Protein 8B0U (pdb70)

Foldseek 3Di:
DVLVVCVVVPVLVVLLVCLVVVPDDLVCLLVLLLLLQDACPDLSSQQSNVSNLVSCQPVVVSLDQCCVCPVVVDDNQQSVQSNPFDKAKAWAADDDPVDVQQGATKIKIKGWGDPAADESHPQDDPVQQVLLCLQLVTHMYMGINGDYDDSQCSVRRNLRSLAPDRPLRVQEHETFGAGNNFFTHFDPDPPSRQVNSVVVVHFYDGCVLATGVVLVNCLRPNQEAEAAAEEDQDVVCQVVVVVLVQVQQCVDPSCVSDDPVVCCRSLVDDSVLHYDYDNDDDLQDQVSLLVRVVSLVVSVVCQQCSVPPDDDSLSYEYAYEYDAQLNLLLSLLQAAQQGFYWYFFDPPRRHTAEGRNPPRNPLLDADPDDDWKDKDWDQDAAEQEEEFAADDGCVVVSVVCCVVVVNDIYMYMATDPPPGYDDGHHCSSVLSHVLNSCVVRAHDAYEYEYDHTNRSSNSNSNNPHLCGFYWYWDDDDSDTDTRPDTSNDPSSHHPD/DDPDQWDDDPFWIWGHDDFKIKTQGDCVLAQFFKWKDQQNHTQDTGGHNGRIGIDGDDDPDDVVVRVVRIDMGTDD/DVLVVCVVVPVLVVLLVCLLVVPDDLVCLLVLLLLLQDAPPDLSSQQSNVSNLVSCQPVVVSLDQCSLCPVVVDDNQQSVQSSPFHKAKAWAWAADPVPRVPTAIKIKIKGWHDPAADESHPQDDRVQRVLLCLQLVTHMYMGINGDDDDSQCSVRRNLRVLAPDRPLRPQEHETFGAGNNFFTDFDPDPVVRQVRSVVVRHGYDGCVNPTGSVLSNCLRPNQEAEAAAEEDADVVCQVVVVVLVQVQQCVDPSCVSDDPVSCCRRLVDDSVLHYDYDHDDDLQDQVSLLVRLVVLVVSVVCQQCSVVSDDDSLSYEYEYEYHDQVSLLLSLLQAAQPHFYWYFFDPPRRHTAEGCNPPSLCLLDADPDDDWKDKDWDADAEEQEEEFQAQDDCPVVSVVVCVVVVGDIYMYMYTDPCNGHHDGHHCSSVLSHVLNSCVVRAHPHYEYEYDHTNRSSNSNSNNNHLCGFYWYWDDDDPDTDTRPDTSNDPSSHHPD/DDPDQWDDDPFWIWGHDDFKIKTQGDCVQAQFFKFKDQQNHTPDTGHHNGRIDIGTDDDPDDVVVSVVRIDMDTDD

Secondary structure (DSSP, 8-state):
-HHHHHHHTT-HHHHHHHHHTT---GGGHHHHHHHTTS---SHHHHHHHHHHHHHHHHSTTS--HHIIIIIS---HHHHHHHHHS--EEEEEEE--SS-GGGSEEEEEEEEEESS--EES-TTS-HHHHHHHHHHHT-EEEEEESS---SSTTHHHHHHHHH-S-SSHHHHEEE--EE-TTSBEE--S-HHHHHHHHHHTT-EEE-TTT-SBHHHHHHHHS-SSEEEEEEEES-GGGHHHHHHHHHHHHHTSGGGTT--HHHHHHHTT--GGGGEEE-SS--TT-HHHHHHHHHHHHHHHHHHHHTTTT---GGGEEEEEE-S-HHHHHHHHHHH-SSS-EEEEE-SSS-EEEEEESS-TT-SS---SS-SSEEEEEE--SEEEEEEE-SSS--HHHHHHHHHHTT---EEEEEESSS-SSPPSS--HHHHHHHHHHHHHT--SEEEEEEE--HHHHHHHHHHHTT-S-EEEEEESSS-EEEEEEETT-GGG----/-HHHHHHHTT-HHHHHHHHHTT---GGGHHHHHHHTTS---SHHHHHHHHHHHHHHHHSTTS--HHHHHHTS---HHHHHHHHHS--EEEEEEE--SSSGGG-EEEEEEEEEESS--EES-TTS-HHHHHHHHHHHT-EEEEEESS---SSTTHHHHHHHHH-SSSSTTTSEEE--EE-TTSBEE--S-HHHHHHHHHHTT-EEE-TTT--BHHHHHHHHS-SSEEEEEEEES-GGGHHHHHHHHHHHHHTSGGGTT--HHHHHHHHT--GGGGEEE-SS--TT-HHHHHHHHHHHHHHHHHHHHTTTT-S-GGGEEEEEE-S-HHHHHHHHHHH-SSS-EEEEE-SSS-EEEEEESS-TTTTSS--SS-SSEEEEEE--SEEEEEEE-SSS--HHHHHHHHHHTT---EEEEEESSS-SSPPSS--HHHHHHHHHHHHHT--SEEEEEEE--HHHHHHHHHHHTT-S-EEEEEE-SSSEEE-SS-TT-GGG----/-----EEE-SSEEEEE-SSEEEEEE-GGGTTEEEEEEETTEEEEEEEE--SEEEEE-SS---HHHHHHHEEE----/-----EEE-SSEEEEE-SSEEEEEE-GGGTTEEEEEEETTEEEEEEEE-SSEEEEE-SS---HHHHHHHEEEEE--

Solvent-accessible surface area: 52670 Å² total; per-residue (Å²): 73,16,0,133,13,1,32,143,67,154,49,12,46,0,0,43,5,0,2,64,19,100,53,11,83,99,140,16,4,108,32,2,0,43,0,0,94,79,113,15,108,62,33,60,11,0,38,0,0,1,40,0,12,56,8,3,10,69,59,96,110,10,17,45,17,70,30,3,18,164,31,14,136,15,68,39,64,1,0,8,22,12,14,52,47,97,48,32,39,0,36,0,0,9,64,35,129,158,57,105,107,26,22,88,23,0,43,0,0,1,0,46,15,61,104,61,27,32,31,20,5,66,61,18,84,86,136,26,3,69,26,0,60,100,23,18,133,97,18,0,3,0,0,0,13,3,45,12,81,52,84,9,4,4,0,0,0,0,0,3,8,32,3,143,91,138,77,5,2,76,28,1,0,0,0,0,44,7,28,66,120,8,105,12,59,103,26,108,82,50,130,59,10,71,115,49,0,102,169,46,176,34,37,4,0,5,16,142,15,1,116,35,12,107,5,0,36,31,0,10,46,13,114,47,0,0,0,0,0,0,1,17,68,114,57,132,84,8,106,110,8,2,96,43,0,12,83,15,0,90,183,22,141,107,4,114,53,0,73,6,95,2,0,30,52,2,3,100,6,96,32,118,25,0,40,1,59,5,115,94,34,63,6,60,63,102,127,60,3,41,128,22,8,70,49,0,48,129,44,0,45,61,0,10,65,0,90,55,21,25,184,61,55,44,72,0,0,0,0,0,1,6,34,30,25,3,1,0,0,3,1,0,0,0,0,4,20,110,0,1,0,0,0,3,24,100,102,160,110,7,48,102,5,5,49,4,6,115,73,13,116,92,10,92,96,105,66,124,147,80,147,61,4,39,44,91,112,79,108,73,84,25,1,0,1,0,0,24,1,24,90,88,71,1,45,120,62,0,44,90,16,45,144,183,60,196,6,136,0,40,1,17,0,62,13,96,152,71,165,10,85,20,74,66,26,100,4,42,62,3,0,5,5,0,11,1,4,2,31,86,11,83,42,171,38,1,38,0,0,10,19,12,25,19,0,0,0,0,1,0,0,1,2,3,12,48,144,5,23,0,63,0,15,31,54,88,190,88,95,37,61,85,2,45,1,56,1,54,43,126,71,1,128,29,79,47,157,39,90,35,77,0,0,45,39,121,36,6,1,0,36,42,11,133,109,62,3,6,0,6,0,25,60,113,28,66,92,117,104,0,66,0,26,41,79,146,98,76,54,53,82,16,101,2,145,92,20,23,29,111,16,104,20,172,121,91,63,66,3,60,67,15,9,155,67,8,41,12,83,77,87,146,76,8,0,114,8,1,32,113,69,154,49,11,44,0,0,47,5,0,2,89,21,110,52,11,63,98,141,10,4,110,50,3,0,44,0,1,92,80,111,13,108,60,66,68,11,0,43,0,0,1,42,1,12,60,7,5,10,68,58,108,138,10,18,47,52,104,28,5,14,168,31,12,135,24,61,114,100,2,0,70,31,13,42,178,45,98,46,36,42,1,45,0,0,16,52,69,122,128,75,56,153,113,22,89,25,0,40,0,0,1,0,50,17,56,96,70,29,40,29,18,4,60,58,16,88,86,133,23,3,69,29,0,58,101,21,18,133,90,22,0,3,0,0,0,13,12,49,28,87,52,63,13,4,5,0,0,0,0,0,2,11,26,5,154,57,139,77,2,2,80,43,2,0,0,0,0,32,6,2,46,114,6,44,0,5,34,20,58,73,40,142,62,12,94,123,32,0,97,182,47,182,34,49,6,1,11,0,127,21,0,79,28,16,112,2,0,38,32,0,9,50,8,137,50,0,0,0,0,0,0,1,3,76,52,66,141,54,4,87,104,1,1,124,37,0,26,83,13,0,85,177,17,133,125,2,115,51,0,65,11,97,5,0,35,55,3,3,115,5,104,28,106,26,0,28,1,51,6,112,91,38,66,6,59,67,92,129,54,4,44,137,12,7,74,56,0,51,129,47,0,46,66,0,10,71,0,91,51,22,25,126,59,57,48,74,0,0,0,0,0,1,6,33,30,24,1,2,0,0,3,0,0,1,0,0,6,32,108,1,2,0,0,1,3,21,68,104,168,113,6,52,92,5,2,46,1,14,129,52,7,113,81,1,69,87,127,73,121,135,75,126,100,5,44,44,86,105,67,77,76,78,15,1,0,4,0,0,30,1,20,93,89,72,1,39,109,75,0,62,83,18,37,131,179,61,206,5,145,0,48,1,16,0,46,15,95,161,33,156,7,80,9,130,71,31,103,4,24,70,10,0,2,5,0,13,0,4,3,18,90,23,93,57,166,46,1,33,0,0,19,16,12,19,23,0,0,0,1,0,0,0,2,0,1,11,56,130,5,30,0,62,0,22,26,70,103,192,93,104,42,55,82,2,40,1,63,1,55,45,121,68,1,129,36,72,41,142,55,109,32,83,0,4,57,40,106,36,9,2,0,28,15,12,142,104,62,2,6,0,5,0,25,53,124,29,64,83,92,78,0,68,0,24,48,87,132,100,75,56,59,83,15,102,2,142,94,17,25,23,114,17,104,29,166,120,123,74,41,0,67,72,18,10,148,75,6,53,21,107,50,104,85

Sequence (1144 aa):
GHIKQLLKNKRFEVIKALVESKKIKQEWLEDLYSILLKQDTDVEITQAKYEIIKLLLTEKKYLNFELLTKTLNLDQQTAIEIMRNPFKEVYFPTYNIENPEESRLNKALIIPLSNQTFTLNTFVNSQDLETIKEATNKNFFVIFDNIFSGKSYQLAVAAGLIAKEKEILDNVAFTGEVSSNGFIIPVNHLEEKKEITEKAKKVLITPEDIENLEELSFWLNPEHLPVIFIHINKPELALQSLKQMEDAIKKDERFKYFKLENLKKFYRLEDQDMYLITPSVDFSNREELIKILNEFREKVSKLLTLEGVIKDHNKVVLNISAGISTLALYFGVILGNRQASIIYHYQKEYHKVIDLTDNPRKIKEKKSEFEKISVNKNIQDPLMIIIYLASHNPIEKGLELKEKLRAKGELIIQSKEHQGNLEIGDWSDIVSEIYTAIDDNKQKENYMVFSAPVAIMLALGMALGYFLPIKVFHYNRDEYIEVPIKLNEEILRSPFSTSQKATYTDDFVLYRGDDFIEIIIDEKYLNKKVKILLDNDTIFNGILKDTSIFIPVKEQIDLEELAKHISILPEGGHIKQLLKNKRFEVIKALVESKKIKQEWLEDLYSILLKQDTDVEITQAKYEIIKLLLTEKKYLNFELLTKTLNLDQQTAIEIMRNPFKEVYFPTYNIENPEESRLNKALIIPLSNQTFTLNTFVNSQDLETIKEATNKNFFVIFDNIFSGKSYQLAVAAGLIAKEKEILDNVAFTGEVSSNGFIIPVNHLEEKKEITEKAKKVLITPEDIENLEELSFWLNPEHLPVIFIHINKPELALQSLKQMEDAIKKDERFKYFKLENLKKFYRLEDQDMYLITPSVDFSNREELIKILNEFREKVSKLLTLEGVIKDHNKVVLNISAGISTLALYFGVILGNRQASIIYHYQKEYHKVIDLTDNPRKIKEKKSEFEKISVNKNIQDPLMIIIYLASHNPIEKGLELKEKLRAKGELIIQSKEHQGNLEIGDWSDIVSEIYTAIDDNKQKENYMVFSAPVAIMLALGMALGYFLPIKVFHYNRDEYIEVPIKLNEEILRSPFSTSQKATYTDDFVLYRGDDFIEIIIDEKYLNKKVKILLDNDTIFNGILKDTSIFIPVKEQIDLEELAKHISILPEG

Nearest PDB structures (foldseek):
  7qda-assembly1_A  TM=9.971E-01  e=3.414E-92  Sulfurihydrogenibium sp. YO3AOP1
  9eyi-assembly1_B  TM=7.535E-01  e=2.887E-31  Candidatus Cloacimonas acidaminovorans
  9eyj-assembly1_B  TM=8.565E-01  e=1.490E-17  Candidatus Cloacimonas acidaminovorans
  9eyk-assembly1_B  TM=8.430E-01  e=1.859E-17  Candidatus Cloacimonas acidaminovorans
  6vm6-assembly5_E  TM=5.922E-01  e=9.745E-06  Acinetobacter sp. ATCC 27244

B-factor: mean 116.68, std 34.36, range [35.02, 259.14]

Radius of gyration: 40.9 Å; Cα contacts (8 Å, |Δi|>4): 2255; chains: 4; bounding box: 95×86×122 Å

Structure (mmCIF, N/CA/C/O backbone):
data_8B0U
#
_entry.id   8B0U
#
_cell.length_a   89.754
_cell.length_b   96.598
_cell.length_c   131.710
_cell.angle_alpha   90.00
_cell.angle_beta   98.19
_cell.angle_gamma   90.00
#
_symmetry.space_group_name_H-M   'P 1 21 1'
#
loop_
_entity.id
_entity.type
_entity.pdbx_description
1 polymer 'SAVED domain-containing protein'
2 polymer CalpT10
3 non-polymer 'SULFATE ION'
4 non-polymer GLYCEROL
5 water water
#
loop_
_atom_site.group_PDB
_atom_site.id
_atom_site.type_symbol
_atom_site.label_atom_id
_atom_site.label_alt_id
_atom_site.label_comp_id
_atom_site.label_asym_id
_atom_site.label_entity_id
_atom_site.label_seq_id
_atom_site.pdbx_PDB_ins_code
_atom_site.Cartn_x
_atom_site.Cartn_y
_atom_site.Cartn_z
_atom_site.occupancy
_atom_site.B_iso_or_equiv
_atom_site.auth_seq_id
_atom_site.auth_comp_id
_atom_site.auth_asym_id
_atom_site.auth_atom_id
_atom_site.pdbx_PDB_model_num
ATOM 1 N N . GLY A 1 1 ? -35.943 -17.641 -59.043 1.00 166.58 1 GLY A N 1
ATOM 2 C CA . GLY A 1 1 ? -36.183 -18.301 -57.772 1.00 158.53 1 GLY A CA 1
ATOM 3 C C . GLY A 1 1 ? -37.379 -17.737 -57.031 1.00 141.89 1 GLY A C 1
ATOM 4 O O . GLY A 1 1 ? -37.879 -16.665 -57.375 1.00 128.12 1 GLY A O 1
ATOM 5 N N . HIS A 1 2 ? -37.841 -18.464 -56.012 1.00 138.77 2 HIS A N 1
ATOM 6 C CA . HIS A 1 2 ? -38.984 -17.999 -55.232 1.00 127.00 2 HIS A CA 1
ATOM 7 C C . HIS A 1 2 ? -38.659 -16.727 -54.461 1.00 110.07 2 HIS A C 1
ATOM 8 O O . HIS A 1 2 ? -39.506 -15.836 -54.347 1.00 109.71 2 HIS A O 1
ATOM 15 N N . ILE A 1 3 ? -37.455 -16.635 -53.896 1.00 108.66 3 ILE A N 1
ATOM 16 C CA . ILE A 1 3 ? -37.113 -15.468 -53.088 1.00 94.80 3 ILE A CA 1
ATOM 17 C C . ILE A 1 3 ? -37.019 -14.218 -53.951 1.00 102.28 3 ILE A C 1
ATOM 18 O O . ILE A 1 3 ? -37.503 -13.149 -53.564 1.00 96.94 3 ILE A O 1
ATOM 23 N N . LYS A 1 4 ? -36.395 -14.323 -55.127 1.00 111.90 4 LYS A N 1
ATOM 24 C CA . LYS A 1 4 ? -36.343 -13.172 -56.024 1.00 107.80 4 LYS A CA 1
ATOM 25 C C . LYS A 1 4 ? -37.745 -12.722 -56.410 1.00 92.58 4 LYS A C 1
ATOM 26 O O . LYS A 1 4 ? -38.035 -11.520 -56.441 1.00 115.64 4 LYS A O 1
ATOM 32 N N . GLN A 1 5 ? -38.638 -13.678 -56.663 1.00 91.14 5 GLN A N 1
ATOM 33 C CA . GLN A 1 5 ? -40.009 -13.346 -57.028 1.00 95.40 5 GLN A CA 1
ATOM 34 C C . GLN A 1 5 ? -40.734 -12.654 -55.879 1.00 84.33 5 GLN A C 1
ATOM 35 O O . GLN A 1 5 ? -41.351 -11.598 -56.065 1.00 91.36 5 GLN A O 1
ATOM 41 N N . LEU A 1 6 ? -40.669 -13.241 -54.680 1.00 88.82 6 LEU A N 1
ATOM 42 C CA . LEU A 1 6 ? -41.354 -12.676 -53.521 1.00 101.52 6 LEU A CA 1
ATOM 43 C C . LEU A 1 6 ? -40.818 -11.295 -53.174 1.00 88.84 6 LEU A C 1
ATOM 44 O O . LEU A 1 6 ? -41.586 -10.392 -52.824 1.00 79.24 6 LEU A O 1
ATOM 49 N N . LEU A 1 7 ? -39.499 -11.115 -53.248 1.00 99.81 7 LEU A N 1
ATOM 50 C CA . LEU A 1 7 ? -38.908 -9.818 -52.950 1.00 90.76 7 LEU A CA 1
ATOM 51 C C . LEU A 1 7 ? -39.305 -8.787 -53.997 1.00 79.33 7 LEU A C 1
ATOM 52 O O . LEU A 1 7 ? -39.600 -7.634 -53.659 1.00 70.42 7 LEU A O 1
ATOM 57 N N . LYS A 1 8 ? -39.331 -9.187 -55.272 1.00 92.45 8 LYS A N 1
ATOM 58 C CA . LYS A 1 8 ? -39.812 -8.290 -56.316 1.00 91.20 8 LYS A CA 1
ATOM 59 C C . LYS A 1 8 ? -41.222 -7.800 -56.010 1.00 80.70 8 LYS A C 1
ATOM 60 O O . LYS A 1 8 ? -41.542 -6.627 -56.235 1.00 98.80 8 LYS A O 1
ATOM 66 N N . ASN A 1 9 ? -42.071 -8.676 -55.476 1.00 90.06 9 ASN A N 1
ATOM 67 C CA . ASN A 1 9 ? -43.438 -8.328 -55.114 1.00 87.38 9 ASN A CA 1
ATOM 68 C C . ASN A 1 9 ? -43.560 -7.804 -53.688 1.00 81.70 9 ASN A C 1
ATOM 69 O O . ASN A 1 9 ? -44.683 -7.641 -53.197 1.00 82.54 9 ASN A O 1
ATOM 74 N N . LYS A 1 10 ? -42.435 -7.556 -53.015 1.00 80.10 10 LYS A N 1
ATOM 75 C CA . LYS A 1 10 ? -42.419 -6.980 -51.667 1.00 88.67 10 LYS A CA 1
ATOM 76 C C . LYS A 1 10 ? -43.286 -7.786 -50.700 1.00 87.21 10 LYS A C 1
ATOM 77 O O . LYS A 1 10 ? -44.046 -7.237 -49.900 1.00 80.57 10 LYS A O 1
ATOM 83 N N . ARG A 1 11 ? -43.160 -9.110 -50.777 1.00 88.16 11 ARG A N 1
ATOM 84 C CA . ARG A 1 11 ? -43.906 -10.038 -49.925 1.00 77.35 11 ARG A CA 1
ATOM 85 C C . ARG A 1 11 ? -43.093 -10.395 -48.679 1.00 82.23 11 ARG A C 1
ATOM 86 O O . ARG A 1 11 ? -42.708 -11.542 -48.455 1.00 100.65 11 ARG A O 1
ATOM 94 N N . PHE A 1 12 ? -42.843 -9.376 -47.855 1.00 88.88 12 PHE A N 1
ATOM 95 C CA . PHE A 1 12 ? -41.942 -9.550 -46.719 1.00 81.22 12 PHE A CA 1
ATOM 96 C C . PHE A 1 12 ? -42.541 -10.422 -45.622 1.00 83.07 12 PHE A C 1
ATOM 97 O O . PHE A 1 12 ? -41.793 -11.077 -44.889 1.00 97.43 12 PHE A O 1
ATOM 105 N N . GLU A 1 13 ? -43.868 -10.439 -45.474 1.00 88.48 13 GLU A N 1
ATOM 106 C CA . GLU A 1 13 ? -44.468 -11.332 -44.485 1.00 87.26 13 GLU A CA 1
ATOM 107 C C . GLU A 1 13 ? -44.246 -12.792 -44.866 1.00 86.84 13 GLU A C 1
ATOM 108 O O . GLU A 1 13 ? -43.982 -13.636 -44.002 1.00 68.70 13 GLU A O 1
ATOM 114 N N . VAL A 1 14 ? -44.332 -13.108 -46.160 1.00 81.77 14 VAL A N 1
ATOM 115 C CA . VAL A 1 14 ? -44.098 -14.478 -46.610 1.00 82.16 14 VAL A CA 1
ATOM 116 C C . VAL A 1 14 ? -42.627 -14.846 -46.454 1.00 82.57 14 VAL A C 1
ATOM 117 O O . VAL A 1 14 ? -42.290 -15.981 -46.096 1.00 80.83 14 VAL A O 1
ATOM 121 N N . ILE A 1 15 ? -41.728 -13.892 -46.708 1.00 78.67 15 ILE A N 1
ATOM 122 C CA . ILE A 1 15 ? -40.300 -14.144 -46.520 1.00 72.28 15 ILE A CA 1
ATOM 123 C C . ILE A 1 15 ? -39.998 -14.409 -45.049 1.00 75.18 15 ILE A C 1
ATOM 124 O O . ILE A 1 15 ? -39.260 -15.340 -44.704 1.00 78.06 15 ILE A O 1
ATOM 129 N N . LYS A 1 16 ? -40.566 -13.592 -44.159 1.00 77.15 16 LYS A N 1
ATOM 130 C CA . LYS A 1 16 ? -40.391 -13.821 -42.729 1.00 68.78 16 LYS A CA 1
ATOM 131 C C . LYS A 1 16 ? -40.968 -15.169 -42.313 1.00 75.60 16 LYS A C 1
ATOM 132 O O . LYS A 1 16 ? -40.381 -15.874 -41.483 1.00 81.44 16 LYS A O 1
ATOM 138 N N . ALA A 1 17 ? -42.117 -15.545 -42.881 1.00 86.79 17 ALA A N 1
ATOM 139 C CA . ALA A 1 17 ? -42.718 -16.835 -42.560 1.00 88.32 17 ALA A CA 1
ATOM 140 C C . ALA A 1 17 ? -41.834 -17.988 -43.017 1.00 81.92 17 ALA A C 1
ATOM 141 O O . ALA A 1 17 ? -41.725 -19.009 -42.327 1.00 100.77 17 ALA A O 1
ATOM 143 N N . LEU A 1 18 ? -41.204 -17.848 -44.185 1.00 77.82 18 LEU A N 1
ATOM 144 C CA . LEU A 1 18 ? -40.281 -18.875 -44.656 1.00 72.73 18 LEU A CA 1
ATOM 145 C C . LEU A 1 18 ? -39.048 -18.951 -43.766 1.00 81.15 18 LEU A C 1
ATOM 146 O O . LEU A 1 18 ? -38.549 -20.045 -43.478 1.00 89.95 18 LEU A O 1
ATOM 151 N N . VAL A 1 19 ? -38.548 -17.797 -43.322 1.00 78.79 19 VAL A N 1
ATOM 152 C CA . VAL A 1 19 ? -37.355 -17.775 -42.483 1.00 66.65 19 VAL A CA 1
ATOM 153 C C . VAL A 1 19 ? -37.636 -18.413 -41.127 1.00 74.69 19 VAL A C 1
ATOM 154 O O . VAL A 1 19 ? -36.832 -19.207 -40.624 1.00 82.00 19 VAL A O 1
ATOM 158 N N . GLU A 1 20 ? -38.791 -18.103 -40.529 1.00 80.82 20 GLU A N 1
ATOM 159 C CA . GLU A 1 20 ? -39.131 -18.680 -39.230 1.00 83.53 20 GLU A CA 1
ATOM 160 C C . GLU A 1 20 ? -39.324 -20.189 -39.312 1.00 84.57 20 GLU A C 1
ATOM 161 O O . GLU A 1 20 ? -39.050 -20.900 -38.338 1.00 83.58 20 GLU A O 1
ATOM 167 N N . SER A 1 21 ? -39.793 -20.693 -40.452 1.00 85.78 21 SER A N 1
ATOM 168 C CA . SER A 1 21 ? -39.946 -22.128 -40.647 1.00 94.99 21 SER A CA 1
ATOM 169 C C . SER A 1 21 ? -38.629 -22.817 -40.978 1.00 88.66 21 SER A C 1
ATOM 170 O O . SER A 1 21 ? -38.623 -24.034 -41.196 1.00 81.18 21 SER A O 1
ATOM 173 N N . LYS A 1 22 ? -37.527 -22.066 -41.031 1.00 93.70 22 LYS A N 1
ATOM 174 C CA . LYS A 1 22 ? -36.188 -22.583 -41.309 1.00 84.33 22 LYS A CA 1
ATOM 175 C C . LYS A 1 22 ? -36.114 -23.314 -42.645 1.00 82.39 22 LYS A C 1
ATOM 176 O O . LYS A 1 22 ? -35.175 -24.079 -42.884 1.00 100.23 22 LYS A O 1
ATOM 182 N N . LYS A 1 23 ? -37.087 -23.100 -43.528 1.00 82.14 23 LYS A N 1
ATOM 183 C CA . LYS A 1 23 ? -37.095 -23.731 -44.845 1.00 93.19 23 LYS A CA 1
ATOM 184 C C . LYS A 1 23 ? -36.561 -22.702 -45.837 1.00 88.45 23 LYS A C 1
ATOM 185 O O . LYS A 1 23 ? -37.312 -21.918 -46.418 1.00 81.69 23 LYS A O 1
ATOM 191 N N . ILE A 1 24 ? -35.246 -22.720 -46.040 1.00 89.67 24 ILE A N 1
ATOM 192 C CA . ILE A 1 24 ? -34.557 -21.731 -46.862 1.00 85.54 24 ILE A CA 1
ATOM 193 C C . ILE A 1 24 ? -33.491 -22.434 -47.687 1.00 81.40 24 ILE A C 1
ATOM 194 O O . ILE A 1 24 ? -32.623 -23.119 -47.135 1.00 79.63 24 ILE A O 1
ATOM 199 N N . LYS A 1 25 ? -33.548 -22.254 -49.004 1.00 76.03 25 LYS A N 1
ATOM 200 C CA . LYS A 1 25 ? -32.496 -22.752 -49.874 1.00 79.51 25 LYS A CA 1
ATOM 201 C C . LYS A 1 25 ? -31.220 -21.947 -49.663 1.00 84.71 25 LYS A C 1
ATOM 202 O O . LYS A 1 25 ? -31.257 -20.746 -49.384 1.00 89.75 25 LYS A O 1
ATOM 208 N N . GLN A 1 26 ? -30.076 -22.623 -49.792 1.00 95.84 26 GLN A N 1
ATOM 209 C CA . GLN A 1 26 ? -28.800 -21.926 -49.663 1.00 74.31 26 GLN A CA 1
ATOM 210 C C . GLN A 1 26 ? -28.637 -20.880 -50.758 1.00 78.50 26 GLN A C 1
ATOM 211 O O . GLN A 1 26 ? -28.126 -19.781 -50.509 1.00 83.86 26 GLN A O 1
ATOM 217 N N . GLU A 1 27 ? -29.095 -21.195 -51.974 1.00 93.95 27 GLU A N 1
ATOM 218 C CA . GLU A 1 27 ? -29.008 -20.257 -53.088 1.00 99.63 27 GLU A CA 1
ATOM 219 C C . GLU A 1 27 ? -29.808 -18.987 -52.837 1.00 90.63 27 GLU A C 1
ATOM 220 O O . GLU A 1 27 ? -29.570 -17.974 -53.505 1.00 95.34 27 GLU A O 1
ATOM 226 N N . TRP A 1 28 ? -30.748 -19.017 -51.891 1.00 76.22 28 TRP A N 1
ATOM 227 C CA . TRP A 1 28 ? -31.504 -17.825 -51.536 1.00 86.59 28 TRP A CA 1
ATOM 228 C C . TRP A 1 28 ? -30.730 -16.895 -50.612 1.00 81.67 28 TRP A C 1
ATOM 229 O O . TRP A 1 28 ? -31.022 -15.692 -50.586 1.00 90.63 28 TRP A O 1
ATOM 240 N N . LEU A 1 29 ? -29.743 -17.426 -49.879 1.00 76.12 29 LEU A N 1
ATOM 241 C CA . LEU A 1 29 ? -29.147 -16.699 -48.760 1.00 76.59 29 LEU A CA 1
ATOM 242 C C . LEU A 1 29 ? -28.719 -15.293 -49.155 1.00 89.68 29 LEU A C 1
ATOM 243 O O . LEU A 1 29 ? -29.029 -14.322 -48.456 1.00 92.83 29 LEU A O 1
ATOM 248 N N . GLU A 1 30 ? -28.012 -15.168 -50.282 1.00 75.37 30 GLU A N 1
ATOM 249 C CA . GLU A 1 30 ? -27.544 -13.858 -50.726 1.00 85.12 30 GLU A CA 1
ATOM 250 C C . GLU A 1 30 ? -28.680 -12.843 -50.726 1.00 86.79 30 GLU A C 1
ATOM 251 O O . GLU A 1 30 ? -28.587 -11.794 -50.077 1.00 89.51 30 GLU A O 1
ATOM 257 N N . ASP A 1 31 ? -29.778 -13.159 -51.421 1.00 78.04 31 ASP A N 1
ATOM 258 C CA . ASP A 1 31 ? -30.923 -12.252 -51.450 1.00 81.70 31 ASP A CA 1
ATOM 259 C C . ASP A 1 31 ? -31.381 -11.907 -50.039 1.00 82.81 31 ASP A C 1
ATOM 260 O O . ASP A 1 31 ? -31.616 -10.735 -49.719 1.00 88.80 31 ASP A O 1
ATOM 265 N N . LEU A 1 32 ? -31.491 -12.919 -49.173 1.00 76.22 32 LEU A N 1
ATOM 266 C CA . LEU A 1 32 ? -31.874 -12.673 -47.787 1.00 77.24 32 LEU A CA 1
ATOM 267 C C . LEU A 1 32 ? -30.938 -11.664 -47.135 1.00 87.37 32 LEU A C 1
ATOM 268 O O . LEU A 1 32 ? -31.387 -10.708 -46.489 1.00 86.03 32 LEU A O 1
ATOM 273 N N . TYR A 1 33 ? -29.627 -11.847 -47.319 1.00 75.71 33 TYR A N 1
ATOM 274 C CA . TYR A 1 33 ? -28.672 -10.907 -46.745 1.00 82.77 33 TYR A CA 1
ATOM 275 C C . TYR A 1 33 ? -28.905 -9.499 -47.278 1.00 93.96 33 TYR A C 1
ATOM 276 O O . TYR A 1 33 ? -28.790 -8.517 -46.533 1.00 82.89 33 TYR A O 1
ATOM 285 N N . SER A 1 34 ? -29.266 -9.383 -48.560 1.00 87.16 34 SER A N 1
ATOM 286 C CA . SER A 1 34 ? -29.532 -8.066 -49.127 1.00 61.85 34 SER A CA 1
ATOM 287 C C . SER A 1 34 ? -30.709 -7.394 -48.434 1.00 79.25 34 SER A C 1
ATOM 288 O O . SER A 1 34 ? -30.725 -6.165 -48.293 1.00 78.87 34 SER A O 1
ATOM 291 N N . ILE A 1 35 ? -31.687 -8.182 -47.975 1.00 80.49 35 ILE A N 1
ATOM 292 C CA . ILE A 1 35 ? -32.822 -7.616 -47.253 1.00 71.81 35 ILE A CA 1
ATOM 293 C C . ILE A 1 35 ? -32.344 -6.863 -46.021 1.00 80.41 35 ILE A C 1
ATOM 294 O O . ILE A 1 35 ? -32.969 -5.882 -45.600 1.00 73.60 35 ILE A O 1
ATOM 299 N N . LEU A 1 36 ? -31.213 -7.283 -45.445 1.00 85.15 36 LEU A N 1
ATOM 300 C CA . LEU A 1 36 ? -30.689 -6.622 -44.257 1.00 74.14 36 LEU A CA 1
ATOM 301 C C . LEU A 1 36 ? -30.267 -5.184 -44.528 1.00 75.61 36 LEU A C 1
ATOM 302 O O . LEU A 1 36 ? -30.148 -4.398 -43.582 1.00 75.90 36 LEU A O 1
ATOM 307 N N . LEU A 1 37 ? -30.040 -4.822 -45.790 1.00 77.40 37 LEU A N 1
ATOM 308 C CA . LEU A 1 37 ? -29.580 -3.484 -46.132 1.00 79.96 37 LEU A CA 1
ATOM 309 C C . LEU A 1 37 ? -30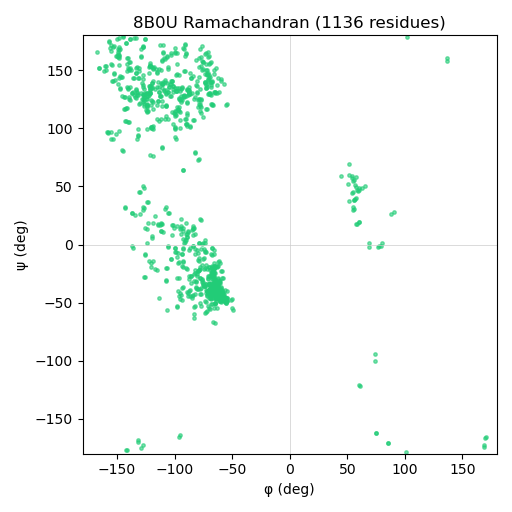.695 -2.569 -46.619 1.00 93.19 37 LEU A C 1
ATOM 310 O O . LEU A 1 37 ? -30.449 -1.374 -46.815 1.00 94.71 37 LEU A O 1
ATOM 315 N N . LYS A 1 38 ? -31.905 -3.090 -46.810 1.00 90.90 38 LYS A N 1
ATOM 316 C CA . LYS A 1 38 ? -33.010 -2.270 -47.277 1.00 78.24 38 LYS A CA 1
ATOM 317 C C . LYS A 1 38 ? -33.421 -1.261 -46.207 1.00 85.53 38 LYS A C 1
ATOM 318 O O . LYS A 1 38 ? -33.171 -1.441 -45.013 1.00 76.53 38 LYS A O 1
ATOM 324 N N . GLN A 1 39 ? -34.056 -0.182 -46.655 1.00 112.78 39 GLN A N 1
ATOM 325 C CA . GLN A 1 39 ? -34.512 0.851 -45.737 1.00 89.15 39 GLN A CA 1
ATOM 326 C C . GLN A 1 39 ? -35.729 0.371 -44.956 1.00 92.66 39 GLN A C 1
ATOM 327 O O . GLN A 1 39 ? -36.626 -0.274 -45.508 1.00 101.75 39 GLN A O 1
ATOM 333 N N . ASP A 1 40 ? -35.761 0.699 -43.663 1.00 62.19 40 ASP A N 1
ATOM 334 C CA . ASP A 1 40 ? -36.851 0.288 -42.775 1.00 80.22 40 ASP A CA 1
ATOM 335 C C . ASP A 1 40 ? -38.059 1.203 -42.991 1.00 96.81 40 ASP A C 1
ATOM 336 O O . ASP A 1 40 ? -38.401 2.057 -42.170 1.00 104.06 40 ASP A O 1
ATOM 341 N N . THR A 1 41 ? -38.725 0.998 -44.129 1.00 96.42 41 THR A N 1
ATOM 342 C CA . THR A 1 41 ? -39.865 1.841 -44.472 1.00 78.51 41 THR A CA 1
ATOM 343 C C . THR A 1 41 ? -41.142 1.412 -43.758 1.00 95.44 41 THR A C 1
ATOM 344 O O . THR A 1 41 ? -42.016 2.250 -43.512 1.00 116.21 41 THR A O 1
ATOM 348 N N . ASP A 1 42 ? -41.268 0.134 -43.410 1.00 93.62 42 ASP A N 1
ATOM 349 C CA . ASP A 1 42 ? -42.427 -0.343 -42.668 1.00 115.39 42 ASP A CA 1
ATOM 350 C C . ASP A 1 42 ? -42.002 -1.502 -41.777 1.00 94.24 42 ASP A C 1
ATOM 351 O O . ASP A 1 42 ? -40.885 -2.017 -41.879 1.00 97.53 42 ASP A O 1
ATOM 356 N N . VAL A 1 43 ? -42.914 -1.903 -40.888 1.00 94.62 43 VAL A N 1
ATOM 357 C CA . VAL A 1 43 ? -42.577 -2.872 -39.849 1.00 98.75 43 VAL A CA 1
ATOM 358 C C . VAL A 1 43 ? -42.285 -4.245 -40.444 1.00 91.57 43 VAL A C 1
ATOM 359 O O . VAL A 1 43 ? -41.525 -5.030 -39.861 1.00 105.79 43 VAL A O 1
ATOM 363 N N . GLU A 1 44 ? -42.867 -4.557 -41.605 1.00 91.36 44 GLU A N 1
ATOM 364 C CA . GLU A 1 44 ? -42.623 -5.854 -42.230 1.00 106.67 44 GLU A CA 1
ATOM 365 C C . GLU A 1 44 ? -41.143 -6.048 -42.533 1.00 100.16 44 GLU A C 1
ATOM 366 O O . GLU A 1 44 ? -40.579 -7.115 -42.260 1.00 99.65 44 GLU A O 1
ATOM 372 N N . ILE A 1 45 ? -40.496 -5.019 -43.085 1.00 75.60 45 ILE A N 1
ATOM 373 C CA . ILE A 1 45 ? -39.081 -5.121 -43.426 1.00 70.31 45 ILE A CA 1
ATOM 374 C C . ILE A 1 45 ? -38.242 -5.319 -42.170 1.00 82.27 45 ILE A C 1
ATOM 375 O O . ILE A 1 45 ? -37.323 -6.145 -42.144 1.00 92.99 45 ILE A O 1
ATOM 380 N N . THR A 1 46 ? -38.546 -4.569 -41.108 1.00 71.38 46 THR A N 1
ATOM 381 C CA . THR A 1 46 ? -37.755 -4.670 -39.886 1.00 80.16 46 THR A CA 1
ATOM 382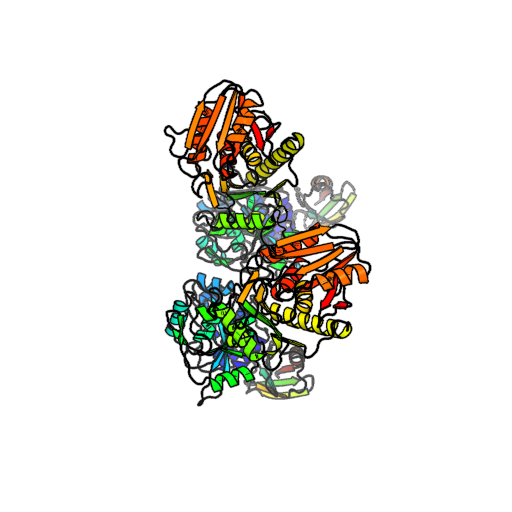 C C . THR A 1 46 ? -37.907 -6.040 -39.236 1.00 89.58 46 THR A C 1
ATOM 383 O O . THR A 1 46 ? -36.918 -6.636 -38.787 1.00 103.91 46 THR A O 1
ATOM 387 N N . GLN A 1 47 ? -39.133 -6.564 -39.184 1.00 77.78 47 GLN A N 1
ATOM 388 C CA . GLN A 1 47 ? -39.337 -7.888 -38.607 1.00 80.14 47 GLN A CA 1
ATOM 389 C C . GLN A 1 47 ? -38.682 -8.971 -39.458 1.00 87.14 47 GLN A C 1
ATOM 390 O O . GLN A 1 47 ? -38.122 -9.936 -38.920 1.00 89.52 47 GLN A O 1
ATOM 396 N N . ALA A 1 48 ? -38.726 -8.824 -40.786 1.00 84.35 48 ALA A N 1
ATOM 397 C CA . ALA A 1 48 ? -38.026 -9.769 -41.649 1.00 76.46 48 ALA A CA 1
ATOM 398 C C . ALA A 1 48 ? -36.526 -9.737 -41.392 1.00 73.74 48 ALA A C 1
ATOM 399 O O . ALA A 1 48 ? -35.884 -10.788 -41.306 1.00 82.66 48 ALA A O 1
ATOM 401 N N . LYS A 1 49 ? -35.952 -8.538 -41.265 1.00 86.22 49 LYS A N 1
ATOM 402 C CA . LYS A 1 49 ? -34.534 -8.420 -40.938 1.00 75.74 49 LYS A CA 1
ATOM 403 C C . LYS A 1 49 ? -34.220 -9.127 -39.629 1.00 77.91 49 LYS A C 1
ATOM 404 O O . LYS A 1 49 ? -33.246 -9.885 -39.532 1.00 83.43 49 LYS A O 1
ATOM 410 N N . TYR A 1 50 ? -35.039 -8.877 -38.606 1.00 81.83 50 TYR A N 1
ATOM 411 C CA . TYR A 1 50 ? -34.793 -9.461 -37.293 1.00 71.27 50 TYR A CA 1
ATOM 412 C C . TYR A 1 50 ? -34.816 -10.981 -37.364 1.00 74.26 50 TYR A C 1
ATOM 413 O O . TYR A 1 50 ? -33.920 -11.653 -36.839 1.00 83.25 50 TYR A O 1
ATOM 422 N N . GLU A 1 51 ? -35.825 -11.542 -38.037 1.00 81.75 51 GLU A N 1
ATOM 423 C CA . GLU A 1 51 ? -35.915 -12.996 -38.127 1.00 81.76 51 GLU A CA 1
ATOM 424 C C . GLU A 1 51 ? -34.803 -13.582 -38.988 1.00 85.19 51 GLU A C 1
ATOM 425 O O . GLU A 1 51 ? -34.325 -14.684 -38.703 1.00 89.71 51 GLU A O 1
ATOM 431 N N . ILE A 1 52 ? -34.368 -12.865 -40.026 1.00 70.24 52 ILE A N 1
ATOM 432 C CA . ILE A 1 52 ? -33.241 -13.331 -40.828 1.00 66.09 52 ILE A CA 1
ATOM 433 C C . ILE A 1 52 ? -31.985 -13.416 -39.972 1.00 69.86 52 ILE A C 1
ATOM 434 O O . ILE A 1 52 ? -31.250 -14.409 -40.011 1.00 71.83 52 ILE A O 1
ATOM 439 N N . ILE A 1 53 ? -31.727 -12.374 -39.177 1.00 74.72 53 ILE A N 1
ATOM 440 C CA . ILE A 1 53 ? -30.544 -12.370 -38.320 1.00 74.80 53 ILE A CA 1
ATOM 441 C C . ILE A 1 53 ? -30.632 -13.482 -37.284 1.00 70.19 53 ILE A C 1
ATOM 442 O O . ILE A 1 53 ? -29.648 -14.184 -37.016 1.00 71.47 53 ILE A O 1
ATOM 447 N N . LYS A 1 54 ? -31.812 -13.664 -36.687 1.00 64.62 54 LYS A N 1
ATOM 448 C CA . LYS A 1 54 ? -31.964 -14.712 -35.684 1.00 60.76 54 LYS A CA 1
ATOM 449 C C . LYS A 1 54 ? -31.785 -16.096 -36.300 1.00 66.76 54 LYS A C 1
ATOM 450 O O . LYS A 1 54 ? -31.228 -16.997 -35.664 1.00 75.58 54 LYS A O 1
ATOM 456 N N . LEU A 1 55 ? -32.235 -16.283 -37.545 1.00 72.40 55 LEU A N 1
ATOM 457 C CA . LEU A 1 55 ? -32.009 -17.557 -38.221 1.00 67.09 55 LEU A CA 1
ATOM 458 C C . LEU A 1 55 ? -30.529 -17.768 -38.507 1.00 74.34 55 LEU A C 1
ATOM 459 O O . LEU A 1 55 ? -30.004 -18.870 -38.313 1.00 85.73 55 LEU A O 1
ATOM 464 N N . LEU A 1 56 ? -29.841 -16.720 -38.964 1.00 68.20 56 LEU A N 1
ATOM 465 C CA . LEU A 1 56 ? -28.406 -16.831 -39.200 1.00 78.58 56 LEU A CA 1
ATOM 466 C C . LEU A 1 56 ? -27.655 -17.167 -37.920 1.00 79.42 56 LEU A C 1
ATOM 467 O O . LEU A 1 56 ? -26.647 -17.882 -37.960 1.00 81.15 56 LEU A O 1
ATOM 472 N N . LEU A 1 57 ? -28.132 -16.674 -36.780 1.00 78.69 57 LEU A N 1
ATOM 473 C CA . LEU A 1 57 ? -27.431 -16.893 -35.522 1.00 78.69 57 LEU A CA 1
ATOM 474 C C . LEU A 1 57 ? -27.789 -18.211 -34.848 1.00 66.80 57 LEU A C 1
ATOM 475 O O . LEU A 1 57 ? -26.968 -18.753 -34.101 1.00 74.72 57 LEU A O 1
ATOM 480 N N . THR A 1 58 ? -28.990 -18.740 -35.081 1.00 65.00 58 THR A N 1
ATOM 481 C CA . THR A 1 58 ? -29.398 -19.979 -34.426 1.00 81.37 58 THR A CA 1
ATOM 482 C C . THR A 1 58 ? -29.111 -21.216 -35.268 1.00 81.41 58 THR A C 1
ATOM 483 O O . THR A 1 58 ? -28.739 -22.262 -34.723 1.00 83.76 58 THR A O 1
ATOM 487 N N . GLU A 1 59 ? -29.279 -21.123 -36.583 1.00 70.75 59 GLU A N 1
ATOM 488 C CA . GLU A 1 59 ? -28.953 -22.208 -37.504 1.00 82.37 59 GLU A CA 1
ATOM 489 C C . GLU A 1 59 ? -27.750 -21.747 -38.317 1.00 85.08 59 GLU A C 1
ATOM 490 O O . GLU A 1 59 ? -27.877 -21.243 -39.434 1.00 81.19 59 GLU A O 1
ATOM 496 N N . LYS A 1 60 ? -26.564 -21.931 -37.738 1.00 85.66 60 LYS A N 1
ATOM 497 C CA . LYS A 1 60 ? -25.332 -21.384 -38.292 1.00 93.48 60 LYS A CA 1
ATOM 498 C C . LYS A 1 60 ? -24.927 -22.021 -39.615 1.00 82.01 60 LYS A C 1
ATOM 499 O O . LYS A 1 60 ? -23.927 -21.592 -40.199 1.00 84.53 60 LYS A O 1
ATOM 505 N N . LYS A 1 61 ? -25.665 -23.018 -40.110 1.00 77.10 61 LYS A N 1
ATOM 506 C CA . LYS A 1 61 ? -25.409 -23.500 -41.461 1.00 73.27 61 LYS A CA 1
ATOM 507 C C . LYS A 1 61 ? -25.735 -22.443 -42.506 1.00 73.35 61 LYS A C 1
ATOM 508 O O . LYS A 1 61 ? -25.241 -22.527 -43.634 1.00 79.94 61 LYS A O 1
ATOM 514 N N . TYR A 1 62 ? -26.549 -21.449 -42.153 1.00 81.21 62 TYR A N 1
ATOM 515 C CA . TYR A 1 62 ? -26.832 -20.314 -43.018 1.00 74.64 62 TYR A CA 1
ATOM 516 C C . TYR A 1 62 ? -25.898 -19.135 -42.774 1.00 75.40 62 TYR A C 1
ATOM 517 O O . TYR A 1 62 ? -25.838 -18.228 -43.612 1.00 82.17 62 TYR A O 1
ATOM 526 N N . LEU A 1 63 ? -25.172 -19.124 -41.659 1.00 69.66 63 LEU A N 1
ATOM 527 C CA . LEU A 1 63 ? -24.215 -18.058 -41.386 1.00 77.07 63 LEU A CA 1
ATOM 528 C C . LEU A 1 63 ? -23.009 -18.214 -42.303 1.00 81.20 63 LEU A C 1
ATOM 529 O O . LEU A 1 63 ? -22.273 -19.201 -42.209 1.00 98.90 63 LEU A O 1
ATOM 534 N N . ASN A 1 64 ? -22.790 -17.231 -43.172 1.00 73.64 64 ASN A N 1
ATOM 535 C CA . ASN A 1 64 ? -21.777 -17.326 -44.212 1.00 66.51 64 ASN A CA 1
ATOM 536 C C . ASN A 1 64 ? -20.845 -16.127 -44.135 1.00 73.49 64 ASN A C 1
ATOM 537 O O . ASN A 1 64 ? -21.296 -14.979 -44.194 1.00 75.60 64 ASN A O 1
ATOM 542 N N . PHE A 1 65 ? -19.543 -16.403 -44.033 1.00 79.06 65 PHE A N 1
ATOM 543 C CA . PHE A 1 65 ? -18.553 -15.339 -43.890 1.00 70.05 65 PHE A CA 1
ATOM 544 C C . PHE A 1 65 ? -18.436 -14.516 -45.165 1.00 71.79 65 PHE A C 1
ATOM 545 O O . PHE A 1 65 ? -18.275 -13.290 -45.107 1.00 82.53 65 PHE A O 1
ATOM 553 N N . GLU A 1 66 ? -18.511 -15.172 -46.324 1.00 83.68 66 GLU A N 1
ATOM 554 C CA . GLU A 1 66 ? -18.396 -14.452 -47.586 1.00 88.79 66 GLU A CA 1
ATOM 555 C C . GLU A 1 66 ? -19.526 -13.441 -47.740 1.00 94.52 66 GLU A C 1
ATOM 556 O O . GLU A 1 66 ? -19.300 -12.311 -48.183 1.00 99.21 66 GLU A O 1
ATOM 562 N N . LEU A 1 67 ? -20.747 -13.825 -47.361 1.00 88.67 67 LEU A N 1
ATOM 563 C CA . LEU A 1 67 ? -21.864 -12.889 -47.417 1.00 79.16 67 LEU A CA 1
ATOM 564 C C . LEU A 1 67 ? -21.771 -11.833 -46.324 1.00 78.57 67 LEU A C 1
ATOM 565 O O . LEU A 1 67 ? -22.166 -10.682 -46.542 1.00 72.89 67 LEU A O 1
ATOM 570 N N . LEU A 1 68 ? -21.252 -12.197 -45.151 1.00 74.90 68 LEU A N 1
ATOM 571 C CA . LEU A 1 68 ? -21.112 -11.219 -44.077 1.00 67.90 68 LEU A CA 1
ATOM 572 C C . LEU A 1 68 ? -20.137 -10.116 -44.461 1.00 83.43 68 LEU A C 1
ATOM 573 O O . LEU A 1 68 ? -20.354 -8.943 -44.133 1.00 89.57 68 LEU A O 1
ATOM 578 N N . THR A 1 69 ? -19.061 -10.467 -45.162 1.00 79.13 69 THR A N 1
ATOM 579 C CA . THR A 1 69 ? -18.049 -9.477 -45.509 1.00 80.48 69 THR A CA 1
ATOM 580 C C . THR A 1 69 ? -18.334 -8.772 -46.830 1.00 85.15 69 THR A C 1
ATOM 581 O O . THR A 1 69 ? -18.142 -7.556 -46.934 1.00 77.82 69 THR A O 1
ATOM 585 N N . LYS A 1 70 ? -18.794 -9.504 -47.846 1.00 90.71 70 LYS A N 1
ATOM 586 C CA . LYS A 1 70 ? -18.977 -8.907 -49.163 1.00 87.12 70 LYS A CA 1
ATOM 587 C C . LYS A 1 70 ? -20.328 -8.211 -49.277 1.00 88.11 70 LYS A C 1
ATOM 588 O O . LYS A 1 70 ? -20.412 -7.082 -49.773 1.00 108.87 70 LYS A O 1
ATOM 594 N N . THR A 1 71 ? -21.398 -8.867 -48.820 1.00 85.36 71 THR A N 1
ATOM 595 C CA . THR A 1 71 ? -22.738 -8.304 -48.964 1.00 88.65 71 THR A CA 1
ATOM 596 C C . THR A 1 71 ? -23.016 -7.221 -47.926 1.00 82.70 71 THR A C 1
ATOM 597 O O . THR A 1 71 ? -23.598 -6.181 -48.253 1.00 87.51 71 THR A O 1
ATOM 601 N N . LEU A 1 72 ? -22.618 -7.444 -46.677 1.00 77.31 72 LEU A N 1
ATOM 602 C CA . LEU A 1 72 ? -22.859 -6.478 -45.614 1.00 72.20 72 LEU A CA 1
ATOM 603 C C . LEU A 1 72 ? -21.723 -5.480 -45.441 1.00 79.99 72 LEU A C 1
ATOM 604 O O . LEU A 1 72 ? -21.797 -4.637 -44.540 1.00 103.28 72 LEU A O 1
ATOM 609 N N . ASN A 1 73 ? -20.680 -5.560 -46.269 1.00 75.18 73 ASN A N 1
ATOM 610 C CA . ASN A 1 73 ? -19.542 -4.639 -46.213 1.00 86.14 73 ASN A CA 1
ATOM 611 C C . ASN A 1 73 ? -18.902 -4.605 -44.825 1.00 82.56 73 ASN A C 1
ATOM 612 O O . ASN A 1 73 ? -18.360 -3.582 -44.401 1.00 90.05 73 ASN A O 1
ATOM 617 N N . LEU A 1 74 ? -18.967 -5.717 -44.100 1.00 78.57 74 LEU A N 1
ATOM 618 C CA . LEU A 1 74 ? -18.358 -5.811 -42.781 1.00 87.27 74 LEU A CA 1
ATOM 619 C C . LEU A 1 74 ? -16.893 -6.204 -42.901 1.00 88.11 74 LEU A C 1
ATOM 620 O O . LEU A 1 74 ? -16.519 -7.007 -43.762 1.00 89.93 74 LEU A O 1
ATOM 625 N N . ASP A 1 75 ? -16.064 -5.635 -42.030 1.00 86.34 75 ASP A N 1
ATOM 626 C CA . ASP A 1 75 ? -14.671 -6.044 -41.981 1.00 80.51 75 ASP A CA 1
ATOM 627 C C . ASP A 1 75 ? -14.568 -7.452 -41.397 1.00 94.32 75 ASP A C 1
ATOM 628 O O . ASP A 1 75 ? -15.515 -7.985 -40.809 1.00 98.19 75 ASP A O 1
ATOM 633 N N . GLN A 1 76 ? -13.394 -8.059 -41.575 1.00 105.95 76 GLN A N 1
ATOM 634 C CA . GLN A 1 76 ? -13.237 -9.471 -41.248 1.00 79.89 76 GLN A CA 1
ATOM 635 C C . GLN A 1 76 ? -13.407 -9.718 -39.756 1.00 78.70 76 GLN A C 1
ATOM 636 O O . GLN A 1 76 ? -14.105 -10.655 -39.349 1.00 76.60 76 GLN A O 1
ATOM 642 N N . GLN A 1 77 ? -12.803 -8.867 -38.925 1.00 77.96 77 GLN A N 1
ATOM 643 C CA . GLN A 1 77 ? -12.868 -9.076 -37.483 1.00 82.65 77 GLN A CA 1
ATOM 644 C C . GLN A 1 77 ? -14.300 -8.975 -36.978 1.00 90.59 77 GLN A C 1
ATOM 645 O O . GLN A 1 77 ? -14.755 -9.824 -36.205 1.00 96.98 77 GLN A O 1
ATOM 651 N N . THR A 1 78 ? -15.032 -7.946 -37.411 1.00 87.57 78 THR A N 1
ATOM 652 C CA . THR A 1 78 ? -16.412 -7.786 -36.963 1.00 86.91 78 THR A CA 1
ATOM 653 C C . THR A 1 78 ? -17.286 -8.944 -37.430 1.00 86.39 78 THR A C 1
ATOM 654 O O . THR A 1 78 ? -18.124 -9.444 -36.670 1.00 88.68 78 THR A O 1
ATOM 658 N N . ALA A 1 79 ? -17.095 -9.395 -38.672 1.00 76.57 79 ALA A N 1
ATOM 659 C CA . ALA A 1 79 ? -17.879 -10.518 -39.176 1.00 86.84 79 ALA A CA 1
ATOM 660 C C . ALA A 1 79 ? -17.606 -11.782 -38.372 1.00 77.76 79 ALA A C 1
ATOM 661 O O . ALA A 1 79 ? -18.535 -12.508 -37.994 1.00 87.91 79 ALA A O 1
ATOM 663 N N . ILE A 1 80 ? -16.335 -12.052 -38.085 1.00 70.69 80 ILE A N 1
ATOM 664 C CA . ILE A 1 80 ? -15.992 -13.245 -37.322 1.00 92.80 80 ILE A CA 1
ATOM 665 C C . ILE A 1 80 ? -16.500 -13.139 -35.887 1.00 81.10 80 ILE A C 1
ATOM 666 O O . ILE A 1 80 ? -16.927 -14.135 -35.294 1.00 77.07 80 ILE A O 1
ATOM 671 N N . GLU A 1 81 ? -16.489 -11.935 -35.312 1.00 77.51 81 GLU A N 1
ATOM 672 C CA . GLU A 1 81 ? -17.048 -11.761 -33.974 1.00 80.84 81 GLU A CA 1
ATOM 673 C C . GLU A 1 81 ? -18.555 -11.993 -33.974 1.00 72.99 81 GLU A C 1
ATOM 674 O O . GLU A 1 81 ? -19.100 -12.562 -33.021 1.00 74.01 81 GLU A O 1
ATOM 680 N N . ILE A 1 82 ? -19.245 -11.561 -35.032 1.00 70.90 82 ILE A N 1
ATOM 681 C CA . ILE A 1 82 ? -20.667 -11.869 -35.159 1.00 74.76 82 ILE A CA 1
ATOM 682 C C . ILE A 1 82 ? -20.868 -13.376 -35.260 1.00 66.21 82 ILE A C 1
ATOM 683 O O . ILE A 1 82 ? -21.837 -13.930 -34.724 1.00 79.91 82 ILE A O 1
ATOM 688 N N . MET A 1 83 ? -19.945 -14.063 -35.936 1.00 74.63 83 MET A N 1
ATOM 689 C CA . MET A 1 83 ? -20.051 -15.514 -36.073 1.00 72.18 83 MET A CA 1
ATOM 690 C C . MET A 1 83 ? -19.843 -16.224 -34.736 1.00 78.28 83 MET A C 1
ATOM 691 O O . MET A 1 83 ? -20.546 -17.192 -34.425 1.00 79.48 83 MET A O 1
ATOM 696 N N . ARG A 1 84 ? -18.882 -15.764 -33.935 1.00 75.03 84 ARG A N 1
ATOM 697 C CA . ARG A 1 84 ? -18.444 -16.475 -32.736 1.00 81.18 84 ARG A CA 1
ATOM 698 C C . ARG A 1 84 ? -19.120 -16.001 -31.456 1.00 76.25 84 ARG A C 1
ATOM 699 O O . ARG A 1 84 ? -19.487 -16.828 -30.617 1.00 79.09 84 ARG A O 1
ATOM 707 N N . ASN A 1 85 ? -19.289 -14.696 -31.278 1.00 75.45 85 ASN A N 1
ATOM 708 C CA . ASN A 1 85 ? -19.816 -14.184 -30.021 1.00 76.49 85 ASN A CA 1
ATOM 709 C C . ASN A 1 85 ? -21.311 -14.479 -29.906 1.00 75.16 85 ASN A C 1
ATOM 710 O O . ASN A 1 85 ? -22.047 -14.356 -30.891 1.00 86.50 85 ASN A O 1
ATOM 715 N N . PRO A 1 86 ? -21.783 -14.882 -28.731 1.00 65.69 86 PRO A N 1
ATOM 716 C CA . PRO A 1 86 ? -23.211 -15.154 -28.554 1.00 70.89 86 PRO A CA 1
ATOM 717 C C . PRO A 1 86 ? -24.014 -13.869 -28.437 1.00 85.97 86 PRO A C 1
ATOM 718 O O . PRO A 1 86 ? -23.503 -12.809 -28.073 1.00 93.85 86 PRO A O 1
ATOM 722 N N . PHE A 1 87 ? -25.301 -13.985 -28.740 1.00 92.17 87 PHE A N 1
ATOM 723 C CA . PHE A 1 87 ? -26.206 -12.848 -28.716 1.00 84.26 87 PHE A CA 1
ATOM 724 C C . PHE A 1 87 ? -27.129 -12.919 -27.506 1.00 75.57 87 PHE A C 1
ATOM 725 O O . PHE A 1 87 ? -27.302 -13.967 -26.879 1.00 89.12 87 PHE A O 1
ATOM 733 N N . LYS A 1 88 ? -27.716 -11.770 -27.182 1.00 80.21 88 LYS A N 1
ATOM 734 C CA . LYS A 1 88 ? -28.670 -11.639 -26.090 1.00 83.69 88 LYS A CA 1
ATOM 735 C C . LYS A 1 88 ? -29.892 -10.886 -26.593 1.00 91.82 88 LYS A C 1
ATOM 736 O O . LYS A 1 88 ? -29.774 -9.978 -27.418 1.00 88.60 88 LYS A O 1
ATOM 742 N N . GLU A 1 89 ? -31.067 -11.274 -26.110 1.00 75.61 89 GLU A N 1
ATOM 743 C CA . GLU A 1 89 ? -32.308 -10.583 -26.431 1.00 67.13 89 GLU A CA 1
ATOM 744 C C . GLU A 1 89 ? -32.842 -9.900 -25.179 1.00 78.97 89 GLU A C 1
ATOM 745 O O . GLU A 1 89 ? -32.965 -10.535 -24.126 1.00 98.54 89 GLU A O 1
ATOM 751 N N . VAL A 1 90 ? -33.137 -8.607 -25.294 1.00 73.63 90 VAL A N 1
ATOM 752 C CA . VAL A 1 90 ? -33.682 -7.827 -24.190 1.00 69.19 90 VAL A CA 1
ATOM 753 C C . VAL A 1 90 ? -35.019 -7.238 -24.613 1.00 84.74 90 VAL A C 1
ATOM 754 O O . VAL A 1 90 ? -35.271 -7.009 -25.799 1.00 90.12 90 VAL A O 1
ATOM 758 N N . TYR A 1 91 ? -35.878 -6.980 -23.631 1.00 84.03 91 TYR A N 1
ATOM 759 C CA . TYR A 1 91 ? -37.225 -6.488 -23.881 1.00 92.38 91 TYR A CA 1
ATOM 760 C C . TYR A 1 91 ? -37.350 -5.043 -23.418 1.00 98.70 91 TYR A C 1
ATOM 761 O O . TYR A 1 91 ? -36.848 -4.677 -22.351 1.00 105.85 91 TYR A O 1
ATOM 770 N N . PHE A 1 92 ? -38.027 -4.222 -24.225 1.00 85.47 92 PHE A N 1
ATOM 771 C CA . PHE A 1 92 ? -38.258 -2.834 -23.839 1.00 86.93 92 PHE A CA 1
ATOM 772 C C . PHE A 1 92 ? -39.601 -2.369 -24.387 1.00 99.15 92 PHE A C 1
ATOM 773 O O . PHE A 1 92 ? -39.914 -2.656 -25.550 1.00 91.88 92 PHE A O 1
ATOM 781 N N . PRO A 1 93 ? -40.417 -1.691 -23.585 1.00 103.92 93 PRO A N 1
ATOM 782 C CA . PRO A 1 93 ? -41.717 -1.218 -24.066 1.00 87.37 93 PRO A CA 1
ATOM 783 C C . PRO A 1 93 ? -41.658 0.195 -24.624 1.00 85.57 93 PRO A C 1
ATOM 784 O O . PRO A 1 93 ? -40.846 1.028 -24.216 1.00 86.61 93 PRO A O 1
ATOM 788 N N . THR A 1 94 ? -42.535 0.448 -25.596 1.00 74.63 94 THR A N 1
ATOM 789 C CA . THR A 1 94 ? -42.687 1.770 -26.198 1.00 94.22 94 THR A CA 1
ATOM 790 C C . THR A 1 94 ? -44.168 2.069 -26.373 1.00 112.01 94 THR A C 1
ATOM 791 O O . THR A 1 94 ? -44.905 1.241 -26.913 1.00 113.19 94 THR A O 1
ATOM 795 N N . TYR A 1 95 ? -44.603 3.247 -25.932 1.00 113.16 95 TYR A N 1
ATOM 796 C CA . TYR A 1 95 ? -45.999 3.653 -26.058 1.00 129.45 95 TYR A CA 1
ATOM 797 C C . TYR A 1 95 ? -46.092 4.907 -26.915 1.00 119.43 95 TYR A C 1
ATOM 798 O O . TYR A 1 95 ? -45.571 5.962 -26.538 1.00 120.39 95 TYR A O 1
ATOM 807 N N . ASN A 1 96 ? -46.750 4.788 -28.066 1.00 104.93 96 ASN A N 1
ATOM 808 C CA . ASN A 1 96 ? -47.075 5.926 -28.917 1.00 120.62 96 ASN A CA 1
ATOM 809 C C . ASN A 1 96 ? -48.591 6.068 -28.963 1.00 145.56 96 ASN A C 1
ATOM 810 O O . ASN A 1 96 ? -49.292 5.141 -29.384 1.00 139.63 96 ASN A O 1
ATOM 815 N N . ILE A 1 97 ? -49.090 7.223 -28.522 1.00 161.73 97 ILE A N 1
ATOM 816 C CA . ILE A 1 97 ? -50.527 7.483 -28.532 1.00 155.05 97 ILE A CA 1
ATOM 817 C C . ILE A 1 97 ? -51.061 7.544 -29.961 1.00 147.72 97 ILE A C 1
ATOM 818 O O . ILE A 1 97 ? -52.174 7.084 -30.242 1.00 130.07 97 ILE A O 1
ATOM 823 N N . GLU A 1 98 ? -50.279 8.109 -30.887 1.00 151.31 98 GLU A N 1
ATOM 824 C CA . GLU A 1 98 ? -50.751 8.292 -32.258 1.00 144.49 98 GLU A CA 1
ATOM 825 C C . GLU A 1 98 ? -50.833 6.975 -33.023 1.00 141.61 98 GLU A C 1
ATOM 826 O O . GLU A 1 98 ? -51.778 6.761 -33.792 1.00 140.73 98 GLU A O 1
ATOM 832 N N . ASN A 1 99 ? -49.861 6.084 -32.843 1.00 148.21 99 ASN A N 1
ATOM 833 C CA . ASN A 1 99 ? -49.777 4.862 -33.638 1.00 158.92 99 ASN A CA 1
ATOM 834 C C . ASN A 1 99 ? -49.749 3.639 -32.723 1.00 136.11 99 ASN A C 1
ATOM 835 O O . ASN A 1 99 ? -48.819 3.508 -31.903 1.00 120.77 99 ASN A O 1
ATOM 840 N N . PRO A 1 100 ? -50.733 2.740 -32.814 1.00 138.31 100 PRO A N 1
ATOM 841 C CA . PRO A 1 100 ? -50.721 1.563 -31.932 1.00 144.87 100 PRO A CA 1
ATOM 842 C C . PRO A 1 100 ? -49.651 0.550 -32.300 1.00 138.53 100 PRO A C 1
ATOM 843 O O . PRO A 1 100 ? -49.271 -0.259 -31.443 1.00 102.40 100 PRO A O 1
ATOM 847 N N . GLU A 1 101 ? -49.154 0.562 -33.542 1.00 147.43 101 GLU A N 1
ATOM 848 C CA . GLU A 1 101 ? -48.078 -0.353 -33.906 1.00 120.11 101 GLU A CA 1
ATOM 849 C C . GLU A 1 101 ? -46.819 -0.062 -33.108 1.00 98.08 101 GLU A C 1
ATOM 850 O O . GLU A 1 101 ? -46.067 -0.985 -32.773 1.00 108.18 101 GLU A O 1
ATOM 856 N N . GLU A 1 102 ? -46.570 1.209 -32.797 1.00 101.81 102 GLU A N 1
ATOM 857 C CA . GLU A 1 102 ? -45.391 1.577 -32.030 1.00 95.81 102 GLU A CA 1
ATOM 858 C C . GLU A 1 102 ? -45.565 1.332 -30.537 1.00 97.92 102 GLU A C 1
ATOM 859 O O . GLU A 1 102 ? -44.575 1.376 -29.800 1.00 88.26 102 GLU A O 1
ATOM 865 N N . SER A 1 103 ? -46.791 1.095 -30.070 1.00 103.76 103 SER A N 1
ATOM 866 C CA . SER A 1 103 ? -47.026 0.746 -28.670 1.00 95.08 103 SER A CA 1
ATOM 867 C C . SER A 1 103 ? -46.924 -0.770 -28.550 1.00 92.35 103 SER A C 1
ATOM 868 O O . SER A 1 103 ? -47.853 -1.494 -28.917 1.00 101.57 103 SER A O 1
ATOM 871 N N . ARG A 1 104 ? -45.810 -1.256 -28.012 1.00 103.27 104 ARG A N 1
ATOM 872 C CA . ARG A 1 104 ? -45.559 -2.690 -27.976 1.00 97.19 104 ARG A CA 1
ATOM 873 C C . ARG A 1 104 ? -44.389 -2.954 -27.041 1.00 95.86 104 ARG A C 1
ATOM 874 O O . ARG A 1 104 ? -43.647 -2.041 -26.664 1.00 103.66 104 ARG A O 1
ATOM 882 N N . LEU A 1 105 ? -44.227 -4.225 -26.679 1.00 69.56 105 LEU A N 1
ATOM 883 C CA . LEU A 1 105 ? -43.028 -4.690 -25.985 1.00 80.65 105 LEU A CA 1
ATOM 884 C C . LEU A 1 105 ? -42.087 -5.236 -27.052 1.00 87.67 105 LEU A C 1
ATOM 885 O O . LEU A 1 105 ? -42.252 -6.365 -27.521 1.00 90.36 105 LEU A O 1
ATOM 890 N N . ASN A 1 106 ? -41.094 -4.443 -27.434 1.00 84.33 106 ASN A N 1
ATOM 891 C CA . ASN A 1 106 ? -40.191 -4.824 -28.504 1.00 82.39 106 ASN A CA 1
ATOM 892 C C . ASN A 1 106 ? -38.991 -5.583 -27.949 1.00 89.17 106 ASN A C 1
ATOM 893 O O . ASN A 1 106 ? -38.705 -5.559 -26.747 1.00 86.70 106 ASN A O 1
ATOM 898 N N . LYS A 1 107 ? -38.283 -6.253 -28.853 1.00 92.90 107 LYS A N 1
ATOM 899 C CA . LYS A 1 107 ? -37.081 -7.000 -28.525 1.00 84.54 107 LYS A CA 1
ATOM 900 C C . LYS A 1 107 ? -35.882 -6.366 -29.215 1.00 84.67 107 LYS A C 1
ATOM 901 O O . LYS A 1 107 ? -35.996 -5.800 -30.307 1.00 71.31 107 LYS A O 1
ATOM 907 N N . ALA A 1 108 ? -34.731 -6.459 -28.556 1.00 87.83 108 ALA A N 1
ATOM 908 C CA . ALA A 1 108 ? -33.464 -5.991 -29.100 1.00 81.99 108 ALA A CA 1
ATOM 909 C C . ALA A 1 108 ? -32.458 -7.124 -29.004 1.00 79.60 108 ALA A C 1
ATOM 910 O O . ALA A 1 108 ? -32.247 -7.678 -27.918 1.00 87.68 108 ALA A O 1
ATOM 912 N N . LEU A 1 109 ? -31.859 -7.477 -30.138 1.00 86.94 109 LEU A N 1
ATOM 913 C CA . LEU A 1 109 ? -30.818 -8.493 -30.203 1.00 91.87 109 LEU A CA 1
ATOM 914 C C . LEU A 1 109 ? -29.462 -7.802 -30.225 1.00 81.64 109 LEU A C 1
ATOM 915 O O . LEU A 1 109 ? -29.255 -6.856 -30.994 1.00 69.11 109 LEU A O 1
ATOM 920 N N . ILE A 1 110 ? -28.549 -8.273 -29.376 1.00 74.01 110 ILE A N 1
ATOM 921 C CA . ILE A 1 110 ? -27.286 -7.598 -29.105 1.00 71.40 110 ILE A CA 1
ATOM 922 C C . ILE A 1 110 ? -26.158 -8.616 -29.167 1.00 88.36 110 ILE A C 1
ATOM 923 O O . ILE A 1 110 ? -26.231 -9.669 -28.524 1.00 89.59 110 ILE A O 1
ATOM 928 N N . ILE A 1 111 ? -25.109 -8.287 -29.913 1.00 90.58 111 ILE A N 1
ATOM 929 C CA . ILE A 1 111 ? -23.897 -9.088 -29.996 1.00 82.66 111 ILE A CA 1
ATOM 930 C C . ILE A 1 111 ? -22.724 -8.194 -29.613 1.00 89.42 111 ILE A C 1
ATOM 931 O O . ILE A 1 111 ? -22.493 -7.168 -30.259 1.00 84.37 111 ILE A O 1
ATOM 936 N N . PRO A 1 112 ? -21.966 -8.524 -28.571 1.00 76.93 112 PRO A N 1
ATOM 937 C CA . PRO A 1 112 ? -20.801 -7.702 -28.224 1.00 72.10 112 PRO A CA 1
ATOM 938 C C . PRO A 1 112 ? -19.699 -7.828 -29.264 1.00 73.52 112 PRO A C 1
ATOM 939 O O . PRO A 1 112 ? -19.422 -8.916 -29.776 1.00 76.33 112 PRO A O 1
ATOM 943 N N . LEU A 1 113 ? -19.071 -6.697 -29.573 1.00 89.18 113 LEU A N 1
ATOM 944 C CA . LEU A 1 113 ? -17.977 -6.600 -30.527 1.00 91.84 113 LEU A CA 1
ATOM 945 C C . LEU A 1 113 ? -16.796 -5.933 -29.835 1.00 110.98 113 LEU A C 1
ATOM 946 O O . LEU A 1 113 ? -16.887 -5.503 -28.681 1.00 122.18 113 LEU A O 1
ATOM 951 N N . SER A 1 114 ? -15.679 -5.829 -30.553 1.00 99.04 114 SER A N 1
ATOM 952 C CA . SER A 1 114 ? -14.448 -5.303 -29.975 1.00 102.95 114 SER A CA 1
ATOM 953 C C . SER A 1 114 ? -14.213 -3.833 -30.299 1.00 105.03 114 SER A C 1
ATOM 954 O O . SER A 1 114 ? -13.987 -3.032 -29.388 1.00 129.20 114 SER A O 1
ATOM 957 N N . ASN A 1 115 ? -14.255 -3.456 -31.580 1.00 85.24 115 ASN A N 1
ATOM 958 C CA . ASN A 1 115 ? -13.846 -2.112 -31.971 1.00 104.11 115 ASN A CA 1
ATOM 959 C C . ASN A 1 115 ? -14.790 -1.487 -32.995 1.00 100.54 115 ASN A C 1
ATOM 960 O O . ASN A 1 115 ? -14.367 -0.648 -33.798 1.00 104.69 115 ASN A O 1
ATOM 965 N N . GLN A 1 116 ? -16.058 -1.888 -33.003 1.00 105.38 116 GLN A N 1
ATOM 966 C CA . GLN A 1 116 ? -17.031 -1.283 -33.902 1.00 93.74 116 GLN A CA 1
ATOM 967 C C . GLN A 1 116 ? -18.425 -1.425 -33.309 1.00 88.64 116 GLN A C 1
ATOM 968 O O . GLN A 1 116 ? -18.761 -2.464 -32.735 1.00 101.60 116 GLN A O 1
ATOM 974 N N . THR A 1 117 ? -19.230 -0.375 -33.454 1.00 87.06 117 THR A N 1
ATOM 975 C CA . THR A 1 117 ? -20.623 -0.376 -33.021 1.00 79.49 117 THR A CA 1
ATOM 976 C C . THR A 1 117 ? -21.499 0.044 -34.189 1.00 75.54 117 THR A C 1
ATOM 977 O O . THR A 1 117 ? -21.299 1.121 -34.759 1.00 91.23 117 THR A O 1
ATOM 981 N N . PHE A 1 118 ? -22.465 -0.798 -34.541 1.00 65.91 118 PHE A N 1
ATOM 982 C CA . PHE A 1 118 ? -23.306 -0.524 -35.697 1.00 91.05 118 PHE A CA 1
ATOM 983 C C . PHE A 1 118 ? -24.636 -1.243 -35.536 1.00 85.90 118 PHE A C 1
ATOM 984 O O . PHE A 1 118 ? -24.799 -2.116 -34.681 1.00 73.61 118 PHE A O 1
ATOM 992 N N . THR A 1 119 ? -25.588 -0.857 -36.380 1.00 82.34 119 THR A N 1
ATOM 993 C CA . THR A 1 119 ? -26.886 -1.506 -36.451 1.00 70.04 119 THR A CA 1
ATOM 994 C C . THR A 1 119 ? -27.307 -1.614 -37.908 1.00 79.16 119 THR A C 1
ATOM 995 O O . THR A 1 119 ? -26.850 -0.855 -38.766 1.00 94.60 119 THR A O 1
ATOM 999 N N . LEU A 1 120 ? -28.196 -2.563 -38.179 1.00 75.48 120 LEU A N 1
ATOM 1000 C CA . LEU A 1 120 ? -28.746 -2.732 -39.515 1.00 80.48 120 LEU A CA 1
ATOM 1001 C C . LEU A 1 120 ? -30.052 -1.976 -39.718 1.00 91.14 120 LEU A C 1
ATOM 1002 O O . LEU A 1 120 ? -30.577 -1.970 -40.836 1.00 99.96 120 LEU A O 1
ATOM 1007 N N . ASN A 1 121 ? -30.582 -1.334 -38.679 1.00 78.44 121 ASN A N 1
ATOM 1008 C CA . ASN A 1 121 ? -31.820 -0.574 -38.787 1.00 75.68 121 ASN A CA 1
ATOM 1009 C C . ASN A 1 121 ? -31.500 0.876 -39.127 1.00 94.92 121 ASN A C 1
ATOM 1010 O O . ASN A 1 121 ? -30.673 1.508 -38.463 1.00 104.68 121 ASN A O 1
ATOM 1015 N N . THR A 1 122 ? -32.153 1.396 -40.170 1.00 93.21 122 THR A N 1
ATOM 1016 C CA . THR A 1 122 ? -31.853 2.736 -40.662 1.00 107.37 122 THR A CA 1
ATOM 1017 C C . THR A 1 122 ? -32.464 3.842 -39.809 1.00 108.36 122 THR A C 1
ATOM 1018 O O . THR A 1 122 ? -31.991 4.982 -39.871 1.00 125.21 122 THR A O 1
ATOM 1022 N N . PHE A 1 123 ? -33.494 3.542 -39.023 1.00 99.40 123 PHE A N 1
ATOM 1023 C CA . PHE A 1 123 ? -34.159 4.563 -38.222 1.00 94.74 123 PHE A CA 1
ATOM 1024 C C . PHE A 1 123 ? -33.467 4.832 -36.890 1.00 90.47 123 PHE A C 1
ATOM 1025 O O . PHE A 1 123 ? -33.935 5.688 -36.132 1.00 98.46 123 PHE A O 1
ATOM 1033 N N . VAL A 1 124 ? -32.386 4.136 -36.583 1.00 85.27 124 VAL A N 1
ATOM 1034 C CA . VAL A 1 124 ? -31.686 4.305 -35.315 1.00 88.38 124 VAL A CA 1
ATOM 1035 C C . VAL A 1 124 ? -30.565 5.320 -35.491 1.00 97.33 124 VAL A C 1
ATOM 1036 O O . VAL A 1 124 ? -29.834 5.293 -36.488 1.00 104.86 124 VAL A O 1
ATOM 1040 N N . ASN A 1 125 ? -30.440 6.232 -34.529 1.00 103.47 125 ASN A N 1
ATOM 1041 C CA . ASN A 1 125 ? -29.378 7.229 -34.553 1.00 107.92 125 ASN A CA 1
ATOM 1042 C C . ASN A 1 125 ? -28.077 6.623 -34.040 1.00 86.56 125 ASN A C 1
ATOM 1043 O O . ASN A 1 125 ? -28.055 5.980 -32.987 1.00 99.83 125 ASN A O 1
ATOM 1048 N N . SER A 1 126 ? -26.991 6.838 -34.788 1.00 86.96 126 SER A N 1
ATOM 1049 C CA . SER A 1 126 ? -25.717 6.213 -34.446 1.00 96.67 126 SER A CA 1
ATOM 1050 C C . SER A 1 126 ? -25.166 6.746 -33.128 1.00 113.32 126 SER A C 1
ATOM 1051 O O . SER A 1 126 ? -24.567 5.993 -32.351 1.00 105.95 126 SER A O 1
ATOM 1054 N N . GLN A 1 127 ? -25.346 8.043 -32.864 1.00 120.67 127 GLN A N 1
ATOM 1055 C CA . GLN A 1 127 ? -24.820 8.621 -31.631 1.00 125.43 127 GLN A CA 1
ATOM 1056 C C . GLN A 1 127 ? -25.536 8.075 -30.401 1.00 119.80 127 GLN A C 1
ATOM 1057 O O . GLN A 1 127 ? -24.932 7.975 -29.327 1.00 119.77 127 GLN A O 1
ATOM 1063 N N . ASP A 1 128 ? -26.812 7.707 -30.537 1.00 112.89 128 ASP A N 1
ATOM 1064 C CA . ASP A 1 128 ? -27.521 7.092 -29.420 1.00 105.54 128 ASP A CA 1
ATOM 1065 C C . ASP A 1 128 ? -26.881 5.765 -29.033 1.00 108.70 128 ASP A C 1
ATOM 1066 O O . ASP A 1 128 ? -26.798 5.428 -27.846 1.00 104.78 128 ASP A O 1
ATOM 1071 N N . LEU A 1 129 ? -26.411 5.004 -30.023 1.00 96.31 129 LEU A N 1
ATOM 1072 C CA . LEU A 1 129 ? -25.697 3.767 -29.734 1.00 100.18 129 LEU A CA 1
ATOM 1073 C C . LEU A 1 129 ? -24.285 4.040 -29.235 1.00 101.41 129 LEU A C 1
ATOM 1074 O O . LEU A 1 129 ? -23.770 3.295 -28.392 1.00 93.58 129 LEU A O 1
ATOM 1079 N N . GLU A 1 130 ? -23.646 5.096 -29.744 1.00 108.92 130 GLU A N 1
ATOM 1080 C CA . GLU A 1 130 ? -22.318 5.456 -29.263 1.00 107.96 130 GLU A CA 1
ATOM 1081 C C . GLU A 1 130 ? -22.352 5.846 -27.791 1.00 112.13 130 GLU A C 1
ATOM 1082 O O . GLU A 1 130 ? -21.390 5.592 -27.057 1.00 110.30 130 GLU A O 1
ATOM 1088 N N . THR A 1 131 ? -23.452 6.455 -27.343 1.00 121.23 131 THR A N 1
ATOM 1089 C CA . THR A 1 131 ? -23.604 6.758 -25.922 1.00 111.38 131 THR A CA 1
ATOM 1090 C C . THR A 1 131 ? -23.605 5.482 -25.086 1.00 98.07 131 THR A C 1
ATOM 1091 O O . THR A 1 131 ? -22.949 5.416 -24.039 1.00 91.99 131 THR A O 1
ATOM 1095 N N . ILE A 1 132 ? -24.340 4.459 -25.532 1.00 98.19 132 ILE A N 1
ATOM 1096 C CA . ILE A 1 132 ? -24.355 3.178 -24.829 1.00 84.22 132 ILE A CA 1
ATOM 1097 C C . ILE A 1 132 ? -22.966 2.556 -24.835 1.00 89.75 132 ILE A C 1
ATOM 1098 O O . ILE A 1 132 ? -22.524 1.970 -23.837 1.00 80.27 132 ILE A O 1
ATOM 1103 N N . LYS A 1 133 ? -22.266 2.660 -25.967 1.00 101.90 133 LYS A N 1
ATOM 1104 C CA . LYS A 1 133 ? -20.910 2.125 -26.060 1.00 105.44 133 LYS A CA 1
ATOM 1105 C C . LYS A 1 133 ? -19.982 2.800 -25.057 1.00 109.53 133 LYS A C 1
ATOM 1106 O O . LYS A 1 133 ? -19.168 2.136 -24.406 1.00 94.37 133 LYS A O 1
ATOM 1112 N N . GLU A 1 134 ? -20.092 4.124 -24.923 1.00 107.43 134 GLU A N 1
ATOM 1113 C CA . GLU A 1 134 ? -19.250 4.849 -23.976 1.00 105.53 134 GLU A CA 1
ATOM 1114 C C . GLU A 1 134 ? -19.618 4.512 -22.537 1.00 108.56 134 GLU A C 1
ATOM 1115 O O . GLU A 1 134 ? -18.737 4.383 -21.678 1.00 105.73 134 GLU A O 1
ATOM 1121 N N . ALA A 1 135 ? -20.914 4.365 -22.254 1.00 105.79 135 ALA A N 1
ATOM 1122 C CA . ALA A 1 135 ? -21.348 4.106 -20.886 1.00 100.54 135 ALA A CA 1
ATOM 1123 C C . ALA A 1 135 ? -20.957 2.706 -20.432 1.00 100.35 135 ALA A C 1
ATOM 1124 O O . ALA A 1 135 ? -20.552 2.513 -19.280 1.00 95.05 135 ALA A O 1
ATOM 1126 N N . THR A 1 136 ? -21.066 1.720 -21.321 1.00 106.14 136 THR A N 1
ATOM 1127 C CA . THR A 1 136 ? -20.774 0.336 -20.977 1.00 93.10 136 THR A CA 1
ATOM 1128 C C . THR A 1 136 ? -19.341 -0.076 -21.289 1.00 102.28 136 THR A C 1
ATOM 1129 O O . THR A 1 136 ? -18.935 -1.177 -20.899 1.00 97.84 136 THR A O 1
ATOM 1133 N N . ASN A 1 137 ? -18.573 0.777 -21.973 1.00 98.14 137 ASN A N 1
ATOM 1134 C CA . ASN A 1 137 ? -17.208 0.456 -22.398 1.00 110.94 137 ASN A CA 1
ATOM 1135 C C . ASN A 1 137 ? -17.176 -0.828 -23.226 1.00 111.50 137 ASN A C 1
ATOM 1136 O O . ASN A 1 137 ? -16.259 -1.645 -23.112 1.00 98.42 137 ASN A O 1
ATOM 1141 N N . LYS A 1 138 ? -18.193 -1.008 -24.067 1.00 110.21 138 LYS A N 1
ATOM 1142 C CA . LYS A 1 138 ? -18.314 -2.186 -24.915 1.00 101.56 138 LYS A CA 1
ATOM 1143 C C . LYS A 1 138 ? -18.921 -1.789 -26.251 1.00 95.91 138 LYS A C 1
ATOM 1144 O O . LYS A 1 138 ? -19.979 -1.153 -26.289 1.00 89.68 138 LYS A O 1
ATOM 1150 N N . ASN A 1 139 ? -18.248 -2.154 -27.338 1.00 106.14 139 ASN A N 1
ATOM 1151 C CA . ASN A 1 139 ? -18.826 -2.015 -28.666 1.00 105.38 139 ASN A CA 1
ATOM 1152 C C . ASN A 1 139 ? -19.831 -3.134 -28.900 1.00 104.72 139 ASN A C 1
ATOM 1153 O O . ASN A 1 139 ? -19.725 -4.217 -28.322 1.00 112.82 139 ASN A O 1
ATOM 1158 N N . PHE A 1 140 ? -20.804 -2.881 -29.772 1.00 75.01 140 PHE A N 1
ATOM 1159 C CA . PHE A 1 140 ? -21.868 -3.863 -29.925 1.00 81.25 140 PHE A CA 1
ATOM 1160 C C . PHE A 1 140 ? -22.585 -3.683 -31.253 1.00 81.16 140 PHE A C 1
ATOM 1161 O O . PHE A 1 140 ? -22.626 -2.585 -31.813 1.00 82.74 140 PHE A O 1
ATOM 1169 N N . PHE A 1 141 ? -23.153 -4.783 -31.736 1.00 83.10 141 PHE A N 1
ATOM 1170 C CA . PHE A 1 141 ? -24.115 -4.781 -32.825 1.00 86.72 141 PHE A CA 1
ATOM 1171 C C . PHE A 1 141 ? -25.501 -5.006 -32.239 1.00 79.15 141 PHE A C 1
ATOM 1172 O O . PHE A 1 141 ? -25.683 -5.873 -31.381 1.00 81.79 141 PHE A O 1
ATOM 1180 N N . VAL A 1 142 ? -26.474 -4.223 -32.696 1.00 74.46 142 VAL A N 1
ATOM 1181 C CA . VAL A 1 142 ? -27.829 -4.292 -32.160 1.00 71.55 142 VAL A CA 1
ATOM 1182 C C . VAL A 1 142 ? -28.823 -4.245 -33.312 1.00 80.69 142 VAL A C 1
ATOM 1183 O O . VAL A 1 142 ? -28.609 -3.547 -34.309 1.00 82.33 142 VAL A O 1
ATOM 1187 N N . ILE A 1 143 ? -29.908 -5.003 -33.174 1.00 84.18 143 ILE A N 1
ATOM 1188 C CA . ILE A 1 143 ? -31.000 -4.986 -34.140 1.00 81.47 143 ILE A CA 1
ATOM 1189 C C . ILE A 1 143 ? -32.318 -5.049 -33.378 1.00 83.94 143 ILE A C 1
ATOM 1190 O O . ILE A 1 143 ? -32.391 -5.589 -32.270 1.00 83.42 143 ILE A O 1
ATOM 1195 N N . PHE A 1 144 ? -33.362 -4.473 -33.972 1.00 84.21 144 PHE A N 1
ATOM 1196 C CA . PHE A 1 144 ? -34.662 -4.354 -33.328 1.00 75.97 144 PHE A CA 1
ATOM 1197 C C . PHE A 1 144 ? -35.734 -5.044 -34.161 1.00 76.54 144 PHE A C 1
ATOM 1198 O O . PHE A 1 144 ? -35.615 -5.162 -35.384 1.00 83.43 144 PHE A O 1
ATOM 1206 N N . ASP A 1 145 ? -36.792 -5.489 -33.482 1.00 67.86 145 ASP A N 1
ATOM 1207 C CA . ASP A 1 145 ? -37.880 -6.225 -34.111 1.00 75.82 145 ASP A CA 1
ATOM 1208 C C . ASP A 1 145 ? -39.111 -5.360 -34.355 1.00 91.82 145 ASP A C 1
ATOM 1209 O O . ASP A 1 145 ? -40.203 -5.896 -34.576 1.00 96.26 145 ASP A O 1
ATOM 1214 N N . ASN A 1 146 ? -38.960 -4.039 -34.315 1.00 89.54 146 ASN A N 1
ATOM 1215 C CA . ASN A 1 146 ? -40.076 -3.132 -34.542 1.00 99.94 146 ASN A CA 1
ATOM 1216 C C . ASN A 1 146 ? -39.527 -1.733 -34.775 1.00 100.33 146 ASN A C 1
ATOM 1217 O O . ASN A 1 146 ? -38.452 -1.385 -34.276 1.00 86.20 146 ASN A O 1
ATOM 1222 N N . ILE A 1 147 ? -40.274 -0.937 -35.533 1.00 109.10 147 ILE A N 1
ATOM 1223 C CA . ILE A 1 147 ? -39.919 0.455 -35.782 1.00 101.23 147 ILE A CA 1
ATOM 1224 C C . ILE A 1 147 ? -40.494 1.312 -34.664 1.00 91.31 147 ILE A C 1
ATOM 1225 O O . ILE A 1 147 ? -41.666 1.168 -34.297 1.00 89.79 147 ILE A O 1
ATOM 1230 N N . PHE A 1 148 ? -39.666 2.197 -34.114 1.00 74.50 148 PHE A N 1
ATOM 1231 C CA . PHE A 1 148 ? -40.079 3.051 -33.012 1.00 78.82 148 PHE A CA 1
ATOM 1232 C C . PHE A 1 148 ? -39.248 4.326 -33.037 1.00 105.20 148 PHE A C 1
ATOM 1233 O O . PHE A 1 148 ? -38.274 4.447 -33.783 1.00 102.68 148 PHE A O 1
ATOM 1241 N N . SER A 1 149 ? -39.652 5.285 -32.209 1.00 112.52 149 SER A N 1
ATOM 1242 C CA . SER A 1 149 ? -38.946 6.546 -32.046 1.00 97.77 149 SER A CA 1
ATOM 1243 C C . SER A 1 149 ? -38.467 6.689 -30.609 1.00 101.42 149 SER A C 1
ATOM 1244 O O . SER A 1 149 ? -39.059 6.129 -29.681 1.00 101.27 149 SER A O 1
ATOM 1247 N N . GLY A 1 150 ? -37.379 7.432 -30.435 1.00 100.21 150 GLY A N 1
ATOM 1248 C CA . GLY A 1 150 ? -36.832 7.672 -29.115 1.00 111.40 150 GLY A CA 1
ATOM 1249 C C . GLY A 1 150 ? -35.632 6.795 -28.824 1.00 87.20 150 GLY A C 1
ATOM 1250 O O . GLY A 1 150 ? -35.177 5.994 -29.646 1.00 94.05 150 GLY A O 1
ATOM 1251 N N . LYS A 1 151 ? -35.119 6.965 -27.609 1.00 86.88 151 LYS A N 1
ATOM 1252 C CA . LYS A 1 151 ? -33.962 6.225 -27.120 1.00 95.17 151 LYS A CA 1
ATOM 1253 C C . LYS A 1 151 ? -34.240 5.547 -25.780 1.00 102.42 151 LYS A C 1
ATOM 1254 O O . LYS A 1 151 ? -33.330 5.349 -24.972 1.00 92.63 151 LYS A O 1
ATOM 1260 N N . SER A 1 152 ? -35.504 5.179 -25.540 1.00 97.88 152 SER A N 1
ATOM 1261 C CA . SER A 1 152 ? -35.880 4.443 -24.339 1.00 93.19 152 SER A CA 1
ATOM 1262 C C . SER A 1 152 ? -35.274 3.044 -24.293 1.00 101.56 152 SER A C 1
ATOM 1263 O O . SER A 1 152 ? -35.383 2.373 -23.261 1.00 110.24 152 SER A O 1
ATOM 1266 N N . TYR A 1 153 ? -34.636 2.597 -25.374 1.00 92.25 153 TYR A N 1
ATOM 1267 C CA . TYR A 1 153 ? -34.021 1.278 -25.430 1.00 96.83 153 TYR A CA 1
ATOM 1268 C C . TYR A 1 153 ? -32.640 1.237 -24.795 1.00 87.91 153 TYR A C 1
ATOM 1269 O O . TYR A 1 153 ? -32.088 0.143 -24.635 1.00 88.63 153 TYR A O 1
ATOM 1278 N N . GLN A 1 154 ? -32.076 2.393 -24.429 1.00 83.99 154 GLN A N 1
ATOM 1279 C CA . GLN A 1 154 ? -30.688 2.428 -23.979 1.00 94.55 154 GLN A CA 1
ATOM 1280 C C . GLN A 1 154 ? -30.487 1.584 -22.728 1.00 88.88 154 GLN A C 1
ATOM 1281 O O . GLN A 1 154 ? -29.471 0.894 -22.595 1.00 84.22 154 GLN A O 1
ATOM 1287 N N . LEU A 1 155 ? -31.451 1.612 -21.808 1.00 95.62 155 LEU A N 1
ATOM 1288 C CA . LEU A 1 155 ? -31.319 0.822 -20.589 1.00 82.52 155 LEU A CA 1
ATOM 1289 C C . LEU A 1 155 ? -31.355 -0.671 -20.892 1.00 95.10 155 LEU A C 1
ATOM 1290 O O . LEU A 1 155 ? -30.561 -1.439 -20.338 1.00 83.96 155 LEU A O 1
ATOM 1295 N N . ALA A 1 156 ? -32.256 -1.099 -21.779 1.00 106.04 156 ALA A N 1
ATOM 1296 C CA . ALA A 1 156 ? -32.338 -2.516 -22.121 1.00 85.83 156 ALA A CA 1
ATOM 1297 C C . ALA A 1 156 ? -31.073 -2.991 -22.825 1.00 85.33 156 ALA A C 1
ATOM 1298 O O . ALA A 1 156 ? -30.583 -4.094 -22.555 1.00 75.68 156 ALA A O 1
ATOM 1300 N N . VAL A 1 157 ? -30.524 -2.167 -23.720 1.00 87.59 157 VAL A N 1
ATOM 1301 C CA . VAL A 1 157 ? -29.302 -2.538 -24.427 1.00 76.96 157 VAL A CA 1
ATOM 1302 C C . VAL A 1 157 ? -28.116 -2.577 -23.470 1.00 76.01 157 VAL A C 1
ATOM 1303 O O . VAL A 1 157 ? -27.258 -3.464 -23.558 1.00 80.79 157 VAL A O 1
ATOM 1307 N N . ALA A 1 158 ? -28.044 -1.617 -22.544 1.00 74.56 158 ALA A N 1
ATOM 1308 C CA . ALA A 1 158 ? -26.987 -1.648 -21.539 1.00 91.80 158 ALA A CA 1
ATOM 1309 C C . ALA A 1 158 ? -27.106 -2.884 -20.658 1.00 98.32 158 ALA A C 1
ATOM 1310 O O . ALA A 1 158 ? -26.096 -3.496 -20.294 1.00 84.92 158 ALA A O 1
ATOM 1312 N N . ALA A 1 159 ? -28.337 -3.273 -20.315 1.00 93.04 159 ALA A N 1
ATOM 1313 C CA . ALA A 1 159 ? -28.535 -4.481 -19.524 1.00 85.81 159 ALA A CA 1
ATOM 1314 C C . ALA A 1 159 ? -28.090 -5.716 -20.293 1.00 94.78 159 ALA A C 1
ATOM 1315 O O . ALA A 1 159 ? -27.425 -6.598 -19.739 1.00 88.40 159 ALA A O 1
ATOM 1317 N N . GLY A 1 160 ? -28.437 -5.788 -21.579 1.00 84.60 160 GLY A N 1
ATOM 1318 C CA . GLY A 1 160 ? -27.988 -6.903 -22.392 1.00 72.11 160 GLY A CA 1
ATOM 1319 C C . GLY A 1 160 ? -26.482 -6.957 -22.535 1.00 86.34 160 GLY A C 1
ATOM 1320 O O . GLY A 1 160 ? -25.897 -8.041 -22.593 1.00 100.41 160 GLY A O 1
ATOM 1321 N N . LEU A 1 161 ? -25.831 -5.794 -22.572 1.00 90.67 161 LEU A N 1
ATOM 1322 C CA . LEU A 1 161 ? -24.377 -5.765 -22.673 1.00 87.30 161 LEU A CA 1
ATOM 1323 C C . LEU A 1 161 ? -23.697 -6.103 -21.353 1.00 83.68 161 LEU A C 1
ATOM 1324 O O . LEU A 1 161 ? -22.600 -6.671 -21.358 1.00 86.10 161 LEU A O 1
ATOM 1329 N N . ILE A 1 162 ? -24.325 -5.776 -20.227 1.00 88.17 162 ILE A N 1
ATOM 1330 C CA . ILE A 1 162 ? -23.696 -5.961 -18.922 1.00 93.68 162 ILE A CA 1
ATOM 1331 C C . ILE A 1 162 ? -23.941 -7.362 -18.375 1.00 93.09 162 ILE A C 1
ATOM 1332 O O . ILE A 1 162 ? -23.038 -7.969 -17.792 1.00 94.34 162 ILE A O 1
ATOM 1337 N N . ALA A 1 163 ? -25.150 -7.892 -18.561 1.00 81.33 163 ALA A N 1
ATOM 1338 C CA . ALA A 1 163 ? -25.517 -9.170 -17.963 1.00 86.23 163 ALA A CA 1
ATOM 1339 C C . ALA A 1 163 ? -24.650 -10.301 -18.501 1.00 87.30 163 ALA A C 1
ATOM 1340 O O . ALA A 1 163 ? -24.482 -10.452 -19.714 1.00 109.43 163 ALA A O 1
ATOM 1342 N N . LYS A 1 164 ? -24.099 -11.097 -17.585 1.00 85.41 164 LYS A N 1
ATOM 1343 C CA . LYS A 1 164 ? -23.309 -12.257 -17.980 1.00 99.11 164 LYS A CA 1
ATOM 1344 C C . LYS A 1 164 ? -24.201 -13.442 -18.333 1.00 112.06 164 LYS A C 1
ATOM 1345 O O . LYS A 1 164 ? -23.894 -14.197 -19.263 1.00 105.12 164 LYS A O 1
ATOM 1351 N N . GLU A 1 165 ? -25.308 -13.611 -17.614 1.00 102.38 165 GLU A N 1
ATOM 1352 C CA . GLU A 1 165 ? -26.256 -14.688 -17.855 1.00 98.70 165 GLU A CA 1
ATOM 1353 C C . GLU A 1 165 ? -27.518 -14.133 -18.502 1.00 110.33 165 GLU A C 1
ATOM 1354 O O . GLU A 1 165 ? -28.011 -13.069 -18.116 1.00 109.44 165 GLU A O 1
ATOM 1360 N N . LYS A 1 166 ? -28.038 -14.866 -19.481 1.00 112.96 166 LYS A N 1
ATOM 1361 C CA . LYS A 1 166 ? -29.190 -14.438 -20.262 1.00 101.36 166 LYS A CA 1
ATOM 1362 C C . LYS A 1 166 ? -30.523 -14.827 -19.640 1.00 101.42 166 LYS A C 1
ATOM 1363 O O . LYS A 1 166 ? -31.570 -14.434 -20.164 1.00 110.07 166 LYS A O 1
ATOM 1369 N N . GLU A 1 167 ? -30.513 -15.572 -18.533 1.00 107.92 167 GLU A N 1
ATOM 1370 C CA . GLU A 1 167 ? -31.766 -16.032 -17.943 1.00 105.65 167 GLU A CA 1
ATOM 1371 C C . GLU A 1 167 ? -32.562 -14.875 -17.352 1.00 98.10 167 GLU A C 1
ATOM 1372 O O . GLU A 1 167 ? -33.781 -14.791 -17.544 1.00 106.17 167 GLU A O 1
ATOM 1378 N N . ILE A 1 168 ? -31.891 -13.970 -16.635 1.00 110.60 168 ILE A N 1
ATOM 1379 C CA . ILE A 1 168 ? -32.592 -12.874 -15.978 1.00 110.43 168 ILE A CA 1
ATOM 1380 C C . ILE A 1 168 ? -33.212 -11.905 -16.978 1.00 84.57 168 ILE A C 1
ATOM 1381 O O . ILE A 1 168 ? -34.157 -11.188 -16.633 1.00 76.23 168 ILE A O 1
ATOM 1386 N N . LEU A 1 169 ? -32.731 -11.884 -18.221 1.00 89.17 169 LEU A N 1
ATOM 1387 C CA . LEU A 1 169 ? -33.283 -10.992 -19.234 1.00 88.90 169 LEU A CA 1
ATOM 1388 C C . LEU A 1 169 ? -34.561 -11.527 -19.862 1.00 94.58 169 LEU A C 1
ATOM 1389 O O . LEU A 1 169 ? -35.176 -10.822 -20.669 1.00 101.71 169 LEU A O 1
ATOM 1394 N N . ASP A 1 170 ? -34.977 -12.745 -19.518 1.00 100.00 170 ASP A N 1
ATOM 1395 C CA . ASP A 1 170 ? -36.184 -13.308 -20.107 1.00 99.16 170 ASP A CA 1
ATOM 1396 C C . ASP A 1 170 ? -37.445 -12.811 -19.415 1.00 102.27 170 ASP A C 1
ATOM 1397 O O . ASP A 1 170 ? -38.490 -12.683 -20.062 1.00 117.75 170 ASP A O 1
ATOM 1402 N N . ASN A 1 171 ? -37.371 -12.530 -18.113 1.00 103.19 171 ASN A N 1
ATOM 1403 C CA . ASN A 1 171 ? -38.534 -12.127 -17.336 1.00 121.95 171 ASN A CA 1
ATOM 1404 C C . ASN A 1 171 ? -38.547 -10.645 -16.991 1.00 105.33 171 ASN A C 1
ATOM 1405 O O . ASN A 1 171 ? -39.515 -10.177 -16.385 1.00 103.91 171 ASN A O 1
ATOM 1410 N N . VAL A 1 172 ? -37.516 -9.893 -17.366 1.00 95.54 172 VAL A N 1
ATOM 1411 C CA . VAL A 1 172 ? -37.363 -8.502 -16.957 1.00 79.48 172 VAL A CA 1
ATOM 1412 C C . VAL A 1 172 ? -37.213 -7.636 -18.200 1.00 89.79 172 VAL A C 1
ATOM 1413 O O . VAL A 1 172 ? -36.374 -7.919 -19.064 1.00 98.46 172 VAL A O 1
ATOM 1417 N N . ALA A 1 173 ? -38.007 -6.574 -18.275 1.00 96.30 173 ALA A N 1
ATOM 1418 C CA . ALA A 1 173 ? -37.903 -5.576 -19.327 1.00 101.06 173 ALA A CA 1
ATOM 1419 C C . ALA A 1 173 ? -37.388 -4.264 -18.746 1.00 98.27 173 ALA A C 1
ATOM 1420 O O . ALA A 1 173 ? -37.466 -4.019 -17.539 1.00 95.69 173 ALA A O 1
ATOM 1422 N N . PHE A 1 174 ? -36.843 -3.423 -19.623 1.00 87.90 174 PHE A N 1
ATOM 1423 C CA . PHE A 1 174 ? -36.219 -2.172 -19.220 1.00 86.55 174 PHE A CA 1
ATOM 1424 C C . PHE A 1 174 ? -36.688 -1.034 -20.115 1.00 102.90 174 PHE A C 1
ATOM 1425 O O . PHE A 1 174 ? -36.964 -1.230 -21.301 1.00 111.01 174 PHE A O 1
ATOM 1433 N N . THR A 1 175 ? -36.775 0.162 -19.535 1.00 109.32 175 THR A N 1
ATOM 1434 C CA . THR A 1 175 ? -37.041 1.374 -20.298 1.00 122.44 175 THR A CA 1
ATOM 1435 C C . THR A 1 175 ? -36.297 2.535 -19.649 1.00 109.05 175 THR A C 1
ATOM 1436 O O . THR A 1 175 ? -36.152 2.580 -18.424 1.00 100.91 175 THR A O 1
ATOM 1440 N N . GLY A 1 176 ? -35.807 3.449 -20.469 1.00 110.35 176 GLY A N 1
ATOM 1441 C CA . GLY A 1 176 ? -35.054 4.593 -19.988 1.00 118.03 176 GLY A CA 1
ATOM 1442 C C . GLY A 1 176 ? -33.822 4.851 -20.836 1.00 108.62 176 GLY A C 1
ATOM 1443 O O . GLY A 1 176 ? -33.335 3.988 -21.565 1.00 115.22 176 GLY A O 1
ATOM 1444 N N . GLU A 1 177 ? -33.310 6.074 -20.737 1.00 96.47 177 GLU A N 1
ATOM 1445 C CA . GLU A 1 177 ? -32.113 6.490 -21.451 1.00 94.13 177 GLU A CA 1
ATOM 1446 C C . GLU A 1 177 ? -30.894 6.410 -20.538 1.00 97.64 177 GLU A C 1
ATOM 1447 O O . GLU A 1 177 ? -31.007 6.312 -19.313 1.00 91.83 177 GLU A O 1
ATOM 1453 N N . VAL A 1 178 ? -29.715 6.454 -21.155 1.00 92.60 178 VAL A N 1
ATOM 1454 C CA . VAL A 1 178 ? -28.449 6.289 -20.451 1.00 94.87 178 VAL A CA 1
ATOM 1455 C C . VAL A 1 178 ? -27.533 7.452 -20.810 1.00 102.67 178 VAL A C 1
ATOM 1456 O O . VAL A 1 178 ? -27.500 7.894 -21.965 1.00 92.95 178 VAL A O 1
ATOM 1460 N N . SER A 1 179 ? -26.818 7.967 -19.812 1.00 106.59 179 SER A N 1
ATOM 1461 C CA . SER A 1 179 ? -25.849 9.031 -20.020 1.00 114.58 179 SER A CA 1
ATOM 1462 C C . SER A 1 179 ? -24.466 8.447 -20.300 1.00 105.68 179 SER A C 1
ATOM 1463 O O . SER A 1 179 ? -24.228 7.247 -20.162 1.00 111.51 179 SER A O 1
ATOM 1466 N N . SER A 1 180 ? -23.536 9.329 -20.673 1.00 113.22 180 SER A N 1
ATOM 1467 C CA . SER A 1 180 ? -22.199 8.881 -21.051 1.00 111.02 180 SER A CA 1
ATOM 1468 C C . SER A 1 180 ? -21.432 8.301 -19.868 1.00 121.73 180 SER A C 1
ATOM 1469 O O . SER A 1 180 ? -20.651 7.359 -20.042 1.00 123.38 180 SER A O 1
ATOM 1472 N N . ASN A 1 181 ? -21.636 8.840 -18.665 1.00 133.90 181 ASN A N 1
ATOM 1473 C CA . ASN A 1 181 ? -20.930 8.382 -17.477 1.00 122.15 181 ASN A CA 1
ATOM 1474 C C . ASN A 1 181 ? -21.708 7.331 -16.693 1.00 118.33 181 ASN A C 1
ATOM 1475 O O . ASN A 1 181 ? -21.379 7.070 -15.530 1.00 115.97 181 ASN A O 1
ATOM 1480 N N . GLY A 1 182 ? -22.729 6.730 -17.299 1.00 116.20 182 GLY A N 1
ATOM 1481 C CA . GLY A 1 182 ? -23.444 5.643 -16.664 1.00 113.02 182 GLY A CA 1
ATOM 1482 C C . GLY A 1 182 ? -24.639 6.029 -15.824 1.00 104.79 182 GLY A C 1
ATOM 1483 O O . GLY A 1 182 ? -24.979 5.302 -14.885 1.00 108.60 182 GLY A O 1
ATOM 1484 N N . PHE A 1 183 ? -25.297 7.142 -16.132 1.00 111.99 183 PHE A N 1
ATOM 1485 C CA . PHE A 1 183 ? -26.488 7.569 -15.411 1.00 119.51 183 PHE A CA 1
ATOM 1486 C C . PHE A 1 183 ? -27.737 7.154 -16.173 1.00 112.81 183 PHE A C 1
ATOM 1487 O O . PHE A 1 183 ? -27.820 7.322 -17.393 1.00 113.08 183 PHE A O 1
ATOM 1495 N N . ILE A 1 184 ? -28.703 6.607 -15.446 1.00 114.15 184 ILE A N 1
ATOM 1496 C CA . ILE A 1 184 ? -29.991 6.253 -16.030 1.00 112.28 184 ILE A CA 1
ATOM 1497 C C . ILE A 1 184 ? -30.886 7.484 -16.021 1.00 109.68 184 ILE A C 1
ATOM 1498 O O . ILE A 1 184 ? -31.033 8.152 -14.990 1.00 113.69 184 ILE A O 1
ATOM 1503 N N . ILE A 1 185 ? -31.489 7.784 -17.167 1.00 91.37 185 ILE A N 1
ATOM 1504 C CA . ILE A 1 185 ? -32.245 9.021 -17.345 1.00 94.57 185 ILE A CA 1
ATOM 1505 C C . ILE A 1 185 ? -33.732 8.704 -17.458 1.00 109.21 185 ILE A C 1
ATOM 1506 O O . ILE A 1 185 ? -34.110 7.720 -18.111 1.00 129.44 185 ILE A O 1
ATOM 1511 N N . PRO A 1 186 ? -34.602 9.490 -16.824 1.00 109.07 186 PRO A N 1
ATOM 1512 C CA . PRO A 1 186 ? -36.038 9.193 -16.861 1.00 126.76 186 PRO A CA 1
ATOM 1513 C C . PRO A 1 186 ? -36.624 9.331 -18.257 1.00 108.26 186 PRO A C 1
ATOM 1514 O O . PRO A 1 186 ? -36.164 10.124 -19.081 1.00 87.99 186 PRO A O 1
ATOM 1518 N N . VAL A 1 187 ? -37.667 8.541 -18.511 1.00 104.63 187 VAL A N 1
ATOM 1519 C CA . VAL A 1 187 ? -38.355 8.512 -19.793 1.00 123.10 187 VAL A CA 1
ATOM 1520 C C . VAL A 1 187 ? -39.849 8.711 -19.544 1.00 130.68 187 VAL A C 1
ATOM 1521 O O . VAL A 1 187 ? -40.320 8.677 -18.407 1.00 131.05 187 VAL A O 1
ATOM 1525 N N . ASN A 1 188 ? -40.598 8.917 -20.627 1.00 115.73 188 ASN A N 1
ATOM 1526 C CA . ASN A 1 188 ? -42.014 9.239 -20.525 1.00 133.16 188 ASN A CA 1
ATOM 1527 C C . ASN A 1 188 ? -42.878 7.978 -20.580 1.00 117.85 188 ASN A C 1
ATOM 1528 O O . ASN A 1 188 ? -42.412 6.884 -20.904 1.00 128.25 188 ASN A O 1
ATOM 1533 N N . HIS A 1 189 ? -44.161 8.155 -20.248 1.00 125.53 189 HIS A N 1
ATOM 1534 C CA . HIS A 1 189 ? -45.189 7.116 -20.380 1.00 114.34 189 HIS A CA 1
ATOM 1535 C C . HIS A 1 189 ? -44.829 5.846 -19.609 1.00 110.41 189 HIS A C 1
ATOM 1536 O O . HIS A 1 189 ? -44.885 4.735 -20.138 1.00 123.02 189 HIS A O 1
ATOM 1543 N N . LEU A 1 190 ? -44.484 6.014 -18.332 1.00 104.76 190 LEU A N 1
ATOM 1544 C CA . LEU A 1 190 ? -44.119 4.857 -17.521 1.00 88.77 190 LEU A CA 1
ATOM 1545 C C . LEU A 1 190 ? -45.321 3.953 -17.269 1.00 94.63 190 LEU A C 1
ATOM 1546 O O . LEU A 1 190 ? -45.185 2.724 -17.232 1.00 122.57 190 LEU A O 1
ATOM 1551 N N . GLU A 1 191 ? -46.510 4.537 -17.113 1.00 93.00 191 GLU A N 1
ATOM 1552 C CA . GLU A 1 191 ? -47.681 3.739 -16.754 1.00 128.73 191 GLU A CA 1
ATOM 1553 C C . GLU A 1 191 ? -48.117 2.838 -17.905 1.00 124.30 191 GLU A C 1
ATOM 1554 O O . GLU A 1 191 ? -48.377 1.643 -17.708 1.00 120.50 191 GLU A O 1
ATOM 1560 N N . GLU A 1 192 ? -48.192 3.389 -19.118 1.00 120.98 192 GLU A N 1
ATOM 1561 C CA . GLU A 1 192 ? -48.598 2.587 -20.269 1.00 129.41 192 GLU A CA 1
ATOM 1562 C C . GLU A 1 192 ? -47.560 1.518 -20.589 1.00 133.02 192 GLU A C 1
ATOM 1563 O O . GLU A 1 192 ? -47.912 0.395 -20.970 1.00 112.43 192 GLU A O 1
ATOM 1569 N N . LYS A 1 193 ? -46.275 1.850 -20.444 1.00 122.44 193 LYS A N 1
ATOM 1570 C CA . LYS A 1 193 ? -45.222 0.861 -20.651 1.00 110.60 193 LYS A CA 1
ATOM 1571 C C . LYS A 1 193 ? -45.306 -0.265 -19.627 1.00 110.20 193 LYS A C 1
ATOM 1572 O O . LYS A 1 193 ? -45.118 -1.440 -19.967 1.00 117.72 193 LYS A O 1
ATOM 1578 N N . LYS A 1 194 ? -45.585 0.074 -18.366 1.00 105.37 194 LYS A N 1
ATOM 1579 C CA . LYS A 1 194 ? -45.748 -0.958 -17.350 1.00 103.82 194 LYS A CA 1
ATOM 1580 C C . LYS A 1 194 ? -46.956 -1.835 -17.659 1.00 114.99 194 LYS A C 1
ATOM 1581 O O . LYS A 1 194 ? -46.910 -3.057 -17.473 1.00 118.42 194 LYS A O 1
ATOM 1587 N N . GLU A 1 195 ? -48.043 -1.223 -18.139 1.00 107.36 195 GLU A N 1
ATOM 1588 C CA . GLU A 1 195 ? -49.220 -1.991 -18.541 1.00 117.51 195 GLU A CA 1
ATOM 1589 C C . GLU A 1 195 ? -48.885 -2.956 -19.670 1.00 110.88 195 GLU A C 1
ATOM 1590 O O . GLU A 1 195 ? -49.297 -4.121 -19.652 1.00 103.47 195 GLU A O 1
ATOM 1596 N N . ILE A 1 196 ? -48.156 -2.473 -20.678 1.00 104.57 196 ILE A N 1
ATOM 1597 C CA . ILE A 1 196 ? -47.768 -3.316 -21.807 1.00 112.27 196 ILE A CA 1
ATOM 1598 C C . ILE A 1 196 ? -46.915 -4.485 -21.330 1.00 98.24 196 ILE A C 1
ATOM 1599 O O . ILE A 1 196 ? -47.133 -5.638 -21.721 1.00 93.98 196 ILE A O 1
ATOM 1604 N N . THR A 1 197 ? -45.928 -4.201 -20.477 1.00 87.12 197 THR A N 1
ATOM 1605 C CA . THR A 1 197 ? -45.013 -5.246 -20.032 1.00 98.33 197 THR A CA 1
ATOM 1606 C C . THR A 1 197 ? -45.722 -6.285 -19.170 1.00 102.48 197 THR A C 1
ATOM 1607 O O . THR A 1 197 ? -45.485 -7.489 -19.325 1.00 100.65 197 THR A O 1
ATOM 1611 N N . GLU A 1 198 ? -46.610 -5.848 -18.273 1.00 115.27 198 GLU A N 1
ATOM 1612 C CA . GLU A 1 198 ? -47.340 -6.807 -17.451 1.00 108.15 198 GLU A CA 1
ATOM 1613 C C . GLU A 1 198 ? -48.369 -7.572 -18.272 1.00 104.15 198 GLU A C 1
ATOM 1614 O O . GLU A 1 198 ? -48.712 -8.709 -17.929 1.00 106.09 198 GLU A O 1
ATOM 1620 N N . LYS A 1 199 ? -48.866 -6.973 -19.357 1.00 108.42 199 LYS A N 1
ATOM 1621 C CA . LYS A 1 199 ? -49.741 -7.706 -20.262 1.00 108.71 199 LYS A CA 1
ATOM 1622 C C . LYS A 1 199 ? -48.989 -8.843 -20.938 1.00 109.29 199 LYS A C 1
ATOM 1623 O O . LYS A 1 199 ? -49.567 -9.907 -21.191 1.00 117.20 199 LYS A O 1
ATOM 1629 N N . ALA A 1 200 ? -47.705 -8.639 -21.228 1.00 108.43 200 ALA A N 1
ATOM 1630 C CA . ALA A 1 200 ? -46.843 -9.669 -21.789 1.00 97.29 200 ALA A CA 1
ATOM 1631 C C . ALA A 1 200 ? -46.237 -10.574 -20.723 1.00 97.68 200 ALA A C 1
ATOM 1632 O O . ALA A 1 200 ? -45.306 -11.329 -21.029 1.00 83.53 200 ALA A O 1
ATOM 1634 N N . LYS A 1 201 ? -46.739 -10.502 -19.487 1.00 107.63 201 LYS A N 1
ATOM 1635 C CA . LYS A 1 201 ? -46.309 -11.370 -18.388 1.00 117.24 201 LYS A CA 1
ATOM 1636 C C . LYS A 1 201 ? -44.816 -11.212 -18.089 1.00 97.21 201 LYS A C 1
ATOM 1637 O O . LYS A 1 201 ? -44.075 -12.189 -17.960 1.00 97.16 201 LYS A O 1
ATOM 1643 N N . LYS A 1 202 ? -44.379 -9.959 -17.972 1.00 98.32 202 LYS A N 1
ATOM 1644 C CA . LYS A 1 202 ? -43.010 -9.642 -17.586 1.00 96.63 202 LYS A CA 1
ATOM 1645 C C . LYS A 1 202 ? -43.020 -8.447 -16.642 1.00 103.99 202 LYS A C 1
ATOM 1646 O O . LYS A 1 202 ? -43.979 -7.672 -16.596 1.00 92.15 202 LYS A O 1
ATOM 1652 N N . VAL A 1 203 ? -41.926 -8.293 -15.895 1.00 100.37 203 VAL A N 1
ATOM 1653 C CA . VAL A 1 203 ? -41.773 -7.185 -14.960 1.00 85.82 203 VAL A CA 1
ATOM 1654 C C . VAL A 1 203 ? -40.987 -6.086 -15.655 1.00 98.14 203 VAL A C 1
ATOM 1655 O O . VAL A 1 203 ? -40.102 -6.349 -16.478 1.00 112.07 203 VAL A O 1
ATOM 1659 N N . LEU A 1 204 ? -41.316 -4.841 -15.329 1.00 110.12 204 LEU A N 1
ATOM 1660 C CA . LEU A 1 204 ? -40.725 -3.677 -15.974 1.00 90.77 204 LEU A CA 1
ATOM 1661 C C . LEU A 1 204 ? -39.829 -2.950 -14.980 1.00 86.18 204 LEU A C 1
ATOM 1662 O O . LEU A 1 204 ? -40.217 -2.740 -13.826 1.00 107.87 204 LEU A O 1
ATOM 1667 N N . ILE A 1 205 ? -38.637 -2.565 -15.428 1.00 93.96 205 ILE A N 1
ATOM 1668 C CA . ILE A 1 205 ? -37.696 -1.791 -14.623 1.00 100.27 205 ILE A CA 1
ATOM 1669 C C . ILE A 1 205 ? -37.657 -0.373 -15.173 1.00 113.06 205 ILE A C 1
ATOM 1670 O O . ILE A 1 205 ? -37.309 -0.158 -16.342 1.00 104.53 205 ILE A O 1
ATOM 1675 N N . THR A 1 206 ? -38.011 0.591 -14.330 1.00 127.13 206 THR A N 1
ATOM 1676 C CA . THR A 1 206 ? -38.122 1.996 -14.683 1.00 111.78 206 THR A CA 1
ATOM 1677 C C . THR A 1 206 ? -36.923 2.777 -14.162 1.00 115.39 206 THR A C 1
ATOM 1678 O O . THR A 1 206 ? -36.180 2.299 -13.299 1.00 111.26 206 THR A O 1
ATOM 1682 N N . PRO A 1 207 ? -36.691 3.989 -14.677 1.00 112.25 207 PRO A N 1
ATOM 1683 C CA . PRO A 1 207 ? -35.583 4.804 -14.150 1.00 110.63 207 PRO A CA 1
ATOM 1684 C C . PRO A 1 207 ? -35.730 5.193 -12.689 1.00 126.06 207 PRO A C 1
ATOM 1685 O O . PRO A 1 207 ? -34.724 5.551 -12.062 1.00 126.82 207 PRO A O 1
ATOM 1689 N N . GLU A 1 208 ? -36.935 5.126 -12.116 1.00 122.81 208 GLU A N 1
ATOM 1690 C CA . GLU A 1 208 ? -37.092 5.402 -10.692 1.00 113.51 208 GLU A CA 1
ATOM 1691 C C . GLU A 1 208 ? -36.689 4.226 -9.812 1.00 102.65 208 GLU A C 1
ATOM 1692 O O . GLU A 1 208 ? -36.573 4.400 -8.595 1.00 111.09 208 GLU A O 1
ATOM 1698 N N . ASP A 1 209 ? -36.485 3.038 -10.386 1.00 99.41 209 ASP A N 1
ATOM 1699 C CA . ASP A 1 209 ? -36.066 1.894 -9.581 1.00 114.23 209 ASP A CA 1
ATOM 1700 C C . ASP A 1 209 ? -34.561 1.890 -9.331 1.00 119.34 209 ASP A C 1
ATOM 1701 O O . ASP A 1 209 ? -34.119 1.603 -8.212 1.00 117.73 209 ASP A O 1
ATOM 1706 N N . ILE A 1 210 ? -33.759 2.199 -10.350 1.00 127.17 210 ILE A N 1
ATOM 1707 C CA . ILE A 1 210 ? -32.306 2.175 -10.233 1.00 123.37 210 ILE A CA 1
ATOM 1708 C C . ILE A 1 210 ? -31.727 3.504 -10.702 1.00 127.41 210 ILE A C 1
ATOM 1709 O O . ILE A 1 210 ? -32.247 4.147 -11.619 1.00 115.32 210 ILE A O 1
ATOM 1714 N N . GLU A 1 211 ? -30.639 3.919 -10.054 1.00 132.83 211 GLU A N 1
ATOM 1715 C CA . GLU A 1 211 ? -30.042 5.230 -10.286 1.00 138.65 211 GLU A CA 1
ATOM 1716 C C . GLU A 1 211 ? -29.045 5.229 -11.440 1.00 131.57 211 GLU A C 1
ATOM 1717 O O . GLU A 1 211 ? -29.070 6.139 -12.276 1.00 133.31 211 GLU A O 1
ATOM 1723 N N . ASN A 1 212 ? -28.173 4.225 -11.514 1.00 133.37 212 ASN A N 1
ATOM 1724 C CA . ASN A 1 212 ? -27.095 4.225 -12.492 1.00 119.96 212 ASN A CA 1
ATOM 1725 C C . ASN A 1 212 ? -26.846 2.799 -12.970 1.00 119.43 212 ASN A C 1
ATOM 1726 O O . ASN A 1 212 ? -27.489 1.847 -12.518 1.00 113.41 212 ASN A O 1
ATOM 1731 N N . LEU A 1 213 ? -25.899 2.659 -13.902 1.00 120.79 213 LEU A N 1
ATOM 1732 C CA . LEU A 1 213 ? -25.568 1.343 -14.441 1.00 101.51 213 LEU A CA 1
ATOM 1733 C C . LEU A 1 213 ? -24.893 0.450 -13.407 1.00 99.69 213 LEU A C 1
ATOM 1734 O O . LEU A 1 213 ? -24.967 -0.777 -13.516 1.00 109.69 213 LEU A O 1
ATOM 1739 N N . GLU A 1 214 ? -24.217 1.035 -12.416 1.00 97.27 214 GLU A N 1
ATOM 1740 C CA . GLU A 1 214 ? -23.586 0.223 -11.377 1.00 112.70 214 GLU A CA 1
ATOM 1741 C C . GLU A 1 214 ? -24.628 -0.499 -10.528 1.00 110.29 214 GLU A C 1
ATOM 1742 O O . GLU A 1 214 ? -24.471 -1.687 -10.207 1.00 97.77 214 GLU A O 1
ATOM 1748 N N . GLU A 1 215 ? -25.696 0.204 -10.145 1.00 115.88 215 GLU A N 1
ATOM 1749 C CA . GLU A 1 215 ? -26.776 -0.443 -9.409 1.00 116.56 215 GLU A CA 1
ATOM 1750 C C . GLU A 1 215 ? -27.424 -1.536 -10.247 1.00 109.51 215 GLU A C 1
ATOM 1751 O O . GLU A 1 215 ? -27.756 -2.612 -9.734 1.00 93.37 215 GLU A O 1
ATOM 1757 N N . LEU A 1 216 ? -27.605 -1.279 -11.544 1.00 99.80 216 LEU A N 1
ATOM 1758 C CA . LEU A 1 216 ? -28.152 -2.297 -12.434 1.00 87.48 216 LEU A CA 1
ATOM 1759 C C . LEU A 1 216 ? -27.247 -3.518 -12.495 1.00 82.93 216 LEU A C 1
ATOM 1760 O O . LEU A 1 216 ? -27.727 -4.656 -12.487 1.00 94.78 216 LEU A O 1
ATOM 1765 N N . SER A 1 217 ? -25.932 -3.298 -12.554 1.00 90.83 217 SER A N 1
ATOM 1766 C CA . SER A 1 217 ? -24.987 -4.407 -12.594 1.00 91.91 217 SER A CA 1
ATOM 1767 C C . SER A 1 217 ? -25.008 -5.208 -11.300 1.00 99.29 217 SER A C 1
ATOM 1768 O O . SER A 1 217 ? -24.772 -6.421 -11.323 1.00 101.51 217 SER A O 1
ATOM 1771 N N . PHE A 1 218 ? -25.271 -4.550 -10.168 1.00 104.96 218 PHE A N 1
ATOM 1772 C CA . PHE A 1 218 ? -25.412 -5.293 -8.918 1.00 101.29 218 PHE A CA 1
ATOM 1773 C C . PHE A 1 218 ? -26.537 -6.321 -9.015 1.00 111.86 218 PHE A C 1
ATOM 1774 O O . PHE A 1 218 ? -26.407 -7.444 -8.513 1.00 104.70 218 PHE A O 1
ATOM 1782 N N . TRP A 1 219 ? -27.647 -5.963 -9.667 1.00 116.90 219 TRP A N 1
ATOM 1783 C CA . TRP A 1 219 ? -28.766 -6.895 -9.782 1.00 100.88 219 TRP A CA 1
ATOM 1784 C C . TRP A 1 219 ? -28.539 -7.913 -10.895 1.00 107.57 219 TRP A C 1
ATOM 1785 O O . TRP A 1 219 ? -28.890 -9.087 -10.745 1.00 111.14 219 TRP A O 1
ATOM 1796 N N . LEU A 1 220 ? -27.950 -7.483 -12.011 1.00 113.83 220 LEU A N 1
ATOM 1797 C CA . LEU A 1 220 ? -27.776 -8.367 -13.160 1.00 91.50 220 LEU A CA 1
ATOM 1798 C C . LEU A 1 220 ? -26.716 -9.423 -12.882 1.00 99.64 220 LEU A C 1
ATOM 1799 O O . LEU A 1 220 ? -26.965 -10.624 -13.041 1.00 112.62 220 LEU A O 1
ATOM 1804 N N . ASN A 1 221 ? -25.521 -8.993 -12.467 1.00 96.46 221 ASN A N 1
ATOM 1805 C CA . ASN A 1 221 ? -24.396 -9.883 -12.194 1.00 101.29 221 ASN A CA 1
ATOM 1806 C C . ASN A 1 221 ? -24.005 -9.729 -10.729 1.00 100.49 221 ASN A C 1
ATOM 1807 O O . ASN A 1 221 ? -22.999 -9.077 -10.411 1.00 109.87 221 ASN A O 1
ATOM 1812 N N . PRO A 1 222 ? -24.773 -10.307 -9.808 1.00 111.53 222 PRO A N 1
ATOM 1813 C CA . PRO A 1 222 ? -24.425 -10.180 -8.391 1.00 120.85 222 PRO A CA 1
ATOM 1814 C C . PRO A 1 222 ? -23.339 -11.169 -8.007 1.00 121.07 222 PRO A C 1
ATOM 1815 O O . PRO A 1 222 ? -23.325 -12.317 -8.459 1.00 118.49 222 PRO A O 1
ATOM 1819 N N . GLU A 1 223 ? -22.411 -10.708 -7.173 1.00 118.18 223 GLU A N 1
ATOM 1820 C CA . GLU A 1 223 ? -21.446 -11.618 -6.574 1.00 134.65 223 GLU A CA 1
ATOM 1821 C C . GLU A 1 223 ? -21.990 -12.264 -5.310 1.00 131.00 223 GLU A C 1
ATOM 1822 O O . GLU A 1 223 ? -21.665 -13.422 -5.019 1.00 116.04 223 GLU A O 1
ATOM 1828 N N . HIS A 1 224 ? -22.827 -11.535 -4.564 1.00 133.82 224 HIS A N 1
ATOM 1829 C CA . HIS A 1 224 ? -23.512 -12.046 -3.380 1.00 116.84 224 HIS A CA 1
ATOM 1830 C C . HIS A 1 224 ? -24.884 -11.368 -3.336 1.00 116.87 224 HIS A C 1
ATOM 1831 O O . HIS A 1 224 ? -25.102 -10.378 -2.632 1.00 115.07 224 HIS A O 1
ATOM 1838 N N . LEU A 1 225 ? -25.814 -11.904 -4.113 1.00 120.65 225 LEU A N 1
ATOM 1839 C CA . LEU A 1 225 ? -27.174 -11.375 -4.128 1.00 114.79 225 LEU A CA 1
ATOM 1840 C C . LEU A 1 225 ? -27.837 -11.647 -2.786 1.00 113.58 225 LEU A C 1
ATOM 1841 O O . LEU A 1 225 ? -27.949 -12.813 -2.389 1.00 115.85 225 LEU A O 1
ATOM 1846 N N . PRO A 1 226 ? -28.279 -10.626 -2.056 1.00 113.94 226 PRO A N 1
ATOM 1847 C CA . PRO A 1 226 ? -28.867 -10.874 -0.735 1.00 115.93 226 PRO A CA 1
ATOM 1848 C C . PRO A 1 226 ? -30.366 -11.117 -0.783 1.00 130.30 226 PRO A C 1
ATOM 1849 O O . PRO A 1 226 ? -31.134 -10.273 -1.259 1.00 115.74 226 PRO A O 1
ATOM 1853 N N . VAL A 1 227 ? -30.787 -12.277 -0.289 1.00 124.11 227 VAL A N 1
ATOM 1854 C CA . VAL A 1 227 ? -32.195 -12.589 -0.105 1.00 107.76 227 VAL A CA 1
ATOM 1855 C C . VAL A 1 227 ? -32.470 -12.625 1.392 1.00 117.98 227 VAL A C 1
ATOM 1856 O O . VAL A 1 227 ? -31.552 -12.692 2.211 1.00 100.86 227 VAL A O 1
ATOM 1860 N N . ILE A 1 228 ? -33.751 -12.583 1.753 1.00 131.65 228 ILE A N 1
ATOM 1861 C CA . ILE A 1 228 ? -34.174 -12.366 3.132 1.00 123.43 228 ILE A CA 1
ATOM 1862 C C . ILE A 1 228 ? -35.043 -13.528 3.593 1.00 132.95 228 ILE A C 1
ATOM 1863 O O . ILE A 1 228 ? -35.923 -13.984 2.856 1.00 131.62 228 ILE A O 1
ATOM 1868 N N . PHE A 1 229 ? -34.800 -14.002 4.816 1.00 131.57 229 PHE A N 1
ATOM 1869 C CA . PHE A 1 229 ? -35.716 -14.924 5.479 1.00 130.87 229 PHE A CA 1
ATOM 1870 C C . PHE A 1 229 ? -35.748 -14.606 6.967 1.00 133.48 229 PHE A C 1
ATOM 1871 O O . PHE A 1 229 ? -34.733 -14.736 7.661 1.00 137.71 229 PHE A O 1
ATOM 1879 N N . ILE A 1 230 ? -36.917 -14.205 7.456 1.00 122.10 230 ILE A N 1
ATOM 1880 C CA . ILE A 1 230 ? -37.102 -13.867 8.861 1.00 130.19 230 ILE A CA 1
ATOM 1881 C C . ILE A 1 230 ? -38.327 -14.608 9.377 1.00 135.56 230 ILE A C 1
ATOM 1882 O O . ILE A 1 230 ? -39.429 -14.451 8.838 1.00 128.83 230 ILE A O 1
ATOM 1887 N N . HIS A 1 231 ? -38.128 -15.427 10.403 1.00 135.29 231 HIS A N 1
ATOM 1888 C CA . HIS A 1 231 ? -39.228 -16.057 11.115 1.00 137.24 231 HIS A CA 1
ATOM 1889 C C . HIS A 1 231 ? -39.681 -15.135 12.239 1.00 142.36 231 HIS A C 1
ATOM 1890 O O . HIS A 1 231 ? -38.855 -14.618 12.997 1.00 149.50 231 HIS A O 1
ATOM 1897 N N . ILE A 1 232 ? -40.992 -14.931 12.343 1.00 142.82 232 ILE A N 1
ATOM 1898 C CA . ILE A 1 232 ? -41.561 -14.005 13.310 1.00 157.72 232 ILE A CA 1
ATOM 1899 C C . ILE A 1 232 ? -42.714 -14.675 14.041 1.00 167.48 232 ILE A C 1
ATOM 1900 O O . ILE A 1 232 ? -43.378 -15.571 13.510 1.00 163.41 232 ILE A O 1
ATOM 1905 N N . ASN A 1 233 ? -42.950 -14.227 15.274 1.00 163.25 233 ASN A N 1
ATOM 1906 C CA . ASN A 1 233 ? -44.084 -14.682 16.064 1.00 168.16 233 ASN A CA 1
ATOM 1907 C C . ASN A 1 233 ? -45.266 -13.724 16.005 1.00 163.62 233 ASN A C 1
ATOM 1908 O O . ASN A 1 233 ? -46.358 -14.082 16.459 1.00 161.63 233 ASN A O 1
ATOM 1913 N N . LYS A 1 234 ? -45.077 -12.531 15.453 1.00 155.27 234 LYS A N 1
ATOM 1914 C CA . LYS A 1 234 ? -46.129 -11.519 15.367 1.00 163.07 234 LYS A CA 1
ATOM 1915 C C . LYS A 1 234 ? -46.460 -11.270 13.904 1.00 166.98 234 LYS A C 1
ATOM 1916 O O . LYS A 1 234 ? -45.650 -10.650 13.188 1.00 168.07 234 LYS A O 1
ATOM 1922 N N . PRO A 1 235 ? -47.615 -11.721 13.407 1.00 171.67 235 PRO A N 1
ATOM 1923 C CA . PRO A 1 235 ? -47.883 -11.571 11.966 1.00 167.57 235 PRO A CA 1
ATOM 1924 C C . PRO A 1 235 ? -48.095 -10.131 11.536 1.00 164.20 235 PRO A C 1
ATOM 1925 O O . PRO A 1 235 ? -47.596 -9.731 10.475 1.00 170.56 235 PRO A O 1
ATOM 1929 N N . GLU A 1 236 ? -48.795 -9.325 12.340 1.00 163.70 236 GLU A N 1
ATOM 1930 C CA . GLU A 1 236 ? -49.082 -7.955 11.933 1.00 170.44 236 GLU A CA 1
ATOM 1931 C C . GLU A 1 236 ? -47.835 -7.084 11.886 1.00 161.97 236 GLU A C 1
ATOM 1932 O O . GLU A 1 236 ? -47.912 -5.946 11.410 1.00 154.60 236 GLU A O 1
ATOM 1938 N N . LEU A 1 237 ? -46.697 -7.583 12.363 1.00 151.35 237 LEU A N 1
ATOM 1939 C CA . LEU A 1 237 ? -45.423 -6.887 12.252 1.00 150.63 237 LEU A CA 1
ATOM 1940 C C . LEU A 1 237 ? -44.538 -7.515 11.181 1.00 158.30 237 LEU A C 1
ATOM 1941 O O . LEU A 1 237 ? -43.311 -7.440 11.257 1.00 155.53 237 LEU A O 1
ATOM 1946 N N . ALA A 1 238 ? -45.153 -8.150 10.182 1.00 158.36 238 ALA A N 1
ATOM 1947 C CA . ALA A 1 238 ? -44.376 -8.775 9.118 1.00 150.73 238 ALA A CA 1
ATOM 1948 C C . ALA A 1 238 ? -43.646 -7.730 8.286 1.00 147.62 238 ALA A C 1
ATOM 1949 O O . ALA A 1 238 ? -42.413 -7.638 8.328 1.00 146.89 238 ALA A O 1
ATOM 1951 N N . LEU A 1 239 ? -44.401 -6.903 7.554 1.00 138.95 239 LEU A N 1
ATOM 1952 C CA . LEU A 1 239 ? -43.783 -5.977 6.610 1.00 136.39 239 LEU A CA 1
ATOM 1953 C C . LEU A 1 239 ? -42.780 -5.069 7.306 1.00 135.62 239 LEU A C 1
ATOM 1954 O O . LEU A 1 239 ? -41.651 -4.900 6.826 1.00 148.02 239 LEU A O 1
ATOM 1959 N N . GLN A 1 240 ? -43.158 -4.519 8.464 1.00 126.19 240 GLN A N 1
ATOM 1960 C CA . GLN A 1 240 ? -42.246 -3.662 9.210 1.00 142.19 240 GLN A CA 1
ATOM 1961 C C . GLN A 1 240 ? -40.930 -4.380 9.464 1.00 147.64 240 GLN A C 1
ATOM 1962 O O . GLN A 1 240 ? -39.854 -3.848 9.164 1.00 150.95 240 GLN A O 1
ATOM 1968 N N . SER A 1 241 ? -41.001 -5.624 9.952 1.00 139.29 241 SER A N 1
ATOM 1969 C CA . SER A 1 241 ? -39.778 -6.371 10.213 1.00 136.54 241 SER A CA 1
ATOM 1970 C C . SER A 1 241 ? -38.959 -6.511 8.940 1.00 137.44 241 SER A C 1
ATOM 1971 O O . SER A 1 241 ? -37.741 -6.286 8.950 1.00 133.41 241 SER A O 1
ATOM 1974 N N . LEU A 1 242 ? -39.625 -6.816 7.819 1.00 140.23 242 LEU A N 1
ATOM 1975 C CA . LEU A 1 242 ? -38.922 -6.895 6.545 1.00 125.35 242 LEU A CA 1
ATOM 1976 C C . LEU A 1 242 ? -38.175 -5.599 6.272 1.00 131.44 242 LEU A C 1
ATOM 1977 O O . LEU A 1 242 ? -36.971 -5.613 5.982 1.00 128.37 242 LEU A O 1
ATOM 1982 N N . LYS A 1 243 ? -38.860 -4.460 6.432 1.00 134.75 243 LYS A N 1
ATOM 1983 C CA . LYS A 1 243 ? -38.206 -3.182 6.192 1.00 121.96 243 LYS A CA 1
ATOM 1984 C C . LYS A 1 243 ? -36.993 -3.033 7.094 1.00 127.44 243 LYS A C 1
ATOM 1985 O O . LYS A 1 243 ? -35.918 -2.624 6.636 1.00 131.93 243 LYS A O 1
ATOM 1991 N N . GLN A 1 244 ? -37.125 -3.434 8.363 1.00 131.14 244 GLN A N 1
ATOM 1992 C CA . GLN A 1 244 ? -35.986 -3.372 9.269 1.00 136.73 244 GLN A CA 1
ATOM 1993 C C . GLN A 1 244 ? -34.830 -4.188 8.715 1.00 132.73 244 GLN A C 1
ATOM 1994 O O . GLN A 1 244 ? -33.702 -3.690 8.603 1.00 136.05 244 GLN A O 1
ATOM 2000 N N . MET A 1 245 ? -35.114 -5.423 8.288 1.00 135.66 245 MET A N 1
ATOM 2001 C CA . MET A 1 245 ? -34.067 -6.244 7.696 1.00 128.25 245 MET A CA 1
ATOM 2002 C C . MET A 1 245 ? -33.450 -5.539 6.499 1.00 125.15 245 MET A C 1
ATOM 2003 O O . MET A 1 245 ? -32.220 -5.502 6.361 1.00 129.64 245 MET A O 1
ATOM 2008 N N . GLU A 1 246 ? -34.284 -4.919 5.657 1.00 127.56 246 GLU A N 1
ATOM 2009 C CA . GLU A 1 246 ? -33.751 -4.176 4.522 1.00 121.72 246 GLU A CA 1
ATOM 2010 C C . GLU A 1 246 ? -32.766 -3.120 4.999 1.00 127.86 246 GLU A C 1
ATOM 2011 O O . GLU A 1 246 ? -31.633 -3.044 4.508 1.00 115.08 246 GLU A O 1
ATOM 2017 N N . ASP A 1 247 ? -33.164 -2.336 6.004 1.00 131.63 247 ASP A N 1
ATOM 2018 C CA . ASP A 1 247 ? -32.256 -1.337 6.552 1.00 117.88 247 ASP A CA 1
ATOM 2019 C C . ASP A 1 247 ? -30.997 -2.001 7.090 1.00 119.43 247 ASP A C 1
ATOM 2020 O O . ASP A 1 247 ? -29.881 -1.528 6.841 1.00 132.01 247 ASP A O 1
ATOM 2025 N N . ALA A 1 248 ? -31.158 -3.131 7.788 1.00 106.21 248 ALA A N 1
ATOM 2026 C CA . ALA A 1 248 ? -30.003 -3.845 8.318 1.00 111.86 248 ALA A CA 1
ATOM 2027 C C . ALA A 1 248 ? -29.074 -4.298 7.203 1.00 108.78 248 ALA A C 1
ATOM 2028 O O . ALA A 1 248 ? -27.857 -4.389 7.405 1.00 89.20 248 ALA A O 1
ATOM 2030 N N . ILE A 1 249 ? -29.630 -4.603 6.027 1.00 127.20 249 ILE A N 1
ATOM 2031 C CA . ILE A 1 249 ? -28.794 -4.975 4.892 1.00 126.03 249 ILE A CA 1
ATOM 2032 C C . ILE A 1 249 ? -28.096 -3.747 4.316 1.00 132.95 249 ILE A C 1
ATOM 2033 O O . ILE A 1 249 ? -26.946 -3.826 3.864 1.00 124.13 249 ILE A O 1
ATOM 2038 N N . LYS A 1 250 ? -28.771 -2.592 4.327 1.00 136.21 250 LYS A N 1
ATOM 2039 C CA . LYS A 1 250 ? -28.177 -1.381 3.766 1.00 119.48 250 LYS A CA 1
ATOM 2040 C C . LYS A 1 250 ? -26.992 -0.876 4.581 1.00 112.86 250 LYS A C 1
ATOM 2041 O O . LYS A 1 250 ? -26.136 -0.174 4.033 1.00 105.04 250 LYS A O 1
ATOM 2047 N N . LYS A 1 251 ? -26.925 -1.213 5.873 1.00 124.98 251 LYS A N 1
ATOM 2048 C CA . LYS A 1 251 ? -25.788 -0.815 6.697 1.00 113.64 251 LYS A CA 1
ATOM 2049 C C . LYS A 1 251 ? -24.502 -1.517 6.282 1.00 111.32 251 LYS A C 1
ATOM 2050 O O . LYS A 1 251 ? -23.415 -1.048 6.635 1.00 114.86 251 LYS A O 1
ATOM 2056 N N . ASP A 1 252 ? -24.598 -2.621 5.545 1.00 114.72 252 ASP A N 1
ATOM 2057 C CA . ASP A 1 252 ? -23.411 -3.312 5.063 1.00 116.82 252 ASP A CA 1
ATOM 2058 C C . ASP A 1 252 ? -22.868 -2.613 3.824 1.00 125.23 252 ASP A C 1
ATOM 2059 O O . ASP A 1 252 ? -23.624 -2.223 2.929 1.00 140.17 252 ASP A O 1
ATOM 2064 N N . GLU A 1 253 ? -21.544 -2.448 3.782 1.00 126.60 253 GLU A N 1
ATOM 2065 C CA . GLU A 1 253 ? -20.920 -1.766 2.654 1.00 143.08 253 GLU A CA 1
ATOM 2066 C C . GLU A 1 253 ? -21.085 -2.557 1.362 1.00 134.44 253 GLU A C 1
ATOM 2067 O O . GLU A 1 253 ? -21.231 -1.965 0.286 1.00 149.41 253 GLU A O 1
ATOM 2073 N N . ARG A 1 254 ? -21.079 -3.887 1.453 1.00 122.95 254 ARG A N 1
ATOM 2074 C CA . ARG A 1 254 ? -21.200 -4.736 0.275 1.00 120.98 254 ARG A CA 1
ATOM 2075 C C . ARG A 1 254 ? -22.588 -4.687 -0.348 1.00 121.66 254 ARG A C 1
ATOM 2076 O O . ARG A 1 254 ? -22.740 -5.059 -1.517 1.00 121.39 254 ARG A O 1
ATOM 2084 N N . PHE A 1 255 ? -23.599 -4.252 0.398 1.00 117.43 255 PHE A N 1
ATOM 2085 C CA . PHE A 1 255 ? -24.982 -4.252 -0.062 1.00 106.40 255 PHE A CA 1
ATOM 2086 C C . PHE A 1 255 ? -25.596 -2.859 0.011 1.00 130.31 255 PHE A C 1
ATOM 2087 O O . PHE A 1 255 ? -26.778 -2.703 0.329 1.00 136.26 255 PHE A O 1
ATOM 2095 N N . LYS A 1 256 ? -24.808 -1.822 -0.283 1.00 122.75 256 LYS A N 1
ATOM 2096 C CA . LYS A 1 256 ? -25.337 -0.466 -0.198 1.00 131.94 256 LYS A CA 1
ATOM 2097 C C . LYS A 1 256 ? -26.385 -0.183 -1.268 1.00 129.49 256 LYS A C 1
ATOM 2098 O O . LYS A 1 256 ? -27.200 0.729 -1.091 1.00 137.78 256 LYS A O 1
ATOM 2104 N N . TYR A 1 257 ? -26.393 -0.945 -2.358 1.00 114.51 257 TYR A N 1
ATOM 2105 C CA . TYR A 1 257 ? -27.359 -0.764 -3.434 1.00 125.46 257 TYR A CA 1
ATOM 2106 C C . TYR A 1 257 ? -28.623 -1.596 -3.249 1.00 126.73 257 TYR A C 1
ATOM 2107 O O . TYR A 1 257 ? -29.489 -1.582 -4.131 1.00 119.95 257 TYR A O 1
ATOM 2116 N N . PHE A 1 258 ? -28.752 -2.306 -2.132 1.00 127.35 258 PHE A N 1
ATOM 2117 C CA . PHE A 1 258 ? -29.873 -3.217 -1.941 1.00 115.09 258 PHE A CA 1
ATOM 2118 C C . PHE A 1 258 ? -31.169 -2.455 -1.689 1.00 124.00 258 PHE A C 1
ATOM 2119 O O . PHE A 1 258 ? -31.204 -1.504 -0.901 1.00 143.29 258 PHE A O 1
ATOM 2127 N N . LYS A 1 259 ? -32.234 -2.882 -2.368 1.00 119.22 259 LYS A N 1
ATOM 2128 C CA . LYS A 1 259 ? -33.582 -2.369 -2.158 1.00 108.82 259 LYS A CA 1
ATOM 2129 C C . LYS A 1 259 ? -34.555 -3.534 -2.252 1.00 115.87 259 LYS A C 1
ATOM 2130 O O . LYS A 1 259 ? -34.430 -4.375 -3.147 1.00 128.61 259 LYS A O 1
ATOM 2136 N N . LEU A 1 260 ? -35.508 -3.593 -1.319 1.00 118.52 260 LEU A N 1
ATOM 2137 C CA . LEU A 1 260 ? -36.455 -4.706 -1.294 1.00 118.28 260 LEU A CA 1
ATOM 2138 C C . LEU A 1 260 ? -37.287 -4.753 -2.570 1.00 114.85 260 LEU A C 1
ATOM 2139 O O . LEU A 1 260 ? -37.477 -5.824 -3.165 1.00 116.23 260 LEU A O 1
ATOM 2144 N N . GLU A 1 261 ? -37.795 -3.597 -3.005 1.00 106.15 261 GLU A N 1
ATOM 2145 C CA . GLU A 1 261 ? -38.619 -3.559 -4.207 1.00 114.12 261 GLU A CA 1
ATOM 2146 C C . GLU A 1 261 ? -37.824 -3.987 -5.433 1.00 120.46 261 GLU A C 1
ATOM 2147 O O . GLU A 1 261 ? -38.358 -4.656 -6.326 1.00 128.14 261 GLU A O 1
ATOM 2153 N N . ASN A 1 262 ? -36.538 -3.630 -5.484 1.00 105.31 262 ASN A N 1
ATOM 2154 C CA . ASN A 1 262 ? -35.714 -4.030 -6.618 1.00 102.07 262 ASN A CA 1
ATOM 2155 C C . ASN A 1 262 ? -35.479 -5.536 -6.632 1.00 108.13 262 ASN A C 1
ATOM 2156 O O . ASN A 1 262 ? -35.496 -6.156 -7.698 1.00 121.68 262 ASN A O 1
ATOM 2161 N N . LEU A 1 263 ? -35.265 -6.146 -5.464 1.00 98.83 263 LEU A N 1
ATOM 2162 C CA . LEU A 1 263 ? -35.145 -7.600 -5.411 1.00 98.29 263 LEU A CA 1
ATOM 2163 C C . LEU A 1 263 ? -36.437 -8.269 -5.869 1.00 109.29 263 LEU A C 1
ATOM 2164 O O . LEU A 1 263 ? -36.416 -9.199 -6.688 1.00 109.34 263 LEU A O 1
ATOM 2169 N N . LYS A 1 264 ? -37.579 -7.787 -5.362 1.00 114.74 264 LYS A N 1
ATOM 2170 C CA . LYS A 1 264 ? -38.865 -8.374 -5.730 1.00 114.90 264 LYS A CA 1
ATOM 2171 C C . LYS A 1 264 ? -39.127 -8.251 -7.227 1.00 112.78 264 LYS A C 1
ATOM 2172 O O . LYS A 1 264 ? -39.675 -9.171 -7.845 1.00 124.62 264 LYS A O 1
ATOM 2178 N N . LYS A 1 265 ? -38.746 -7.120 -7.827 1.00 106.34 265 LYS A N 1
ATOM 2179 C CA . LYS A 1 265 ? -38.969 -6.938 -9.258 1.00 104.58 265 LYS A CA 1
ATOM 2180 C C . LYS A 1 265 ? -38.009 -7.788 -10.082 1.00 100.39 265 LYS A C 1
ATOM 2181 O O . LYS A 1 265 ? -38.431 -8.500 -11.000 1.00 111.48 265 LYS A O 1
ATOM 2187 N N . PHE A 1 266 ? -36.713 -7.732 -9.766 1.00 97.81 266 PHE A N 1
ATOM 2188 C CA . PHE A 1 266 ? -35.716 -8.419 -10.580 1.00 104.34 266 PHE A CA 1
ATOM 2189 C C . PHE A 1 266 ? -35.894 -9.931 -10.536 1.00 106.39 266 PHE A C 1
ATOM 2190 O O . PHE A 1 266 ? -35.782 -10.602 -11.568 1.00 117.93 266 PHE A O 1
ATOM 2198 N N . TYR A 1 267 ? -36.171 -10.494 -9.358 1.00 97.54 267 TYR A N 1
ATOM 2199 C CA . TYR A 1 267 ? -36.178 -11.945 -9.223 1.00 110.71 267 TYR A CA 1
ATOM 2200 C C . TYR A 1 267 ? -37.570 -12.511 -8.964 1.00 111.47 267 TYR A C 1
ATOM 2201 O O . TYR A 1 267 ? -37.695 -13.661 -8.530 1.00 106.69 267 TYR A O 1
ATOM 2210 N N . ARG A 1 268 ? -38.613 -11.732 -9.246 1.00 114.34 268 ARG A N 1
ATOM 2211 C CA . ARG A 1 268 ? -39.998 -12.203 -9.242 1.00 120.77 268 ARG A CA 1
ATOM 2212 C C . ARG A 1 268 ? -40.354 -12.863 -7.910 1.00 113.20 268 ARG A C 1
ATOM 2213 O O . ARG A 1 268 ? -40.748 -14.028 -7.840 1.00 115.08 268 ARG A O 1
ATOM 2221 N N . LEU A 1 269 ? -40.188 -12.093 -6.840 1.00 103.79 269 LEU A N 1
ATOM 2222 C CA . LEU A 1 269 ? -40.516 -12.537 -5.496 1.00 97.88 269 LEU A CA 1
ATOM 2223 C C . LEU A 1 269 ? -41.581 -11.631 -4.895 1.00 116.96 269 LEU A C 1
ATOM 2224 O O . LEU A 1 269 ? -41.707 -10.461 -5.267 1.00 112.70 269 LEU A O 1
ATOM 2229 N N . GLU A 1 270 ? -42.359 -12.192 -3.976 1.00 134.88 270 GLU A N 1
ATOM 2230 C CA . GLU A 1 270 ? -43.330 -11.442 -3.196 1.00 141.31 270 GLU A CA 1
ATOM 2231 C C . GLU A 1 270 ? -42.887 -11.410 -1.737 1.00 135.86 270 GLU A C 1
ATOM 2232 O O . GLU A 1 270 ? -41.932 -12.080 -1.338 1.00 137.48 270 GLU A O 1
ATOM 2238 N N . ASP A 1 271 ? -43.599 -10.613 -0.937 1.00 142.82 271 ASP A N 1
ATOM 2239 C CA . ASP A 1 271 ? -43.277 -10.507 0.483 1.00 141.18 271 ASP A CA 1
ATOM 2240 C C . ASP A 1 271 ? -43.419 -11.856 1.179 1.00 139.64 271 ASP A C 1
ATOM 2241 O O . ASP A 1 271 ? -42.542 -12.267 1.949 1.00 118.29 271 ASP A O 1
ATOM 2246 N N . GLN A 1 272 ? -44.512 -12.571 0.898 1.00 149.46 272 GLN A N 1
ATOM 2247 C CA . GLN A 1 272 ? -44.775 -13.840 1.567 1.00 145.07 272 GLN A CA 1
ATOM 2248 C C . GLN A 1 272 ? -43.668 -14.862 1.343 1.00 142.46 272 GLN A C 1
ATOM 2249 O O . GLN A 1 272 ? -43.516 -15.778 2.157 1.00 153.26 272 GLN A O 1
ATOM 2255 N N . ASP A 1 273 ? -42.889 -14.724 0.270 1.00 125.57 273 ASP A N 1
ATOM 2256 C CA . ASP A 1 273 ? -41.807 -15.662 0.001 1.00 129.66 273 ASP A CA 1
ATOM 2257 C C . ASP A 1 273 ? -40.614 -15.485 0.933 1.00 128.91 273 ASP A C 1
ATOM 2258 O O . ASP A 1 273 ? -39.692 -16.306 0.882 1.00 126.75 273 ASP A O 1
ATOM 2263 N N . MET A 1 274 ? -40.603 -14.450 1.777 1.00 135.95 274 MET A N 1
ATOM 2264 C CA . MET A 1 274 ? -39.423 -14.124 2.571 1.00 135.68 274 MET A CA 1
ATOM 2265 C C . MET A 1 274 ? -39.659 -14.169 4.077 1.00 150.25 274 MET A C 1
ATOM 2266 O O . MET A 1 274 ? -38.767 -13.779 4.839 1.00 152.80 274 MET A O 1
ATOM 2271 N N . TYR A 1 275 ? -40.826 -14.622 4.534 1.00 157.67 275 TYR A N 1
ATOM 2272 C CA . TYR A 1 275 ? -41.052 -14.758 5.967 1.00 146.48 275 TYR A CA 1
ATOM 2273 C C . TYR A 1 275 ? -42.001 -15.918 6.232 1.00 140.46 275 TYR A C 1
ATOM 2274 O O . TYR A 1 275 ? -42.710 -16.388 5.339 1.00 144.03 275 TYR A O 1
ATOM 2283 N N . LEU A 1 276 ? -42.010 -16.365 7.487 1.00 138.78 276 LEU A N 1
ATOM 2284 C CA . LEU A 1 276 ? -42.812 -17.498 7.927 1.00 137.82 276 LEU A CA 1
ATOM 2285 C C . LEU A 1 276 ? -43.520 -17.112 9.216 1.00 147.89 276 LEU A C 1
ATOM 2286 O O . LEU A 1 276 ? -42.899 -16.543 10.120 1.00 139.50 276 LEU A O 1
ATOM 2291 N N . ILE A 1 277 ? -44.813 -17.418 9.301 1.00 158.18 277 ILE A N 1
ATOM 2292 C CA . ILE A 1 277 ? -45.637 -17.061 10.450 1.00 150.25 277 ILE A CA 1
ATOM 2293 C C . ILE A 1 277 ? -46.037 -18.334 11.183 1.00 159.12 277 ILE A C 1
ATOM 2294 O O . ILE A 1 277 ? -46.561 -19.273 10.572 1.00 147.00 277 ILE A O 1
ATOM 2299 N N . THR A 1 278 ? -45.785 -18.363 12.489 1.00 169.09 278 THR A N 1
ATOM 2300 C CA . THR A 1 278 ? -46.286 -19.411 13.379 1.00 152.48 278 THR A CA 1
ATOM 2301 C C . THR A 1 278 ? -47.070 -18.746 14.501 1.00 169.33 278 THR A C 1
ATOM 2302 O O . THR A 1 278 ? -46.468 -18.245 15.467 1.00 162.69 278 THR A O 1
ATOM 2306 N N . PRO A 1 279 ? -48.402 -18.705 14.422 1.00 181.99 279 PRO A N 1
ATOM 2307 C CA . PRO A 1 279 ? -49.179 -17.966 15.428 1.00 175.21 279 PRO A CA 1
ATOM 2308 C C . PRO A 1 279 ? -49.065 -18.577 16.816 1.00 177.86 279 PRO A C 1
ATOM 2309 O O . PRO A 1 279 ? -48.777 -17.878 17.793 1.00 161.99 279 PRO A O 1
ATOM 2313 N N . SER A 1 280 ? -49.289 -19.886 16.908 1.00 177.90 280 SER A N 1
ATOM 2314 C CA . SER A 1 280 ? -49.200 -20.613 18.172 1.00 166.56 280 SER A CA 1
ATOM 2315 C C . SER A 1 280 ? -48.608 -21.982 17.875 1.00 170.04 280 SER A C 1
ATOM 2316 O O . SER A 1 280 ? -49.287 -22.844 17.307 1.00 177.70 280 SER A O 1
ATOM 2319 N N . VAL A 1 281 ? -47.350 -22.180 18.254 1.00 169.97 281 VAL A N 1
ATOM 2320 C CA . VAL A 1 281 ? -46.609 -23.395 17.942 1.00 176.14 281 VAL A CA 1
ATOM 2321 C C . VAL A 1 281 ? -46.591 -24.296 19.170 1.00 165.87 281 VAL A C 1
ATOM 2322 O O . VAL A 1 281 ? -46.348 -23.831 20.291 1.00 161.18 281 VAL A O 1
ATOM 2326 N N . ASP A 1 282 ? -46.869 -25.581 18.962 1.00 159.55 282 ASP A N 1
ATOM 2327 C CA . ASP A 1 282 ? -46.795 -26.597 20.006 1.00 168.45 282 ASP A CA 1
ATOM 2328 C C . ASP A 1 282 ? -45.588 -27.479 19.714 1.00 168.38 282 ASP A C 1
ATOM 2329 O O . ASP A 1 282 ? -45.606 -28.273 18.767 1.00 163.39 282 ASP A O 1
ATOM 2334 N N . PHE A 1 283 ? -44.541 -27.336 20.526 1.00 156.51 283 PHE A N 1
ATOM 2335 C CA . PHE A 1 283 ? -43.291 -28.053 20.308 1.00 159.24 283 PHE A CA 1
ATOM 2336 C C . PHE A 1 283 ? -43.364 -29.522 20.706 1.00 162.56 283 PHE A C 1
ATOM 2337 O O . PHE A 1 283 ? -42.360 -30.230 20.579 1.00 149.95 283 PHE A O 1
ATOM 2345 N N . SER A 1 284 ? -44.513 -29.992 21.186 1.00 167.60 284 SER A N 1
ATOM 2346 C CA . SER A 1 284 ? -44.746 -31.411 21.416 1.00 161.02 284 SER A CA 1
ATOM 2347 C C . SER A 1 284 ? -45.547 -32.058 20.296 1.00 156.50 284 SER A C 1
ATOM 2348 O O . SER A 1 284 ? -45.758 -33.276 20.324 1.00 158.91 284 SER A O 1
ATOM 2351 N N . ASN A 1 285 ? -45.986 -31.277 19.311 1.00 152.59 285 ASN A N 1
ATOM 2352 C CA . ASN A 1 285 ? -46.774 -31.771 18.188 1.00 141.46 285 ASN A CA 1
ATOM 2353 C C . ASN A 1 285 ? -45.823 -32.051 17.031 1.00 131.72 285 ASN A C 1
ATOM 2354 O O . ASN A 1 285 ? -45.212 -31.128 16.484 1.00 157.77 285 ASN A O 1
ATOM 2359 N N . ARG A 1 286 ? -45.700 -33.327 16.660 1.00 124.56 286 ARG A N 1
ATOM 2360 C CA . ARG A 1 286 ? -44.763 -33.698 15.605 1.00 126.38 286 ARG A CA 1
ATOM 2361 C C . ARG A 1 286 ? -45.248 -33.234 14.236 1.00 146.40 286 ARG A C 1
ATOM 2362 O O . ARG A 1 286 ? -44.449 -32.766 13.419 1.00 146.02 286 ARG A O 1
ATOM 2370 N N . GLU A 1 287 ? -46.549 -33.360 13.965 1.00 157.20 287 GLU A N 1
ATOM 2371 C CA . GLU A 1 287 ? -47.059 -33.038 12.634 1.00 158.33 287 GLU A CA 1
ATOM 2372 C C . GLU A 1 287 ? -46.973 -31.542 12.351 1.00 162.35 287 GLU A C 1
ATOM 2373 O O . GLU A 1 287 ? -46.633 -31.133 11.232 1.00 160.99 287 GLU A O 1
ATOM 2379 N N . GLU A 1 288 ? -47.276 -30.709 13.350 1.00 155.24 288 GLU A N 1
ATOM 2380 C CA . GLU A 1 288 ? -47.178 -29.265 13.163 1.00 159.16 288 GLU A CA 1
ATOM 2381 C C . GLU A 1 288 ? -45.739 -28.846 12.895 1.00 163.46 288 GLU A C 1
ATOM 2382 O O . GLU A 1 288 ? -45.478 -27.999 12.030 1.00 160.48 288 GLU A O 1
ATOM 2388 N N . LEU A 1 289 ? -44.789 -29.429 13.630 1.00 159.82 289 LEU A N 1
ATOM 2389 C CA . LEU A 1 289 ? -43.382 -29.129 13.392 1.00 155.90 289 LEU A CA 1
ATOM 2390 C C . LEU A 1 289 ? -42.945 -29.610 12.015 1.00 152.59 289 LEU A C 1
ATOM 2391 O O . LEU A 1 289 ? -42.164 -28.936 11.337 1.00 164.61 289 LEU A O 1
ATOM 2396 N N . ILE A 1 290 ? -43.441 -30.771 11.584 1.00 147.79 290 ILE A N 1
ATOM 2397 C CA . ILE A 1 290 ? -43.124 -31.266 10.246 1.00 144.78 290 ILE A CA 1
ATOM 2398 C C . ILE A 1 290 ? -43.610 -30.282 9.190 1.00 146.56 290 ILE A C 1
ATOM 2399 O O . ILE A 1 290 ? -42.888 -29.957 8.240 1.00 135.75 290 ILE A O 1
ATOM 2404 N N . LYS A 1 291 ? -44.840 -29.784 9.350 1.00 150.86 291 LYS A N 1
ATOM 2405 C CA . LYS A 1 291 ? -45.380 -28.823 8.390 1.00 160.28 291 LYS A CA 1
ATOM 2406 C C . LYS A 1 291 ? -44.572 -27.527 8.387 1.00 154.17 291 LYS A C 1
ATOM 2407 O O . LYS A 1 291 ? -44.261 -26.982 7.319 1.00 154.02 291 LYS A O 1
ATOM 2413 N N . ILE A 1 292 ? -44.215 -27.023 9.574 1.00 144.30 292 ILE A N 1
ATOM 2414 C CA . ILE A 1 292 ? -43.456 -25.776 9.655 1.00 144.06 292 ILE A CA 1
ATOM 2415 C C . ILE A 1 292 ? -42.084 -25.938 9.008 1.00 127.21 292 ILE A C 1
ATOM 2416 O O . ILE A 1 292 ? -41.636 -25.074 8.242 1.00 126.07 292 ILE A O 1
ATOM 2421 N N . LEU A 1 293 ? -41.407 -27.056 9.281 1.00 121.03 293 LEU A N 1
ATOM 2422 C CA . LEU A 1 293 ? -40.081 -27.286 8.714 1.00 118.63 293 LEU A CA 1
ATOM 2423 C C . LEU A 1 293 ? -40.143 -27.503 7.206 1.00 130.24 293 LEU A C 1
ATOM 2424 O O . LEU A 1 293 ? -39.231 -27.092 6.480 1.00 140.94 293 LEU A O 1
ATOM 2429 N N . ASN A 1 294 ? -41.202 -28.145 6.708 1.00 139.78 294 ASN A N 1
ATOM 2430 C CA . ASN A 1 294 ? -41.337 -28.288 5.262 1.00 148.24 294 ASN A CA 1
ATOM 2431 C C . ASN A 1 294 ? -41.593 -26.941 4.596 1.00 140.19 294 ASN A C 1
ATOM 2432 O O . ASN A 1 294 ? -41.075 -26.674 3.505 1.00 134.86 294 ASN A O 1
ATOM 2437 N N . GLU A 1 295 ? -42.378 -26.072 5.241 1.00 127.28 295 GLU A N 1
ATOM 2438 C CA . GLU A 1 295 ? -42.567 -24.722 4.714 1.00 124.98 295 GLU A CA 1
ATOM 2439 C C . GLU A 1 295 ? -41.249 -23.955 4.684 1.00 134.58 295 GLU A C 1
ATOM 2440 O O . GLU A 1 295 ? -40.945 -23.256 3.706 1.00 127.67 295 GLU A O 1
ATOM 2446 N N . PHE A 1 296 ? -40.460 -24.074 5.754 1.00 139.66 296 PHE A N 1
ATOM 2447 C CA . PHE A 1 296 ? -39.133 -23.464 5.793 1.00 124.03 296 PHE A CA 1
ATOM 2448 C C . PHE A 1 296 ? -38.259 -23.975 4.653 1.00 120.54 296 PHE A C 1
ATOM 2449 O O . PHE A 1 296 ? -37.604 -23.190 3.956 1.00 133.91 296 PHE A O 1
ATOM 2457 N N . ARG A 1 297 ? -38.225 -25.298 4.464 1.00 114.63 297 ARG A N 1
ATOM 2458 C CA . ARG A 1 297 ? -37.448 -25.893 3.381 1.00 109.61 297 ARG A CA 1
ATOM 2459 C C . ARG A 1 297 ? -37.871 -25.337 2.030 1.00 120.32 297 ARG A C 1
ATOM 2460 O O . ARG A 1 297 ? -37.028 -24.947 1.214 1.00 125.91 297 ARG A O 1
ATOM 2468 N N . GLU A 1 298 ? -39.180 -25.314 1.768 1.00 124.83 298 GLU A N 1
ATOM 2469 C CA . GLU A 1 298 ? -39.675 -24.840 0.480 1.00 128.01 298 GLU A CA 1
ATOM 2470 C C . GLU A 1 298 ? -39.273 -23.390 0.243 1.00 124.02 298 GLU A C 1
ATOM 2471 O O . GLU A 1 298 ? -38.781 -23.039 -0.837 1.00 135.51 298 GLU A O 1
ATOM 2477 N N . LYS A 1 299 ? -39.468 -22.533 1.248 1.00 123.40 299 LYS A N 1
ATOM 2478 C CA . LYS A 1 299 ? -39.164 -21.118 1.064 1.00 122.15 299 LYS A CA 1
ATOM 2479 C C . LYS A 1 299 ? -37.670 -20.885 0.869 1.00 118.07 299 LYS A C 1
ATOM 2480 O O . LYS A 1 299 ? -37.270 -20.083 0.016 1.00 121.05 299 LYS A O 1
ATOM 2486 N N . VAL A 1 300 ? -36.826 -21.584 1.633 1.00 119.31 300 VAL A N 1
ATOM 2487 C CA . VAL A 1 300 ? -35.384 -21.402 1.486 1.00 110.27 300 VAL A CA 1
ATOM 2488 C C . VAL A 1 300 ? -34.911 -21.916 0.129 1.00 127.44 300 VAL A C 1
ATOM 2489 O O . VAL A 1 300 ? -34.072 -21.286 -0.530 1.00 138.70 300 VAL A O 1
ATOM 2493 N N . SER A 1 301 ? -35.449 -23.053 -0.322 1.00 131.07 301 SER A N 1
ATOM 2494 C CA . SER A 1 301 ? -35.058 -23.577 -1.627 1.00 131.38 301 SER A CA 1
ATOM 2495 C C . SER A 1 301 ? -35.495 -22.642 -2.747 1.00 128.58 301 SER A C 1
ATOM 2496 O O . SER A 1 301 ? -34.764 -22.456 -3.728 1.00 134.02 301 SER A O 1
ATOM 2499 N N . LYS A 1 302 ? -36.684 -22.043 -2.623 1.00 123.13 302 LYS A N 1
ATOM 2500 C CA . LYS A 1 302 ? -37.112 -21.062 -3.614 1.00 114.94 302 LYS A CA 1
ATOM 2501 C C . LYS A 1 302 ? -36.204 -19.840 -3.605 1.00 119.76 302 LYS A C 1
ATOM 2502 O O . LYS A 1 302 ? -35.841 -19.319 -4.666 1.00 134.02 302 LYS A O 1
ATOM 2508 N N . LEU A 1 303 ? -35.824 -19.368 -2.414 1.00 120.25 303 LEU A N 1
ATOM 2509 C CA . LEU A 1 303 ? -34.947 -18.205 -2.329 1.00 115.04 303 LEU A CA 1
ATOM 2510 C C . LEU A 1 303 ? -33.565 -18.496 -2.900 1.00 113.16 303 LEU A C 1
ATOM 2511 O O . LEU A 1 303 ? -32.899 -17.583 -3.402 1.00 111.98 303 LEU A O 1
ATOM 2516 N N . LEU A 1 304 ? -33.119 -19.751 -2.845 1.00 118.03 304 LEU A N 1
ATOM 2517 C CA . LEU A 1 304 ? -31.800 -20.091 -3.364 1.00 116.34 304 LEU A CA 1
ATOM 2518 C C . LEU A 1 304 ? -31.812 -20.473 -4.839 1.00 117.44 304 LEU A C 1
ATOM 2519 O O . LEU A 1 304 ? -30.760 -20.413 -5.487 1.00 106.75 304 LEU A O 1
ATOM 2524 N N . THR A 1 305 ? -32.962 -20.868 -5.384 1.00 122.60 305 THR A N 1
ATOM 2525 C CA . THR A 1 305 ? -33.073 -21.169 -6.807 1.00 118.54 305 THR A CA 1
ATOM 2526 C C . THR A 1 305 ? -33.602 -19.997 -7.622 1.00 120.21 305 THR A C 1
ATOM 2527 O O . THR A 1 305 ? -33.070 -19.713 -8.700 1.00 119.21 305 THR A O 1
ATOM 2531 N N . LEU A 1 306 ? -34.644 -19.319 -7.132 1.00 122.81 306 LEU A N 1
ATOM 2532 C CA . LEU A 1 306 ? -35.215 -18.141 -7.791 1.00 136.45 306 LEU A CA 1
ATOM 2533 C C . LEU A 1 306 ? -35.692 -18.474 -9.205 1.00 132.79 306 LEU A C 1
ATOM 2534 O O . LEU A 1 306 ? -35.419 -17.750 -10.165 1.00 121.79 306 LEU A O 1
ATOM 2539 N N . GLU A 1 307 ? -36.420 -19.588 -9.319 1.00 129.61 307 GLU A N 1
ATOM 2540 C CA . GLU A 1 307 ? -37.009 -20.033 -10.584 1.00 127.85 307 GLU A CA 1
ATOM 2541 C C . GLU A 1 307 ? -35.942 -20.222 -11.661 1.00 126.73 307 GLU A C 1
ATOM 2542 O O . GLU A 1 307 ? -36.134 -19.865 -12.825 1.00 116.38 307 GLU A O 1
ATOM 2548 N N . GLY A 1 308 ? -34.800 -20.781 -11.262 1.00 116.15 308 GLY A N 1
ATOM 2549 C CA . GLY A 1 308 ? -33.740 -21.123 -12.185 1.00 106.29 308 GLY A CA 1
ATOM 2550 C C . GLY A 1 308 ? -32.887 -19.969 -12.663 1.00 126.58 308 GLY A C 1
ATOM 2551 O O . GLY A 1 308 ? -31.949 -20.197 -13.437 1.00 126.76 308 GLY A O 1
ATOM 2552 N N . VAL A 1 309 ? -33.181 -18.739 -12.239 1.00 128.63 309 VAL A N 1
ATOM 2553 C CA . VAL A 1 309 ? -32.365 -17.602 -12.652 1.00 107.93 309 VAL A CA 1
ATOM 2554 C C . VAL A 1 309 ? -30.969 -17.698 -12.048 1.00 100.64 309 VAL A C 1
ATOM 2555 O O . VAL A 1 309 ? -29.971 -17.371 -12.701 1.00 122.81 309 VAL A O 1
ATOM 2559 N N . ILE A 1 310 ? -30.872 -18.159 -10.805 1.00 100.76 310 ILE A N 1
ATOM 2560 C CA . ILE A 1 310 ? -29.591 -18.301 -10.123 1.00 107.32 310 ILE A CA 1
ATOM 2561 C C . ILE A 1 310 ? -29.008 -19.673 -10.435 1.00 114.42 310 ILE A C 1
ATOM 2562 O O . ILE A 1 310 ? -29.683 -20.697 -10.277 1.00 120.04 310 ILE A O 1
ATOM 2567 N N . LYS A 1 311 ? -27.751 -19.692 -10.882 1.00 102.77 311 LYS A N 1
ATOM 2568 C CA . LYS A 1 311 ? -27.057 -20.937 -11.186 1.00 124.75 311 LYS A CA 1
ATOM 2569 C C . LYS A 1 311 ? -26.212 -21.427 -10.013 1.00 133.87 311 LYS A C 1
ATOM 2570 O O . LYS A 1 311 ? -26.258 -22.610 -9.661 1.00 119.93 311 LYS A O 1
ATOM 2576 N N . ASP A 1 312 ? -25.438 -20.533 -9.400 1.00 135.10 312 ASP A N 1
ATOM 2577 C CA . ASP A 1 312 ? -24.557 -20.874 -8.289 1.00 130.86 312 ASP A CA 1
ATOM 2578 C C . ASP A 1 312 ? -25.264 -20.559 -6.976 1.00 132.37 312 ASP A C 1
ATOM 2579 O O . ASP A 1 312 ? -25.593 -19.398 -6.707 1.00 118.33 312 ASP A O 1
ATOM 2584 N N . HIS A 1 313 ? -25.490 -21.591 -6.159 1.00 140.53 313 HIS A N 1
ATOM 2585 C CA . HIS A 1 313 ? -26.170 -21.381 -4.885 1.00 128.92 313 HIS A CA 1
ATOM 2586 C C . HIS A 1 313 ? -25.317 -20.572 -3.917 1.00 133.81 313 HIS A C 1
ATOM 2587 O O . HIS A 1 313 ? -25.859 -19.880 -3.047 1.00 137.93 313 HIS A O 1
ATOM 2594 N N . ASN A 1 314 ? -23.991 -20.639 -4.050 1.00 145.45 314 ASN A N 1
ATOM 2595 C CA . ASN A 1 314 ? -23.100 -19.860 -3.198 1.00 143.61 314 ASN A CA 1
ATOM 2596 C C . ASN A 1 314 ? -23.047 -18.387 -3.580 1.00 135.86 314 ASN A C 1
ATOM 2597 O O . ASN A 1 314 ? -22.515 -17.585 -2.805 1.00 136.12 314 ASN A O 1
ATOM 2602 N N . LYS A 1 315 ? -23.568 -18.014 -4.748 1.00 131.33 315 LYS A N 1
ATOM 2603 C CA . LYS A 1 315 ? -23.643 -16.616 -5.149 1.00 137.96 315 LYS A CA 1
ATOM 2604 C C . LYS A 1 315 ? -24.866 -15.906 -4.582 1.00 127.91 315 LYS A C 1
ATOM 2605 O O . LYS A 1 315 ? -25.144 -14.767 -4.974 1.00 109.55 315 LYS A O 1
ATOM 2611 N N . VAL A 1 316 ? -25.604 -16.553 -3.683 1.00 114.17 316 VAL A N 1
ATOM 2612 C CA . VAL A 1 316 ? -26.755 -15.958 -3.016 1.00 106.95 316 VAL A CA 1
ATOM 2613 C C . VAL A 1 316 ? -26.510 -16.014 -1.515 1.00 111.31 316 VAL A C 1
ATOM 2614 O O . VAL A 1 316 ? -26.148 -17.068 -0.979 1.00 119.00 316 VAL A O 1
ATOM 2618 N N . VAL A 1 317 ? -26.700 -14.883 -0.844 1.00 110.51 317 VAL A N 1
ATOM 2619 C CA . VAL A 1 317 ? -26.488 -14.761 0.592 1.00 116.74 317 VAL A CA 1
ATOM 2620 C C . VAL A 1 317 ? -27.848 -14.656 1.265 1.00 123.98 317 VAL A C 1
ATOM 2621 O O . VAL A 1 317 ? -28.618 -13.726 0.992 1.00 102.29 317 VAL A O 1
ATOM 2625 N N . LEU A 1 318 ? -28.139 -15.611 2.141 1.00 115.76 318 LEU A N 1
ATOM 2626 C CA . LEU A 1 318 ? -29.405 -15.661 2.861 1.00 118.39 318 LEU A CA 1
ATOM 2627 C C . LEU A 1 318 ? -29.252 -14.895 4.170 1.00 113.61 318 LEU A C 1
ATOM 2628 O O . LEU A 1 318 ? -28.558 -15.348 5.084 1.00 114.68 318 LEU A O 1
ATOM 2633 N N . ASN A 1 319 ? -29.875 -13.724 4.255 1.00 101.39 319 ASN A N 1
ATOM 2634 C CA . ASN A 1 319 ? -29.924 -12.965 5.498 1.00 112.04 319 ASN A CA 1
ATOM 2635 C C . ASN A 1 319 ? -31.070 -13.523 6.330 1.00 121.88 319 ASN A C 1
ATOM 2636 O O . ASN A 1 319 ? -32.243 -13.300 6.012 1.00 128.54 319 ASN A O 1
ATOM 2641 N N . ILE A 1 320 ? -30.734 -14.254 7.390 1.00 119.94 320 ILE A N 1
ATOM 2642 C CA . ILE A 1 320 ? -31.692 -15.084 8.107 1.00 119.19 320 ILE A CA 1
ATOM 2643 C C . ILE A 1 320 ? -31.784 -14.626 9.557 1.00 126.20 320 ILE A C 1
ATOM 2644 O O . ILE A 1 320 ? -30.773 -14.291 10.191 1.00 130.80 320 ILE A O 1
ATOM 2649 N N . SER A 1 321 ? -33.013 -14.610 10.070 1.00 132.18 321 SER A N 1
ATOM 2650 C CA . SER A 1 321 ? -33.259 -14.355 11.482 1.00 128.47 321 SER A CA 1
ATOM 2651 C C . SER A 1 321 ? -34.495 -15.128 11.918 1.00 142.26 321 SER A C 1
ATOM 2652 O O . SER A 1 321 ? -35.327 -15.523 11.098 1.00 133.02 321 SER A O 1
ATOM 2655 N N . ALA A 1 322 ? -34.617 -15.328 13.230 1.00 150.76 322 ALA A N 1
ATOM 2656 C CA . ALA A 1 322 ? -35.718 -16.093 13.797 1.00 133.30 322 ALA A CA 1
ATOM 2657 C C . ALA A 1 322 ? -36.213 -15.400 15.061 1.00 142.52 322 ALA A C 1
ATOM 2658 O O . ALA A 1 322 ? -35.665 -14.383 15.497 1.00 139.16 322 ALA A O 1
ATOM 2660 N N . GLY A 1 323 ? -37.265 -15.964 15.652 1.00 150.38 323 GLY A N 1
ATOM 2661 C CA . GLY A 1 323 ? -37.870 -15.399 16.842 1.00 147.99 323 GLY A CA 1
ATOM 2662 C C . GLY A 1 323 ? -37.979 -16.379 17.993 1.00 146.22 323 GLY A C 1
ATOM 2663 O O . GLY A 1 323 ? -38.348 -15.999 19.108 1.00 141.98 323 GLY A O 1
ATOM 2664 N N . ILE A 1 324 ? -37.669 -17.648 17.733 1.00 136.62 324 ILE A N 1
ATOM 2665 C CA . ILE A 1 324 ? -37.690 -18.698 18.745 1.00 126.59 324 ILE A CA 1
ATOM 2666 C C . ILE A 1 324 ? -36.388 -19.478 18.652 1.00 127.45 324 ILE A C 1
ATOM 2667 O O . ILE A 1 324 ? -36.011 -19.936 17.568 1.00 133.72 324 ILE A O 1
ATOM 2672 N N . SER A 1 325 ? -35.704 -19.632 19.788 1.00 119.22 325 SER A N 1
ATOM 2673 C CA . SER A 1 325 ? -34.406 -20.300 19.787 1.00 124.61 325 SER A CA 1
ATOM 2674 C C . SER A 1 325 ? -34.544 -21.788 19.483 1.00 137.88 325 SER A C 1
ATOM 2675 O O . SER A 1 325 ? -33.754 -22.347 18.710 1.00 136.25 325 SER A O 1
ATOM 2678 N N . THR A 1 326 ? -35.539 -22.445 20.086 1.00 151.75 326 THR A N 1
ATOM 2679 C CA . THR A 1 326 ? -35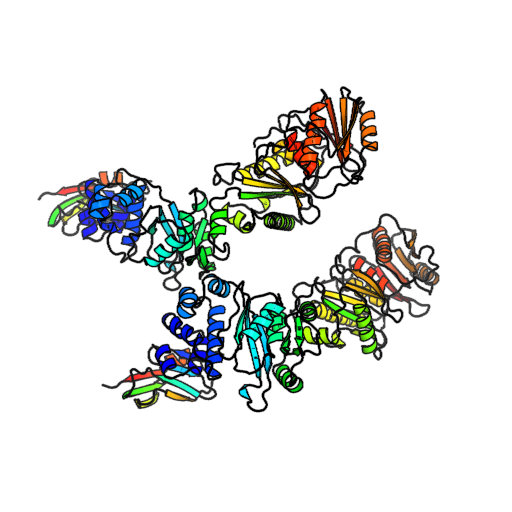.744 -23.871 19.847 1.00 142.49 326 THR A CA 1
ATOM 2680 C C . THR A 1 326 ? -36.032 -24.145 18.378 1.00 127.02 326 THR A C 1
ATOM 2681 O O . THR A 1 326 ? -35.509 -25.107 17.801 1.00 132.25 326 THR A O 1
ATOM 2685 N N . LEU A 1 327 ? -36.867 -23.312 17.755 1.00 120.69 327 LEU A N 1
ATOM 2686 C CA . LEU A 1 327 ? -37.126 -23.457 16.328 1.00 130.50 327 LEU A CA 1
ATOM 2687 C C . LEU A 1 327 ? -35.906 -23.071 15.500 1.00 132.30 327 LEU A C 1
ATOM 2688 O O . LEU A 1 327 ? -35.666 -23.662 14.439 1.00 120.82 327 LEU A O 1
ATOM 2693 N N . ALA A 1 328 ? -35.126 -22.092 15.968 1.00 134.89 328 ALA A N 1
ATOM 2694 C CA . ALA A 1 328 ? -33.926 -21.692 15.242 1.00 123.47 328 ALA A CA 1
ATOM 2695 C C . ALA A 1 328 ? -32.898 -22.812 15.204 1.00 119.29 328 ALA A C 1
ATOM 2696 O O . ALA A 1 328 ? -32.143 -22.924 14.233 1.00 121.50 328 ALA A O 1
ATOM 2698 N N . LEU A 1 329 ? -32.854 -23.650 16.241 1.00 113.82 329 LEU A N 1
ATOM 2699 C CA . LEU A 1 329 ? -31.944 -24.792 16.218 1.00 121.48 329 LEU A CA 1
ATOM 2700 C C . LEU A 1 329 ? -32.247 -25.707 15.037 1.00 128.46 329 LEU A C 1
ATOM 2701 O O . LEU A 1 329 ? -31.345 -26.088 14.280 1.00 118.60 329 LEU A O 1
ATOM 2706 N N . TYR A 1 330 ? -33.521 -26.061 14.854 1.00 142.94 330 TYR A N 1
ATOM 2707 C CA . TYR A 1 330 ? -33.889 -26.913 13.729 1.00 140.85 330 TYR A CA 1
ATOM 2708 C C . TYR A 1 330 ? -33.735 -26.187 12.398 1.00 132.32 330 TYR A C 1
ATOM 2709 O O . TYR A 1 330 ? -33.358 -26.812 11.399 1.00 126.12 330 TYR A O 1
ATOM 2718 N N . PHE A 1 331 ? -34.009 -24.879 12.365 1.00 125.30 331 PHE A N 1
ATOM 2719 C CA . PHE A 1 331 ? -33.746 -24.097 11.160 1.00 117.18 331 PHE A CA 1
ATOM 2720 C C . PHE A 1 331 ? -32.286 -24.214 10.744 1.00 123.43 331 PHE A C 1
ATOM 2721 O O . PHE A 1 331 ? -31.976 -24.432 9.567 1.00 121.84 331 PHE A O 1
ATOM 2729 N N . GLY A 1 332 ? -31.372 -24.080 11.706 1.00 115.17 332 GLY A N 1
ATOM 2730 C CA . GLY A 1 332 ? -29.958 -24.197 11.394 1.00 119.92 332 GLY A CA 1
ATOM 2731 C C . GLY A 1 332 ? -29.559 -25.606 10.999 1.00 126.24 332 GLY A C 1
ATOM 2732 O O . GLY A 1 332 ? -28.740 -25.797 10.096 1.00 118.90 332 GLY A O 1
ATOM 2733 N N . VAL A 1 333 ? -30.122 -26.610 11.675 1.00 133.88 333 VAL A N 1
ATOM 2734 C CA . VAL A 1 333 ? -29.829 -27.997 11.319 1.00 133.44 333 VAL A CA 1
ATOM 2735 C C . VAL A 1 333 ? -30.240 -28.274 9.879 1.00 140.69 333 VAL A C 1
ATOM 2736 O O . VAL A 1 333 ? -29.522 -28.950 9.131 1.00 142.30 333 VAL A O 1
ATOM 2740 N N . ILE A 1 334 ? -31.394 -27.748 9.462 1.00 139.98 334 ILE A N 1
ATOM 2741 C CA . ILE A 1 334 ? -31.864 -27.982 8.100 1.00 141.58 334 ILE A CA 1
ATOM 2742 C C . ILE A 1 334 ? -31.054 -27.165 7.098 1.00 139.09 334 ILE A C 1
ATOM 2743 O O . ILE A 1 334 ? -30.769 -27.628 5.987 1.00 149.26 334 ILE A O 1
ATOM 2748 N N . LEU A 1 335 ? -30.653 -25.950 7.479 1.00 135.98 335 LEU A N 1
ATOM 2749 C CA . LEU A 1 335 ? -29.967 -25.065 6.542 1.00 131.67 335 LEU A CA 1
ATOM 2750 C C . LEU A 1 335 ? -28.596 -25.609 6.155 1.00 134.44 335 LEU A C 1
ATOM 2751 O O . LEU A 1 335 ? -28.157 -25.444 5.011 1.00 130.22 335 LEU A O 1
ATOM 2756 N N . GLY A 1 336 ? -27.904 -26.250 7.089 1.00 136.13 336 GLY A N 1
ATOM 2757 C CA . GLY A 1 336 ? -26.589 -26.789 6.812 1.00 126.64 336 GLY A CA 1
ATOM 2758 C C . GLY A 1 336 ? -25.489 -25.764 6.986 1.00 138.33 336 GLY A C 1
ATOM 2759 O O . GLY A 1 336 ? -25.690 -24.647 7.473 1.00 130.38 336 GLY A O 1
ATOM 2760 N N . ASN A 1 337 ? -24.289 -26.162 6.561 1.00 148.33 337 ASN A N 1
ATOM 2761 C CA . ASN A 1 337 ? -23.105 -25.323 6.696 1.00 133.07 337 ASN A CA 1
ATOM 2762 C C . ASN A 1 337 ? -22.393 -25.156 5.359 1.00 142.64 337 ASN A C 1
ATOM 2763 O O . ASN A 1 337 ? -21.169 -25.016 5.315 1.00 155.23 337 ASN A O 1
ATOM 2768 N N . ARG A 1 338 ? -23.145 -25.174 4.257 1.00 141.63 338 ARG A N 1
ATOM 2769 C CA . ARG A 1 338 ? -22.584 -24.963 2.932 1.00 144.54 338 ARG A CA 1
ATOM 2770 C C . ARG A 1 338 ? -23.119 -23.716 2.239 1.00 136.16 338 ARG A C 1
ATOM 2771 O O . ARG A 1 338 ? -22.445 -23.191 1.345 1.00 148.21 338 ARG A O 1
ATOM 2779 N N . GLN A 1 339 ? -24.280 -23.209 2.644 1.00 125.99 339 GLN A N 1
ATOM 2780 C CA . GLN A 1 339 ? -24.888 -22.056 1.994 1.00 133.68 339 GLN A CA 1
ATOM 2781 C C . GLN A 1 339 ? -24.369 -20.766 2.617 1.00 136.12 339 GLN A C 1
ATOM 2782 O O . GLN A 1 339 ? -24.373 -20.615 3.844 1.00 143.89 339 GLN A O 1
ATOM 2788 N N . ALA A 1 340 ? -23.922 -19.843 1.768 1.00 123.65 340 ALA A N 1
ATOM 2789 C CA . ALA A 1 340 ? -23.499 -18.530 2.236 1.00 128.26 340 ALA A CA 1
ATOM 2790 C C . ALA A 1 340 ? -24.687 -17.773 2.815 1.00 122.21 340 ALA A C 1
ATOM 2791 O O . ALA A 1 340 ? -25.748 -17.694 2.189 1.00 124.68 340 ALA A O 1
ATOM 2793 N N . SER A 1 341 ? -24.513 -17.216 4.012 1.00 125.30 341 SER A N 1
ATOM 2794 C CA . SER A 1 341 ? -25.630 -16.605 4.721 1.00 113.99 341 SER A CA 1
ATOM 2795 C C . SER A 1 341 ? -25.100 -15.589 5.727 1.00 121.94 341 SER A C 1
ATOM 2796 O O . SER A 1 341 ? -23.891 -15.428 5.910 1.00 135.76 341 SER A O 1
ATOM 2799 N N . ILE A 1 342 ? -26.029 -14.886 6.371 1.00 122.99 342 ILE A N 1
ATOM 2800 C CA . ILE A 1 342 ? -25.720 -13.964 7.459 1.00 118.53 342 ILE A CA 1
ATOM 2801 C C . ILE A 1 342 ? -26.824 -14.097 8.498 1.00 123.09 342 ILE A C 1
ATOM 2802 O O . ILE A 1 342 ? -27.991 -13.809 8.208 1.00 122.73 342 ILE A O 1
ATOM 2807 N N . ILE A 1 343 ? -26.461 -14.524 9.701 1.00 120.54 343 ILE A N 1
ATOM 2808 C CA . ILE A 1 343 ? -27.413 -14.694 10.792 1.00 122.12 343 ILE A CA 1
ATOM 2809 C C . ILE A 1 343 ? -27.467 -13.406 11.602 1.00 117.94 343 ILE A C 1
ATOM 2810 O O . ILE A 1 343 ? -26.430 -12.897 12.058 1.00 132.01 343 ILE A O 1
ATOM 2815 N N . TYR A 1 344 ? -28.679 -12.886 11.788 1.00 112.41 344 TYR A N 1
ATOM 2816 C CA . TYR A 1 344 ? -28.909 -11.649 12.518 1.00 111.31 344 TYR A CA 1
ATOM 2817 C C . TYR A 1 344 ? -29.582 -11.925 13.856 1.00 137.28 344 TYR A C 1
ATOM 2818 O O . TYR A 1 344 ? -30.183 -12.979 14.075 1.00 139.43 344 TYR A O 1
ATOM 2827 N N . HIS A 1 345 ? -29.464 -10.953 14.757 1.00 140.23 345 HIS A N 1
ATOM 2828 C CA . HIS A 1 345 ? -30.105 -10.982 16.065 1.00 148.32 345 HIS A CA 1
ATOM 2829 C C . HIS A 1 345 ? -30.957 -9.729 16.206 1.00 137.47 345 HIS A C 1
ATOM 2830 O O . HIS A 1 345 ? -30.469 -8.616 15.988 1.00 151.56 345 HIS A O 1
ATOM 2837 N N . TYR A 1 346 ? -32.227 -9.907 16.560 1.00 140.21 346 TYR A N 1
ATOM 2838 C CA . TYR A 1 346 ? -33.159 -8.790 16.666 1.00 138.92 346 TYR A CA 1
ATOM 2839 C C . TYR A 1 346 ? -33.113 -8.223 18.080 1.00 150.12 346 TYR A C 1
ATOM 2840 O O . TYR A 1 346 ? -33.520 -8.885 19.040 1.00 165.83 346 TYR A O 1
ATOM 2849 N N . GLN A 1 347 ? -32.617 -6.996 18.200 1.00 167.32 347 GLN A N 1
ATOM 2850 C CA . GLN A 1 347 ? -32.674 -6.197 19.418 1.00 163.94 347 GLN A CA 1
ATOM 2851 C C . GLN A 1 347 ? -33.209 -4.810 19.090 1.00 159.11 347 GLN A C 1
ATOM 2852 O O . GLN A 1 347 ? -32.649 -3.796 19.509 1.00 152.81 347 GLN A O 1
ATOM 2858 N N . LYS A 1 348 ? -34.279 -4.769 18.291 1.00 168.19 348 LYS A N 1
ATOM 2859 C CA . LYS A 1 348 ? -34.994 -3.609 17.758 1.00 172.52 348 LYS A CA 1
ATOM 2860 C C . LYS A 1 348 ? -34.266 -3.019 16.550 1.00 172.56 348 LYS A C 1
ATOM 2861 O O . LYS A 1 348 ? -34.759 -2.037 15.959 1.00 160.47 348 LYS A O 1
ATOM 2867 N N . GLU A 1 349 ? -33.146 -3.611 16.122 1.00 165.01 349 GLU A N 1
ATOM 2868 C CA . GLU A 1 349 ? -32.384 -3.101 14.989 1.00 166.53 349 GLU A CA 1
ATOM 2869 C C . GLU A 1 349 ? -31.912 -4.180 14.020 1.00 159.05 349 GLU A C 1
ATOM 2870 O O . GLU A 1 349 ? -31.291 -3.838 13.007 1.00 167.49 349 GLU A O 1
ATOM 2876 N N . TYR A 1 350 ? -32.169 -5.461 14.301 1.00 140.42 350 TYR A N 1
ATOM 2877 C CA . TYR A 1 350 ? -31.740 -6.566 13.435 1.00 141.83 350 TYR A CA 1
ATOM 2878 C C . TYR A 1 350 ? -30.233 -6.527 13.169 1.00 128.39 350 TYR A C 1
ATOM 2879 O O . TYR A 1 350 ? -29.776 -6.523 12.023 1.00 133.16 350 TYR A O 1
ATOM 2888 N N . HIS A 1 351 ? -29.460 -6.509 14.252 1.00 129.47 351 HIS A N 1
ATOM 2889 C CA . HIS A 1 351 ? -28.009 -6.394 14.161 1.00 142.81 351 HIS A CA 1
ATOM 2890 C C . HIS A 1 351 ? -27.383 -7.649 13.559 1.00 123.19 351 HIS A C 1
ATOM 2891 O O . HIS A 1 351 ? -27.750 -8.776 13.904 1.00 121.19 351 HIS A O 1
ATOM 2898 N N . LYS A 1 352 ? -26.423 -7.450 12.657 1.00 114.47 352 LYS A N 1
ATOM 2899 C CA . LYS A 1 352 ? -25.668 -8.577 12.124 1.00 113.93 352 LYS A CA 1
ATOM 2900 C C . LYS A 1 352 ? -24.759 -9.127 13.215 1.00 110.84 352 LYS A C 1
ATOM 2901 O O . LYS A 1 352 ? -24.053 -8.367 13.887 1.00 141.44 352 LYS A O 1
ATOM 2907 N N . VAL A 1 353 ? -24.790 -10.444 13.413 1.00 107.25 353 VAL A N 1
ATOM 2908 C CA . VAL A 1 353 ? -23.990 -11.051 14.471 1.00 111.06 353 VAL A CA 1
ATOM 2909 C C . VAL A 1 353 ? -23.115 -12.176 13.930 1.00 123.92 353 VAL A C 1
ATOM 2910 O O . VAL A 1 353 ? -22.054 -12.457 14.497 1.00 123.50 353 VAL A O 1
ATOM 2914 N N . ILE A 1 354 ? -23.538 -12.843 12.851 1.00 129.78 354 ILE A N 1
ATOM 2915 C CA . ILE A 1 354 ? -22.756 -13.950 12.301 1.00 131.58 354 ILE A CA 1
ATOM 2916 C C . ILE A 1 354 ? -22.732 -13.839 10.783 1.00 128.37 354 ILE A C 1
ATOM 2917 O O . ILE A 1 354 ? -23.781 -13.681 10.153 1.00 117.67 354 ILE A O 1
ATOM 2922 N N . ASP A 1 355 ? -21.541 -13.934 10.194 1.00 123.83 355 ASP A N 1
ATOM 2923 C CA . ASP A 1 355 ? -21.339 -13.724 8.764 1.00 131.18 355 ASP A CA 1
ATOM 2924 C C . ASP A 1 355 ? -20.655 -14.943 8.155 1.00 125.50 355 ASP A C 1
ATOM 2925 O O . ASP A 1 355 ? -19.508 -15.246 8.499 1.00 126.49 355 ASP A O 1
ATOM 2930 N N . LEU A 1 356 ? -21.352 -15.634 7.251 1.00 135.64 356 LEU A N 1
ATOM 2931 C CA . LEU A 1 356 ? -20.848 -16.783 6.506 1.00 142.20 356 LEU A CA 1
ATOM 2932 C C . LEU A 1 356 ? -21.046 -16.578 5.009 1.00 143.47 356 LEU A C 1
ATOM 2933 O O . LEU A 1 356 ? -21.608 -17.424 4.309 1.00 150.27 356 LEU A O 1
ATOM 2938 N N . THR A 1 357 ? -20.614 -15.425 4.501 1.00 137.72 357 THR A N 1
ATOM 2939 C CA . THR A 1 357 ? -20.737 -15.161 3.071 1.00 134.22 357 THR A CA 1
ATOM 2940 C C . THR A 1 357 ? -19.596 -15.794 2.283 1.00 144.40 357 THR A C 1
ATOM 2941 O O . THR A 1 357 ? -19.830 -16.535 1.322 1.00 143.70 357 THR A O 1
ATOM 2945 N N . ASP A 1 358 ? -18.354 -15.509 2.675 1.00 140.29 358 ASP A N 1
ATOM 2946 C CA . ASP A 1 358 ? -17.204 -15.967 1.902 1.00 149.65 358 ASP A CA 1
ATOM 2947 C C . ASP A 1 358 ? -16.972 -17.464 2.074 1.00 155.86 358 ASP A C 1
ATOM 2948 O O . ASP A 1 358 ? -16.996 -18.224 1.099 1.00 165.41 358 ASP A O 1
ATOM 2953 N N . ASN A 1 359 ? -16.760 -17.912 3.309 1.00 148.19 359 ASN A N 1
ATOM 2954 C CA . ASN A 1 359 ? -16.463 -19.317 3.591 1.00 149.98 359 ASN A CA 1
ATOM 2955 C C . ASN A 1 359 ? -17.541 -19.905 4.491 1.00 162.58 359 ASN A C 1
ATOM 2956 O O . ASN A 1 359 ? -17.544 -19.654 5.709 1.00 181.87 359 ASN A O 1
ATOM 2961 N N . PRO A 1 360 ? -18.476 -20.679 3.945 1.00 160.85 360 PRO A N 1
ATOM 2962 C CA . PRO A 1 360 ? -19.583 -21.202 4.759 1.00 149.45 360 PRO A CA 1
ATOM 2963 C C . PRO A 1 360 ? -19.222 -22.393 5.639 1.00 146.99 360 PRO A C 1
ATOM 2964 O O . PRO A 1 360 ? -19.827 -22.583 6.698 1.00 131.52 360 PRO A O 1
ATOM 2968 N N . ARG A 1 361 ? -18.254 -23.207 5.222 1.00 156.71 361 ARG A N 1
ATOM 2969 C CA . ARG A 1 361 ? -17.958 -24.447 5.932 1.00 162.16 361 ARG A CA 1
ATOM 2970 C C . ARG A 1 361 ? -17.027 -24.260 7.129 1.00 160.17 361 ARG A C 1
ATOM 2971 O O . ARG A 1 361 ? -16.520 -25.256 7.653 1.00 149.20 361 ARG A O 1
ATOM 2979 N N . LYS A 1 362 ? -16.791 -23.027 7.578 1.00 160.27 362 LYS A N 1
ATOM 2980 C CA . LYS A 1 362 ? -15.849 -22.760 8.658 1.00 164.46 362 LYS A CA 1
ATOM 2981 C C . LYS A 1 362 ? -16.497 -22.691 10.046 1.00 160.66 362 LYS A C 1
ATOM 2982 O O . LYS A 1 362 ? -15.910 -22.095 10.956 1.00 159.73 362 LYS A O 1
ATOM 2988 N N . ILE A 1 363 ? -17.678 -23.278 10.240 1.00 156.95 363 ILE A N 1
ATOM 2989 C CA . ILE A 1 363 ? -18.216 -23.388 11.596 1.00 156.19 363 ILE A CA 1
ATOM 2990 C C . ILE A 1 363 ? -17.886 -24.759 12.164 1.00 165.38 363 ILE A C 1
ATOM 2991 O O . ILE A 1 363 ? -17.740 -24.921 13.382 1.00 150.19 363 ILE A O 1
ATOM 2996 N N . LYS A 1 364 ? -17.768 -25.755 11.284 1.00 170.44 364 LYS A N 1
ATOM 2997 C CA . LYS A 1 364 ? -17.466 -27.109 11.728 1.00 175.85 364 LYS A CA 1
ATOM 2998 C C . LYS A 1 364 ? -16.081 -27.223 12.351 1.00 188.65 364 LYS A C 1
ATOM 2999 O O . LYS A 1 364 ? -15.833 -28.174 13.099 1.00 190.19 364 LYS A O 1
ATOM 3005 N N . GLU A 1 365 ? -15.177 -26.290 12.066 1.00 186.81 365 GLU A N 1
ATOM 3006 C CA . GLU A 1 365 ? -13.857 -26.347 12.676 1.00 180.40 365 GLU A CA 1
ATOM 3007 C C . GLU A 1 365 ? -13.943 -26.033 14.166 1.00 174.68 365 GLU A C 1
ATOM 3008 O O . GLU A 1 365 ? -14.734 -25.191 14.604 1.00 148.88 365 GLU A O 1
ATOM 3014 N N . LYS A 1 366 ? -13.119 -26.729 14.937 1.00 185.00 366 LYS A N 1
ATOM 3015 C CA . LYS A 1 366 ? -13.057 -26.644 16.387 1.00 187.47 366 LYS A CA 1
ATOM 3016 C C . LYS A 1 366 ? -11.906 -25.758 16.854 1.00 177.84 366 LYS A C 1
ATOM 3017 O O . LYS A 1 366 ? -11.033 -25.362 16.081 1.00 172.62 366 LYS A O 1
ATOM 3023 N N . LYS A 1 367 ? -11.919 -25.449 18.150 1.00 172.04 367 LYS A N 1
ATOM 3024 C CA . LYS A 1 367 ? -10.891 -24.633 18.776 1.00 170.62 367 LYS A CA 1
ATOM 3025 C C . LYS A 1 367 ? -10.118 -25.467 19.786 1.00 174.71 367 LYS A C 1
ATOM 3026 O O . LYS A 1 367 ? -10.698 -26.282 20.511 1.00 180.82 367 LYS A O 1
ATOM 3032 N N . SER A 1 368 ? -8.802 -25.259 19.824 1.00 177.73 368 SER A N 1
ATOM 3033 C CA . SER A 1 368 ? -7.961 -25.961 20.781 1.00 169.34 368 SER A CA 1
ATOM 3034 C C . SER A 1 368 ? -7.965 -25.290 22.145 1.00 167.75 368 SER A C 1
ATOM 3035 O O . SER A 1 368 ? -7.698 -25.956 23.151 1.00 168.37 368 SER A O 1
ATOM 3038 N N . GLU A 1 369 ? -8.252 -23.991 22.198 1.00 166.27 369 GLU A N 1
ATOM 3039 C CA . GLU A 1 369 ? -8.286 -23.232 23.440 1.00 170.78 369 GLU A CA 1
ATOM 3040 C C . GLU A 1 369 ? -9.621 -22.508 23.533 1.00 166.73 369 GLU A C 1
ATOM 3041 O O . GLU A 1 369 ? -10.025 -21.824 22.588 1.00 167.02 369 GLU A O 1
ATOM 3047 N N . PHE A 1 370 ? -10.305 -22.665 24.665 1.00 166.52 370 PHE A N 1
ATOM 3048 C CA . PHE A 1 370 ? -11.559 -21.960 24.897 1.00 185.48 370 PHE A CA 1
ATOM 3049 C C . PHE A 1 370 ? -11.273 -20.551 25.398 1.00 170.86 370 PHE A C 1
ATOM 3050 O O . PHE A 1 370 ? -10.543 -20.369 26.378 1.00 162.43 370 PHE A O 1
ATOM 3058 N N . GLU A 1 371 ? -11.853 -19.554 24.727 1.00 158.36 371 GLU A N 1
ATOM 3059 C CA . GLU A 1 371 ? -11.578 -18.161 25.041 1.00 162.88 371 GLU A CA 1
ATOM 3060 C C . GLU A 1 371 ? -12.799 -17.348 25.453 1.00 164.44 371 GLU A C 1
ATOM 3061 O O . GLU A 1 371 ? -12.628 -16.301 26.086 1.00 167.92 371 GLU A O 1
ATOM 3067 N N . LYS A 1 372 ? -14.017 -17.794 25.135 1.00 175.98 372 LYS A N 1
ATOM 3068 C CA . LYS A 1 372 ? -15.214 -17.034 25.467 1.00 183.45 372 LYS A CA 1
ATOM 3069 C C . LYS A 1 372 ? -16.224 -17.779 26.331 1.00 185.96 372 LYS A C 1
ATOM 3070 O O . LYS A 1 372 ? -17.131 -17.138 26.874 1.00 175.28 372 LYS A O 1
ATOM 3076 N N . ILE A 1 373 ? -16.105 -19.097 26.478 1.00 180.17 373 ILE A N 1
ATOM 3077 C CA . ILE A 1 373 ? -17.089 -19.883 27.210 1.00 175.10 373 ILE A CA 1
ATOM 3078 C C . ILE A 1 373 ? -16.410 -20.613 28.362 1.00 192.86 373 ILE A C 1
ATOM 3079 O O . ILE A 1 373 ? -15.204 -20.871 28.350 1.00 201.35 373 ILE A O 1
ATOM 3084 N N . SER A 1 374 ? -17.213 -20.943 29.370 1.00 192.33 374 SER A N 1
ATOM 3085 C CA . SER A 1 374 ? -16.792 -21.772 30.489 1.00 184.27 374 SER A CA 1
ATOM 3086 C C . SER A 1 374 ? -17.628 -23.044 30.492 1.00 171.28 374 SER A C 1
ATOM 3087 O O . SER A 1 374 ? -18.858 -22.990 30.347 1.00 171.93 374 SER A O 1
ATOM 3090 N N . VAL A 1 375 ? -16.951 -24.182 30.654 1.00 171.49 375 VAL A N 1
ATOM 3091 C CA . VAL A 1 375 ? -17.561 -25.503 30.568 1.00 170.74 375 VAL A CA 1
ATOM 3092 C C . VAL A 1 375 ? -17.337 -26.248 31.879 1.00 174.23 375 VAL A C 1
ATOM 3093 O O . VAL A 1 375 ? -16.240 -26.218 32.449 1.00 170.76 375 VAL A O 1
ATOM 3097 N N . ASN A 1 376 ? -18.392 -26.900 32.359 1.00 182.15 376 ASN A N 1
ATOM 3098 C CA . ASN A 1 376 ? -18.361 -27.784 33.521 1.00 174.30 376 ASN A CA 1
ATOM 3099 C C . ASN A 1 376 ? -18.802 -29.156 33.021 1.00 160.21 376 ASN A C 1
ATOM 3100 O O . ASN A 1 376 ? -19.995 -29.382 32.790 1.00 168.71 376 ASN A O 1
ATOM 3105 N N . LYS A 1 377 ? -17.835 -30.044 32.802 1.00 148.69 377 LYS A N 1
ATOM 3106 C CA . LYS A 1 377 ? -18.071 -31.335 32.173 1.00 161.73 377 LYS A CA 1
ATOM 3107 C C . LYS A 1 377 ? -18.017 -32.477 33.182 1.00 159.35 377 LYS A C 1
ATOM 3108 O O . LYS A 1 377 ? -17.351 -32.393 34.217 1.00 154.11 377 LYS A O 1
ATOM 3114 N N . ASN A 1 378 ? -18.737 -33.551 32.855 1.00 174.45 378 ASN A N 1
ATOM 3115 C CA . ASN A 1 378 ? -18.679 -34.822 33.579 1.00 174.27 378 ASN A CA 1
ATOM 3116 C C . ASN A 1 378 ? -19.083 -35.889 32.559 1.00 163.63 378 ASN A C 1
ATOM 3117 O O . ASN A 1 378 ? -20.264 -36.210 32.411 1.00 161.74 378 ASN A O 1
ATOM 3122 N N . ILE A 1 379 ? -18.087 -36.427 31.860 1.00 165.86 379 ILE A N 1
ATOM 3123 C CA . ILE A 1 379 ? -18.331 -37.250 30.679 1.00 180.97 379 ILE A CA 1
ATOM 3124 C C . ILE A 1 379 ? -18.826 -38.624 31.124 1.00 185.42 379 ILE A C 1
ATOM 3125 O O . ILE A 1 379 ? -18.078 -39.414 31.704 1.00 172.20 379 ILE A O 1
ATOM 3130 N N . GLN A 1 380 ? -20.105 -38.901 30.865 1.00 195.78 380 GLN A N 1
ATOM 3131 C CA . GLN A 1 380 ? -20.707 -40.212 31.071 1.00 186.83 380 GLN A CA 1
ATOM 3132 C C . GLN A 1 380 ? -21.562 -40.539 29.852 1.00 190.27 380 GLN A C 1
ATOM 3133 O O . GLN A 1 380 ? -21.695 -39.729 28.931 1.00 197.64 380 GLN A O 1
ATOM 3139 N N . ASP A 1 381 ? -22.161 -41.738 29.848 1.00 194.16 381 ASP A N 1
ATOM 3140 C CA . ASP A 1 381 ? -22.873 -42.183 28.650 1.00 199.58 381 ASP A CA 1
ATOM 3141 C C . ASP A 1 381 ? -24.125 -41.354 28.375 1.00 203.04 381 ASP A C 1
ATOM 3142 O O . ASP A 1 381 ? -24.286 -40.886 27.235 1.00 210.42 381 ASP A O 1
ATOM 3147 N N . PRO A 1 382 ? -25.046 -41.133 29.335 1.00 194.88 382 PRO A N 1
ATOM 3148 C CA . PRO A 1 382 ? -26.148 -40.202 29.051 1.00 181.81 382 PRO A CA 1
ATOM 3149 C C . PRO A 1 382 ? -25.789 -38.772 29.422 1.00 193.55 382 PRO A C 1
ATOM 3150 O O . PRO A 1 382 ? -25.817 -38.396 30.598 1.00 205.72 382 PRO A O 1
ATOM 3154 N N . LEU A 1 383 ? -25.452 -37.963 28.420 1.00 184.54 383 LEU A N 1
ATOM 3155 C CA . LEU A 1 383 ? -24.990 -36.601 28.651 1.00 174.06 383 LEU A CA 1
ATOM 3156 C C . LEU A 1 383 ? -26.172 -35.640 28.680 1.00 151.52 383 LEU A C 1
ATOM 3157 O O . LEU A 1 383 ? -27.050 -35.694 27.813 1.00 154.29 383 LEU A O 1
ATOM 3162 N N . MET A 1 384 ? -26.185 -34.760 29.676 1.00 137.34 384 MET A N 1
ATOM 3163 C CA . MET A 1 384 ? -27.165 -33.683 29.786 1.00 139.17 384 MET A CA 1
ATOM 3164 C C . MET A 1 384 ? -26.485 -32.359 29.463 1.00 161.21 384 MET A C 1
ATOM 3165 O O . MET A 1 384 ? -25.665 -31.869 30.246 1.00 167.46 384 MET A O 1
ATOM 3170 N N . ILE A 1 385 ? -26.839 -31.774 28.321 1.00 166.29 385 ILE A N 1
ATOM 3171 C CA . ILE A 1 385 ? -26.228 -30.541 27.833 1.00 136.81 385 ILE A CA 1
ATOM 3172 C C . ILE A 1 385 ? -27.095 -29.359 28.244 1.00 133.07 385 ILE A C 1
ATOM 3173 O O . ILE A 1 385 ? -28.296 -29.327 27.944 1.00 136.41 385 ILE A O 1
ATOM 3178 N N . ILE A 1 386 ? -26.492 -28.387 28.929 1.00 144.15 386 ILE A N 1
ATOM 3179 C CA . ILE A 1 386 ? -27.183 -27.180 29.369 1.00 148.15 386 ILE A CA 1
ATOM 3180 C C . ILE A 1 386 ? -26.407 -25.978 28.852 1.00 142.73 386 ILE A C 1
ATOM 3181 O O . ILE A 1 386 ? -25.183 -25.921 28.999 1.00 157.04 386 ILE A O 1
ATOM 3186 N N . ILE A 1 387 ? -27.108 -25.042 28.215 1.00 127.37 387 ILE A N 1
ATOM 3187 C CA . ILE A 1 387 ? -26.507 -23.823 27.678 1.00 136.54 387 ILE A CA 1
ATOM 3188 C C . ILE A 1 387 ? -27.153 -22.615 28.347 1.00 144.86 387 ILE A C 1
ATOM 3189 O O . ILE A 1 387 ? -28.377 -22.445 28.284 1.00 135.61 387 ILE A O 1
ATOM 3194 N N . TYR A 1 388 ? -26.329 -21.771 28.969 1.00 147.58 388 TYR A N 1
ATOM 3195 C CA . TYR A 1 388 ? -26.777 -20.582 29.694 1.00 162.14 388 TYR A CA 1
ATOM 3196 C C . TYR A 1 388 ? -26.125 -19.358 29.056 1.00 173.09 388 TYR A C 1
ATOM 3197 O O . TYR A 1 388 ? -24.953 -19.067 29.313 1.00 177.50 388 TYR A O 1
ATOM 3206 N N . LEU A 1 389 ? -26.887 -18.635 28.228 1.00 162.44 389 LEU A N 1
ATOM 3207 C CA . LEU A 1 389 ? -26.375 -17.447 27.554 1.00 135.93 389 LEU A CA 1
ATOM 3208 C C . LEU A 1 389 ? -27.435 -16.355 27.449 1.00 141.49 389 LEU A C 1
ATOM 3209 O O . LEU A 1 389 ? -27.435 -15.579 26.487 1.00 155.93 389 LEU A O 1
ATOM 3214 N N . ALA A 1 390 ? -28.335 -16.268 28.427 1.00 144.64 390 ALA A N 1
ATOM 3215 C CA . ALA A 1 390 ? -29.415 -15.293 28.393 1.00 159.71 390 ALA A CA 1
ATOM 3216 C C . ALA A 1 390 ? -29.634 -14.738 29.794 1.00 166.45 390 ALA A C 1
ATOM 3217 O O . ALA A 1 390 ? -28.914 -15.073 30.740 1.00 167.57 390 ALA A O 1
ATOM 3219 N N . SER A 1 391 ? -30.642 -13.873 29.921 1.00 168.51 391 SER A N 1
ATOM 3220 C CA . SER A 1 391 ? -30.954 -13.282 31.218 1.00 186.05 391 SER A CA 1
ATOM 3221 C C . SER A 1 391 ? -31.502 -14.331 32.179 1.00 187.05 391 SER A C 1
ATOM 3222 O O . SER A 1 391 ? -31.068 -14.416 33.334 1.00 177.07 391 SER A O 1
ATOM 3225 N N . HIS A 1 392 ? -32.452 -15.140 31.719 1.00 182.91 392 HIS A N 1
ATOM 3226 C CA . HIS A 1 392 ? -33.009 -16.194 32.555 1.00 176.61 392 HIS A CA 1
ATOM 3227 C C . HIS A 1 392 ? -32.001 -17.323 32.732 1.00 172.74 392 HIS A C 1
ATOM 3228 O O . HIS A 1 392 ? -31.334 -17.739 31.780 1.00 165.86 392 HIS A O 1
ATOM 3235 N N . ASN A 1 393 ? -31.890 -17.818 33.964 1.00 168.11 393 ASN A N 1
ATOM 3236 C CA . ASN A 1 393 ? -30.929 -18.862 34.280 1.00 173.66 393 ASN A CA 1
ATOM 3237 C C . ASN A 1 393 ? -31.634 -20.211 34.279 1.00 178.60 393 ASN A C 1
ATOM 3238 O O . ASN A 1 393 ? -32.469 -20.463 35.161 1.00 185.05 393 ASN A O 1
ATOM 3243 N N . PRO A 1 394 ? -31.343 -21.097 33.328 1.00 179.29 394 PRO A N 1
ATOM 3244 C CA . PRO A 1 394 ? -32.004 -22.408 33.272 1.00 180.76 394 PRO A CA 1
ATOM 3245 C C . PRO A 1 394 ? -31.246 -23.542 33.948 1.00 172.69 394 PRO A C 1
ATOM 3246 O O . PRO A 1 394 ? -31.579 -24.705 33.702 1.00 178.37 394 PRO A O 1
ATOM 3250 N N . ILE A 1 395 ? -30.238 -23.244 34.770 1.00 173.20 395 ILE A N 1
ATOM 3251 C CA . ILE A 1 395 ? -29.399 -24.300 35.329 1.00 189.96 395 ILE A CA 1
ATOM 3252 C C . ILE A 1 395 ? -30.174 -25.125 36.351 1.00 198.15 395 ILE A C 1
ATOM 3253 O O . ILE A 1 395 ? -30.055 -26.357 36.392 1.00 190.27 395 ILE A O 1
ATOM 3258 N N . GLU A 1 396 ? -30.992 -24.470 37.178 1.00 195.08 396 GLU A N 1
ATOM 3259 C CA . GLU A 1 396 ? -31.725 -25.186 38.220 1.00 195.43 396 GLU A CA 1
ATOM 3260 C C . GLU A 1 396 ? -32.692 -26.197 37.616 1.00 196.86 396 GLU A C 1
ATOM 3261 O O . GLU A 1 396 ? -32.655 -27.389 37.949 1.00 197.83 396 GLU A O 1
ATOM 3267 N N . LYS A 1 397 ? -33.568 -25.733 36.721 1.00 193.55 397 LYS A N 1
ATOM 3268 C CA . LYS A 1 397 ? -34.472 -26.646 36.033 1.00 184.81 397 LYS A CA 1
ATOM 3269 C C . LYS A 1 397 ? -33.703 -27.655 35.190 1.00 173.06 397 LYS A C 1
ATOM 3270 O O . LYS A 1 397 ? -34.166 -28.785 35.002 1.00 168.51 397 LYS A O 1
ATOM 3276 N N . GLY A 1 398 ? -32.520 -27.278 34.699 1.00 182.97 398 GLY A N 1
ATOM 3277 C CA . GLY A 1 398 ? -31.720 -28.217 33.927 1.00 181.18 398 GLY A CA 1
ATOM 3278 C C . GLY A 1 398 ? -31.265 -29.410 34.745 1.00 178.49 398 GLY A C 1
ATOM 3279 O O . GLY A 1 398 ? -31.391 -30.558 34.315 1.00 175.22 398 GLY A O 1
ATOM 3280 N N . LEU A 1 399 ? -30.743 -29.159 35.948 1.00 188.63 399 LEU A N 1
ATOM 3281 C CA . LEU A 1 399 ? -30.344 -30.267 36.816 1.00 199.47 399 LEU A CA 1
ATOM 3282 C C . LEU A 1 399 ? -31.552 -31.026 37.359 1.00 197.95 399 LEU A C 1
ATOM 3283 O O . LEU A 1 399 ? -31.486 -32.253 37.547 1.00 180.72 399 LEU A O 1
ATOM 3288 N N . GLU A 1 400 ? -32.658 -30.320 37.619 1.00 198.60 400 GLU A N 1
ATOM 3289 C CA . GLU A 1 400 ? -33.881 -31.000 38.032 1.00 188.52 400 GLU A CA 1
ATOM 3290 C C . GLU A 1 400 ? -34.348 -31.979 36.963 1.00 182.24 400 GLU A C 1
ATOM 3291 O O . GLU A 1 400 ? -34.777 -33.093 37.277 1.00 191.17 400 GLU A O 1
ATOM 3297 N N . LEU A 1 401 ? -34.270 -31.581 35.690 1.00 176.23 401 LEU A N 1
ATOM 3298 C CA . LEU A 1 401 ? -34.575 -32.501 34.599 1.00 170.81 401 LEU A CA 1
ATOM 3299 C C . LEU A 1 401 ? -33.523 -33.601 34.499 1.00 174.27 401 LEU A C 1
ATOM 3300 O O . LEU A 1 401 ? -33.850 -34.751 34.185 1.00 174.54 401 LEU A O 1
ATOM 3305 N N . LYS A 1 402 ? -32.255 -33.260 34.746 1.00 175.39 402 LYS A N 1
ATOM 3306 C CA . LYS A 1 402 ? -31.181 -34.247 34.674 1.00 172.83 402 LYS A CA 1
ATOM 3307 C C . LYS A 1 402 ? -31.461 -35.433 35.586 1.00 185.19 402 LYS A C 1
ATOM 3308 O O . LYS A 1 402 ? -31.384 -36.592 35.160 1.00 175.38 402 LYS A O 1
ATOM 3314 N N . GLU A 1 403 ? -31.794 -35.164 36.849 1.00 194.88 403 GLU A N 1
ATOM 3315 C CA . GLU A 1 403 ? -32.102 -36.278 37.743 1.00 196.10 403 GLU A CA 1
ATOM 3316 C C . GLU A 1 403 ? -33.538 -36.768 37.592 1.00 191.75 403 GLU A C 1
ATOM 3317 O O . GLU A 1 403 ? -33.828 -37.916 37.947 1.00 183.88 403 GLU A O 1
ATOM 3323 N N . LYS A 1 404 ? -34.433 -35.929 37.067 1.00 193.53 404 LYS A N 1
ATOM 3324 C CA . LYS A 1 404 ? -35.830 -36.315 36.888 1.00 172.53 404 LYS A CA 1
ATOM 3325 C C . LYS A 1 404 ? -35.981 -37.315 35.749 1.00 158.63 404 LYS A C 1
ATOM 3326 O O . LYS A 1 404 ? -36.784 -38.250 35.836 1.00 158.25 404 LYS A O 1
ATOM 3332 N N . LEU A 1 405 ? -35.224 -37.124 34.672 1.00 158.72 405 LEU A N 1
ATOM 3333 C CA . LEU A 1 405 ? -35.253 -37.991 33.503 1.00 168.51 405 LEU A CA 1
ATOM 3334 C C . LEU A 1 405 ? -34.211 -39.103 33.586 1.00 154.98 405 LEU A C 1
ATOM 3335 O O . LEU A 1 405 ? -34.080 -39.893 32.644 1.00 131.44 405 LEU A O 1
ATOM 3340 N N . ARG A 1 406 ? -33.507 -39.206 34.715 1.00 150.58 406 ARG A N 1
ATOM 3341 C CA . ARG A 1 406 ? -32.477 -40.222 34.934 1.00 164.18 406 ARG A CA 1
ATOM 3342 C C . ARG A 1 406 ? -31.326 -40.040 33.944 1.00 177.60 406 ARG A C 1
ATOM 3343 O O . ARG A 1 406 ? -30.886 -40.978 33.275 1.00 161.31 406 ARG A O 1
ATOM 3351 N N . ALA A 1 407 ? -30.851 -38.803 33.839 1.00 186.65 407 ALA A N 1
ATOM 3352 C CA . ALA A 1 407 ? -29.647 -38.497 33.079 1.00 178.25 407 ALA A CA 1
ATOM 3353 C C . ALA A 1 407 ? -28.461 -38.487 34.034 1.00 179.20 407 ALA A C 1
ATOM 3354 O O . ALA A 1 407 ? -28.451 -37.733 35.013 1.00 177.33 407 ALA A O 1
ATOM 3356 N N . LYS A 1 408 ? -27.465 -39.325 33.752 1.00 177.88 408 LYS A N 1
ATOM 3357 C CA . LYS A 1 408 ? -26.309 -39.426 34.635 1.00 194.89 408 LYS A CA 1
ATOM 3358 C C . LYS A 1 408 ? -25.349 -38.260 34.429 1.00 207.74 408 LYS A C 1
ATOM 3359 O O . LYS A 1 408 ? -24.950 -37.596 35.393 1.00 187.24 408 LYS A O 1
ATOM 3365 N N . GLY A 1 409 ? -24.977 -37.991 33.175 1.00 214.24 409 GLY A N 1
ATOM 3366 C CA . GLY A 1 409 ? -23.935 -37.033 32.879 1.00 197.32 409 GLY A CA 1
ATOM 3367 C C . GLY A 1 409 ? -24.389 -35.596 33.024 1.00 183.70 409 GLY A C 1
ATOM 3368 O O . GLY A 1 409 ? -25.567 -35.292 33.208 1.00 181.74 409 GLY A O 1
ATOM 3369 N N . GLU A 1 410 ? -23.413 -34.695 32.951 1.00 165.67 410 GLU A N 1
ATOM 3370 C CA . GLU A 1 410 ? -23.674 -33.268 33.058 1.00 169.41 410 GLU A CA 1
ATOM 3371 C C . GLU A 1 410 ? -22.645 -32.512 32.231 1.00 177.03 410 GLU A C 1
ATOM 3372 O O . GLU A 1 410 ? -21.466 -3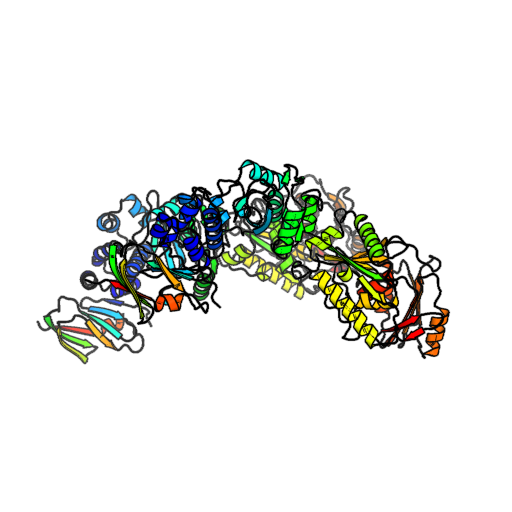2.874 32.212 1.00 177.94 410 GLU A O 1
ATOM 3378 N N . LEU A 1 411 ? -23.109 -31.491 31.506 1.00 169.76 411 LEU A N 1
ATOM 3379 C CA . LEU A 1 411 ? -22.226 -30.649 30.697 1.00 145.86 411 LEU A CA 1
ATOM 3380 C C . LEU A 1 411 ? -22.882 -29.269 30.625 1.00 147.15 411 LEU A C 1
ATOM 3381 O O . LEU A 1 411 ? -23.762 -29.027 29.794 1.00 136.51 411 LEU A O 1
ATOM 3386 N N . ILE A 1 412 ? -22.459 -28.381 31.521 1.00 162.97 412 ILE A N 1
ATOM 3387 C CA . ILE A 1 412 ? -22.970 -27.015 31.581 1.00 165.38 412 ILE A CA 1
ATOM 3388 C C . ILE A 1 412 ? -22.018 -26.104 30.818 1.00 172.68 412 ILE A C 1
ATOM 3389 O O . ILE A 1 412 ? -20.796 -26.192 30.982 1.00 174.63 412 ILE A O 1
ATOM 3394 N N . ILE A 1 413 ? -22.576 -25.231 29.982 1.00 175.72 413 ILE A N 1
ATOM 3395 C CA . ILE A 1 413 ? -21.812 -24.279 29.186 1.00 156.20 413 ILE A CA 1
ATOM 3396 C C . ILE A 1 413 ? -22.411 -22.900 29.410 1.00 154.10 413 ILE A C 1
ATOM 3397 O O . ILE A 1 413 ? -23.632 -22.736 29.321 1.00 141.94 413 ILE A O 1
ATOM 3402 N N . GLN A 1 414 ? -21.565 -21.917 29.715 1.00 170.71 414 GLN A N 1
ATOM 3403 C CA . GLN A 1 414 ? -22.059 -20.562 29.923 1.00 174.12 414 GLN A CA 1
ATOM 3404 C C . GLN A 1 414 ? -20.988 -19.575 29.481 1.00 175.77 414 GLN A C 1
ATOM 3405 O O . GLN A 1 414 ? -19.897 -19.962 29.059 1.00 168.98 414 GLN A O 1
ATOM 3411 N N . SER A 1 415 ? -21.313 -18.287 29.563 1.00 179.75 415 SER A N 1
ATOM 3412 C CA . SER A 1 415 ? -20.361 -17.269 29.150 1.00 176.54 415 SER A CA 1
ATOM 3413 C C . SER A 1 415 ? -19.257 -17.110 30.192 1.00 175.43 415 SER A C 1
ATOM 3414 O O . SER A 1 415 ? -19.417 -17.441 31.370 1.00 177.60 415 SER A O 1
ATOM 3417 N N . LYS A 1 416 ? -18.118 -16.595 29.738 1.00 176.67 416 LYS A N 1
ATOM 3418 C CA . LYS A 1 416 ? -16.955 -16.375 30.590 1.00 178.52 416 LYS A CA 1
ATOM 3419 C C . LYS A 1 416 ? -16.894 -14.908 31.005 1.00 176.02 416 LYS A C 1
ATOM 3420 O O . LYS A 1 416 ? -16.631 -14.032 30.175 1.00 179.52 416 LYS A O 1
ATOM 3426 N N . GLU A 1 417 ? -17.142 -14.651 32.290 1.00 170.94 417 GLU A N 1
ATOM 3427 C CA . GLU A 1 417 ? -17.011 -13.326 32.902 1.00 192.64 417 GLU A CA 1
ATOM 3428 C C . GLU A 1 417 ? -17.833 -12.255 32.186 1.00 188.68 417 GLU A C 1
ATOM 3429 O O . GLU A 1 417 ? -17.437 -11.087 32.139 1.00 177.58 417 GLU A O 1
ATOM 3435 N N . HIS A 1 418 ? -18.980 -12.634 31.626 1.00 186.85 418 HIS A N 1
ATOM 3436 C CA . HIS A 1 418 ? -19.920 -11.677 31.058 1.00 191.11 418 HIS A CA 1
ATOM 3437 C C . HIS A 1 418 ? -21.197 -11.565 31.882 1.00 194.38 418 HIS A C 1
ATOM 3438 O O . HIS A 1 418 ? -22.163 -10.937 31.432 1.00 183.58 418 HIS A O 1
ATOM 3445 N N . GLN A 1 419 ? -21.211 -12.149 33.080 1.00 202.17 419 GLN A N 1
ATOM 3446 C CA . GLN A 1 419 ? -22.354 -12.130 33.993 1.00 192.06 419 GLN A CA 1
ATOM 3447 C C . GLN A 1 419 ? -23.642 -12.573 33.296 1.00 179.37 419 GLN A C 1
ATOM 3448 O O . GLN A 1 419 ? -24.628 -11.838 33.218 1.00 174.51 419 GLN A O 1
ATOM 3454 N N . GLY A 1 420 ? -23.618 -13.801 32.783 1.00 164.04 420 GLY A N 1
ATOM 3455 C CA . GLY A 1 420 ? -24.817 -14.368 32.198 1.00 168.04 420 GLY A CA 1
ATOM 3456 C C . GLY A 1 420 ? -25.198 -13.815 30.841 1.00 182.37 420 GLY A C 1
ATOM 3457 O O . GLY A 1 420 ? -24.730 -14.300 29.806 1.00 175.51 420 GLY A O 1
ATOM 3458 N N . ASN A 1 421 ? -26.072 -12.807 30.849 1.00 183.40 421 ASN A N 1
ATOM 3459 C CA . ASN A 1 421 ? -26.613 -12.239 29.621 1.00 184.90 421 ASN A CA 1
ATOM 3460 C C . ASN A 1 421 ? -25.500 -11.738 28.708 1.00 192.50 421 ASN A C 1
ATOM 3461 O O . ASN A 1 421 ? -24.529 -11.124 29.159 1.00 191.57 421 ASN A O 1
ATOM 3466 N N . LEU A 1 422 ? -25.647 -12.013 27.413 1.00 182.23 422 LEU A N 1
ATOM 3467 C CA . LEU A 1 422 ? -24.632 -11.692 26.421 1.00 166.39 422 LEU A CA 1
ATOM 3468 C C . LEU A 1 422 ? -24.967 -10.393 25.697 1.00 167.06 422 LEU A C 1
ATOM 3469 O O . LEU A 1 422 ? -26.139 -10.078 25.467 1.00 154.43 422 LEU A O 1
ATOM 3474 N N . GLU A 1 423 ? -23.924 -9.645 25.346 1.00 177.90 423 GLU A N 1
ATOM 3475 C CA . GLU A 1 423 ? -24.011 -8.397 24.601 1.00 171.60 423 GLU A CA 1
ATOM 3476 C C . GLU A 1 423 ? -23.912 -8.647 23.097 1.00 174.00 423 GLU A C 1
ATOM 3477 O O . GLU A 1 423 ? -23.474 -9.707 22.645 1.00 182.90 423 GLU A O 1
ATOM 3483 N N . ILE A 1 424 ? -24.336 -7.646 22.323 1.00 162.69 424 ILE A N 1
ATOM 3484 C CA . ILE A 1 424 ? -24.262 -7.729 20.869 1.00 146.97 424 ILE A CA 1
ATOM 3485 C C . ILE A 1 424 ? -22.804 -7.721 20.428 1.00 148.32 424 ILE A C 1
ATOM 3486 O O . ILE A 1 424 ? -21.971 -6.994 20.986 1.00 161.39 424 ILE A O 1
ATOM 3491 N N . GLY A 1 425 ? -22.487 -8.532 19.424 1.00 136.51 425 GLY A N 1
ATOM 3492 C CA . GLY A 1 425 ? -21.128 -8.605 18.928 1.00 133.71 425 GLY A CA 1
ATOM 3493 C C . GLY A 1 425 ? -20.962 -9.783 17.989 1.00 137.08 425 GLY A C 1
ATOM 3494 O O . GLY A 1 425 ? -21.931 -10.453 17.629 1.00 146.89 425 GLY A O 1
ATOM 3495 N N . ASP A 1 426 ? -19.713 -10.007 17.583 1.00 121.73 426 ASP A N 1
ATOM 3496 C CA . ASP A 1 426 ? -19.386 -11.158 16.752 1.00 117.74 426 ASP A CA 1
ATOM 3497 C C . ASP A 1 426 ? -19.577 -12.434 17.564 1.00 150.38 426 ASP A C 1
ATOM 3498 O O . ASP A 1 426 ? -18.913 -12.633 18.587 1.00 162.43 426 ASP A O 1
ATOM 3503 N N . TRP A 1 427 ? -20.468 -13.308 17.100 1.00 135.71 427 TRP A N 1
ATOM 3504 C CA . TRP A 1 427 ? -20.830 -14.514 17.834 1.00 122.37 427 TRP A CA 1
ATOM 3505 C C . TRP A 1 427 ? -20.366 -15.797 17.154 1.00 138.07 427 TRP A C 1
ATOM 3506 O O . TRP A 1 427 ? -20.790 -16.884 17.559 1.00 153.07 427 TRP A O 1
ATOM 3517 N N . SER A 1 428 ? -19.512 -15.704 16.133 1.00 132.33 428 SER A N 1
ATOM 3518 C CA . SER A 1 428 ? -19.049 -16.913 15.457 1.00 123.47 428 SER A CA 1
ATOM 3519 C C . SER A 1 428 ? -18.170 -17.758 16.372 1.00 144.42 428 SER A C 1
ATOM 3520 O O . SER A 1 428 ? -18.257 -18.993 16.363 1.00 154.21 428 SER A O 1
ATOM 3523 N N . ASP A 1 429 ? -17.324 -17.109 17.176 1.00 164.39 429 ASP A N 1
ATOM 3524 C CA . ASP A 1 429 ? -16.422 -17.846 18.054 1.00 165.61 429 ASP A CA 1
ATOM 3525 C C . ASP A 1 429 ? -17.184 -18.564 19.160 1.00 161.85 429 ASP A C 1
ATOM 3526 O O . ASP A 1 429 ? -16.825 -19.685 19.537 1.00 153.69 429 ASP A O 1
ATOM 3531 N N . ILE A 1 430 ? -18.240 -17.941 19.686 1.00 155.76 430 ILE A N 1
ATOM 3532 C CA . ILE A 1 430 ? -19.036 -18.576 20.735 1.00 144.64 430 ILE A CA 1
ATOM 3533 C C . ILE A 1 430 ? -19.690 -19.847 20.207 1.00 149.37 430 ILE A C 1
ATOM 3534 O O . ILE A 1 430 ? -19.659 -20.903 20.853 1.00 145.67 430 ILE A O 1
ATOM 3539 N N . VAL A 1 431 ? -20.282 -19.764 19.013 1.00 151.29 431 VAL A N 1
ATOM 3540 C CA . VAL A 1 431 ? -20.928 -20.929 18.413 1.00 138.03 431 VAL A CA 1
ATOM 3541 C C . VAL A 1 431 ? -19.901 -22.009 18.104 1.00 135.31 431 VAL A C 1
ATOM 3542 O O . VAL A 1 431 ? -20.144 -23.202 18.327 1.00 140.93 431 VAL A O 1
ATOM 3546 N N . SER A 1 432 ? -18.737 -21.609 17.585 1.00 139.18 432 SER A N 1
ATOM 3547 C CA . SER A 1 432 ? -17.693 -22.583 17.287 1.00 156.99 432 SER A CA 1
ATOM 3548 C C . SER A 1 432 ? -17.213 -23.288 18.550 1.00 159.68 432 SER A C 1
ATOM 3549 O O . SER A 1 432 ? -16.983 -24.501 18.540 1.00 155.18 432 SER A O 1
ATOM 3552 N N . GLU A 1 433 ? -17.075 -22.549 19.655 1.00 164.21 433 GLU A N 1
ATOM 3553 C CA . GLU A 1 433 ? -16.623 -23.160 20.903 1.00 168.61 433 GLU A CA 1
ATOM 3554 C C . GLU A 1 433 ? -17.686 -24.084 21.488 1.00 155.11 433 GLU A C 1
ATOM 3555 O O . GLU A 1 433 ? -17.361 -25.155 22.019 1.00 157.52 433 GLU A O 1
ATOM 3561 N N . ILE A 1 434 ? -18.960 -23.690 21.408 1.00 147.91 434 ILE A N 1
ATOM 3562 C CA . ILE A 1 434 ? -20.031 -24.568 21.875 1.00 139.57 434 ILE A CA 1
ATOM 3563 C C . ILE A 1 434 ? -20.055 -25.854 21.057 1.00 138.03 434 ILE A C 1
ATOM 3564 O O . ILE A 1 434 ? -20.182 -26.956 21.607 1.00 138.43 434 ILE A O 1
ATOM 3569 N N . TYR A 1 435 ? -19.913 -25.737 19.734 1.00 138.88 435 TYR A N 1
ATOM 3570 C CA . TYR A 1 435 ? -19.871 -26.924 18.885 1.00 138.11 435 TYR A CA 1
ATOM 3571 C C . TYR A 1 435 ? -18.651 -27.782 19.197 1.00 154.32 435 TYR A C 1
ATOM 3572 O O . TYR A 1 435 ? -18.723 -29.014 19.150 1.00 165.92 435 TYR A O 1
ATOM 3581 N N . THR A 1 436 ? -17.516 -27.146 19.497 1.00 166.67 436 THR A N 1
ATOM 3582 C CA . THR A 1 436 ? -16.317 -27.881 19.886 1.00 164.73 436 THR A CA 1
ATOM 3583 C C . THR A 1 436 ? -16.569 -28.702 21.143 1.00 162.08 436 THR A C 1
ATOM 3584 O O . THR A 1 436 ? -16.236 -29.892 21.205 1.00 166.42 436 THR A O 1
ATOM 3588 N N . ALA A 1 437 ? -17.154 -28.069 22.162 1.00 149.10 437 ALA A N 1
ATOM 3589 C CA . ALA A 1 437 ? -17.447 -28.768 23.408 1.00 155.47 437 ALA A CA 1
ATOM 3590 C C . ALA A 1 437 ? -18.431 -29.910 23.183 1.00 166.72 437 ALA A C 1
ATOM 3591 O O . ALA A 1 437 ? -18.298 -30.983 23.784 1.00 153.59 437 ALA A O 1
ATOM 3593 N N . ILE A 1 438 ? -19.426 -29.698 22.319 1.00 171.61 438 ILE A N 1
ATOM 3594 C CA . ILE A 1 438 ? -20.431 -30.731 22.086 1.00 150.27 438 ILE A CA 1
ATOM 3595 C C . ILE A 1 438 ? -19.836 -31.904 21.313 1.00 147.55 438 ILE A C 1
ATOM 3596 O O . ILE A 1 438 ? -20.111 -33.070 21.621 1.00 172.61 438 ILE A O 1
ATOM 3601 N N . ASP A 1 439 ? -19.003 -31.621 20.309 1.00 147.67 439 ASP A N 1
ATOM 3602 C CA . ASP A 1 439 ? -18.454 -32.681 19.472 1.00 161.01 439 ASP A CA 1
ATOM 3603 C C . ASP A 1 439 ? -17.341 -33.451 20.173 1.00 180.75 439 ASP A C 1
ATOM 3604 O O . ASP A 1 439 ? -17.189 -34.655 19.938 1.00 181.53 439 ASP A O 1
ATOM 3609 N N . ASP A 1 440 ? -16.565 -32.793 21.039 1.00 180.50 440 ASP A N 1
ATOM 3610 C CA . ASP A 1 440 ? -15.483 -33.480 21.735 1.00 177.84 440 ASP A CA 1
ATOM 3611 C C . ASP A 1 440 ? -15.984 -34.360 22.873 1.00 172.45 440 ASP A C 1
ATOM 3612 O O . ASP A 1 440 ? -15.243 -35.234 23.335 1.00 161.89 440 ASP A O 1
ATOM 3617 N N . ASN A 1 441 ? -17.216 -34.142 23.336 1.00 179.78 441 ASN A N 1
ATOM 3618 C CA . ASN A 1 441 ? -17.821 -34.934 24.401 1.00 191.58 441 ASN A CA 1
ATOM 3619 C C . ASN A 1 441 ? -19.052 -35.688 23.911 1.00 199.16 441 ASN A C 1
ATOM 3620 O O . ASN A 1 441 ? -19.933 -36.021 24.712 1.00 181.42 441 ASN A O 1
ATOM 3625 N N . LYS A 1 442 ? -19.134 -35.950 22.608 1.00 203.78 442 LYS A N 1
ATOM 3626 C CA . LYS A 1 442 ? -20.286 -36.639 22.045 1.00 191.21 442 LYS A CA 1
ATOM 3627 C C . LYS A 1 442 ? -20.405 -38.039 22.632 1.00 199.30 442 LYS A C 1
ATOM 3628 O O . LYS A 1 442 ? -19.402 -38.716 22.876 1.00 200.74 442 LYS A O 1
ATOM 3634 N N . GLN A 1 443 ? -21.643 -38.476 22.854 1.00 197.82 443 GLN A N 1
ATOM 3635 C CA . GLN A 1 443 ? -21.917 -39.774 23.452 1.00 196.93 443 GLN A CA 1
ATOM 3636 C C . GLN A 1 443 ? -22.926 -40.527 22.594 1.00 196.27 443 GLN A C 1
ATOM 3637 O O . GLN A 1 443 ? -23.325 -40.070 21.518 1.00 202.31 443 GLN A O 1
ATOM 3643 N N . LYS A 1 444 ? -23.340 -41.701 23.081 1.00 191.96 444 LYS A N 1
ATOM 3644 C CA . LYS A 1 444 ? -24.270 -42.525 22.316 1.00 191.75 444 LYS A CA 1
ATOM 3645 C C . LYS A 1 444 ? -25.656 -41.893 22.250 1.00 187.74 444 LYS A C 1
ATOM 3646 O O . LYS A 1 444 ? -26.290 -41.888 21.189 1.00 184.84 444 LYS A O 1
ATOM 3652 N N . GLU A 1 445 ? -26.149 -41.371 23.371 1.00 172.29 445 GLU A N 1
ATOM 3653 C CA . GLU A 1 445 ? -27.459 -40.735 23.402 1.00 178.27 445 GLU A CA 1
ATOM 3654 C C . GLU A 1 445 ? -27.393 -39.584 24.398 1.00 172.75 445 GLU A C 1
ATOM 3655 O O . GLU A 1 445 ? -26.975 -39.787 25.542 1.00 163.90 445 GLU A O 1
ATOM 3661 N N . ASN A 1 446 ? -27.796 -38.386 23.970 1.00 171.57 446 ASN A N 1
ATOM 3662 C CA . ASN A 1 446 ? -27.694 -37.205 24.819 1.00 155.99 446 ASN A CA 1
ATOM 3663 C C . ASN A 1 446 ? -28.911 -36.302 24.657 1.00 141.82 446 ASN A C 1
ATOM 3664 O O . ASN A 1 446 ? -29.593 -36.309 23.626 1.00 152.44 446 ASN A O 1
ATOM 3669 N N . TYR A 1 447 ? -29.172 -35.522 25.703 1.00 129.84 447 TYR A N 1
ATOM 3670 C CA . TYR A 1 447 ? -30.265 -34.564 25.749 1.00 152.79 447 TYR A CA 1
ATOM 3671 C C . TYR A 1 447 ? -29.708 -33.161 25.943 1.00 143.15 447 TYR A C 1
ATOM 3672 O O . TYR A 1 447 ? -28.651 -32.975 26.553 1.00 165.84 447 TYR A O 1
ATOM 3681 N N . MET A 1 448 ? -30.430 -32.170 25.422 1.00 131.43 448 MET A N 1
ATOM 3682 C CA . MET A 1 448 ? -29.963 -30.792 25.410 1.00 136.62 448 MET A CA 1
ATOM 3683 C C . MET A 1 448 ? -31.097 -29.838 25.749 1.00 127.30 448 MET A C 1
ATOM 3684 O O . MET A 1 448 ? -32.213 -29.976 25.240 1.00 133.65 448 MET A O 1
ATOM 3689 N N . VAL A 1 449 ? -30.799 -28.872 26.617 1.00 132.54 449 VAL A N 1
ATOM 3690 C CA . VAL A 1 449 ? -31.679 -27.748 26.898 1.00 146.64 449 VAL A CA 1
ATOM 3691 C C . VAL A 1 449 ? -30.853 -26.476 26.766 1.00 158.48 449 VAL A C 1
ATOM 3692 O O . VAL A 1 449 ? -29.621 -26.503 26.810 1.00 155.81 449 VAL A O 1
ATOM 3696 N N . PHE A 1 450 ? -31.542 -25.349 26.597 1.00 153.74 450 PHE A N 1
ATOM 3697 C CA . PHE A 1 450 ? -30.828 -24.105 26.347 1.00 138.96 450 PHE A CA 1
ATOM 3698 C C . PHE A 1 450 ? -31.717 -22.906 26.641 1.00 141.58 450 PHE A C 1
ATOM 3699 O O . PHE A 1 450 ? -32.940 -22.964 26.488 1.00 135.92 450 PHE A O 1
ATOM 3707 N N . SER A 1 451 ? -31.073 -21.820 27.070 1.00 152.09 451 SER A N 1
ATOM 3708 C CA . SER A 1 451 ? -31.670 -20.486 27.168 1.00 154.04 451 SER A CA 1
ATOM 3709 C C . SER A 1 451 ? -30.667 -19.544 26.509 1.00 160.53 451 SER A C 1
ATOM 3710 O O . SER A 1 451 ? -29.730 -19.069 27.156 1.00 161.45 451 SER A O 1
ATOM 3713 N N . ALA A 1 452 ? -30.865 -19.278 25.223 1.00 171.57 452 ALA A N 1
ATOM 3714 C CA . ALA A 1 452 ? -29.875 -18.597 24.403 1.00 172.28 452 ALA A CA 1
ATOM 3715 C C . ALA A 1 452 ? -30.601 -17.817 23.319 1.00 169.53 452 ALA A C 1
ATOM 3716 O O . ALA A 1 452 ? -31.778 -18.081 23.044 1.00 167.14 452 ALA A O 1
ATOM 3718 N N . PRO A 1 453 ? -29.939 -16.842 22.691 1.00 156.97 453 PRO A N 1
ATOM 3719 C CA . PRO A 1 453 ? -30.600 -16.084 21.622 1.00 158.60 453 PRO A CA 1
ATOM 3720 C C . PRO A 1 453 ? -30.749 -16.909 20.352 1.00 146.36 453 PRO A C 1
ATOM 3721 O O . PRO A 1 453 ? -30.114 -17.949 20.164 1.00 123.36 453 PRO A O 1
ATOM 3725 N N . VAL A 1 454 ? -31.615 -16.411 19.466 1.00 137.11 454 VAL A N 1
ATOM 3726 C CA . VAL A 1 454 ? -31.991 -17.163 18.271 1.00 121.93 454 VAL A CA 1
ATOM 3727 C C . VAL A 1 454 ? -30.790 -17.374 17.359 1.00 131.16 454 VAL A C 1
ATOM 3728 O O . VAL A 1 454 ? -30.630 -18.443 16.757 1.00 125.96 454 VAL A O 1
ATOM 3732 N N . ALA A 1 455 ? -29.920 -16.368 17.252 1.00 123.12 455 ALA A N 1
ATOM 3733 C CA . ALA A 1 455 ? -28.791 -16.459 16.332 1.00 108.16 455 ALA A CA 1
ATOM 3734 C C . ALA A 1 455 ? -27.797 -17.527 16.770 1.00 115.63 455 ALA A C 1
ATOM 3735 O O . ALA A 1 455 ? -27.278 -18.283 15.936 1.00 118.09 455 ALA A O 1
ATOM 3737 N N . ILE A 1 456 ? -27.515 -17.599 18.073 1.00 116.59 456 ILE A N 1
ATOM 3738 C CA . ILE A 1 456 ? -26.590 -18.607 18.588 1.00 136.56 456 ILE A CA 1
ATOM 3739 C C . ILE A 1 456 ? -27.112 -20.005 18.282 1.00 131.86 456 ILE A C 1
ATOM 3740 O O . ILE A 1 456 ? -26.374 -20.876 17.807 1.00 100.52 456 ILE A O 1
ATOM 3745 N N . MET A 1 457 ? -28.401 -20.234 18.545 1.00 136.27 457 MET A N 1
ATOM 3746 C CA . MET A 1 457 ? -28.992 -21.545 18.298 1.00 127.30 457 MET A CA 1
ATOM 3747 C C . MET A 1 457 ? -29.009 -21.882 16.812 1.00 121.59 457 MET A C 1
ATOM 3748 O O . MET A 1 457 ? -28.759 -23.030 16.427 1.00 122.66 457 MET A O 1
ATOM 3753 N N . LEU A 1 458 ? -29.298 -20.896 15.960 1.00 114.22 458 LEU A N 1
ATOM 3754 C CA . LEU A 1 458 ? -29.335 -21.148 14.522 1.00 109.37 458 LEU A CA 1
ATOM 3755 C C . LEU A 1 458 ? -27.952 -21.524 13.997 1.00 113.34 458 LEU A C 1
ATOM 3756 O O . LEU A 1 458 ? -27.803 -22.485 13.229 1.00 108.06 458 LEU A O 1
ATOM 3761 N N . ALA A 1 459 ? -26.922 -20.779 14.406 1.00 115.66 459 ALA A N 1
ATOM 3762 C CA . ALA A 1 459 ? -25.567 -21.117 13.983 1.00 118.85 459 ALA A CA 1
ATOM 3763 C C . ALA A 1 459 ? -25.121 -22.454 14.563 1.00 129.18 459 ALA A C 1
ATOM 3764 O O . ALA A 1 459 ? -24.399 -23.214 13.906 1.00 135.20 459 ALA A O 1
ATOM 3766 N N . LEU A 1 460 ? -25.545 -22.765 15.791 1.00 123.15 460 LEU A N 1
ATOM 3767 C CA . LEU A 1 460 ? -25.207 -24.057 16.376 1.00 131.57 460 LEU A CA 1
ATOM 3768 C C . LEU A 1 460 ? -25.860 -25.193 15.603 1.00 138.73 460 LEU A C 1
ATOM 3769 O O . LEU A 1 460 ? -25.255 -26.255 15.418 1.00 127.98 460 LEU A O 1
ATOM 3774 N N . GLY A 1 461 ? -27.090 -24.982 15.135 1.00 122.99 461 GLY A N 1
ATOM 3775 C CA . GLY A 1 461 ? -27.725 -25.973 14.284 1.00 130.98 461 GLY A CA 1
ATOM 3776 C C . GLY A 1 461 ? -27.015 -26.131 12.954 1.00 137.46 461 GLY A C 1
ATOM 3777 O O . GLY A 1 461 ? -26.857 -27.248 12.455 1.00 144.27 461 GLY A O 1
ATOM 3778 N N . MET A 1 462 ? -26.576 -25.017 12.361 1.00 121.36 462 MET A N 1
ATOM 3779 C CA . MET A 1 462 ? -25.797 -25.111 11.129 1.00 124.72 462 MET A CA 1
ATOM 3780 C C . MET A 1 462 ? -24.489 -25.860 11.347 1.00 142.61 462 MET A C 1
ATOM 3781 O O . MET A 1 462 ? -24.023 -26.574 10.450 1.00 138.55 462 MET A O 1
ATOM 3786 N N . ALA A 1 463 ? -23.888 -25.717 12.527 1.00 139.89 463 ALA A N 1
ATOM 3787 C CA . ALA A 1 463 ? -22.618 -26.380 12.800 1.00 131.38 463 ALA A CA 1
ATOM 3788 C C . ALA A 1 463 ? -22.805 -27.863 13.101 1.00 139.10 463 ALA A C 1
ATOM 3789 O O . ALA A 1 463 ? -21.985 -28.690 12.685 1.00 136.51 463 ALA A O 1
ATOM 3791 N N . LEU A 1 464 ? -23.879 -28.216 13.812 1.00 138.59 464 LEU A N 1
ATOM 3792 C CA . LEU A 1 464 ? -24.070 -29.599 14.241 1.00 141.29 464 LEU A CA 1
ATOM 3793 C C . LEU A 1 464 ? -24.432 -30.509 13.073 1.00 146.05 464 LEU A C 1
ATOM 3794 O O . LEU A 1 464 ? -23.898 -31.618 12.956 1.00 131.05 464 LEU A O 1
ATOM 3799 N N . GLY A 1 465 ? -25.333 -30.062 12.201 1.00 150.19 465 GLY A N 1
ATOM 3800 C CA . GLY A 1 465 ? -25.848 -30.969 11.197 1.00 146.14 465 GLY A CA 1
ATOM 3801 C C . GLY A 1 465 ? -26.840 -31.940 11.822 1.00 161.51 465 GLY A C 1
ATOM 3802 O O . GLY A 1 465 ? -27.377 -31.718 12.911 1.00 164.34 465 GLY A O 1
ATOM 3803 N N . TYR A 1 466 ? -27.092 -33.035 11.104 1.00 172.17 466 TYR A N 1
ATOM 3804 C CA . TYR A 1 466 ? -27.992 -34.081 11.576 1.00 173.02 466 TYR A CA 1
ATOM 3805 C C . TYR A 1 466 ? -27.233 -35.347 11.972 1.00 171.22 466 TYR A C 1
ATOM 3806 O O . TYR A 1 466 ? -27.765 -36.455 11.876 1.00 171.99 466 TYR A O 1
ATOM 3815 N N . PHE A 1 467 ? -25.998 -35.195 12.451 1.00 170.89 467 PHE A N 1
ATOM 3816 C CA . PHE A 1 467 ? -25.154 -36.338 12.771 1.00 156.78 467 PHE A CA 1
ATOM 3817 C C . PHE A 1 467 ? -25.187 -36.731 14.241 1.00 156.59 467 PHE A C 1
ATOM 3818 O O . PHE A 1 467 ? -24.740 -37.832 14.578 1.00 165.40 467 PHE A O 1
ATOM 3826 N N . LEU A 1 468 ? -25.695 -35.869 15.120 1.00 161.42 468 LEU A N 1
ATOM 3827 C CA . LEU A 1 468 ? -25.635 -36.126 16.550 1.00 163.78 468 LEU A CA 1
ATOM 3828 C C . LEU A 1 468 ? -26.999 -36.531 17.082 1.00 162.44 468 LEU A C 1
ATOM 3829 O O . LEU A 1 468 ? -27.995 -35.851 16.803 1.00 159.70 468 LEU A O 1
ATOM 3834 N N . PRO A 1 469 ? -27.083 -37.618 17.857 1.00 166.68 469 PRO A N 1
ATOM 3835 C CA . PRO A 1 469 ? -28.372 -38.086 18.414 1.00 173.55 469 PRO A CA 1
ATOM 3836 C C . PRO A 1 469 ? -28.766 -37.341 19.688 1.00 147.47 469 PRO A C 1
ATOM 3837 O O . PRO A 1 469 ? -28.637 -37.821 20.813 1.00 145.68 469 PRO A O 1
ATOM 3841 N N . ILE A 1 470 ? -29.292 -36.133 19.507 1.00 143.98 470 ILE A N 1
ATOM 3842 C CA . ILE A 1 470 ? -29.607 -35.231 20.608 1.00 155.29 470 ILE A CA 1
ATOM 3843 C C . ILE A 1 470 ? -31.116 -35.044 20.682 1.00 146.59 470 ILE A C 1
ATOM 3844 O O . ILE A 1 470 ? -31.781 -34.856 19.657 1.00 166.68 470 ILE A O 1
ATOM 3849 N N . LYS A 1 471 ? -31.654 -35.098 21.897 1.00 125.33 471 LYS A N 1
ATOM 3850 C CA . LYS A 1 471 ? -33.066 -34.815 22.134 1.00 141.14 471 LYS A CA 1
ATOM 3851 C C . LYS A 1 471 ? -33.228 -33.431 22.753 1.00 134.57 471 LYS A C 1
ATOM 3852 O O . LYS A 1 471 ? -32.598 -33.123 23.770 1.00 145.45 471 LYS A O 1
ATOM 3858 N N . VAL A 1 472 ? -34.092 -32.611 22.149 1.00 125.12 472 VAL A N 1
ATOM 3859 C CA . VAL A 1 472 ? -34.242 -31.199 22.495 1.00 127.03 472 VAL A CA 1
ATOM 3860 C C . VAL A 1 472 ? -35.488 -31.010 23.351 1.00 120.64 472 VAL A C 1
ATOM 3861 O O . VAL A 1 472 ? -36.522 -31.649 23.118 1.00 153.51 472 VAL A O 1
ATOM 3865 N N . PHE A 1 473 ? -35.386 -30.135 24.351 1.00 109.40 473 PHE A N 1
ATOM 3866 C CA . PHE A 1 473 ? -36.483 -29.805 25.253 1.00 124.83 473 PHE A CA 1
ATOM 3867 C C . PHE A 1 473 ? -36.752 -28.306 25.204 1.00 127.28 473 PHE A C 1
ATOM 3868 O O . PHE A 1 473 ? -35.828 -27.501 25.366 1.00 144.04 473 PHE A O 1
ATOM 3876 N N . HIS A 1 474 ? -38.013 -27.933 24.985 1.00 134.06 474 HIS A N 1
ATOM 3877 C CA . HIS A 1 474 ? -38.408 -26.531 24.907 1.00 139.23 474 HIS A CA 1
ATOM 3878 C C . HIS A 1 474 ? -38.917 -26.030 26.255 1.00 147.91 474 HIS A C 1
ATOM 3879 O O . HIS A 1 474 ? -39.736 -26.688 26.905 1.00 164.30 474 HIS A O 1
ATOM 3886 N N . TYR A 1 475 ? -38.420 -24.863 26.666 1.00 146.59 475 TYR A N 1
ATOM 3887 C CA . TYR A 1 475 ? -38.758 -24.229 27.941 1.00 163.59 475 TYR A CA 1
ATOM 3888 C C . TYR A 1 475 ? -39.768 -23.110 27.692 1.00 178.44 475 TYR A C 1
ATOM 3889 O O . TYR A 1 475 ? -39.410 -22.038 27.199 1.00 180.17 475 TYR A O 1
ATOM 3898 N N . ASN A 1 476 ? -41.040 -23.366 28.007 1.00 184.94 476 ASN A N 1
ATOM 3899 C CA . ASN A 1 476 ? -42.064 -22.339 27.820 1.00 198.02 476 ASN A CA 1
ATOM 3900 C C . ASN A 1 476 ? -42.098 -21.377 29.004 1.00 201.67 476 ASN A C 1
ATOM 3901 O O . ASN A 1 476 ? -41.826 -20.180 28.855 1.00 187.60 476 ASN A O 1
ATOM 3906 N N . ARG A 1 477 ? -42.422 -21.891 30.193 1.00 203.01 477 ARG A N 1
ATOM 3907 C CA . ARG A 1 477 ? -42.529 -21.061 31.393 1.00 198.53 477 ARG A CA 1
ATOM 3908 C C . ARG A 1 477 ? -42.350 -21.986 32.597 1.00 191.33 477 ARG A C 1
ATOM 3909 O O . ARG A 1 477 ? -43.308 -22.636 33.024 1.00 179.29 477 ARG A O 1
ATOM 3917 N N . ASP A 1 478 ? -41.124 -22.045 33.119 1.00 195.82 478 ASP A N 1
ATOM 3918 C CA . ASP A 1 478 ? -40.731 -22.792 34.313 1.00 198.44 478 ASP A CA 1
ATOM 3919 C C . ASP A 1 478 ? -40.789 -24.304 34.093 1.00 199.86 478 ASP A C 1
ATOM 3920 O O . ASP A 1 478 ? -40.418 -25.066 34.999 1.00 196.39 478 ASP A O 1
ATOM 3925 N N . GLU A 1 479 ? -41.143 -24.764 32.894 1.00 194.98 479 GLU A N 1
ATOM 3926 C CA . GLU A 1 479 ? -41.306 -26.184 32.627 1.00 180.36 479 GLU A CA 1
ATOM 3927 C C . GLU A 1 479 ? -40.784 -26.515 31.237 1.00 175.08 479 GLU A C 1
ATOM 3928 O O . GLU A 1 479 ? -40.832 -25.689 30.321 1.00 177.16 479 GLU A O 1
ATOM 3934 N N . TYR A 1 480 ? -40.287 -27.741 31.093 1.00 181.08 480 TYR A N 1
ATOM 3935 C CA . TYR A 1 480 ? -39.719 -28.237 29.847 1.00 189.55 480 TYR A CA 1
ATOM 3936 C C . TYR A 1 480 ? -40.643 -29.272 29.216 1.00 190.26 480 TYR A C 1
ATOM 3937 O O . TYR A 1 480 ? -41.246 -30.090 29.920 1.00 200.19 480 TYR A O 1
ATOM 3946 N N . ILE A 1 481 ? -40.749 -29.235 27.887 1.00 181.54 481 ILE A N 1
ATOM 3947 C CA . ILE A 1 481 ? -41.536 -30.205 27.131 1.00 161.28 481 ILE A CA 1
ATOM 3948 C C . ILE A 1 481 ? -40.642 -30.811 26.055 1.00 141.39 481 ILE A C 1
ATOM 3949 O O . ILE A 1 481 ? -39.914 -30.088 25.365 1.00 167.41 481 ILE A O 1
ATOM 3954 N N . GLU A 1 482 ? -40.680 -32.136 25.930 1.00 134.28 482 GLU A N 1
ATOM 3955 C CA . GLU A 1 482 ? -39.844 -32.820 24.952 1.00 144.60 482 GLU A CA 1
ATOM 3956 C C . GLU A 1 482 ? -40.317 -32.545 23.532 1.00 159.38 482 GLU A C 1
ATOM 3957 O O . GLU A 1 482 ? -41.504 -32.687 23.222 1.00 173.19 482 GLU A O 1
ATOM 3963 N N . VAL A 1 483 ? -39.390 -32.138 22.672 1.00 161.91 483 VAL A N 1
ATOM 3964 C CA . VAL A 1 483 ? -39.662 -32.046 21.241 1.00 167.69 483 VAL A CA 1
ATOM 3965 C C . VAL A 1 483 ? -39.554 -33.453 20.665 1.00 162.70 483 VAL A C 1
ATOM 3966 O O . VAL A 1 483 ? -38.512 -34.107 20.823 1.00 133.00 483 VAL A O 1
ATOM 3970 N N . PRO A 1 484 ? -40.590 -33.959 19.993 1.00 170.71 484 PRO A N 1
ATOM 3971 C CA . PRO A 1 484 ? -40.578 -35.365 19.561 1.00 162.24 484 PRO A CA 1
ATOM 3972 C C . PRO A 1 484 ? -39.726 -35.616 18.326 1.00 159.09 484 PRO A C 1
ATOM 3973 O O . PRO A 1 484 ? -39.933 -36.609 17.621 1.00 153.92 484 PRO A O 1
ATOM 3977 N N . ILE A 1 485 ? -38.772 -34.733 18.048 1.00 155.25 485 ILE A N 1
ATOM 3978 C CA . ILE A 1 485 ? -37.910 -34.845 16.876 1.00 155.26 485 ILE A CA 1
ATOM 3979 C C . ILE A 1 485 ? -36.463 -34.880 17.348 1.00 145.98 485 ILE A C 1
ATOM 3980 O O . ILE A 1 485 ? -35.962 -33.900 17.916 1.00 134.95 485 ILE A O 1
ATOM 3985 N N . LYS A 1 486 ? -35.795 -36.009 17.126 1.00 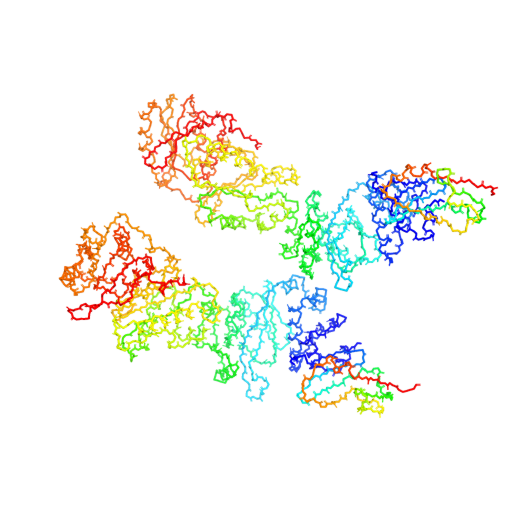152.99 486 LYS A N 1
ATOM 3986 C CA . LYS A 1 486 ? -34.366 -36.097 17.388 1.00 145.59 486 LYS A CA 1
ATOM 3987 C C . LYS A 1 486 ? -33.589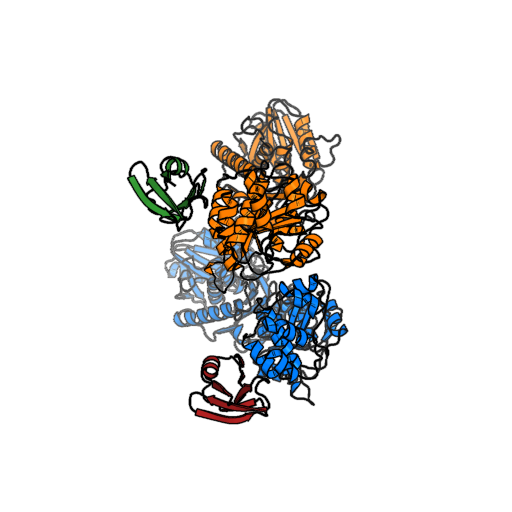 -35.316 16.335 1.00 144.22 486 LYS A C 1
ATOM 3988 O O . LYS A 1 486 ? -34.012 -35.190 15.183 1.00 149.11 486 LYS A O 1
ATOM 3994 N N . LEU A 1 487 ? -32.432 -34.791 16.742 1.00 159.29 487 LEU A N 1
ATOM 3995 C CA . LEU A 1 487 ? -31.600 -33.979 15.860 1.00 154.80 487 LEU A CA 1
ATOM 3996 C C . LEU A 1 487 ? -30.862 -34.795 14.806 1.00 159.73 487 LEU A C 1
ATOM 3997 O O . LEU A 1 487 ? -30.190 -34.199 13.956 1.00 152.31 487 LEU A O 1
ATOM 4002 N N . ASN A 1 488 ? -30.961 -36.126 14.830 1.00 161.85 488 ASN A N 1
ATOM 4003 C CA . ASN A 1 488 ? -30.266 -36.975 13.871 1.00 164.89 488 ASN A CA 1
ATOM 4004 C C . ASN A 1 488 ? -31.222 -37.727 12.950 1.00 158.64 488 ASN A C 1
ATOM 4005 O O . ASN A 1 488 ? -30.819 -38.705 12.312 1.00 145.60 488 ASN A O 1
ATOM 4010 N N . GLU A 1 489 ? -32.475 -37.291 12.863 1.00 159.20 489 GLU A N 1
ATOM 4011 C CA . GLU A 1 489 ? -33.445 -37.969 12.017 1.00 152.56 489 GLU A CA 1
ATOM 4012 C C . GLU A 1 489 ? -33.195 -37.649 10.548 1.00 163.33 489 GLU A C 1
ATOM 4013 O O . GLU A 1 489 ? -32.685 -36.581 10.198 1.00 163.96 489 GLU A O 1
ATOM 4019 N N . GLU A 1 490 ? -33.554 -38.602 9.683 1.00 170.90 490 GLU A N 1
ATOM 4020 C CA . GLU A 1 490 ? -33.306 -38.452 8.254 1.00 167.05 490 GLU A CA 1
ATOM 4021 C C . GLU A 1 490 ? -34.100 -37.303 7.645 1.00 162.82 490 GLU A C 1
ATOM 4022 O O . GLU A 1 490 ? -33.690 -36.757 6.614 1.00 155.32 490 GLU A O 1
ATOM 4028 N N . ILE A 1 491 ? -35.220 -36.919 8.263 1.00 160.10 491 ILE A N 1
ATOM 4029 C CA . ILE A 1 491 ? -36.021 -35.812 7.754 1.00 150.61 491 ILE A CA 1
ATOM 4030 C C . ILE A 1 491 ? -35.288 -34.479 7.843 1.00 160.84 491 ILE A C 1
ATOM 4031 O O . ILE A 1 491 ? -35.673 -33.519 7.167 1.00 154.66 491 ILE A O 1
ATOM 4036 N N . LEU A 1 492 ? -34.242 -34.390 8.662 1.00 159.55 492 LEU A N 1
ATOM 4037 C CA . LEU A 1 492 ? -33.508 -33.149 8.859 1.00 132.37 492 LEU A CA 1
ATOM 4038 C C . LEU A 1 492 ? -32.212 -33.089 8.061 1.00 150.81 492 LEU A C 1
ATOM 4039 O O . LEU A 1 492 ? -31.368 -32.231 8.339 1.00 166.70 492 LEU A O 1
ATOM 4044 N N . ARG A 1 493 ? -32.028 -33.977 7.087 1.00 152.54 493 ARG A N 1
ATOM 4045 C CA . ARG A 1 493 ? -30.808 -33.961 6.289 1.00 171.34 493 ARG A CA 1
ATOM 4046 C C . ARG A 1 493 ? -30.750 -32.684 5.459 1.00 171.84 493 ARG A C 1
ATOM 4047 O O . ARG A 1 493 ? -31.724 -32.319 4.793 1.00 161.04 493 ARG A O 1
ATOM 4055 N N . SER A 1 494 ? -29.610 -32.006 5.502 1.00 170.96 494 SER A N 1
ATOM 4056 C CA . SER A 1 494 ? -29.463 -30.728 4.816 1.00 169.43 494 SER A CA 1
ATOM 4057 C C . SER A 1 494 ? -29.250 -30.948 3.323 1.00 170.78 494 SER A C 1
ATOM 4058 O O . SER A 1 494 ? -28.265 -31.588 2.937 1.00 159.31 494 SER A O 1
ATOM 4061 N N . PRO A 1 495 ? -30.134 -30.449 2.461 1.00 172.46 495 PRO A N 1
ATOM 4062 C CA . PRO A 1 495 ? -29.915 -30.537 1.011 1.00 175.81 495 PRO A CA 1
ATOM 4063 C C . PRO A 1 495 ? -29.137 -29.373 0.410 1.00 170.67 495 PRO A C 1
ATOM 4064 O O . PRO A 1 495 ? -29.014 -29.313 -0.818 1.00 162.07 495 PRO A O 1
ATOM 4068 N N . PHE A 1 496 ? -28.614 -28.464 1.227 1.00 163.89 496 PHE A N 1
ATOM 4069 C CA . PHE A 1 496 ? -27.895 -27.300 0.722 1.00 164.74 496 PHE A CA 1
ATOM 4070 C C . PHE A 1 496 ? -26.405 -27.408 1.028 1.00 155.40 496 PHE A C 1
ATOM 4071 O O . PHE A 1 496 ? -25.863 -28.507 1.141 1.00 158.75 496 PHE A O 1
ATOM 4079 N N . SER B 2 1 ? -49.928 -29.695 -34.841 1.00 182.03 195 SER D N 1
ATOM 4080 C CA . SER B 2 1 ? -49.048 -29.136 -33.821 1.00 193.49 195 SER D CA 1
ATOM 4081 C C . SER B 2 1 ? -47.841 -28.445 -34.442 1.00 196.15 195 SER D C 1
ATOM 4082 O O . SER B 2 1 ? -46.875 -28.131 -33.747 1.00 181.35 195 SER D O 1
ATOM 4085 N N . THR B 2 2 ? -47.891 -28.215 -35.751 1.00 198.32 196 THR D N 1
ATOM 4086 C CA . THR B 2 2 ? -46.787 -27.568 -36.444 1.00 189.62 196 THR D CA 1
ATOM 4087 C C . THR B 2 2 ? -46.991 -26.055 -36.455 1.00 184.00 196 THR D C 1
ATOM 4088 O O . THR B 2 2 ? -48.073 -25.564 -36.795 1.00 173.72 196 THR D O 1
ATOM 4092 N N . SER B 2 3 ? -45.967 -25.324 -36.019 1.00 185.08 197 SER D N 1
ATOM 4093 C CA . SER B 2 3 ? -45.978 -23.869 -36.051 1.00 158.66 197 SER D CA 1
ATOM 4094 C C . SER B 2 3 ? -45.368 -23.292 -37.322 1.00 156.79 197 SER D C 1
ATOM 4095 O O . SER B 2 3 ? -45.113 -22.085 -37.372 1.00 171.71 197 SER D O 1
ATOM 4098 N N . GLN B 2 4 ? -45.124 -24.113 -38.342 1.00 147.94 198 GLN D N 1
ATOM 4099 C CA . GLN B 2 4 ? -44.520 -23.598 -39.563 1.00 139.95 198 GLN D CA 1
ATOM 4100 C C . GLN B 2 4 ? -45.517 -22.724 -40.312 1.00 123.88 198 GLN D C 1
ATOM 4101 O O . GLN B 2 4 ? -46.664 -23.119 -40.545 1.00 90.88 198 GLN D O 1
ATOM 4107 N N . LYS B 2 5 ? -45.073 -21.523 -40.676 1.00 115.93 199 LYS D N 1
ATOM 4108 C CA . LYS B 2 5 ? -45.935 -20.543 -41.313 1.00 87.75 199 LYS D CA 1
ATOM 4109 C C . LYS B 2 5 ? -45.890 -20.619 -42.829 1.00 94.26 199 LYS D C 1
ATOM 4110 O O . LYS B 2 5 ? -46.803 -20.109 -43.487 1.00 103.48 199 LYS D O 1
ATOM 4116 N N . ALA B 2 6 ? -44.855 -21.233 -43.396 1.00 93.90 200 ALA D N 1
ATOM 4117 C CA . ALA B 2 6 ? -44.707 -21.255 -44.842 1.00 91.61 200 ALA D CA 1
ATOM 4118 C C . ALA B 2 6 ? -43.873 -22.458 -45.256 1.00 87.27 200 ALA D C 1
ATOM 4119 O O . ALA B 2 6 ? -43.070 -22.984 -44.481 1.00 93.37 200 ALA D O 1
ATOM 4121 N N . THR B 2 7 ? -44.083 -22.875 -46.501 1.00 90.14 201 THR D N 1
ATOM 4122 C CA . THR B 2 7 ? -43.319 -23.950 -47.121 1.00 83.48 201 THR D CA 1
ATOM 4123 C C . THR B 2 7 ? -43.237 -23.661 -48.613 1.00 79.73 201 THR D C 1
ATOM 4124 O O . THR B 2 7 ? -43.953 -22.805 -49.137 1.00 89.22 201 THR D O 1
ATOM 4128 N N . TYR B 2 8 ? -42.338 -24.364 -49.299 1.00 77.40 202 TYR D N 1
ATOM 4129 C CA . TYR B 2 8 ? -42.121 -24.114 -50.716 1.00 81.23 202 TYR D CA 1
ATOM 4130 C C . TYR B 2 8 ? -41.980 -25.422 -51.485 1.00 81.44 202 TYR D C 1
ATOM 4131 O O . TYR B 2 8 ? -41.517 -26.432 -50.947 1.00 84.29 202 TYR D O 1
ATOM 4140 N N . THR B 2 9 ? -42.389 -25.388 -52.759 1.00 79.76 203 THR D N 1
ATOM 4141 C CA . THR B 2 9 ? -42.121 -26.478 -53.693 1.00 75.75 203 THR D CA 1
ATOM 4142 C C . THR B 2 9 ? -41.561 -25.864 -54.969 1.00 81.72 203 THR D C 1
ATOM 4143 O O . THR B 2 9 ? -41.236 -24.673 -54.994 1.00 89.74 203 THR D O 1
ATOM 4147 N N . ASP B 2 10 ? -41.468 -26.654 -56.039 1.00 84.43 204 ASP D N 1
ATOM 4148 C CA . ASP B 2 10 ? -40.974 -26.131 -57.308 1.00 93.46 204 ASP D CA 1
ATOM 4149 C C . ASP B 2 10 ? -41.991 -25.246 -58.019 1.00 91.11 204 ASP D C 1
ATOM 4150 O O . ASP B 2 10 ? -41.604 -24.443 -58.875 1.00 85.76 204 ASP D O 1
ATOM 4155 N N . ASP B 2 11 ? -43.276 -25.375 -57.694 1.00 91.01 205 ASP D N 1
ATOM 4156 C CA . ASP B 2 11 ? -44.322 -24.638 -58.390 1.00 93.36 205 ASP D CA 1
ATOM 4157 C C . ASP B 2 11 ? -44.935 -23.513 -57.575 1.00 90.07 205 ASP D C 1
ATOM 4158 O O . ASP B 2 11 ? -45.347 -22.507 -58.155 1.00 92.75 205 ASP D O 1
ATOM 4163 N N . PHE B 2 12 ? -45.004 -23.647 -56.255 1.00 78.21 206 PHE D N 1
ATOM 4164 C CA . PHE B 2 12 ? -45.750 -22.690 -55.456 1.00 61.51 206 PHE D CA 1
ATOM 4165 C C . PHE B 2 12 ? -45.122 -22.562 -54.076 1.00 77.00 206 PHE D C 1
ATOM 4166 O O . PHE B 2 12 ? -44.268 -23.356 -53.674 1.00 78.15 206 PHE D O 1
ATOM 4174 N N . VAL B 2 13 ? -45.566 -21.537 -53.355 1.00 81.61 207 VAL D N 1
ATOM 4175 C CA . VAL B 2 13 ? -45.191 -21.309 -51.965 1.00 74.41 207 VAL D CA 1
ATOM 4176 C C . VAL B 2 13 ? -46.466 -21.221 -51.139 1.00 76.97 207 VAL D C 1
ATOM 4177 O O . VAL B 2 13 ? -47.351 -20.413 -51.439 1.00 86.24 207 VAL D O 1
ATOM 4181 N N . LEU B 2 14 ? -46.558 -22.046 -50.102 1.00 65.75 208 LEU D N 1
ATOM 4182 C CA . LEU B 2 14 ? -47.701 -22.016 -49.202 1.00 72.63 208 LEU D CA 1
ATOM 4183 C C . LEU B 2 14 ? -47.397 -21.093 -48.033 1.00 67.73 208 LEU D C 1
ATOM 4184 O O . LEU B 2 14 ? -46.355 -21.231 -47.382 1.00 77.29 208 LEU D O 1
ATOM 4189 N N . TYR B 2 15 ? -48.307 -20.155 -47.779 1.00 68.02 209 TYR D N 1
ATOM 4190 C CA . TYR B 2 15 ? -48.205 -19.210 -46.675 1.00 80.65 209 TYR D CA 1
ATOM 4191 C C . TYR B 2 15 ? -49.420 -19.363 -45.772 1.00 80.16 209 TYR D C 1
ATOM 4192 O O . TYR B 2 15 ? -50.553 -19.442 -46.258 1.00 81.07 209 TYR D O 1
ATOM 4201 N N . ARG B 2 16 ? -49.185 -19.411 -44.463 1.00 78.55 210 ARG D N 1
ATOM 4202 C CA . ARG B 2 16 ? -50.246 -19.596 -43.481 1.00 81.62 210 ARG D CA 1
ATOM 4203 C C . ARG B 2 16 ? -50.657 -18.236 -42.932 1.00 107.94 210 ARG D C 1
ATOM 4204 O O . ARG B 2 16 ? -49.851 -17.550 -42.293 1.00 118.05 210 ARG D O 1
ATOM 4212 N N . GLY B 2 17 ? -51.903 -17.850 -43.187 1.00 115.04 211 GLY D N 1
ATOM 4213 C CA . GLY B 2 17 ? -52.457 -16.605 -42.706 1.00 106.22 211 GLY D CA 1
ATOM 4214 C C . GLY B 2 17 ? -53.231 -16.778 -41.416 1.00 114.72 211 GLY D C 1
ATOM 4215 O O . GLY B 2 17 ? -53.107 -17.785 -40.711 1.00 117.86 211 GLY D O 1
ATOM 4216 N N . ASP B 2 18 ? -54.039 -15.766 -41.096 1.00 118.99 212 ASP D N 1
ATOM 4217 C CA . ASP B 2 18 ? -54.849 -15.821 -39.882 1.00 127.10 212 ASP D CA 1
ATOM 4218 C C . ASP B 2 18 ? -55.954 -16.863 -40.012 1.00 132.63 212 ASP D C 1
ATOM 4219 O O . ASP B 2 18 ? -56.069 -17.775 -39.185 1.00 117.06 212 ASP D O 1
ATOM 4224 N N . ASP B 2 19 ? -56.778 -16.744 -41.056 1.00 137.41 213 ASP D N 1
ATOM 4225 C CA . ASP B 2 19 ? -57.898 -17.650 -41.275 1.00 134.39 213 ASP D CA 1
ATOM 4226 C C . ASP B 2 19 ? -57.867 -18.298 -42.654 1.00 121.64 213 ASP D C 1
ATOM 4227 O O . ASP B 2 19 ? -58.876 -18.876 -43.075 1.00 123.92 213 ASP D O 1
ATOM 4232 N N . PHE B 2 20 ? -56.744 -18.223 -43.364 1.00 115.02 214 PHE D N 1
ATOM 4233 C CA . PHE B 2 20 ? -56.640 -18.750 -44.716 1.00 98.81 214 PHE D CA 1
ATOM 4234 C C . PHE B 2 20 ? -55.270 -19.381 -44.920 1.00 92.75 214 PHE D C 1
ATOM 4235 O O . PHE B 2 20 ? -54.382 -19.289 -44.068 1.00 104.38 214 PHE D O 1
ATOM 4243 N N . ILE B 2 21 ? -55.106 -20.019 -46.076 1.00 90.08 215 ILE D N 1
ATOM 4244 C CA . ILE B 2 21 ? -53.818 -20.509 -46.545 1.00 77.96 215 ILE D CA 1
ATOM 4245 C C . ILE B 2 21 ? -53.677 -20.088 -47.998 1.00 89.12 215 ILE D C 1
ATOM 4246 O O . ILE B 2 21 ? -54.561 -20.361 -48.819 1.00 94.16 215 ILE D O 1
ATOM 4251 N N . GLU B 2 22 ? -52.576 -19.417 -48.312 1.00 85.21 216 GLU D N 1
ATOM 4252 C CA . GLU B 2 22 ? -52.376 -18.797 -49.611 1.00 74.82 216 GLU D CA 1
ATOM 4253 C C . GLU B 2 22 ? -51.355 -19.585 -50.418 1.00 69.69 216 GLU D C 1
ATOM 4254 O O . GLU B 2 22 ? -50.261 -19.884 -49.925 1.00 90.64 216 GLU D O 1
ATOM 4260 N N . ILE B 2 23 ? -51.716 -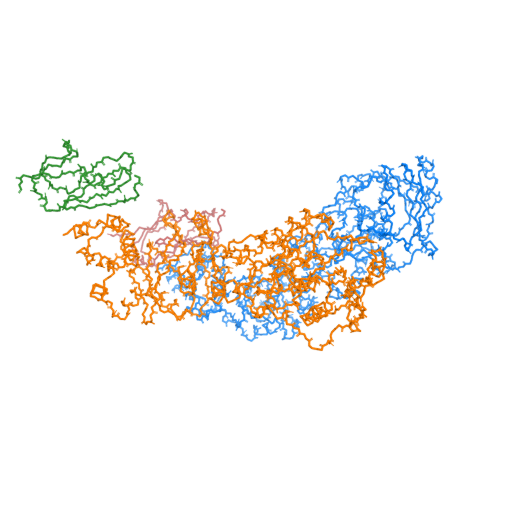19.904 -51.655 1.00 57.17 217 ILE D N 1
ATOM 4261 C CA . ILE B 2 23 ? -50.840 -20.560 -52.612 1.00 74.14 217 ILE D CA 1
ATOM 4262 C C . ILE B 2 23 ? -50.314 -19.474 -53.537 1.00 81.32 217 ILE D C 1
ATOM 4263 O O . ILE B 2 23 ? -51.083 -18.869 -54.294 1.00 89.05 217 ILE D O 1
ATOM 4268 N N . ILE B 2 24 ? -49.013 -19.216 -53.469 1.00 86.95 218 ILE D N 1
ATOM 4269 C CA . ILE B 2 24 ? -48.352 -18.232 -54.312 1.00 71.68 218 ILE D CA 1
ATOM 4270 C C . ILE B 2 24 ? -47.684 -19.011 -55.437 1.00 80.51 218 ILE D C 1
ATOM 4271 O O . ILE B 2 24 ? -46.620 -19.606 -55.249 1.00 76.23 218 ILE D O 1
ATOM 4276 N N . ILE B 2 25 ? -48.333 -19.033 -56.601 1.00 79.72 219 ILE D N 1
ATOM 4277 C CA . ILE B 2 25 ? -47.813 -19.768 -57.745 1.00 71.40 219 ILE D CA 1
ATOM 4278 C C . ILE B 2 25 ? -46.616 -19.030 -58.337 1.00 86.09 219 ILE D C 1
ATOM 4279 O O . ILE B 2 25 ? -46.544 -17.793 -58.322 1.00 82.28 219 ILE D O 1
ATOM 4284 N N . ASP B 2 26 ? -45.660 -19.799 -58.853 1.00 76.07 220 ASP D N 1
ATOM 4285 C CA . ASP B 2 26 ? -44.497 -19.224 -59.514 1.00 95.23 220 ASP D CA 1
ATOM 4286 C C . ASP B 2 26 ? -44.929 -18.381 -60.710 1.00 90.97 220 ASP D C 1
ATOM 4287 O O . ASP B 2 26 ? -45.869 -18.727 -61.430 1.00 82.44 220 ASP D O 1
ATOM 4292 N N . GLU B 2 27 ? -44.228 -17.263 -60.916 1.00 93.09 221 GLU D N 1
ATOM 4293 C CA . GLU B 2 27 ? -44.563 -16.324 -61.981 1.00 78.00 221 GLU D CA 1
ATOM 4294 C C . GLU B 2 27 ? -44.469 -16.939 -63.371 1.00 82.02 221 GLU D C 1
ATOM 4295 O O . GLU B 2 27 ? -44.969 -16.338 -64.327 1.00 87.47 221 GLU D O 1
ATOM 4301 N N . LYS B 2 28 ? -43.836 -18.104 -63.515 1.00 91.39 222 LYS D N 1
ATOM 4302 C CA . LYS B 2 28 ? -43.713 -18.715 -64.832 1.00 91.67 222 LYS D CA 1
ATOM 4303 C C . LYS B 2 28 ? -45.056 -19.165 -65.392 1.00 83.97 222 LYS D C 1
ATOM 4304 O O . LYS B 2 28 ? -45.195 -19.274 -66.614 1.00 93.21 222 LYS D O 1
ATOM 4310 N N . TYR B 2 29 ? -46.044 -19.420 -64.536 1.00 85.34 223 TYR D N 1
ATOM 4311 C CA . TYR B 2 29 ? -47.383 -19.799 -64.969 1.00 98.68 223 TYR D CA 1
ATOM 4312 C C . TYR B 2 29 ? -48.292 -18.597 -65.208 1.00 99.91 223 TYR D C 1
ATOM 4313 O O . TYR B 2 29 ? -49.504 -18.773 -65.372 1.00 96.60 223 TYR D O 1
ATOM 4322 N N . LEU B 2 30 ? -47.735 -17.389 -65.239 1.00 90.11 224 LEU D N 1
ATOM 4323 C CA . LEU B 2 30 ? -48.541 -16.186 -65.400 1.00 74.29 224 LEU D CA 1
ATOM 4324 C C . LEU B 2 30 ? -49.103 -16.082 -66.813 1.00 85.26 224 LEU D C 1
ATOM 4325 O O . LEU B 2 30 ? -48.439 -16.437 -67.791 1.00 102.06 224 LEU D O 1
ATOM 4330 N N . ASN B 2 31 ? -50.345 -15.600 -66.908 1.00 84.86 225 ASN D N 1
ATOM 4331 C CA . ASN B 2 31 ? -51.059 -15.393 -68.170 1.00 83.11 225 ASN D CA 1
ATOM 4332 C C . ASN B 2 31 ? -51.235 -16.679 -68.972 1.00 83.12 225 ASN D C 1
ATOM 4333 O O . ASN B 2 31 ? -51.488 -16.630 -70.180 1.00 85.09 225 ASN D O 1
ATOM 4338 N N . LYS B 2 32 ? -51.104 -17.832 -68.327 1.00 75.13 226 LYS D N 1
ATOM 4339 C CA . LYS B 2 32 ? -51.293 -19.121 -68.970 1.00 88.99 226 LYS D CA 1
ATOM 4340 C C . LYS B 2 32 ? -52.515 -19.814 -68.381 1.00 90.70 226 LYS D C 1
ATOM 4341 O O . LYS B 2 32 ? -52.892 -19.573 -67.230 1.00 96.82 226 LYS D O 1
ATOM 4347 N N . LYS B 2 33 ? -53.166 -20.641 -69.193 1.00 79.29 227 LYS D N 1
ATOM 4348 C CA . LYS B 2 33 ? -54.307 -21.413 -68.715 1.00 90.35 227 LYS D CA 1
ATOM 4349 C C . LYS B 2 33 ? -53.809 -22.584 -67.882 1.00 85.61 227 LYS D C 1
ATOM 4350 O O . LYS B 2 33 ? -53.080 -23.447 -68.383 1.00 96.36 227 LYS D O 1
ATOM 4356 N N . VAL B 2 34 ? -54.187 -22.604 -66.606 1.00 79.27 228 VAL D N 1
ATOM 4357 C CA . VAL B 2 34 ? -53.760 -23.631 -65.672 1.00 80.72 228 VAL D CA 1
ATOM 4358 C C . VAL B 2 34 ? -54.987 -24.231 -64.994 1.00 93.80 228 VAL D C 1
ATOM 4359 O O . VAL B 2 34 ? -56.114 -23.745 -65.131 1.00 93.28 228 VAL D O 1
ATOM 4363 N N . LYS B 2 35 ? -54.743 -25.323 -64.273 1.00 94.99 229 LYS D N 1
ATOM 4364 C CA . LYS B 2 35 ? -55.759 -26.011 -63.486 1.00 82.11 229 LYS D CA 1
ATOM 4365 C C . LYS B 2 35 ? -55.096 -26.419 -62.177 1.00 82.78 229 LYS D C 1
ATOM 4366 O O . LYS B 2 35 ? -54.247 -27.316 -62.157 1.00 88.63 229 LYS D O 1
ATOM 4372 N N . ILE B 2 36 ? -55.431 -25.713 -61.107 1.00 77.96 230 ILE D N 1
ATOM 4373 C CA . ILE B 2 36 ? -54.877 -25.985 -59.787 1.00 70.54 230 ILE D CA 1
ATOM 4374 C C . ILE B 2 36 ? -55.846 -26.891 -59.044 1.00 76.11 230 ILE D C 1
ATOM 4375 O O . ILE B 2 36 ? -57.028 -26.554 -58.891 1.00 83.19 230 ILE D O 1
ATOM 4380 N N . LEU B 2 37 ? -55.341 -28.039 -58.586 1.00 87.97 231 LEU D N 1
ATOM 4381 C CA . LEU B 2 37 ? -56.141 -29.067 -57.932 1.00 94.34 231 LEU D CA 1
ATOM 4382 C C . LEU B 2 37 ? -55.611 -29.325 -56.531 1.00 87.54 231 LEU D C 1
ATOM 4383 O O . LEU B 2 37 ? -54.407 -29.535 -56.343 1.00 94.55 231 LEU D O 1
ATOM 4388 N N . LEU B 2 38 ? -56.512 -29.319 -55.557 1.00 87.56 232 LEU D N 1
ATOM 4389 C CA . LEU B 2 38 ? -56.223 -29.791 -54.210 1.00 83.37 232 LEU D CA 1
ATOM 4390 C C . LEU B 2 38 ? -56.769 -31.206 -54.076 1.00 97.03 232 LEU D C 1
ATOM 4391 O O . LEU B 2 38 ? -57.987 -31.409 -54.143 1.00 118.96 232 LEU D O 1
ATOM 4396 N N . ASP B 2 39 ? -55.870 -32.177 -53.895 1.00 108.21 233 ASP D N 1
ATOM 4397 C CA . ASP B 2 39 ? -56.197 -33.605 -53.969 1.00 117.60 233 ASP D CA 1
ATOM 4398 C C . ASP B 2 39 ? -56.742 -33.870 -55.368 1.00 108.72 233 ASP D C 1
ATOM 4399 O O . ASP B 2 39 ? -56.021 -33.611 -56.348 1.00 103.41 233 ASP D O 1
ATOM 4404 N N . ASN B 2 40 ? -57.968 -34.370 -55.524 1.00 107.56 234 ASN D N 1
ATOM 4405 C CA . ASN B 2 40 ? -58.582 -34.534 -56.835 1.00 114.92 234 ASN D CA 1
ATOM 4406 C C . ASN B 2 40 ? -59.746 -33.573 -57.049 1.00 119.68 234 ASN D C 1
ATOM 4407 O O . ASN B 2 40 ? -60.569 -33.785 -57.946 1.00 138.55 234 ASN D O 1
ATOM 4412 N N . ASP B 2 41 ? -59.825 -32.519 -56.247 1.00 112.99 235 ASP D N 1
ATOM 4413 C CA . ASP B 2 41 ? -60.864 -31.510 -56.375 1.00 106.54 235 ASP D CA 1
ATOM 4414 C C . ASP B 2 41 ? -60.286 -30.263 -57.026 1.00 109.74 235 ASP D C 1
ATOM 4415 O O . ASP B 2 41 ? -59.166 -29.849 -56.713 1.00 99.65 235 ASP D O 1
ATOM 4420 N N . THR B 2 42 ? -61.051 -29.672 -57.937 1.00 113.73 236 THR D N 1
ATOM 4421 C CA . THR B 2 42 ? -60.604 -28.479 -58.641 1.00 82.42 236 THR D CA 1
ATOM 4422 C C . THR B 2 42 ? -60.787 -27.265 -57.742 1.00 86.70 236 THR D C 1
ATOM 4423 O O . THR B 2 42 ? -61.887 -27.025 -57.233 1.00 86.75 236 THR D O 1
ATOM 4427 N N . ILE B 2 43 ? -59.709 -26.515 -57.527 1.00 76.24 237 ILE D N 1
ATOM 4428 C CA . ILE B 2 43 ? -59.804 -25.220 -56.868 1.00 70.62 237 ILE D CA 1
ATOM 4429 C C . ILE B 2 43 ? -59.603 -24.063 -57.837 1.00 74.11 237 ILE D C 1
ATOM 4430 O O . ILE B 2 43 ? -60.037 -22.941 -57.530 1.00 75.97 237 ILE D O 1
ATOM 4435 N N . PHE B 2 44 ? -58.978 -24.289 -58.993 1.00 75.87 238 PHE D N 1
ATOM 4436 C CA . PHE B 2 44 ? -58.925 -23.254 -60.016 1.00 72.32 238 PHE D CA 1
ATOM 4437 C C . PHE B 2 44 ? -58.797 -23.902 -61.384 1.00 81.50 238 PHE D C 1
ATOM 4438 O O . PHE B 2 44 ? -58.154 -24.942 -61.531 1.00 100.28 238 PHE D O 1
ATOM 4446 N N . ASN B 2 45 ? -59.388 -23.258 -62.394 1.00 74.69 239 ASN D N 1
ATOM 4447 C CA . ASN B 2 45 ? -59.303 -23.763 -63.763 1.00 84.46 239 ASN D CA 1
ATOM 4448 C C . ASN B 2 45 ? -59.563 -22.587 -64.704 1.00 85.18 239 ASN D C 1
ATOM 4449 O O . ASN B 2 45 ? -60.720 -22.262 -64.983 1.00 82.40 239 ASN D O 1
ATOM 4454 N N . GLY B 2 46 ? -58.490 -21.972 -65.187 1.00 89.23 240 GLY D N 1
ATOM 4455 C CA . GLY B 2 46 ? -58.636 -20.842 -66.081 1.00 76.94 240 GLY D CA 1
ATOM 4456 C C . GLY B 2 46 ? -57.304 -20.156 -66.305 1.00 77.88 240 GLY D C 1
ATOM 4457 O O . GLY B 2 46 ? -56.246 -20.691 -65.975 1.00 102.78 240 GLY D O 1
ATOM 4458 N N . ILE B 2 47 ? -57.382 -18.955 -66.869 1.00 58.56 241 ILE D N 1
ATOM 4459 C CA . ILE B 2 47 ? -56.187 -18.170 -67.156 1.00 65.07 241 ILE D CA 1
ATOM 4460 C C . ILE B 2 47 ? -55.705 -17.540 -65.857 1.00 81.46 241 ILE D C 1
ATOM 4461 O O . ILE B 2 47 ? -56.436 -16.777 -65.217 1.00 78.46 241 ILE D O 1
ATOM 4466 N N . LEU B 2 48 ? -54.473 -17.856 -65.465 1.00 81.97 242 LEU D N 1
ATOM 4467 C CA . LEU B 2 48 ? -53.932 -17.400 -64.187 1.00 78.27 242 LEU D CA 1
ATOM 4468 C C . LEU B 2 48 ? -53.312 -16.025 -64.393 1.00 79.15 242 LEU D C 1
ATOM 4469 O O . LEU B 2 48 ? -52.200 -15.901 -64.912 1.00 100.48 242 LEU D O 1
ATOM 4474 N N . LYS B 2 49 ? -54.036 -14.983 -63.988 1.00 84.93 243 LYS D N 1
ATOM 4475 C CA . LYS B 2 49 ? -53.513 -13.625 -64.016 1.00 86.23 243 LYS D CA 1
ATOM 4476 C C . LYS B 2 49 ? -53.095 -13.123 -62.641 1.00 77.36 243 LYS D C 1
ATOM 4477 O O . LYS B 2 49 ? -52.415 -12.096 -62.555 1.00 68.03 243 LYS D O 1
ATOM 4483 N N . ASP B 2 50 ? -53.476 -13.822 -61.574 1.00 89.81 244 ASP D N 1
ATOM 4484 C CA . ASP B 2 50 ? -53.089 -13.481 -60.210 1.00 65.59 244 ASP D CA 1
ATOM 4485 C C . ASP B 2 50 ? -52.463 -14.715 -59.578 1.00 93.74 244 ASP D C 1
ATOM 4486 O O . ASP B 2 50 ? -53.109 -15.764 -59.491 1.00 94.54 244 ASP D O 1
ATOM 4491 N N . THR B 2 51 ? -51.208 -14.590 -59.146 1.00 90.63 245 THR D N 1
ATOM 4492 C CA . THR B 2 51 ? -50.438 -15.722 -58.640 1.00 87.53 245 THR D CA 1
ATOM 4493 C C . THR B 2 51 ? -50.877 -16.194 -57.260 1.00 85.65 245 THR D C 1
ATOM 4494 O O . THR B 2 51 ? -50.224 -17.082 -56.704 1.00 98.83 245 THR D O 1
ATOM 4498 N N . SER B 2 52 ? -51.926 -15.622 -56.678 1.00 74.19 246 SER D N 1
ATOM 4499 C CA . SER B 2 52 ? -52.338 -15.948 -55.319 1.00 75.06 246 SER D CA 1
ATOM 4500 C C . SER B 2 52 ? -53.707 -16.618 -55.341 1.00 81.65 246 SER D C 1
ATOM 4501 O O . SER B 2 52 ? -54.671 -16.051 -55.866 1.00 96.30 246 SER D O 1
ATOM 4504 N N . ILE B 2 53 ? -53.784 -17.820 -54.773 1.00 77.38 247 ILE D N 1
ATOM 4505 C CA . ILE B 2 53 ? -55.035 -18.563 -54.633 1.00 69.81 247 ILE D CA 1
ATOM 4506 C C . ILE B 2 53 ? -55.225 -18.883 -53.157 1.00 81.69 247 ILE D C 1
ATOM 4507 O O . ILE B 2 53 ? -54.401 -19.581 -52.558 1.00 89.92 247 ILE D O 1
ATOM 4512 N N . PHE B 2 54 ? -56.310 -18.392 -52.575 1.00 67.61 248 PHE D N 1
ATOM 4513 C CA . PHE B 2 54 ? -56.552 -18.549 -51.149 1.00 81.52 248 PHE D CA 1
ATOM 4514 C C . PHE B 2 54 ? -57.561 -19.662 -50.899 1.00 89.96 248 PHE D C 1
ATOM 4515 O O . PHE B 2 54 ? -58.581 -19.755 -51.589 1.00 87.77 248 PHE D O 1
ATOM 4523 N N . ILE B 2 55 ? -57.271 -20.504 -49.910 1.00 93.39 249 ILE D N 1
ATOM 4524 C CA . ILE B 2 55 ? -58.162 -21.602 -49.540 1.00 87.18 249 ILE D CA 1
ATOM 4525 C C . ILE B 2 55 ? -58.375 -21.577 -48.030 1.00 95.96 249 ILE D C 1
ATOM 4526 O O . ILE B 2 55 ? -57.482 -21.152 -47.281 1.00 100.36 249 ILE D O 1
ATOM 4531 N N . PRO B 2 56 ? -59.531 -22.014 -47.536 1.00 87.35 250 PRO D N 1
ATOM 4532 C CA . PRO B 2 56 ? -59.776 -21.956 -46.092 1.00 94.33 250 PRO D CA 1
ATOM 4533 C C . PRO B 2 56 ? -58.957 -22.989 -45.338 1.00 106.57 250 PRO D C 1
ATOM 4534 O O . PRO B 2 56 ? -58.703 -24.092 -45.827 1.00 112.77 250 PRO D O 1
ATOM 4538 N N . VAL B 2 57 ? -58.540 -22.616 -44.131 1.00 122.50 251 VAL D N 1
ATOM 4539 C CA . VAL B 2 57 ? -57.837 -23.518 -43.228 1.00 117.77 251 VAL D CA 1
ATOM 4540 C C . VAL B 2 57 ? -58.722 -23.767 -42.015 1.00 138.18 251 VAL D C 1
ATOM 4541 O O . VAL B 2 57 ? -59.261 -22.825 -41.421 1.00 147.03 251 VAL D O 1
ATOM 4545 N N . LYS B 2 58 ? -58.886 -25.037 -41.664 1.00 153.27 252 LYS D N 1
ATOM 4546 C CA . LYS B 2 58 ? -59.745 -25.476 -40.569 1.00 177.69 252 LYS D CA 1
ATOM 4547 C C . LYS B 2 58 ? -59.001 -26.103 -39.401 1.00 179.64 252 LYS D C 1
ATOM 4548 O O . LYS B 2 58 ? -59.274 -25.754 -38.250 1.00 177.69 252 LYS D O 1
ATOM 4554 N N . GLU B 2 59 ? -58.051 -27.008 -39.657 1.00 185.19 253 GLU D N 1
ATOM 4555 C CA . GLU B 2 59 ? -57.516 -27.876 -38.613 1.00 191.53 253 GLU D CA 1
ATOM 4556 C C . GLU B 2 59 ? -56.004 -27.754 -38.457 1.00 189.01 253 GLU D C 1
ATOM 4557 O O . GLU B 2 59 ? -55.377 -28.645 -37.874 1.00 179.50 253 GLU D O 1
ATOM 4563 N N . GLN B 2 60 ? -55.412 -26.668 -38.955 1.00 183.79 254 GLN D N 1
ATOM 4564 C CA . GLN B 2 60 ? -53.979 -26.396 -38.819 1.00 178.32 254 GLN D CA 1
ATOM 4565 C C . GLN B 2 60 ? -53.144 -27.600 -39.256 1.00 166.56 254 GLN D C 1
ATOM 4566 O O . GLN B 2 60 ? -52.265 -28.075 -38.534 1.00 160.44 254 GLN D O 1
ATOM 4572 N N . ILE B 2 61 ? -53.418 -28.091 -40.466 1.00 152.64 255 ILE D N 1
ATOM 4573 C CA . ILE B 2 61 ? -52.758 -29.307 -40.929 1.00 147.17 255 ILE D CA 1
ATOM 4574 C C . ILE B 2 61 ? -51.296 -29.015 -41.261 1.00 143.71 255 ILE D C 1
ATOM 4575 O O . ILE B 2 61 ? -50.900 -27.876 -41.534 1.00 143.06 255 ILE D O 1
ATOM 4580 N N . ASP B 2 62 ? -50.478 -30.065 -41.200 1.00 149.99 256 ASP D N 1
ATOM 4581 C CA . ASP B 2 62 ? -49.074 -29.977 -41.583 1.00 147.11 256 ASP D CA 1
ATOM 4582 C C . ASP B 2 62 ? -48.949 -29.419 -42.995 1.00 126.20 256 ASP D C 1
ATOM 4583 O O . ASP B 2 62 ? -49.473 -29.999 -43.950 1.00 110.83 256 ASP D O 1
ATOM 4588 N N . LEU B 2 63 ? -48.248 -28.287 -43.122 1.00 99.82 257 LEU D N 1
ATOM 4589 C CA . LEU B 2 63 ? -48.164 -27.610 -44.412 1.00 96.74 257 LEU D CA 1
ATOM 4590 C C . LEU B 2 63 ? -47.419 -28.444 -45.444 1.00 112.23 257 LEU D C 1
ATOM 4591 O O . LEU B 2 63 ? -47.661 -28.297 -46.647 1.00 117.59 257 LEU D O 1
ATOM 4596 N N . GLU B 2 64 ? -46.514 -29.318 -45.000 1.00 117.65 258 GLU D N 1
ATOM 4597 C CA . GLU B 2 64 ? -45.802 -30.180 -45.937 1.00 105.63 258 GLU D CA 1
ATOM 4598 C C . GLU B 2 64 ? -46.762 -31.134 -46.636 1.00 107.36 258 GLU D C 1
ATOM 4599 O O . GLU B 2 64 ? -46.714 -31.297 -47.860 1.00 112.56 258 GLU D O 1
ATOM 4605 N N . GLU B 2 65 ? -47.654 -31.767 -45.870 1.00 105.16 259 GLU D N 1
ATOM 4606 C CA . GLU B 2 65 ? -48.639 -32.662 -46.468 1.00 117.93 259 GLU D CA 1
ATOM 4607 C C . GLU B 2 65 ? -49.558 -31.910 -47.426 1.00 120.04 259 GLU D C 1
ATOM 4608 O O . GLU B 2 65 ? -49.841 -32.385 -48.535 1.00 121.34 259 GLU D O 1
ATOM 4614 N N . LEU B 2 66 ? -50.027 -30.728 -47.018 1.00 107.18 260 LEU D N 1
ATOM 4615 C CA . LEU B 2 66 ? -50.891 -29.940 -47.890 1.00 90.92 260 LEU D CA 1
ATOM 4616 C C . LEU B 2 66 ? -50.180 -29.571 -49.186 1.00 92.84 260 LEU D C 1
ATOM 4617 O O . LEU B 2 66 ? -50.780 -29.623 -50.265 1.00 99.33 260 LEU D O 1
ATOM 4622 N N . ALA B 2 67 ? -48.894 -29.214 -49.105 1.00 90.21 261 ALA D N 1
ATOM 4623 C CA . ALA B 2 67 ? -48.126 -28.942 -50.316 1.00 95.68 261 ALA D CA 1
ATOM 4624 C C . ALA B 2 67 ? -47.957 -30.194 -51.166 1.00 105.10 261 ALA D C 1
ATOM 4625 O O . ALA B 2 67 ? -47.902 -30.105 -52.398 1.00 86.48 261 ALA D O 1
ATOM 4627 N N . LYS B 2 68 ? -47.865 -31.362 -50.526 1.00 101.91 262 LYS D N 1
ATOM 4628 C CA . LYS B 2 68 ? -47.835 -32.613 -51.275 1.00 95.33 262 LYS D CA 1
ATOM 4629 C C . LYS B 2 68 ? -49.158 -32.874 -51.982 1.00 93.49 262 LYS D C 1
ATOM 4630 O O . LYS B 2 68 ? -49.185 -33.557 -53.011 1.00 99.77 262 LYS D O 1
ATOM 4636 N N . HIS B 2 69 ? -50.254 -32.328 -51.460 1.00 98.83 263 HIS D N 1
ATOM 4637 C CA . HIS B 2 69 ? -51.580 -32.582 -52.015 1.00 89.56 263 HIS D CA 1
ATOM 4638 C C . HIS B 2 69 ? -51.965 -31.620 -53.135 1.00 102.98 263 HIS D C 1
ATOM 4639 O O . HIS B 2 69 ? -52.770 -31.985 -54.000 1.00 96.84 263 HIS D O 1
ATOM 4646 N N . ILE B 2 70 ? -51.420 -30.405 -53.141 1.00 110.81 264 ILE D N 1
ATOM 4647 C CA . ILE B 2 70 ? -51.761 -29.416 -54.158 1.00 90.38 264 ILE D CA 1
ATOM 4648 C C . ILE B 2 70 ? -50.914 -29.649 -55.402 1.00 86.89 264 ILE D C 1
ATOM 4649 O O . ILE B 2 70 ? -49.747 -30.050 -55.320 1.00 110.28 264 ILE D O 1
ATOM 4654 N N . SER B 2 71 ? -51.503 -29.395 -56.570 1.00 82.94 265 SER D N 1
ATOM 4655 C CA . SER B 2 71 ? -50.805 -29.615 -57.827 1.00 90.19 265 SER D CA 1
ATOM 4656 C C . SER B 2 71 ? -51.280 -28.609 -58.865 1.00 92.98 265 SER D C 1
ATOM 4657 O O . SER B 2 71 ? -52.459 -28.244 -58.901 1.00 92.68 265 SER D O 1
ATOM 4660 N N . ILE B 2 72 ? -50.347 -28.161 -59.702 1.00 92.56 266 ILE D N 1
ATOM 4661 C CA . ILE B 2 72 ? -50.620 -27.226 -60.787 1.00 82.73 266 ILE D CA 1
ATOM 4662 C C . ILE B 2 72 ? -50.500 -27.988 -62.098 1.00 103.88 266 ILE D C 1
ATOM 4663 O O . ILE B 2 72 ? -49.507 -28.690 -62.322 1.00 122.11 266 ILE D O 1
ATOM 4668 N N . LEU B 2 73 ? -51.489 -27.830 -62.976 1.00 101.39 267 LEU D N 1
ATOM 4669 C CA . LEU B 2 73 ? -51.538 -28.557 -64.243 1.00 96.31 267 LEU D CA 1
ATOM 4670 C C . LEU B 2 73 ? -51.826 -27.595 -65.387 1.00 105.31 267 LEU D C 1
ATOM 4671 O O . LEU B 2 73 ? -52.986 -27.199 -65.588 1.00 120.32 267 LEU D O 1
ATOM 4676 N N . PRO B 2 74 ? -50.811 -27.165 -66.129 1.00 101.00 268 PRO D N 1
ATOM 4677 C CA . PRO B 2 74 ? -51.073 -26.327 -67.302 1.00 104.93 268 PRO D CA 1
ATOM 4678 C C . PRO B 2 74 ? -51.720 -27.149 -68.405 1.00 109.71 268 PRO D C 1
ATOM 4679 O O . PRO B 2 74 ? -51.666 -28.380 -68.417 1.00 121.36 268 PRO D O 1
ATOM 4683 N N . GLU B 2 75 ? -52.348 -26.445 -69.343 1.00 115.40 269 GLU D N 1
ATOM 4684 C CA . GLU B 2 75 ? -53.037 -27.073 -70.462 1.00 142.04 269 GLU D CA 1
ATOM 4685 C C . GLU B 2 75 ? -52.446 -26.584 -71.776 1.00 150.70 269 GLU D C 1
ATOM 4686 O O . GLU B 2 75 ? -52.222 -25.383 -71.955 1.00 132.48 269 GLU D O 1
ATOM 4692 N N . GLY B 2 76 ? -52.199 -27.519 -72.688 1.00 163.10 270 GLY D N 1
ATOM 4693 C CA . GLY B 2 76 ? -51.597 -27.216 -73.972 1.00 166.04 270 GLY D CA 1
ATOM 4694 C C . GLY B 2 76 ? -50.530 -28.225 -74.354 1.00 184.85 270 GLY D C 1
ATOM 4695 O O . GLY B 2 76 ? -50.542 -28.787 -75.450 1.00 193.31 270 GLY D O 1
ATOM 4697 N N . GLY C 1 1 ? 2.748 -49.439 -74.479 1.00 120.86 1 GLY B N 1
ATOM 4698 C CA . GLY C 1 1 ? 3.046 -49.776 -73.098 1.00 120.89 1 GLY B CA 1
ATOM 4699 C C . GLY C 1 1 ? 1.819 -50.164 -72.295 1.00 107.99 1 GLY B C 1
ATOM 4700 O O . GLY C 1 1 ? 0.688 -49.933 -72.725 1.00 101.87 1 GLY B O 1
ATOM 4701 N N . HIS C 1 2 ? 2.048 -50.757 -71.121 1.00 106.77 2 HIS B N 1
ATOM 4702 C CA . HIS C 1 2 ? 0.938 -51.162 -70.264 1.00 88.18 2 HIS B CA 1
ATOM 4703 C C . HIS C 1 2 ? 0.155 -49.958 -69.761 1.00 82.39 2 HIS B C 1
ATOM 4704 O O . HIS C 1 2 ? -1.078 -50.002 -69.675 1.00 83.71 2 HIS B O 1
ATOM 4711 N N . ILE C 1 3 ? 0.855 -48.882 -69.404 1.00 89.15 3 ILE B N 1
ATOM 4712 C CA . ILE C 1 3 ? 0.184 -47.711 -68.852 1.00 77.82 3 ILE B CA 1
ATOM 4713 C C . ILE C 1 3 ? -0.695 -47.054 -69.906 1.00 79.78 3 ILE B C 1
ATOM 4714 O O . ILE C 1 3 ? -1.812 -46.615 -69.612 1.00 77.49 3 ILE B O 1
ATOM 4719 N N . LYS C 1 4 ? -0.206 -46.967 -71.146 1.00 75.28 4 LYS B N 1
ATOM 4720 C CA . LYS C 1 4 ? -1.029 -46.423 -72.221 1.00 69.54 4 LYS B CA 1
ATOM 4721 C C . LYS C 1 4 ? -2.304 -47.238 -72.394 1.00 79.54 4 LYS B C 1
ATOM 4722 O O . LYS C 1 4 ? -3.390 -46.675 -72.582 1.00 98.39 4 LYS B O 1
ATOM 4728 N N . GLN C 1 5 ? -2.194 -48.564 -72.290 1.00 87.43 5 GLN B N 1
ATOM 4729 C CA . GLN C 1 5 ? -3.365 -49.427 -72.406 1.00 84.53 5 GLN B CA 1
ATOM 4730 C C . GLN C 1 5 ? -4.345 -49.179 -71.265 1.00 77.86 5 GLN B C 1
ATOM 4731 O O . GLN C 1 5 ? -5.545 -48.979 -71.490 1.00 82.98 5 GLN B O 1
ATOM 4737 N N . LEU C 1 6 ? -3.843 -49.188 -70.029 1.00 67.60 6 LEU B N 1
ATOM 4738 C CA . LEU C 1 6 ? -4.710 -49.005 -68.869 1.00 64.84 6 LEU B CA 1
ATOM 4739 C C . LEU C 1 6 ? -5.397 -47.648 -68.898 1.00 68.03 6 LEU B C 1
ATOM 4740 O O . LEU C 1 6 ? -6.582 -47.537 -68.564 1.00 67.89 6 LEU B O 1
ATOM 4745 N N . LEU C 1 7 ? -4.667 -46.602 -69.285 1.00 79.86 7 LEU B N 1
ATOM 4746 C CA . LEU C 1 7 ? -5.258 -45.271 -69.362 1.00 90.44 7 LEU B CA 1
ATOM 4747 C C . LEU C 1 7 ? -6.293 -45.194 -70.477 1.00 84.56 7 LEU B C 1
ATOM 4748 O O . LEU C 1 7 ? -7.351 -44.577 -70.305 1.00 77.18 7 LEU B O 1
ATOM 4753 N N . LYS C 1 8 ? -6.011 -45.824 -71.623 1.00 82.80 8 LYS B N 1
ATOM 4754 C CA . LYS C 1 8 ? -6.992 -45.880 -72.702 1.00 71.01 8 LYS B CA 1
ATOM 4755 C C . LYS C 1 8 ? -8.314 -46.449 -72.210 1.00 81.94 8 LYS B C 1
ATOM 4756 O O . LYS C 1 8 ? -9.388 -45.952 -72.566 1.00 80.53 8 LYS B O 1
ATOM 4762 N N . ASN C 1 9 ? -8.252 -47.471 -71.362 1.00 76.47 9 ASN B N 1
ATOM 4763 C CA . ASN C 1 9 ? -9.435 -48.105 -70.803 1.00 68.08 9 ASN B CA 1
ATOM 4764 C C . ASN C 1 9 ? -9.886 -47.458 -69.500 1.00 82.29 9 ASN B C 1
ATOM 4765 O O . ASN C 1 9 ? -10.774 -48.001 -68.833 1.00 73.82 9 ASN B O 1
ATOM 4770 N N . LYS C 1 10 ? -9.294 -46.319 -69.129 1.00 74.38 10 LYS B N 1
ATOM 4771 C CA . LYS C 1 10 ? -9.663 -45.589 -67.913 1.00 74.87 10 LYS B CA 1
ATOM 4772 C C . LYS C 1 10 ? -9.586 -46.493 -66.686 1.00 84.51 10 LYS B C 1
ATOM 4773 O O . LYS C 1 10 ? -10.475 -46.502 -65.832 1.00 77.97 10 LYS B O 1
ATOM 4779 N N . ARG C 1 11 ? -8.504 -47.261 -66.601 1.00 75.22 11 ARG B N 1
ATOM 4780 C CA . ARG C 1 11 ? -8.293 -48.197 -65.499 1.00 61.49 11 ARG B CA 1
ATOM 4781 C C . ARG C 1 11 ? -7.490 -47.524 -64.383 1.00 76.88 11 ARG B C 1
ATOM 4782 O O . ARG C 1 11 ? -6.364 -47.899 -64.063 1.00 95.91 11 ARG B O 1
ATOM 4790 N N . PHE C 1 12 ? -8.105 -46.497 -63.791 1.00 77.41 12 PHE B N 1
ATOM 4791 C CA . PHE C 1 12 ? -7.400 -45.671 -62.816 1.00 69.40 12 PHE B CA 1
ATOM 4792 C C . PHE C 1 12 ? -7.149 -46.415 -61.511 1.00 70.36 12 PHE B C 1
ATOM 4793 O O . PHE C 1 12 ? -6.165 -46.130 -60.821 1.00 82.84 12 PHE B O 1
ATOM 4801 N N . GLU C 1 13 ? -8.018 -47.361 -61.152 1.00 76.20 13 GLU B N 1
ATOM 4802 C CA . GLU C 1 13 ? -7.770 -48.161 -59.957 1.00 74.14 13 GLU B CA 1
ATOM 4803 C C . GLU C 1 13 ? -6.535 -49.038 -60.130 1.00 74.86 13 GLU B C 1
ATOM 4804 O O . GLU C 1 13 ? -5.719 -49.161 -59.209 1.00 75.46 13 GLU B O 1
ATOM 4810 N N . VAL C 1 14 ? -6.359 -49.624 -61.315 1.00 65.82 14 VAL B N 1
ATOM 4811 C CA . VAL C 1 14 ? -5.192 -50.467 -61.550 1.00 79.35 14 VAL B CA 1
ATOM 4812 C C . VAL C 1 14 ? -3.928 -49.618 -61.597 1.00 70.58 14 VAL B C 1
ATOM 4813 O O . VAL C 1 14 ? -2.871 -50.024 -61.100 1.00 74.07 14 VAL B O 1
ATOM 4817 N N . ILE C 1 15 ? -4.022 -48.420 -62.175 1.00 68.60 15 ILE B N 1
ATOM 4818 C CA . ILE C 1 15 ? -2.882 -47.508 -62.212 1.00 68.97 15 ILE B CA 1
ATOM 4819 C C . ILE C 1 15 ? -2.488 -47.086 -60.802 1.00 65.43 15 ILE B C 1
ATOM 4820 O O . ILE C 1 15 ? -1.300 -47.038 -60.461 1.00 62.20 15 ILE B O 1
ATOM 4825 N N . LYS C 1 16 ? -3.476 -46.754 -59.967 1.00 65.01 16 LYS B N 1
ATOM 4826 C CA . LYS C 1 16 ? -3.182 -46.412 -58.580 1.00 65.23 16 LYS B CA 1
ATOM 4827 C C . LYS C 1 16 ? -2.549 -47.586 -57.847 1.00 74.01 16 LYS B C 1
ATOM 4828 O O . LYS C 1 16 ? -1.607 -47.404 -57.067 1.00 78.27 16 LYS B O 1
ATOM 4834 N N . ALA C 1 17 ? -3.046 -48.802 -58.092 1.00 79.00 17 ALA B N 1
ATOM 4835 C CA . ALA C 1 17 ? -2.477 -49.976 -57.438 1.00 75.79 17 ALA B CA 1
ATOM 4836 C C . ALA C 1 17 ? -1.036 -50.207 -57.872 1.00 72.98 17 ALA B C 1
ATOM 4837 O O . ALA C 1 17 ? -0.185 -50.579 -57.056 1.00 78.59 17 ALA B O 1
ATOM 4839 N N . LEU C 1 18 ? -0.742 -49.983 -59.154 1.00 67.84 18 LEU B N 1
ATOM 4840 C CA . LEU C 1 18 ? 0.629 -50.117 -59.634 1.00 68.98 18 LEU B CA 1
ATOM 4841 C C . LEU C 1 18 ? 1.533 -49.049 -59.032 1.00 80.25 18 LEU B C 1
ATOM 4842 O O . LEU C 1 18 ? 2.685 -49.329 -58.681 1.00 88.14 18 LEU B O 1
ATOM 4847 N N . VAL C 1 19 ? 1.028 -47.819 -58.911 1.00 82.68 19 VAL B N 1
ATOM 4848 C CA . VAL C 1 19 ? 1.835 -46.732 -58.366 1.00 71.25 19 VAL B CA 1
ATOM 4849 C C . VAL C 1 19 ? 2.135 -46.972 -56.893 1.00 78.79 19 VAL B C 1
ATOM 4850 O O . VAL C 1 19 ? 3.252 -46.722 -56.425 1.00 88.32 19 VAL B O 1
ATOM 4854 N N . GLU C 1 20 ? 1.144 -47.449 -56.135 1.00 70.11 20 GLU B N 1
ATOM 4855 C CA . GLU C 1 20 ? 1.377 -47.737 -54.724 1.00 63.91 20 GLU B CA 1
ATOM 4856 C C . GLU C 1 20 ? 2.374 -48.873 -54.543 1.00 78.93 20 GLU B C 1
ATOM 4857 O O . GLU C 1 20 ? 3.115 -48.893 -53.554 1.00 101.02 20 GLU B O 1
ATOM 4863 N N . SER C 1 21 ? 2.418 -49.813 -55.485 1.00 78.33 21 SER B N 1
ATOM 4864 C CA . SER C 1 21 ? 3.363 -50.921 -55.431 1.00 88.07 21 SER B CA 1
ATOM 4865 C C . SER C 1 21 ? 4.768 -50.536 -55.881 1.00 79.96 21 SER B C 1
ATOM 4866 O O . SER C 1 21 ? 5.648 -51.402 -55.905 1.00 103.47 21 SER B O 1
ATOM 4869 N N . LYS C 1 22 ? 4.993 -49.271 -56.240 1.00 89.29 22 LYS B N 1
ATOM 4870 C CA . LYS C 1 22 ? 6.296 -48.749 -56.656 1.00 91.94 22 LYS B CA 1
ATOM 4871 C C . LYS C 1 22 ? 6.870 -49.481 -57.867 1.00 87.79 22 LYS B C 1
ATOM 4872 O O . LYS C 1 22 ? 8.068 -49.377 -58.146 1.00 94.55 22 LYS B O 1
ATOM 4878 N N . LYS C 1 23 ? 6.036 -50.214 -58.603 1.00 92.66 23 LYS B N 1
ATOM 4879 C CA . LYS C 1 23 ? 6.461 -50.938 -59.801 1.00 104.33 23 LYS B CA 1
ATOM 4880 C C . LYS C 1 23 ? 6.074 -50.113 -61.025 1.00 99.76 23 LYS B C 1
ATOM 4881 O O . LYS C 1 23 ? 4.969 -50.236 -61.556 1.00 86.28 23 LYS B O 1
ATOM 4887 N N . ILE C 1 24 ? 7.003 -49.278 -61.488 1.00 73.37 24 ILE B N 1
ATOM 4888 C CA . ILE C 1 24 ? 6.738 -48.345 -62.579 1.00 80.27 24 ILE B CA 1
ATOM 4889 C C . ILE C 1 24 ? 7.947 -48.325 -63.506 1.00 76.89 24 ILE B C 1
ATOM 4890 O O . ILE C 1 24 ? 9.071 -48.075 -63.058 1.00 74.05 24 ILE B O 1
ATOM 4895 N N . LYS C 1 25 ? 7.722 -48.599 -64.789 1.00 81.77 25 LYS B N 1
ATOM 4896 C CA . LYS C 1 25 ? 8.771 -48.420 -65.781 1.00 80.57 25 LYS B CA 1
ATOM 4897 C C . LYS C 1 25 ? 9.023 -46.937 -66.014 1.00 75.36 25 LYS B C 1
ATOM 4898 O O . LYS C 1 25 ? 8.107 -46.112 -65.957 1.00 84.21 25 LYS B O 1
ATOM 4904 N N . GLN C 1 26 ? 10.282 -46.600 -66.292 1.00 83.48 26 GLN B N 1
ATOM 4905 C CA . GLN C 1 26 ? 10.610 -45.213 -66.596 1.00 77.93 26 GLN B CA 1
ATOM 4906 C C . GLN C 1 26 ? 9.901 -44.755 -67.867 1.00 91.11 26 GLN B C 1
ATOM 4907 O O . GLN C 1 26 ? 9.407 -43.622 -67.941 1.00 88.94 26 GLN B O 1
ATOM 4913 N N . GLU C 1 27 ? 9.802 -45.643 -68.863 1.00 93.42 27 GLU B N 1
ATOM 4914 C CA . GLU C 1 27 ? 9.136 -45.312 -70.118 1.00 90.59 27 GLU B CA 1
ATOM 4915 C C . GLU C 1 27 ? 7.658 -44.994 -69.928 1.00 88.86 27 GLU B C 1
ATOM 4916 O O . GLU C 1 27 ? 7.054 -44.363 -70.803 1.00 101.53 27 GLU B O 1
ATOM 4922 N N . TRP C 1 28 ? 7.065 -45.411 -68.810 1.00 76.78 28 TRP B N 1
ATOM 4923 C CA . TRP C 1 28 ? 5.676 -45.078 -68.523 1.00 94.57 28 TRP B CA 1
ATOM 4924 C C . TRP C 1 28 ? 5.510 -43.670 -67.973 1.00 91.45 28 TRP B C 1
ATOM 4925 O O . TRP C 1 28 ? 4.416 -43.101 -68.093 1.00 74.49 28 TRP B O 1
ATOM 4936 N N . LEU C 1 29 ? 6.576 -43.099 -67.396 1.00 101.53 29 LEU B N 1
ATOM 4937 C CA . LEU C 1 29 ? 6.451 -41.893 -66.580 1.00 75.19 29 LEU B CA 1
ATOM 4938 C C . LEU C 1 29 ? 5.665 -40.804 -67.294 1.00 76.06 29 LEU B C 1
ATOM 4939 O O . LEU C 1 29 ? 4.743 -40.215 -66.719 1.00 77.88 29 LEU B O 1
ATOM 4944 N N . GLU C 1 30 ? 5.999 -40.545 -68.561 1.00 64.26 30 GLU B N 1
ATOM 4945 C CA . GLU C 1 30 ? 5.314 -39.505 -69.322 1.00 74.73 30 GLU B CA 1
ATOM 4946 C C . GLU C 1 30 ? 3.801 -39.650 -69.212 1.00 80.30 30 GLU B C 1
ATOM 4947 O O . GLU C 1 30 ? 3.108 -38.736 -68.748 1.00 90.43 30 GLU B O 1
ATOM 4953 N N . ASP C 1 31 ? 3.281 -40.824 -69.582 1.00 83.14 31 ASP B N 1
ATOM 4954 C CA . ASP C 1 31 ? 1.843 -41.056 -69.492 1.00 79.57 31 ASP B CA 1
ATOM 4955 C C . ASP C 1 31 ? 1.332 -40.785 -68.082 1.00 83.78 31 ASP B C 1
ATOM 4956 O O . ASP C 1 31 ? 0.331 -40.083 -67.896 1.00 91.66 31 ASP B O 1
ATOM 4961 N N . LEU C 1 32 ? 2.039 -41.302 -67.072 1.00 76.25 32 LEU B N 1
ATOM 4962 C CA . LEU C 1 32 ? 1.648 -41.055 -65.687 1.00 72.73 32 LEU B CA 1
ATOM 4963 C C . LEU C 1 32 ? 1.555 -39.562 -65.400 1.00 81.99 32 LEU B C 1
ATOM 4964 O O . LEU C 1 32 ? 0.575 -39.093 -64.808 1.00 79.99 32 LEU B O 1
ATOM 4969 N N . TYR C 1 33 ? 2.561 -38.794 -65.831 1.00 78.44 33 TYR B N 1
ATOM 4970 C CA . TYR C 1 33 ? 2.531 -37.354 -65.597 1.00 71.90 33 TYR B CA 1
ATOM 4971 C C . TYR C 1 33 ? 1.305 -36.726 -66.243 1.00 82.98 33 TYR B C 1
ATOM 4972 O O . TYR C 1 33 ? 0.687 -35.818 -65.671 1.00 78.18 33 TYR B O 1
ATOM 4981 N N . SER C 1 34 ? 0.911 -37.227 -67.418 1.00 76.54 34 SER B N 1
ATOM 4982 C CA . SER C 1 34 ? -0.262 -36.681 -68.090 1.00 70.74 34 SER B CA 1
ATOM 4983 C C . SER C 1 34 ? -1.518 -36.861 -67.249 1.00 75.00 34 SER B C 1
ATOM 4984 O O . SER C 1 34 ? -2.419 -36.014 -67.294 1.00 80.66 34 SER B O 1
ATOM 4987 N N . ILE C 1 35 ? -1.582 -37.934 -66.454 1.00 76.81 35 ILE B N 1
ATOM 4988 C CA . ILE C 1 35 ? -2.739 -38.155 -65.590 1.00 66.63 35 ILE B CA 1
ATOM 4989 C C . ILE C 1 35 ? -2.938 -36.981 -64.644 1.00 77.02 35 ILE B C 1
ATOM 4990 O O . ILE C 1 35 ? -4.071 -36.673 -64.254 1.00 79.96 35 ILE B O 1
ATOM 4995 N N . LEU C 1 36 ? -1.854 -36.289 -64.284 1.00 75.72 36 LEU B N 1
ATOM 4996 C CA . LEU C 1 36 ? -1.959 -35.160 -63.368 1.00 72.17 36 LEU B CA 1
ATOM 4997 C C . LEU C 1 36 ? -2.764 -34.004 -63.951 1.00 79.94 36 LEU B C 1
ATOM 4998 O O . LEU C 1 36 ? -3.234 -33.149 -63.192 1.00 82.23 36 LEU B O 1
ATOM 5003 N N . LEU C 1 37 ? -2.945 -33.960 -65.271 1.00 73.51 37 LEU B N 1
ATOM 5004 C CA . LEU C 1 37 ? -3.651 -32.854 -65.903 1.00 68.65 37 LEU B CA 1
ATOM 5005 C C . LEU C 1 37 ? -5.108 -33.168 -66.220 1.00 85.03 37 LEU B C 1
ATOM 5006 O O . LEU C 1 37 ? -5.839 -32.266 -66.644 1.00 82.65 37 LEU B O 1
ATOM 5011 N N . LYS C 1 38 ? -5.548 -34.408 -66.028 1.00 79.50 38 LYS B N 1
ATOM 5012 C CA . LYS C 1 38 ? -6.929 -34.757 -66.319 1.00 78.79 38 LYS B CA 1
ATOM 5013 C C . LYS C 1 38 ? -7.881 -34.097 -65.324 1.00 68.16 38 LYS B C 1
ATOM 5014 O O . LYS C 1 38 ? -7.510 -33.741 -64.203 1.00 72.73 38 LYS B O 1
ATOM 5020 N N . GLN C 1 39 ? -9.130 -33.935 -65.755 1.00 81.71 39 GLN B N 1
ATOM 5021 C CA . GLN C 1 39 ? -10.147 -33.347 -64.895 1.00 69.90 39 GLN B CA 1
ATOM 5022 C C . GLN C 1 39 ? -10.569 -34.347 -63.828 1.00 66.97 39 GLN B C 1
ATOM 5023 O O . GLN C 1 39 ? -10.717 -35.542 -64.099 1.00 81.06 39 GLN B O 1
ATOM 5029 N N . ASP C 1 40 ? -10.760 -33.852 -62.604 1.00 58.82 40 ASP B N 1
ATOM 5030 C CA . ASP C 1 40 ? -11.156 -34.700 -61.478 1.00 78.07 40 ASP B CA 1
ATOM 5031 C C . ASP C 1 40 ? -12.661 -34.968 -61.540 1.00 76.49 40 ASP B C 1
ATOM 5032 O O . ASP C 1 40 ? -13.460 -34.465 -60.746 1.00 84.49 40 ASP B O 1
ATOM 5037 N N . THR C 1 41 ? -13.041 -35.807 -62.504 1.00 67.86 41 THR B N 1
ATOM 5038 C CA . THR C 1 41 ? -14.451 -36.121 -62.704 1.00 60.37 41 THR B CA 1
ATOM 5039 C C . THR C 1 41 ? -14.948 -37.172 -61.720 1.00 84.12 41 THR B C 1
ATOM 5040 O O . THR C 1 41 ? -16.147 -37.215 -61.423 1.00 101.24 41 THR B O 1
ATOM 5044 N N . ASP C 1 42 ? -14.058 -38.019 -61.208 1.00 74.31 42 ASP B N 1
ATOM 5045 C CA . ASP C 1 42 ? -14.431 -39.003 -60.202 1.00 87.91 42 ASP B CA 1
ATOM 5046 C C . ASP C 1 42 ? -13.247 -39.226 -59.271 1.00 84.64 42 ASP B C 1
ATOM 5047 O O . ASP C 1 42 ? -12.125 -38.790 -59.539 1.00 90.67 42 ASP B O 1
ATOM 5052 N N . VAL C 1 43 ? -13.516 -39.920 -58.163 1.00 79.49 43 VAL B N 1
ATOM 5053 C CA . VAL C 1 43 ? -12.535 -40.042 -57.089 1.00 80.22 43 VAL B CA 1
ATOM 5054 C C . VAL C 1 43 ? -11.331 -40.869 -57.524 1.00 88.10 43 VAL B C 1
ATOM 5055 O O . VAL C 1 43 ? -10.224 -40.693 -56.995 1.00 91.43 43 VAL B O 1
ATOM 5059 N N . GLU C 1 44 ? -11.519 -41.780 -58.483 1.00 94.40 44 GLU B N 1
ATOM 5060 C CA . GLU C 1 44 ? -10.412 -42.609 -58.949 1.00 100.48 44 GLU B CA 1
ATOM 5061 C C . GLU C 1 44 ? -9.283 -41.757 -59.516 1.00 96.63 44 GLU B C 1
ATOM 5062 O O . GLU C 1 44 ? -8.106 -41.987 -59.210 1.00 99.77 44 GLU B O 1
ATOM 5068 N N . ILE C 1 45 ? -9.624 -40.759 -60.335 1.00 70.42 45 ILE B N 1
ATOM 5069 C CA . ILE C 1 45 ? -8.602 -39.913 -60.943 1.00 84.47 45 ILE B CA 1
ATOM 5070 C C . ILE C 1 45 ? -7.850 -39.129 -59.876 1.00 88.52 45 ILE B C 1
ATOM 5071 O O . ILE C 1 45 ? -6.618 -39.027 -59.913 1.00 83.35 45 ILE B O 1
ATOM 5076 N N . THR C 1 46 ? -8.575 -38.570 -58.905 1.00 67.23 46 THR B N 1
ATOM 5077 C CA . THR C 1 46 ? -7.924 -37.763 -57.878 1.00 86.63 46 THR B CA 1
ATOM 5078 C C . THR C 1 46 ? -7.002 -38.607 -57.004 1.00 83.99 46 THR B C 1
ATOM 5079 O O . THR C 1 46 ? -5.880 -38.188 -56.691 1.00 89.21 46 THR B O 1
ATOM 5083 N N . GLN C 1 47 ? -7.447 -39.804 -56.611 1.00 78.26 47 GLN B N 1
ATOM 5084 C CA . GLN C 1 47 ? -6.587 -40.668 -55.808 1.00 69.81 47 GLN B CA 1
ATOM 5085 C C . GLN C 1 47 ? -5.371 -41.127 -56.604 1.00 75.83 47 GLN B C 1
ATOM 5086 O O . GLN C 1 47 ? -4.263 -41.224 -56.056 1.00 76.17 47 GLN B O 1
ATOM 5092 N N . ALA C 1 48 ? -5.551 -41.397 -57.901 1.00 65.87 48 ALA B N 1
ATOM 5093 C CA . ALA C 1 48 ? -4.409 -41.734 -58.742 1.00 66.42 48 ALA B CA 1
ATOM 5094 C C . ALA C 1 48 ? -3.413 -40.584 -58.794 1.00 79.63 48 ALA B C 1
ATOM 5095 O O . ALA C 1 48 ? -2.200 -40.799 -58.695 1.00 80.30 48 ALA B O 1
ATOM 5097 N N . LYS C 1 49 ? -3.911 -39.355 -58.944 1.00 71.24 49 LYS B N 1
ATOM 5098 C CA . LYS C 1 49 ? -3.039 -38.184 -58.925 1.00 69.50 49 LYS B CA 1
ATOM 5099 C C . LYS C 1 49 ? -2.261 -38.099 -57.619 1.00 72.46 49 LYS B C 1
ATOM 5100 O O . LYS C 1 49 ? -1.046 -37.861 -57.617 1.00 73.13 49 LYS B O 1
ATOM 5106 N N . TYR C 1 50 ? -2.956 -38.270 -56.493 1.00 65.89 50 TYR B N 1
ATOM 5107 C CA . TYR C 1 50 ? -2.305 -38.153 -55.192 1.00 59.06 50 TYR B CA 1
ATOM 5108 C C . TYR C 1 50 ? -1.202 -39.191 -55.031 1.00 62.48 50 TYR B C 1
ATOM 5109 O O . TYR C 1 50 ? -0.090 -38.871 -54.591 1.00 70.49 50 TYR B O 1
ATOM 5118 N N . GLU C 1 51 ? -1.491 -40.444 -55.390 1.00 73.54 51 GLU B N 1
ATOM 5119 C CA . GLU C 1 51 ? -0.480 -41.485 -55.240 1.00 78.74 51 GLU B CA 1
ATOM 5120 C C . GLU C 1 51 ? 0.676 -41.295 -56.215 1.00 80.06 51 GLU B C 1
ATOM 5121 O O . GLU C 1 51 ? 1.828 -41.578 -55.865 1.00 80.29 51 GLU B O 1
ATOM 5127 N N . ILE C 1 52 ? 0.401 -40.795 -57.422 1.00 57.52 52 ILE B N 1
ATOM 5128 C CA . ILE C 1 52 ? 1.475 -40.504 -58.370 1.00 66.15 52 ILE B CA 1
ATOM 5129 C C . ILE C 1 52 ? 2.396 -39.425 -57.814 1.00 76.86 52 ILE B C 1
ATOM 5130 O O . ILE C 1 52 ? 3.626 -39.537 -57.879 1.00 74.89 52 ILE B O 1
ATOM 5135 N N . ILE C 1 53 ? 1.812 -38.356 -57.265 1.00 75.03 53 ILE B N 1
ATOM 5136 C CA . ILE C 1 53 ? 2.627 -37.278 -56.711 1.00 73.30 53 ILE B CA 1
ATOM 5137 C C . ILE C 1 53 ? 3.439 -37.777 -55.524 1.00 75.14 53 ILE B C 1
ATOM 5138 O O . ILE C 1 53 ? 4.634 -37.472 -55.396 1.00 82.54 53 ILE B O 1
ATOM 5143 N N . LYS C 1 54 ? 2.816 -38.571 -54.648 1.00 70.56 54 LYS B N 1
ATOM 5144 C CA . LYS C 1 54 ? 3.547 -39.087 -53.497 1.00 78.05 54 LYS B CA 1
ATOM 5145 C C . LYS C 1 54 ? 4.687 -39.999 -53.935 1.00 79.20 54 LYS B C 1
ATOM 5146 O O . LYS C 1 54 ? 5.766 -39.983 -53.333 1.00 68.34 54 LYS B O 1
ATOM 5152 N N . LEU C 1 55 ? 4.479 -40.780 -54.999 1.00 73.17 55 LEU B N 1
ATOM 5153 C CA . LEU C 1 55 ? 5.557 -41.627 -55.502 1.00 82.82 55 LEU B CA 1
ATOM 5154 C C . LEU C 1 55 ? 6.687 -40.791 -56.090 1.00 78.64 55 LEU B C 1
ATOM 5155 O O . LEU C 1 55 ? 7.866 -41.079 -55.854 1.00 85.34 55 LEU B O 1
ATOM 5160 N N . LEU C 1 56 ? 6.347 -39.753 -56.858 1.00 75.69 56 LEU B N 1
ATOM 5161 C CA . LEU C 1 56 ? 7.379 -38.880 -57.410 1.00 75.04 56 LEU B CA 1
ATOM 5162 C C . LEU C 1 56 ? 8.182 -38.193 -56.314 1.00 85.78 56 LEU B C 1
ATOM 5163 O O . LEU C 1 56 ? 9.375 -37.923 -56.496 1.00 78.44 56 LEU B O 1
ATOM 5168 N N . LEU C 1 57 ? 7.546 -37.889 -55.184 1.00 87.00 57 LEU B N 1
ATOM 5169 C CA . LEU C 1 57 ? 8.233 -37.178 -54.112 1.00 88.44 57 LEU B CA 1
ATOM 5170 C C . LEU C 1 57 ? 9.001 -38.098 -53.172 1.00 97.28 57 LEU B C 1
ATOM 5171 O O . LEU C 1 57 ? 9.991 -37.664 -52.570 1.00 97.04 57 LEU B O 1
ATOM 5176 N N . THR C 1 58 ? 8.575 -39.352 -53.024 1.00 85.54 58 THR B N 1
ATOM 5177 C CA . THR C 1 58 ? 9.258 -40.264 -52.115 1.00 76.74 58 THR B CA 1
ATOM 5178 C C . THR C 1 58 ? 10.329 -41.085 -52.824 1.00 85.45 58 THR B C 1
ATOM 5179 O O . THR C 1 58 ? 11.391 -41.344 -52.249 1.00 101.32 58 THR B O 1
ATOM 5183 N N . GLU C 1 59 ? 10.077 -41.486 -54.067 1.00 90.26 59 GLU B N 1
ATOM 5184 C CA . GLU C 1 59 ? 11.050 -42.204 -54.887 1.00 88.29 59 GLU B CA 1
ATOM 5185 C C . GLU C 1 59 ? 11.477 -41.257 -56.003 1.00 80.95 59 GLU B C 1
ATOM 5186 O O . GLU C 1 59 ? 10.974 -41.315 -57.125 1.00 73.54 59 GLU B O 1
ATOM 5192 N N . LYS C 1 60 ? 12.428 -40.379 -55.683 1.00 87.51 60 LYS B N 1
ATOM 5193 C CA . LYS C 1 60 ? 12.809 -39.315 -56.604 1.00 93.59 60 LYS B CA 1
ATOM 5194 C C . LYS C 1 60 ? 13.504 -39.824 -57.860 1.00 85.54 60 LYS B C 1
ATOM 5195 O O . LYS C 1 60 ? 13.803 -39.012 -58.743 1.00 76.89 60 LYS B O 1
ATOM 5201 N N . LYS C 1 61 ? 13.754 -41.131 -57.978 1.00 93.21 61 LYS B N 1
ATOM 5202 C CA . LYS C 1 61 ? 14.249 -41.676 -59.236 1.00 78.37 61 LYS B CA 1
ATOM 5203 C C . LYS C 1 61 ? 13.219 -41.557 -60.350 1.00 79.84 61 LYS B C 1
ATOM 5204 O O . LYS C 1 61 ? 13.583 -41.634 -61.529 1.00 83.71 61 LYS B O 1
ATOM 5210 N N . TYR C 1 62 ? 11.945 -41.382 -60.001 1.00 80.38 62 TYR B N 1
ATOM 5211 C CA . TYR C 1 62 ? 10.890 -41.113 -60.967 1.00 74.35 62 TYR B CA 1
ATOM 5212 C C . TYR C 1 62 ? 10.643 -39.624 -61.169 1.00 84.57 62 TYR B C 1
ATOM 5213 O O . TYR C 1 62 ? 9.965 -39.248 -62.131 1.00 95.29 62 TYR B O 1
ATOM 5222 N N . LEU C 1 63 ? 11.158 -38.777 -60.281 1.00 79.72 63 LEU B N 1
ATOM 5223 C CA . LEU C 1 63 ? 11.017 -37.335 -60.431 1.00 73.22 63 LEU B CA 1
ATOM 5224 C C . LEU C 1 63 ? 11.911 -36.851 -61.566 1.00 70.29 63 LEU B C 1
ATOM 5225 O O . LEU C 1 63 ? 13.138 -36.970 -61.489 1.00 107.07 63 LEU B O 1
ATOM 5230 N N . ASN C 1 64 ? 11.302 -36.305 -62.617 1.00 74.68 64 ASN B N 1
ATOM 5231 C CA . ASN C 1 64 ? 12.020 -35.939 -63.831 1.00 86.43 64 ASN B CA 1
ATOM 5232 C C . ASN C 1 64 ? 11.739 -34.484 -64.180 1.00 90.19 64 ASN B C 1
ATOM 5233 O O . ASN C 1 64 ? 10.577 -34.082 -64.294 1.00 84.38 64 ASN B O 1
ATOM 5238 N N . PHE C 1 65 ? 12.811 -33.707 -64.369 1.00 97.33 65 PHE B N 1
ATOM 5239 C CA . PHE C 1 65 ? 12.674 -32.276 -64.633 1.00 82.55 65 PHE B CA 1
ATOM 5240 C C . PHE C 1 65 ? 12.060 -32.016 -66.003 1.00 82.24 65 PHE B C 1
ATOM 5241 O O . PHE C 1 65 ? 11.246 -31.096 -66.160 1.00 89.09 65 PHE B O 1
ATOM 5249 N N . GLU C 1 66 ? 12.441 -32.809 -67.006 1.00 85.71 66 GLU B N 1
ATOM 5250 C CA . GLU C 1 66 ? 11.897 -32.613 -68.345 1.00 80.52 66 GLU B CA 1
ATOM 5251 C C . GLU C 1 66 ? 10.389 -32.828 -68.363 1.00 87.11 66 GLU B C 1
ATOM 5252 O O . GLU C 1 66 ? 9.656 -32.066 -69.002 1.00 90.20 66 GLU B O 1
ATOM 5258 N N . LEU C 1 67 ? 9.903 -33.851 -67.653 1.00 78.68 67 LEU B N 1
ATOM 5259 C CA . LEU C 1 67 ? 8.462 -34.067 -67.574 1.00 85.58 67 LEU B CA 1
ATOM 5260 C C . LEU C 1 67 ? 7.780 -33.024 -66.698 1.00 95.60 67 LEU B C 1
ATOM 5261 O O . LEU C 1 67 ? 6.635 -32.646 -66.967 1.00 90.17 67 LEU B O 1
ATOM 5266 N N . LEU C 1 68 ? 8.457 -32.556 -65.648 1.00 83.94 68 LEU B N 1
ATOM 5267 C CA . LEU C 1 68 ? 7.872 -31.529 -64.793 1.00 65.68 68 LEU B CA 1
ATOM 5268 C C . LEU C 1 68 ? 7.662 -30.229 -65.558 1.00 80.24 68 LEU B C 1
ATOM 5269 O O . LEU C 1 68 ? 6.665 -29.530 -65.346 1.00 82.03 68 LEU B O 1
ATOM 5274 N N . THR C 1 69 ? 8.588 -29.890 -66.454 1.00 88.20 69 THR B N 1
ATOM 5275 C CA . THR C 1 69 ? 8.496 -28.629 -67.180 1.00 78.62 69 THR B CA 1
ATOM 5276 C C . THR C 1 69 ? 7.687 -28.744 -68.468 1.00 78.56 69 THR B C 1
ATOM 5277 O O . THR C 1 69 ? 6.881 -27.859 -68.773 1.00 91.61 69 THR B O 1
ATOM 5281 N N . LYS C 1 70 ? 7.872 -29.821 -69.229 1.00 89.79 70 LYS B N 1
ATOM 5282 C CA . LYS C 1 70 ? 7.224 -29.975 -70.527 1.00 102.06 70 LYS B CA 1
ATOM 5283 C C . LYS C 1 70 ? 5.817 -30.557 -70.424 1.00 102.07 70 LYS B C 1
ATOM 5284 O O . LYS C 1 70 ? 4.898 -30.062 -71.085 1.00 113.68 70 LYS B O 1
ATOM 5290 N N . THR C 1 71 ? 5.628 -31.600 -69.610 1.00 98.44 71 THR B N 1
ATOM 5291 C CA . THR C 1 71 ? 4.328 -32.259 -69.539 1.00 100.57 71 THR B CA 1
ATOM 5292 C C . THR C 1 71 ? 3.334 -31.450 -68.716 1.00 88.66 71 THR B C 1
ATOM 5293 O O . THR C 1 71 ? 2.167 -31.321 -69.103 1.00 88.61 71 THR B O 1
ATOM 5297 N N . LEU C 1 72 ? 3.769 -30.903 -67.584 1.00 88.05 72 LEU B N 1
ATOM 5298 C CA . LEU C 1 72 ? 2.895 -30.119 -66.721 1.00 84.88 72 LEU B CA 1
ATOM 5299 C C . LEU C 1 72 ? 2.914 -28.628 -67.038 1.00 99.20 72 LEU B C 1
ATOM 5300 O O . LEU C 1 72 ? 2.238 -27.859 -66.345 1.00 107.01 72 LEU B O 1
ATOM 5305 N N . ASN C 1 73 ? 3.670 -28.205 -68.055 1.00 94.25 73 ASN B N 1
ATOM 5306 C CA . ASN C 1 73 ? 3.755 -26.799 -68.457 1.00 96.50 73 ASN B CA 1
ATOM 5307 C C . ASN C 1 73 ? 4.167 -25.903 -67.290 1.00 99.26 73 ASN B C 1
ATOM 5308 O O . ASN C 1 73 ? 3.787 -24.732 -67.220 1.00 125.24 73 ASN B O 1
ATOM 5313 N N . LEU C 1 74 ? 4.946 -26.451 -66.363 1.00 101.58 74 LEU B N 1
ATOM 5314 C CA . LEU C 1 74 ? 5.436 -25.707 -65.213 1.00 94.31 74 LEU B CA 1
ATOM 5315 C C . LEU C 1 74 ? 6.714 -24.963 -65.576 1.00 105.10 74 LEU B C 1
ATOM 5316 O O . LEU C 1 74 ? 7.546 -25.467 -66.337 1.00 94.36 74 LEU B O 1
ATOM 5321 N N . ASP C 1 75 ? 6.869 -23.761 -65.027 1.00 102.32 75 ASP B N 1
ATOM 5322 C CA . ASP C 1 75 ? 8.112 -23.035 -65.232 1.00 111.31 75 ASP B CA 1
ATOM 5323 C C . ASP C 1 75 ? 9.243 -23.713 -64.463 1.00 108.13 75 ASP B C 1
ATOM 5324 O O . ASP C 1 75 ? 9.020 -24.508 -63.544 1.00 116.93 75 ASP B O 1
ATOM 5329 N N . GLN C 1 76 ? 10.477 -23.379 -64.846 1.00 97.27 76 GLN B N 1
ATOM 5330 C CA . GLN C 1 76 ? 11.627 -24.130 -64.350 1.00 102.62 76 GLN B CA 1
ATOM 5331 C C . GLN C 1 76 ? 11.838 -23.928 -62.854 1.00 96.48 76 GLN B C 1
ATOM 5332 O O . GLN C 1 76 ? 12.161 -24.884 -62.139 1.00 90.52 76 GLN B O 1
ATOM 5338 N N . GLN C 1 77 ? 11.684 -22.697 -62.363 1.00 90.64 77 GLN B N 1
ATOM 5339 C CA . GLN C 1 77 ? 11.919 -22.442 -60.945 1.00 81.88 77 GLN B CA 1
ATOM 5340 C C . GLN C 1 77 ? 10.939 -23.221 -60.075 1.00 88.92 77 GLN B C 1
ATOM 5341 O O . GLN C 1 77 ? 11.331 -23.834 -59.074 1.00 91.68 77 GLN B O 1
ATOM 5347 N N . THR C 1 78 ? 9.655 -23.204 -60.439 1.00 98.18 78 THR B N 1
ATOM 5348 C CA . THR C 1 78 ? 8.666 -23.950 -59.668 1.00 92.22 78 THR B CA 1
ATOM 5349 C C . THR C 1 78 ? 8.960 -25.444 -59.712 1.00 92.59 78 THR B C 1
ATOM 5350 O O . THR C 1 78 ? 8.817 -26.144 -58.702 1.00 92.48 78 THR B O 1
ATOM 5354 N N . ALA C 1 79 ? 9.385 -25.949 -60.873 1.00 76.82 79 ALA B N 1
ATOM 5355 C CA . ALA C 1 79 ? 9.730 -27.362 -60.986 1.00 71.20 79 ALA B CA 1
ATOM 5356 C C . ALA C 1 79 ? 10.896 -27.719 -60.075 1.00 84.77 79 ALA B C 1
ATOM 5357 O O . ALA C 1 79 ? 10.865 -28.742 -59.381 1.00 81.64 79 ALA B O 1
ATOM 5359 N N . ILE C 1 80 ? 11.926 -26.874 -60.047 1.00 80.62 80 ILE B N 1
ATOM 5360 C CA . ILE C 1 80 ? 13.081 -27.152 -59.204 1.00 85.48 80 ILE B CA 1
ATOM 5361 C C . ILE C 1 80 ? 12.692 -27.094 -57.734 1.00 80.51 80 ILE B C 1
ATOM 5362 O O . ILE C 1 80 ? 13.146 -27.913 -56.925 1.00 81.51 80 ILE B O 1
ATOM 5367 N N . GLU C 1 81 ? 11.815 -26.156 -57.370 1.00 66.93 81 GLU B N 1
ATOM 5368 C CA . GLU C 1 81 ? 11.392 -26.079 -55.977 1.00 87.85 81 GLU B CA 1
ATOM 5369 C C . GLU C 1 81 ? 10.562 -27.296 -55.585 1.00 85.61 81 GLU B C 1
ATOM 5370 O O . GLU C 1 81 ? 10.698 -27.811 -54.470 1.00 78.62 81 GLU B O 1
ATOM 5376 N N . ILE C 1 82 ? 9.709 -27.779 -56.491 1.00 76.87 82 ILE B N 1
ATOM 5377 C CA . ILE C 1 82 ? 8.969 -29.011 -56.226 1.00 87.62 82 ILE B CA 1
ATOM 5378 C C . ILE C 1 82 ? 9.931 -30.182 -56.079 1.00 88.65 82 ILE B C 1
ATOM 5379 O O . ILE C 1 82 ? 9.721 -31.085 -55.259 1.00 87.53 82 ILE B O 1
ATOM 5384 N N . MET C 1 83 ? 11.011 -30.176 -56.859 1.00 85.02 83 MET B N 1
ATOM 5385 C CA . MET C 1 83 ? 11.983 -31.260 -56.781 1.00 76.75 83 MET B CA 1
ATOM 5386 C C . MET C 1 83 ? 12.736 -31.253 -55.456 1.00 88.17 83 MET B C 1
ATOM 5387 O O . MET C 1 83 ? 12.931 -32.311 -54.846 1.00 100.34 83 MET B O 1
ATOM 5392 N N . ARG C 1 84 ? 13.149 -30.078 -54.982 1.00 72.32 84 ARG B N 1
ATOM 5393 C CA . ARG C 1 84 ? 14.047 -29.999 -53.834 1.00 70.85 84 ARG B CA 1
ATOM 5394 C C . ARG C 1 84 ? 13.340 -29.762 -52.503 1.00 72.76 84 ARG B C 1
ATOM 5395 O O . ARG C 1 84 ? 13.737 -30.350 -51.493 1.00 71.81 84 ARG B O 1
ATOM 5403 N N . ASN C 1 85 ? 12.312 -28.919 -52.462 1.00 69.78 85 ASN B N 1
ATOM 5404 C CA . ASN C 1 85 ? 11.687 -28.592 -51.185 1.00 66.64 85 ASN B CA 1
ATOM 5405 C C . ASN C 1 85 ? 10.883 -29.783 -50.663 1.00 61.07 85 ASN B C 1
ATOM 5406 O O . ASN C 1 85 ? 10.190 -30.453 -51.436 1.00 69.92 85 ASN B O 1
ATOM 5411 N N . PRO C 1 86 ? 10.953 -30.071 -49.366 1.00 54.83 86 PRO B N 1
ATOM 5412 C CA . PRO C 1 86 ? 10.204 -31.202 -48.810 1.00 73.30 86 PRO B CA 1
ATOM 5413 C C . PRO C 1 86 ? 8.719 -30.898 -48.675 1.00 75.68 86 PRO B C 1
ATOM 5414 O O . PRO C 1 86 ? 8.290 -29.747 -48.593 1.00 87.18 86 PRO B O 1
ATOM 5418 N N . PHE C 1 87 ? 7.932 -31.969 -48.638 1.00 77.24 87 PHE B N 1
ATOM 5419 C CA . PHE C 1 87 ? 6.483 -31.868 -48.561 1.00 70.38 87 PHE B CA 1
ATOM 5420 C C . PHE C 1 87 ? 5.984 -32.238 -47.168 1.00 72.44 87 PHE B C 1
ATOM 5421 O O . PHE C 1 87 ? 6.693 -32.846 -46.362 1.00 70.73 87 PHE B O 1
ATOM 5429 N N . LYS C 1 88 ? 4.747 -31.834 -46.895 1.00 81.08 88 LYS B N 1
ATOM 5430 C CA . LYS C 1 88 ? 4.060 -32.119 -45.644 1.00 78.25 88 LYS B CA 1
ATOM 5431 C C . LYS C 1 88 ? 2.673 -32.659 -45.957 1.00 80.37 88 LYS B C 1
ATOM 5432 O O . LYS C 1 88 ? 2.028 -32.214 -46.909 1.00 83.21 88 LYS B O 1
ATOM 5438 N N . GLU C 1 89 ? 2.215 -33.618 -45.162 1.00 77.32 89 GLU B N 1
ATOM 5439 C CA . GLU C 1 89 ? 0.871 -34.162 -45.290 1.00 55.47 89 GLU B CA 1
ATOM 5440 C C . GLU C 1 89 ? 0.057 -33.770 -44.067 1.00 72.87 89 GLU B C 1
ATOM 5441 O O . GLU C 1 89 ? 0.489 -33.994 -42.931 1.00 82.45 89 GLU B O 1
ATOM 5447 N N . VAL C 1 90 ? -1.112 -33.181 -44.302 1.00 77.83 90 VAL B N 1
ATOM 5448 C CA . VAL C 1 90 ? -2.004 -32.767 -43.227 1.00 72.22 90 VAL B CA 1
ATOM 5449 C C . VAL C 1 90 ? -3.346 -33.460 -43.404 1.00 81.27 90 VAL B C 1
ATOM 5450 O O . VAL C 1 90 ? -3.740 -33.823 -44.515 1.00 73.07 90 VAL B O 1
ATOM 5454 N N . TYR C 1 91 ? -4.053 -33.635 -42.294 1.00 84.08 91 TYR B N 1
ATOM 5455 C CA . TYR C 1 91 ? -5.329 -34.332 -42.276 1.00 81.63 91 TYR B CA 1
ATOM 5456 C C . TYR C 1 91 ? -6.454 -33.347 -41.992 1.00 83.99 91 TYR B C 1
ATOM 5457 O O . TYR C 1 91 ? -6.318 -32.464 -41.138 1.00 87.44 91 TYR B O 1
ATOM 5466 N N . PHE C 1 92 ? -7.567 -33.502 -42.712 1.00 98.30 92 PHE B N 1
ATOM 5467 C CA . PHE C 1 92 ? -8.739 -32.668 -42.472 1.00 76.60 92 PHE B CA 1
ATOM 5468 C C . PHE C 1 92 ? -9.996 -33.483 -42.749 1.00 80.54 92 PHE B C 1
ATOM 5469 O O . PHE C 1 92 ? -10.055 -34.178 -43.773 1.00 75.45 92 PHE B O 1
ATOM 5477 N N . PRO C 1 93 ? -10.997 -33.433 -41.875 1.00 90.58 93 PRO B N 1
ATOM 5478 C CA . PRO C 1 93 ? -12.216 -34.213 -42.098 1.00 80.81 93 PRO B CA 1
ATOM 5479 C C . PRO C 1 93 ? -13.267 -33.441 -42.878 1.00 76.14 93 PRO B C 1
ATOM 5480 O O . PRO C 1 93 ? -13.372 -32.216 -42.796 1.00 82.25 93 PRO B O 1
ATOM 5484 N N . THR C 1 94 ? -14.060 -34.187 -43.646 1.00 71.53 94 THR B N 1
ATOM 5485 C CA . THR C 1 94 ? -15.163 -33.606 -44.397 1.00 69.16 94 THR B CA 1
ATOM 5486 C C . THR C 1 94 ? -16.397 -34.478 -44.234 1.00 74.85 94 THR B C 1
ATOM 5487 O O . THR C 1 94 ? -16.344 -35.696 -44.448 1.00 80.38 94 THR B O 1
ATOM 5491 N N . TYR C 1 95 ? -17.497 -33.835 -43.848 1.00 96.70 95 TYR B N 1
ATOM 5492 C CA . TYR C 1 95 ? -18.796 -34.466 -43.657 1.00 84.09 95 TYR B CA 1
ATOM 5493 C C . TYR C 1 95 ? -19.790 -33.800 -44.596 1.00 97.56 95 TYR B C 1
ATOM 5494 O O . TYR C 1 95 ? -20.018 -32.589 -44.504 1.00 114.92 95 TYR B O 1
ATOM 5503 N N . ASN C 1 96 ? -20.381 -34.586 -45.487 1.00 105.09 96 ASN B N 1
ATOM 5504 C CA . ASN C 1 96 ? -21.449 -34.121 -46.361 1.00 136.04 96 ASN B CA 1
ATOM 5505 C C . ASN C 1 96 ? -22.732 -34.805 -45.914 1.00 152.60 96 ASN B C 1
ATOM 5506 O O . ASN C 1 96 ? -22.785 -36.037 -45.841 1.00 149.01 96 ASN B O 1
ATOM 5511 N N . ILE C 1 97 ? -23.754 -34.004 -45.597 1.00 165.47 97 ILE B N 1
ATOM 5512 C CA . ILE C 1 97 ? -25.013 -34.571 -45.122 1.00 164.06 97 ILE B CA 1
ATOM 5513 C C . ILE C 1 97 ? -25.625 -35.476 -46.186 1.00 157.58 97 ILE B C 1
ATOM 5514 O O . ILE C 1 97 ? -26.104 -36.575 -45.879 1.00 138.85 97 ILE B O 1
ATOM 5519 N N . GLU C 1 98 ? -25.617 -35.043 -47.446 1.00 145.23 98 GLU B N 1
ATOM 5520 C CA . GLU C 1 98 ? -26.083 -35.900 -48.525 1.00 140.04 98 GLU B CA 1
ATOM 5521 C C . GLU C 1 98 ? -24.996 -36.911 -48.863 1.00 153.03 98 GLU B C 1
ATOM 5522 O O . GLU C 1 98 ? -23.824 -36.551 -49.011 1.00 162.81 98 GLU B O 1
ATOM 5528 N N . ASN C 1 99 ? -25.395 -38.178 -49.000 1.00 151.35 99 ASN B N 1
ATOM 5529 C CA . ASN C 1 99 ? -24.463 -39.292 -49.148 1.00 155.66 99 ASN B CA 1
ATOM 5530 C C . ASN C 1 99 ? -23.430 -39.211 -48.029 1.00 160.43 99 ASN B C 1
ATOM 5531 O O . ASN C 1 99 ? -22.252 -38.925 -48.285 1.00 152.64 99 ASN B O 1
ATOM 5536 N N . PRO C 1 100 ? -23.833 -39.461 -46.778 1.00 160.72 100 PRO B N 1
ATOM 5537 C CA . PRO C 1 100 ? -22.894 -39.305 -45.654 1.00 159.45 100 PRO B CA 1
ATOM 5538 C C . PRO C 1 100 ? -21.839 -40.391 -45.567 1.00 161.92 100 PRO B C 1
ATOM 5539 O O . PRO C 1 100 ? -20.835 -40.191 -44.874 1.00 169.26 100 PRO B O 1
ATOM 5543 N N . GLU C 1 101 ? -22.036 -41.535 -46.226 1.00 160.81 101 GLU B N 1
ATOM 5544 C CA . GLU C 1 101 ? -21.053 -42.612 -46.163 1.00 155.64 101 GLU B CA 1
ATOM 5545 C C . GLU C 1 101 ? -19.699 -42.184 -46.722 1.00 147.12 101 GLU B C 1
ATOM 5546 O O . GLU C 1 101 ? -18.658 -42.667 -46.264 1.00 152.32 101 GLU B O 1
ATOM 5552 N N . GLU C 1 102 ? -19.693 -41.282 -47.701 1.00 150.17 102 GLU B N 1
ATOM 5553 C CA . GLU C 1 102 ? -18.480 -40.789 -48.349 1.00 152.95 102 GLU B CA 1
ATOM 5554 C C . GLU C 1 102 ? -17.714 -39.772 -47.509 1.00 128.10 102 GLU B C 1
ATOM 5555 O O . GLU C 1 102 ? -16.637 -39.333 -47.928 1.00 114.58 102 GLU B O 1
ATOM 5561 N N . SER C 1 103 ? -18.243 -39.389 -46.351 1.00 124.74 103 SER B N 1
ATOM 5562 C CA . SER C 1 103 ? -17.608 -38.414 -45.471 1.00 110.29 103 SER B CA 1
ATOM 5563 C C . SER C 1 103 ? -16.452 -39.053 -44.709 1.00 99.61 103 SER B C 1
ATOM 5564 O O . SER C 1 103 ? -16.632 -40.074 -44.038 1.00 98.85 103 SER B O 1
ATOM 5567 N N . ARG C 1 104 ? -15.265 -38.449 -44.808 1.00 85.81 104 ARG B N 1
ATOM 5568 C CA . ARG C 1 104 ? -14.049 -39.111 -44.344 1.00 92.95 104 ARG B CA 1
ATOM 5569 C C . ARG C 1 104 ? -12.984 -38.078 -44.001 1.00 89.04 104 ARG B C 1
ATOM 5570 O O . ARG C 1 104 ? -13.139 -36.880 -44.249 1.00 106.25 104 ARG B O 1
ATOM 5578 N N . LEU C 1 105 ? -11.901 -38.572 -43.398 1.00 78.27 105 LEU B N 1
ATOM 5579 C CA . LEU C 1 105 ? -10.720 -37.772 -43.066 1.00 85.77 105 LEU B CA 1
ATOM 5580 C C . LEU C 1 105 ? -9.743 -37.815 -44.236 1.00 83.20 105 LEU B C 1
ATOM 5581 O O . LEU C 1 105 ? -9.046 -38.810 -44.446 1.00 91.67 105 LEU B O 1
ATOM 5586 N N . ASN C 1 106 ? -9.693 -36.730 -45.002 1.00 74.06 106 ASN B N 1
ATOM 5587 C CA . ASN C 1 106 ? -8.869 -36.636 -46.194 1.00 85.63 106 ASN B CA 1
ATOM 5588 C C . ASN C 1 106 ? -7.480 -36.098 -45.857 1.00 85.18 106 ASN B C 1
ATOM 5589 O O . ASN C 1 106 ? -7.237 -35.536 -44.784 1.00 72.95 106 ASN B O 1
ATOM 5594 N N . LYS C 1 107 ? -6.564 -36.268 -46.807 1.00 86.71 107 LYS B N 1
ATOM 5595 C CA . LYS C 1 107 ? -5.196 -35.796 -46.685 1.00 72.48 107 LYS B CA 1
ATOM 5596 C C . LYS C 1 107 ? -4.925 -34.718 -47.724 1.00 74.94 107 LYS B C 1
ATOM 5597 O O . LYS C 1 107 ? -5.502 -34.721 -48.816 1.00 74.82 107 LYS B O 1
ATOM 5603 N N . ALA C 1 108 ? -4.053 -33.783 -47.359 1.00 76.49 108 ALA B N 1
ATOM 5604 C CA . ALA C 1 108 ? -3.583 -32.736 -48.256 1.00 68.33 108 ALA B CA 1
ATOM 5605 C C . ALA C 1 108 ? -2.064 -32.738 -48.225 1.00 77.53 108 ALA B C 1
ATOM 5606 O O . ALA C 1 108 ? -1.466 -32.665 -47.146 1.00 79.94 108 ALA B O 1
ATOM 5608 N N . LEU C 1 109 ? -1.448 -32.856 -49.398 1.00 71.14 109 LEU B N 1
ATOM 5609 C CA . LEU C 1 109 ? -0.001 -32.798 -49.549 1.00 70.24 109 LEU B CA 1
ATOM 5610 C C . LEU C 1 109 ? 0.394 -31.399 -50.003 1.00 65.14 109 LEU B C 1
ATOM 5611 O O . LEU C 1 109 ? -0.200 -30.857 -50.943 1.00 67.80 109 LEU B O 1
ATOM 5616 N N . ILE C 1 110 ? 1.397 -30.825 -49.338 1.00 67.81 110 ILE B N 1
ATOM 5617 C CA . ILE C 1 110 ? 1.754 -29.419 -49.480 1.00 63.45 110 ILE B CA 1
ATOM 5618 C C . ILE C 1 110 ? 3.259 -29.305 -49.668 1.00 73.12 110 ILE B C 1
ATOM 5619 O O . ILE C 1 110 ? 4.029 -29.878 -48.891 1.00 80.84 110 ILE B O 1
ATOM 5624 N N . ILE C 1 111 ? 3.672 -28.545 -50.676 1.00 79.19 111 ILE B N 1
ATOM 5625 C CA . ILE C 1 111 ? 5.072 -28.231 -50.924 1.00 67.22 111 ILE B CA 1
ATOM 5626 C C . ILE C 1 111 ? 5.212 -26.713 -50.946 1.00 66.51 111 ILE B C 1
ATOM 5627 O O . ILE C 1 111 ? 4.598 -26.050 -51.787 1.00 65.98 111 ILE B O 1
ATOM 5632 N N . PRO C 1 112 ? 6.013 -26.117 -50.068 1.00 62.03 112 PRO B N 1
ATOM 5633 C CA . PRO C 1 112 ? 6.190 -24.661 -50.116 1.00 61.85 112 PRO B CA 1
ATOM 5634 C C . PRO C 1 112 ? 6.934 -24.246 -51.375 1.00 58.79 112 PRO B C 1
ATOM 5635 O O . PRO C 1 112 ? 7.873 -24.915 -51.812 1.00 62.47 112 PRO B O 1
ATOM 5639 N N . LEU C 1 113 ? 6.487 -23.144 -51.974 1.00 62.76 113 LEU B N 1
ATOM 5640 C CA . LEU C 1 113 ? 7.074 -22.604 -53.192 1.00 75.59 113 LEU B CA 1
ATOM 5641 C C . LEU C 1 113 ? 7.445 -21.143 -52.962 1.00 91.57 113 LEU B C 1
ATOM 5642 O O . LEU C 1 113 ? 7.186 -20.571 -51.898 1.00 90.62 113 LEU B O 1
ATOM 5647 N N . SER C 1 114 ? 8.050 -20.530 -53.978 1.00 85.41 114 SER B N 1
ATOM 5648 C CA . SER C 1 114 ? 8.555 -19.168 -53.866 1.00 77.13 114 SER B CA 1
ATOM 5649 C C . SER C 1 114 ? 7.604 -18.126 -54.444 1.00 75.18 114 SER B C 1
ATOM 5650 O O . SER C 1 114 ? 7.248 -17.171 -53.750 1.00 104.17 114 SER B O 1
ATOM 5653 N N . ASN C 1 115 ? 7.175 -18.289 -55.700 1.00 70.48 115 ASN B N 1
ATOM 5654 C CA . ASN C 1 115 ? 6.427 -17.230 -56.370 1.00 75.87 115 ASN B CA 1
ATOM 5655 C C . ASN C 1 115 ? 5.231 -17.762 -57.156 1.00 84.00 115 ASN B C 1
ATOM 5656 O O . ASN C 1 115 ? 4.811 -17.142 -58.139 1.00 82.35 115 ASN B O 1
ATOM 5661 N N . GLN C 1 116 ? 4.668 -18.899 -56.748 1.00 89.24 116 GLN B N 1
ATOM 5662 C CA . GLN C 1 116 ? 3.489 -19.441 -57.411 1.00 73.76 116 GLN B CA 1
ATOM 5663 C C . GLN C 1 116 ? 2.688 -20.293 -56.439 1.00 74.14 116 GLN B C 1
ATOM 5664 O O . GLN C 1 116 ? 3.257 -21.038 -55.638 1.00 83.60 116 GLN B O 1
ATOM 5670 N N . THR C 1 117 ? 1.364 -20.180 -56.522 1.00 77.85 117 THR B N 1
ATOM 5671 C CA . THR C 1 117 ? 0.453 -21.026 -55.760 1.00 73.84 117 THR B CA 1
ATOM 5672 C C . THR C 1 117 ? -0.530 -21.647 -56.739 1.00 70.80 117 THR B C 1
ATOM 5673 O O . THR C 1 117 ? -1.223 -20.926 -57.465 1.00 87.60 117 THR B O 1
ATOM 5677 N N . PHE C 1 118 ? -0.582 -22.975 -56.767 1.00 63.08 118 PHE B N 1
ATOM 5678 C CA . PHE C 1 118 ? -1.426 -23.677 -57.723 1.00 79.11 118 PHE B CA 1
ATOM 5679 C C . PHE C 1 118 ? -1.742 -25.058 -57.174 1.00 81.60 118 PHE B C 1
ATOM 5680 O O . PHE C 1 118 ? -1.149 -25.514 -56.193 1.00 74.45 118 PHE B O 1
ATOM 5688 N N . THR C 1 119 ? -2.691 -25.721 -57.827 1.00 78.00 119 THR B N 1
ATOM 5689 C CA . THR C 1 119 ? -3.040 -27.093 -57.502 1.00 66.93 119 THR B CA 1
ATOM 5690 C C . THR C 1 119 ? -3.259 -27.867 -58.791 1.00 64.59 119 THR B C 1
ATOM 5691 O O . THR C 1 119 ? -3.540 -27.294 -59.846 1.00 89.66 119 THR B O 1
ATOM 5695 N N . LEU C 1 120 ? -3.115 -29.183 -58.693 1.00 73.26 120 LEU B N 1
ATOM 5696 C CA . LEU C 1 120 ? -3.387 -30.075 -59.810 1.00 84.16 120 LEU B CA 1
ATOM 5697 C C . LEU C 1 120 ? -4.814 -30.602 -59.794 1.00 89.07 120 LEU B C 1
ATOM 5698 O O . LEU C 1 120 ? -5.205 -31.323 -60.718 1.00 86.57 120 LEU B O 1
ATOM 5703 N N . ASN C 1 121 ? -5.598 -30.256 -58.773 1.00 73.96 121 ASN B N 1
ATOM 5704 C CA . ASN C 1 121 ? -6.984 -30.689 -58.669 1.00 65.93 121 ASN B CA 1
ATOM 5705 C C . ASN C 1 121 ? -7.898 -29.656 -59.316 1.00 77.69 121 ASN B C 1
ATOM 5706 O O . ASN C 1 121 ? -7.824 -28.465 -59.000 1.00 89.24 121 ASN B O 1
ATOM 5711 N N . THR C 1 122 ? -8.758 -30.119 -60.221 1.00 81.82 122 THR B N 1
ATOM 5712 C CA . THR C 1 122 ? -9.615 -29.218 -60.980 1.00 78.17 122 THR B CA 1
ATOM 5713 C C . THR C 1 122 ? -10.823 -28.734 -60.188 1.00 74.96 122 THR B C 1
ATOM 5714 O O . THR C 1 122 ? -11.386 -27.687 -60.523 1.00 102.14 122 THR B O 1
ATOM 5718 N N . PHE C 1 123 ? -11.227 -29.456 -59.147 1.00 73.97 123 PHE B N 1
ATOM 5719 C CA . PHE C 1 123 ? -12.402 -29.078 -58.373 1.00 66.98 123 PHE B CA 1
ATOM 5720 C C . PHE C 1 123 ? -12.098 -28.041 -57.299 1.00 80.23 123 PHE B C 1
ATOM 5721 O O . PHE C 1 123 ? -13.017 -27.633 -56.581 1.00 85.26 123 PHE B O 1
ATOM 5729 N N . VAL C 1 124 ? -10.847 -27.615 -57.162 1.00 74.06 124 VAL B N 1
ATOM 5730 C CA . VAL C 1 124 ? -10.459 -26.652 -56.137 1.00 76.65 124 VAL B CA 1
ATOM 5731 C C . VAL C 1 124 ? -10.514 -25.248 -56.719 1.00 87.76 124 VAL B C 1
ATOM 5732 O O . VAL C 1 124 ? -10.038 -25.002 -57.833 1.00 93.94 124 VAL B O 1
ATOM 5736 N N . ASN C 1 125 ? -11.091 -24.320 -55.960 1.00 86.19 125 ASN B N 1
ATOM 5737 C CA . ASN C 1 125 ? -11.160 -22.933 -56.391 1.00 82.73 125 ASN B CA 1
ATOM 5738 C C . ASN C 1 125 ? -9.828 -22.247 -56.118 1.00 93.05 125 ASN B C 1
ATOM 5739 O O . ASN C 1 125 ? -9.295 -22.324 -55.006 1.00 90.62 125 ASN B O 1
ATOM 5744 N N . SER C 1 126 ? -9.303 -21.558 -57.133 1.00 91.00 126 SER B N 1
ATOM 5745 C CA . SER C 1 126 ? -7.972 -20.971 -57.022 1.00 81.73 126 SER B CA 1
ATOM 5746 C C . SER C 1 126 ? -7.934 -19.868 -55.971 1.00 77.26 126 SER B C 1
ATOM 5747 O O . SER C 1 126 ? -6.943 -19.731 -55.242 1.00 76.61 126 SER B O 1
ATOM 5750 N N . GLN C 1 127 ? -9.009 -19.084 -55.866 1.00 87.37 127 GLN B N 1
ATOM 5751 C CA . GLN C 1 127 ? -9.033 -17.993 -54.900 1.00 82.35 127 GLN B CA 1
ATOM 5752 C C . GLN C 1 127 ? -9.004 -18.511 -53.468 1.00 84.64 127 GLN B C 1
ATOM 5753 O O . GLN C 1 127 ? -8.479 -17.834 -52.578 1.00 89.01 127 GLN B O 1
ATOM 5759 N N . ASP C 1 128 ? -9.546 -19.707 -53.229 1.00 84.22 128 ASP B N 1
ATOM 5760 C CA . ASP C 1 128 ? -9.473 -20.293 -51.895 1.00 73.88 128 ASP B CA 1
ATOM 5761 C C . ASP C 1 128 ? -8.028 -20.547 -51.485 1.00 78.72 128 ASP B C 1
ATOM 5762 O O . ASP C 1 128 ? -7.665 -20.365 -50.317 1.00 78.15 128 ASP B O 1
ATOM 5767 N N . LEU C 1 129 ? -7.187 -20.965 -52.434 1.00 86.49 129 LEU B N 1
ATOM 5768 C CA . LEU C 1 129 ? -5.769 -21.148 -52.144 1.00 74.61 129 LEU B CA 1
ATOM 5769 C C . LEU C 1 129 ? -5.044 -19.812 -52.056 1.00 82.17 129 LEU B C 1
ATOM 5770 O O . LEU C 1 129 ? -4.113 -19.657 -51.255 1.00 77.01 129 LEU B O 1
ATOM 5775 N N . GLU C 1 130 ? -5.453 -18.841 -52.877 1.00 81.30 130 GLU B N 1
ATOM 5776 C CA . GLU C 1 130 ? -4.843 -17.519 -52.802 1.00 77.05 130 GLU B CA 1
ATOM 5777 C C . GLU C 1 130 ? -5.105 -16.867 -51.452 1.00 72.65 130 GLU B C 1
ATOM 5778 O O . GLU C 1 130 ? -4.256 -16.126 -50.943 1.00 74.84 130 GLU B O 1
ATOM 5784 N N . THR C 1 131 ? -6.266 -17.136 -50.855 1.00 68.69 131 THR B N 1
ATOM 5785 C CA . THR C 1 131 ? -6.536 -16.631 -49.515 1.00 59.32 131 THR B CA 1
ATOM 5786 C C . THR C 1 131 ? -5.529 -17.177 -48.510 1.00 63.44 131 THR B C 1
ATOM 5787 O O . THR C 1 131 ? -4.998 -16.424 -47.687 1.00 63.62 131 THR B O 1
ATOM 5791 N N . ILE C 1 132 ? -5.245 -18.483 -48.568 1.00 76.50 132 ILE B N 1
ATOM 5792 C CA . ILE C 1 132 ? -4.251 -19.072 -47.673 1.00 64.65 132 ILE B CA 1
ATOM 5793 C C . ILE C 1 132 ? -2.881 -18.465 -47.930 1.00 73.31 132 ILE B C 1
ATOM 5794 O O . ILE C 1 132 ? -2.118 -18.193 -46.994 1.00 62.53 132 ILE B O 1
ATOM 5799 N N . LYS C 1 133 ? -2.546 -18.250 -49.205 1.00 87.79 133 LYS B N 1
ATOM 5800 C CA . LYS C 1 133 ? -1.261 -17.643 -49.540 1.00 69.84 133 LYS B CA 1
ATOM 5801 C C . LYS C 1 133 ? -1.133 -16.253 -48.930 1.00 76.26 133 LYS B C 1
ATOM 5802 O O . LYS C 1 133 ? -0.083 -15.904 -48.378 1.00 73.88 133 LYS B O 1
ATOM 5808 N N . GLU C 1 134 ? -2.198 -15.452 -49.010 1.00 82.90 134 GLU B N 1
ATOM 5809 C CA . GLU C 1 134 ? -2.163 -14.103 -48.450 1.00 75.00 134 GLU B CA 1
ATOM 5810 C C . GLU C 1 134 ? -2.117 -14.131 -46.928 1.00 70.24 134 GLU B C 1
ATOM 5811 O O . GLU C 1 134 ? -1.428 -13.312 -46.307 1.00 90.73 134 GLU B O 1
ATOM 5817 N N . ALA C 1 135 ? -2.849 -15.058 -46.307 1.00 67.40 135 ALA B N 1
ATOM 5818 C CA . ALA C 1 135 ? -2.901 -15.103 -44.850 1.00 77.18 135 ALA B CA 1
ATOM 5819 C C . ALA C 1 135 ? -1.577 -15.568 -44.259 1.00 80.51 135 ALA B C 1
ATOM 5820 O O . ALA C 1 135 ? -1.134 -15.047 -43.229 1.00 84.04 135 ALA B O 1
ATOM 5822 N N . THR C 1 136 ? -0.931 -16.547 -44.895 1.00 84.80 136 THR B N 1
ATOM 5823 C CA . THR C 1 136 ? 0.322 -17.099 -44.397 1.00 80.02 136 THR B CA 1
ATOM 5824 C C . THR C 1 136 ? 1.551 -16.435 -44.997 1.00 81.79 136 THR B C 1
ATOM 5825 O O . THR C 1 136 ? 2.666 -16.722 -44.547 1.00 82.61 136 THR B O 1
ATOM 5829 N N . ASN C 1 137 ? 1.373 -15.575 -46.003 1.00 82.65 137 ASN B N 1
ATOM 5830 C CA . ASN C 1 137 ? 2.486 -14.931 -46.703 1.00 91.69 137 ASN B CA 1
ATOM 5831 C C . ASN C 1 137 ? 3.461 -15.970 -47.255 1.00 84.20 137 ASN B C 1
ATOM 5832 O O . ASN C 1 137 ? 4.679 -15.780 -47.241 1.00 87.94 137 ASN B O 1
ATOM 5837 N N . LYS C 1 138 ? 2.917 -17.080 -47.754 1.00 82.30 138 LYS B N 1
ATOM 5838 C CA . LYS C 1 138 ? 3.720 -18.178 -48.277 1.00 87.47 138 LYS B CA 1
ATOM 5839 C C . LYS C 1 138 ? 3.019 -18.780 -49.484 1.00 82.84 138 LYS B C 1
ATOM 5840 O O . LYS C 1 138 ? 1.841 -19.140 -49.401 1.00 85.11 138 LYS B O 1
ATOM 5846 N N . ASN C 1 139 ? 3.734 -18.874 -50.602 1.00 78.88 139 ASN B N 1
ATOM 5847 C CA . ASN C 1 139 ? 3.235 -19.604 -51.758 1.00 77.96 139 ASN B CA 1
ATOM 5848 C C . ASN C 1 139 ? 3.412 -21.103 -51.556 1.00 84.19 139 ASN B C 1
ATOM 5849 O O . ASN C 1 139 ? 4.336 -21.557 -50.876 1.00 80.54 139 ASN B O 1
ATOM 5854 N N . PHE C 1 140 ? 2.547 -21.882 -52.202 1.00 77.94 140 PHE B N 1
ATOM 5855 C CA . PHE C 1 140 ? 2.553 -23.317 -51.966 1.00 75.51 140 PHE B CA 1
ATOM 5856 C C . PHE C 1 140 ? 1.866 -24.043 -53.110 1.00 76.88 140 PHE B C 1
ATOM 5857 O O . PHE C 1 140 ? 1.005 -23.485 -53.795 1.00 79.24 140 PHE B O 1
ATOM 5865 N N . PHE C 1 141 ? 2.267 -25.295 -53.304 1.00 77.74 141 PHE B N 1
ATOM 5866 C CA . PHE C 1 141 ? 1.554 -26.248 -54.138 1.00 76.95 141 PHE B CA 1
ATOM 5867 C C . PHE C 1 141 ? 0.830 -27.233 -53.231 1.00 78.03 141 PHE B C 1
ATOM 5868 O O . PHE C 1 141 ? 1.400 -27.716 -52.249 1.00 63.94 141 PHE B O 1
ATOM 5876 N N . VAL C 1 142 ? -0.424 -27.529 -53.558 1.00 73.72 142 VAL B N 1
ATOM 5877 C CA . VAL C 1 142 ? -1.242 -28.404 -52.728 1.00 57.89 142 VAL B CA 1
ATOM 5878 C C . VAL C 1 142 ? -1.981 -29.386 -53.623 1.00 61.99 142 VAL B C 1
ATOM 5879 O O . VAL C 1 142 ? -2.385 -29.049 -54.741 1.00 59.08 142 VAL B O 1
ATOM 5883 N N . ILE C 1 143 ? -2.126 -30.617 -53.135 1.00 72.84 143 ILE B N 1
ATOM 5884 C CA . ILE C 1 143 ? -2.896 -31.650 -53.814 1.00 62.50 143 ILE B CA 1
ATOM 5885 C C . ILE C 1 143 ? -3.673 -32.430 -52.762 1.00 76.10 143 ILE B C 1
ATOM 5886 O O . ILE C 1 143 ? -3.262 -32.526 -51.602 1.00 74.77 143 ILE B O 1
ATOM 5891 N N . PHE C 1 144 ? -4.811 -32.982 -53.169 1.00 83.57 144 PHE B N 1
ATOM 5892 C CA . PHE C 1 144 ? -5.720 -33.658 -52.256 1.00 72.93 144 PHE B CA 1
ATOM 5893 C C . PHE C 1 144 ? -5.920 -35.105 -52.684 1.00 80.36 144 PHE B C 1
ATOM 5894 O O . PHE C 1 144 ? -5.757 -35.452 -53.859 1.00 82.04 144 PHE B O 1
ATOM 5902 N N . ASP C 1 145 ? -6.268 -35.952 -51.712 1.00 70.09 145 ASP B N 1
ATOM 5903 C CA . ASP C 1 145 ? -6.452 -37.380 -51.936 1.00 74.49 145 ASP B CA 1
ATOM 5904 C C . ASP C 1 145 ? -7.922 -37.774 -52.037 1.00 77.79 145 ASP B C 1
ATOM 5905 O O . ASP C 1 145 ? -8.247 -38.960 -51.918 1.00 81.52 145 ASP B O 1
ATOM 5910 N N . ASN C 1 146 ? -8.811 -36.810 -52.256 1.00 69.01 146 ASN B N 1
ATOM 5911 C CA . ASN C 1 146 ? -10.236 -37.094 -52.362 1.00 80.81 146 ASN B CA 1
ATOM 5912 C C . ASN C 1 146 ? -10.943 -35.882 -52.947 1.00 70.24 146 ASN B C 1
ATOM 5913 O O . ASN C 1 146 ? -10.492 -34.746 -52.781 1.00 75.15 146 ASN B O 1
ATOM 5918 N N . ILE C 1 147 ? -12.049 -36.140 -53.633 1.00 84.27 147 ILE B N 1
ATOM 5919 C CA . ILE C 1 147 ? -12.912 -35.084 -54.143 1.00 69.81 147 ILE B CA 1
ATOM 5920 C C . ILE C 1 147 ? -13.913 -34.733 -53.055 1.00 66.41 147 ILE B C 1
ATOM 5921 O O . ILE C 1 147 ? -14.509 -35.624 -52.439 1.00 95.13 147 ILE B O 1
ATOM 5926 N N . PHE C 1 148 ? -14.089 -33.440 -52.804 1.00 70.10 148 PHE B N 1
ATOM 5927 C CA . PHE C 1 148 ? -14.976 -32.990 -51.743 1.00 79.03 148 PHE B CA 1
ATOM 5928 C C . PHE C 1 148 ? -15.499 -31.605 -52.086 1.00 85.97 148 PHE B C 1
ATOM 5929 O O . PHE C 1 148 ? -15.042 -30.958 -53.032 1.00 85.94 148 PHE B O 1
ATOM 5937 N N . SER C 1 149 ? -16.465 -31.154 -51.294 1.00 103.76 149 SER B N 1
ATOM 5938 C CA . SER C 1 149 ? -17.037 -29.826 -51.429 1.00 87.06 149 SER B CA 1
ATOM 5939 C C . SER C 1 149 ? -16.746 -29.025 -50.170 1.00 86.27 149 SER B C 1
ATOM 5940 O O . SER C 1 149 ? -16.621 -29.577 -49.072 1.00 92.68 149 SER B O 1
ATOM 5943 N N . GLY C 1 150 ? -16.644 -27.715 -50.344 1.00 95.46 150 GLY B N 1
ATOM 5944 C CA . GLY C 1 150 ? -16.349 -26.807 -49.256 1.00 90.41 150 GLY B CA 1
ATOM 5945 C C . GLY C 1 150 ? -14.897 -26.381 -49.269 1.00 82.85 150 GLY B C 1
ATOM 5946 O O . GLY C 1 150 ? -14.095 -26.787 -50.115 1.00 80.15 150 GLY B O 1
ATOM 5947 N N . LYS C 1 151 ? -14.562 -25.527 -48.306 1.00 79.10 151 LYS B N 1
ATOM 5948 C CA . LYS C 1 151 ? -13.208 -25.001 -48.168 1.00 64.82 151 LYS B CA 1
ATOM 5949 C C . LYS C 1 151 ? -12.696 -25.142 -46.738 1.00 82.78 151 LYS B C 1
ATOM 5950 O O . LYS C 1 151 ? -11.849 -24.363 -46.298 1.00 82.14 151 LYS B O 1
ATOM 5956 N N . SER C 1 152 ? -13.211 -26.121 -45.992 1.00 79.51 152 SER B N 1
ATOM 5957 C CA . SER C 1 152 ? -12.781 -26.358 -44.616 1.00 66.03 152 SER B CA 1
ATOM 5958 C C . SER C 1 152 ? -11.331 -26.824 -44.505 1.00 86.28 152 SER B C 1
ATOM 5959 O O . SER C 1 152 ? -10.843 -26.992 -43.381 1.00 90.93 152 SER B O 1
ATOM 5962 N N . TYR C 1 153 ? -10.642 -27.055 -45.621 1.00 77.67 153 TYR B N 1
ATOM 5963 C CA . TYR C 1 153 ? -9.263 -27.526 -45.597 1.00 71.82 153 TYR B CA 1
ATOM 5964 C C . TYR C 1 153 ? -8.254 -26.416 -45.340 1.00 72.76 153 TYR B C 1
ATOM 5965 O O . TYR C 1 153 ? -7.067 -26.713 -45.168 1.00 77.97 153 TYR B O 1
ATOM 5974 N N . GLN C 1 154 ? -8.692 -25.155 -45.320 1.00 79.99 154 GLN B N 1
ATOM 5975 C CA . GLN C 1 154 ? -7.757 -24.035 -45.251 1.00 75.01 154 GLN B CA 1
ATOM 5976 C C . GLN C 1 154 ? -6.931 -24.062 -43.970 1.00 74.47 154 GLN B C 1
ATOM 5977 O O . GLN C 1 154 ? -5.736 -23.743 -43.988 1.00 77.92 154 GLN B O 1
ATOM 5983 N N . LEU C 1 155 ? -7.546 -24.438 -42.847 1.00 73.28 155 LEU B N 1
ATOM 5984 C CA . LEU C 1 155 ? -6.804 -24.471 -41.591 1.00 68.76 155 LEU B CA 1
ATOM 5985 C C . LEU C 1 155 ? -5.716 -25.537 -41.620 1.00 76.31 155 LEU B C 1
ATOM 5986 O O . LEU C 1 155 ? -4.592 -25.292 -41.169 1.00 77.05 155 LEU B O 1
ATOM 5991 N N . ALA C 1 156 ? -6.023 -26.720 -42.158 1.00 82.43 156 ALA B N 1
ATOM 5992 C CA . ALA C 1 156 ? -5.022 -27.782 -42.222 1.00 85.27 156 ALA B CA 1
ATOM 5993 C C . ALA C 1 156 ? -3.863 -27.402 -43.136 1.00 80.96 156 ALA B C 1
ATOM 5994 O O . ALA C 1 156 ? -2.699 -27.677 -42.820 1.00 69.72 156 ALA B O 1
ATOM 5996 N N . VAL C 1 157 ? -4.159 -26.760 -44.268 1.00 70.44 157 VAL B N 1
ATOM 5997 C CA . VAL C 1 157 ? -3.100 -26.349 -45.184 1.00 66.29 157 VAL B CA 1
ATOM 5998 C C . VAL C 1 157 ? -2.246 -25.255 -44.553 1.00 77.80 157 VAL B C 1
ATOM 5999 O O . VAL C 1 157 ? -1.014 -25.255 -44.684 1.00 69.98 157 VAL B O 1
ATOM 6003 N N . ALA C 1 158 ? -2.879 -24.314 -43.849 1.00 75.46 158 ALA B N 1
ATOM 6004 C CA . ALA C 1 158 ? -2.117 -23.293 -43.141 1.00 76.70 158 ALA B CA 1
ATOM 6005 C C . ALA C 1 158 ? -1.234 -23.916 -42.068 1.00 80.25 158 ALA B C 1
ATOM 6006 O O . ALA C 1 158 ? -0.095 -23.482 -41.860 1.00 83.25 158 ALA B O 1
ATOM 6008 N N . ALA C 1 159 ? -1.740 -24.945 -41.383 1.00 69.82 159 ALA B N 1
ATOM 6009 C CA . ALA C 1 159 ? -0.939 -25.635 -40.379 1.00 76.58 159 ALA B CA 1
ATOM 6010 C C . ALA C 1 159 ? 0.257 -26.332 -41.013 1.00 83.00 159 ALA B C 1
ATOM 6011 O O . ALA C 1 159 ? 1.369 -26.289 -40.475 1.00 79.70 159 ALA B O 1
ATOM 6013 N N . GLY C 1 160 ? 0.044 -26.985 -42.155 1.00 79.47 160 GLY B N 1
ATOM 6014 C CA . GLY C 1 160 ? 1.152 -27.613 -42.854 1.00 68.07 160 GLY B CA 1
ATOM 6015 C C . GLY C 1 160 ? 2.184 -26.618 -43.342 1.00 71.05 160 GLY B C 1
ATOM 6016 O O . GLY C 1 160 ? 3.380 -26.921 -43.371 1.00 91.30 160 GLY B O 1
ATOM 6017 N N . LEU C 1 161 ? 1.743 -25.419 -43.726 1.00 71.83 161 LEU B N 1
ATOM 6018 C CA . LEU C 1 161 ? 2.674 -24.388 -44.173 1.00 71.94 161 LEU B CA 1
ATOM 6019 C C . LEU C 1 161 ? 3.419 -23.731 -43.018 1.00 77.42 161 LEU B C 1
ATOM 6020 O O . LEU C 1 161 ? 4.552 -23.271 -43.200 1.00 73.42 161 LEU B O 1
ATOM 6025 N N . ILE C 1 162 ? 2.802 -23.659 -41.843 1.00 77.56 162 ILE B N 1
ATOM 6026 C CA . ILE C 1 162 ? 3.386 -22.937 -40.716 1.00 77.80 162 ILE B CA 1
ATOM 6027 C C . ILE C 1 162 ? 4.325 -23.820 -39.904 1.00 84.94 162 ILE B C 1
ATOM 6028 O O . ILE C 1 162 ? 5.383 -23.364 -39.463 1.00 103.79 162 ILE B O 1
ATOM 6033 N N . ALA C 1 163 ? 3.967 -25.089 -39.709 1.00 88.10 163 ALA B N 1
ATOM 6034 C CA . ALA C 1 163 ? 4.737 -25.965 -38.835 1.00 95.17 163 ALA B CA 1
ATOM 6035 C C . ALA C 1 163 ? 6.159 -26.139 -39.350 1.00 99.31 163 ALA B C 1
ATOM 6036 O O . ALA C 1 163 ? 6.378 -26.411 -40.534 1.00 96.72 163 ALA B O 1
ATOM 6038 N N . LYS C 1 164 ? 7.127 -25.968 -38.449 1.00 119.29 164 LYS B N 1
ATOM 6039 C CA . LYS C 1 164 ? 8.527 -26.168 -38.804 1.00 104.38 164 LYS B CA 1
ATOM 6040 C C . LYS C 1 164 ? 8.886 -27.647 -38.803 1.00 108.28 164 LYS B C 1
ATOM 6041 O O . LYS C 1 164 ? 9.654 -28.104 -39.658 1.00 126.48 164 LYS B O 1
ATOM 6047 N N . GLU C 1 165 ? 8.338 -28.403 -37.856 1.00 114.42 165 GLU B N 1
ATOM 6048 C CA . GLU C 1 165 ? 8.551 -29.838 -37.755 1.00 125.25 165 GLU B CA 1
ATOM 6049 C C . GLU C 1 165 ? 7.277 -30.571 -38.148 1.00 121.61 165 GLU B C 1
ATOM 6050 O O . GLU C 1 165 ? 6.173 -30.155 -37.784 1.00 133.96 165 GLU B O 1
ATOM 6056 N N . LYS C 1 166 ? 7.434 -31.667 -38.884 1.00 116.69 166 LYS B N 1
ATOM 6057 C CA . LYS C 1 166 ? 6.302 -32.425 -39.399 1.00 113.58 166 LYS B CA 1
ATOM 6058 C C . LYS C 1 166 ? 5.773 -33.459 -38.414 1.00 102.19 166 LYS B C 1
ATOM 6059 O O . LYS C 1 166 ? 4.777 -34.124 -38.716 1.00 100.12 166 LYS B O 1
ATOM 6065 N N . GLU C 1 167 ? 6.410 -33.612 -37.251 1.00 120.36 167 GLU B N 1
ATOM 6066 C CA . GLU C 1 167 ? 5.978 -34.632 -36.299 1.00 126.28 167 GLU B CA 1
ATOM 6067 C C . GLU C 1 167 ? 4.620 -34.294 -35.694 1.00 107.87 167 GLU B C 1
ATOM 6068 O O . GLU C 1 167 ? 3.762 -35.173 -35.553 1.00 102.68 167 GLU B O 1
ATOM 6074 N N . ILE C 1 168 ? 4.410 -33.028 -35.320 1.00 100.13 168 ILE B N 1
ATOM 6075 C CA . ILE C 1 168 ? 3.162 -32.634 -34.674 1.00 114.59 168 ILE B CA 1
ATOM 6076 C C . ILE C 1 168 ? 1.967 -32.745 -35.615 1.00 103.99 168 ILE B C 1
ATOM 6077 O O . ILE C 1 168 ? 0.824 -32.837 -35.150 1.00 88.45 168 ILE B O 1
ATOM 6082 N N . LEU C 1 169 ? 2.195 -32.744 -36.928 1.00 103.87 169 LEU B N 1
ATOM 6083 C CA . LEU C 1 169 ? 1.119 -32.874 -37.902 1.00 85.53 169 LEU B CA 1
ATOM 6084 C C . LEU C 1 169 ? 0.698 -34.318 -38.134 1.00 95.82 169 LEU B C 1
ATOM 6085 O O . LEU C 1 169 ? -0.248 -34.553 -38.894 1.00 104.26 169 LEU B O 1
ATOM 6090 N N . ASP C 1 170 ? 1.379 -35.285 -37.517 1.00 107.19 170 ASP B N 1
ATOM 6091 C CA . ASP C 1 170 ? 1.050 -36.688 -37.740 1.00 118.67 170 ASP B CA 1
ATOM 6092 C C . ASP C 1 170 ? -0.131 -37.149 -36.896 1.00 112.00 170 ASP B C 1
ATOM 6093 O O . ASP C 1 170 ? -0.904 -38.006 -37.339 1.00 110.98 170 ASP B O 1
ATOM 6098 N N . ASN C 1 171 ? -0.296 -36.599 -35.695 1.00 112.08 171 ASN B N 1
ATOM 6099 C CA . ASN C 1 171 ? -1.346 -37.030 -34.781 1.00 127.11 171 ASN B CA 1
ATOM 6100 C C . ASN C 1 171 ? -2.495 -36.040 -34.676 1.00 111.32 171 ASN B C 1
ATOM 6101 O O . ASN C 1 171 ? -3.458 -36.307 -33.949 1.00 101.81 171 ASN B O 1
ATOM 6106 N N . VAL C 1 172 ? -2.430 -34.915 -35.382 1.00 107.05 172 VAL B N 1
ATOM 6107 C CA . VAL C 1 172 ? -3.390 -33.829 -35.229 1.00 86.90 172 VAL B CA 1
ATOM 6108 C C . VAL C 1 172 ? -4.025 -33.529 -36.578 1.00 90.72 172 VAL B C 1
ATOM 6109 O O . VAL C 1 172 ? -3.321 -33.366 -37.581 1.00 105.71 172 VAL B O 1
ATOM 6113 N N . ALA C 1 173 ? -5.352 -33.453 -36.597 1.00 82.53 173 ALA B N 1
ATOM 6114 C CA . ALA C 1 173 ? -6.105 -33.024 -37.764 1.00 71.80 173 ALA B CA 1
ATOM 6115 C C . ALA C 1 173 ? -6.737 -31.662 -37.497 1.00 91.71 173 ALA B C 1
ATOM 6116 O O . ALA C 1 173 ? -6.945 -31.260 -36.348 1.00 89.19 173 ALA B O 1
ATOM 6118 N N . PHE C 1 174 ? -7.053 -30.956 -38.581 1.00 85.63 174 PHE B N 1
ATOM 6119 C CA . PHE C 1 174 ? -7.567 -29.598 -38.505 1.00 90.73 174 PHE B CA 1
ATOM 6120 C C . PHE C 1 174 ? -8.778 -29.439 -39.408 1.00 91.45 174 PHE B C 1
ATOM 6121 O O . PHE C 1 174 ? -8.874 -30.071 -40.463 1.00 95.51 174 PHE B O 1
ATOM 6129 N N . THR C 1 175 ? -9.701 -28.576 -38.985 1.00 81.85 175 THR B N 1
ATOM 6130 C CA . THR C 1 175 ? -10.825 -28.194 -39.825 1.00 95.46 175 THR B CA 1
ATOM 6131 C C . THR C 1 175 ? -11.166 -26.738 -39.545 1.00 79.28 175 THR B C 1
ATOM 6132 O O . THR C 1 175 ? -11.058 -26.273 -38.408 1.00 65.34 175 THR B O 1
ATOM 6136 N N . GLY C 1 176 ? -11.562 -26.029 -40.586 1.00 85.63 176 GLY B N 1
ATOM 6137 C CA . GLY C 1 176 ? -11.900 -24.622 -40.488 1.00 81.05 176 GLY B CA 1
ATOM 6138 C C . GLY C 1 176 ? -11.320 -23.843 -41.652 1.00 87.44 176 GLY B C 1
ATOM 6139 O O . GLY C 1 176 ? -10.366 -24.258 -42.309 1.00 84.50 176 GLY B O 1
ATOM 6140 N N . GLU C 1 177 ? -11.919 -22.687 -41.914 1.00 87.26 177 GLU B N 1
ATOM 6141 C CA . GLU C 1 177 ? -11.487 -21.797 -42.979 1.00 66.38 177 GLU B CA 1
ATOM 6142 C C . GLU C 1 177 ? -10.645 -20.659 -42.409 1.00 64.98 177 GLU B C 1
ATOM 6143 O O . GLU C 1 177 ? -10.623 -20.409 -41.201 1.00 78.42 177 GLU B O 1
ATOM 6149 N N . VAL C 1 178 ? -9.946 -19.963 -43.303 1.00 58.11 178 VAL B N 1
ATOM 6150 C CA . VAL C 1 178 ? -9.003 -18.918 -42.925 1.00 62.14 178 VAL B CA 1
ATOM 6151 C C . VAL C 1 178 ? -9.334 -17.647 -43.693 1.00 64.55 178 VAL B C 1
ATOM 6152 O O . VAL C 1 178 ? -9.619 -17.692 -44.895 1.00 66.83 178 VAL B O 1
ATOM 6156 N N . SER C 1 179 ? -9.288 -16.512 -42.999 1.00 77.01 179 SER B N 1
ATOM 6157 C CA . SER C 1 179 ? -9.522 -15.214 -43.612 1.00 80.66 179 SER B CA 1
ATOM 6158 C C . SER C 1 179 ? -8.209 -14.611 -44.106 1.00 75.18 179 SER B C 1
ATOM 6159 O O . SER C 1 179 ? -7.119 -15.116 -43.832 1.00 78.14 179 SER B O 1
ATOM 6162 N N . SER C 1 180 ? -8.325 -13.494 -44.830 1.00 73.93 180 SER B N 1
ATOM 6163 C CA . SER C 1 180 ? -7.153 -12.881 -45.450 1.00 67.65 180 SER B CA 1
ATOM 6164 C C . SER C 1 180 ? -6.170 -12.348 -44.417 1.00 82.31 180 SER B C 1
ATOM 6165 O O . SER C 1 180 ? -4.958 -12.363 -44.656 1.00 110.02 180 SER B O 1
ATOM 6168 N N . ASN C 1 181 ? -6.661 -11.870 -43.278 1.00 85.93 181 ASN B N 1
ATOM 6169 C CA . ASN C 1 181 ? -5.797 -11.319 -42.245 1.00 81.62 181 ASN B CA 1
ATOM 6170 C C . ASN C 1 181 ? -5.386 -12.356 -41.212 1.00 80.24 181 ASN B C 1
ATOM 6171 O O . ASN C 1 181 ? -4.889 -11.987 -40.143 1.00 107.41 181 ASN B O 1
ATOM 6176 N N . GLY C 1 182 ? -5.590 -13.638 -41.500 1.00 76.75 182 GLY B N 1
ATOM 6177 C CA . GLY C 1 182 ? -5.119 -14.685 -40.622 1.00 83.78 182 GLY B CA 1
ATOM 6178 C C . GLY C 1 182 ? -6.079 -15.066 -39.525 1.00 67.47 182 GLY B C 1
ATOM 6179 O O . GLY C 1 182 ? -5.644 -15.557 -38.477 1.00 97.45 182 GLY B O 1
ATOM 6180 N N . PHE C 1 183 ? -7.374 -14.864 -39.730 1.00 61.54 183 PHE B N 1
ATOM 6181 C CA . PHE C 1 183 ? -8.383 -15.214 -38.743 1.00 81.95 183 PHE B CA 1
ATOM 6182 C C . PHE C 1 183 ? -9.004 -16.548 -39.129 1.00 78.28 183 PHE B C 1
ATOM 6183 O O . PHE C 1 183 ? -9.314 -16.774 -40.302 1.00 83.13 183 PHE B O 1
ATOM 6191 N N . ILE C 1 184 ? -9.153 -17.436 -38.156 1.00 77.29 184 ILE B N 1
ATOM 6192 C CA . ILE C 1 184 ? -9.817 -18.717 -38.366 1.00 78.09 184 ILE B CA 1
ATOM 6193 C C . ILE C 1 184 ? -11.314 -18.526 -38.169 1.00 77.91 184 ILE B C 1
ATOM 6194 O O . ILE C 1 184 ? -11.749 -17.981 -37.147 1.00 94.25 184 ILE B O 1
ATOM 6199 N N . ILE C 1 185 ? -12.105 -18.997 -39.129 1.00 79.67 185 ILE B N 1
ATOM 6200 C CA . ILE C 1 185 ? -13.547 -18.759 -39.114 1.00 84.45 185 ILE B CA 1
ATOM 6201 C C . ILE C 1 185 ? -14.251 -20.079 -38.816 1.00 79.79 185 ILE B C 1
ATOM 6202 O O . ILE C 1 185 ? -13.812 -21.139 -39.289 1.00 78.13 185 ILE B O 1
ATOM 6207 N N . PRO C 1 186 ? -15.311 -20.070 -38.008 1.00 68.42 186 PRO B N 1
ATOM 6208 C CA . PRO C 1 186 ? -15.959 -21.328 -37.625 1.00 93.17 186 PRO B CA 1
ATOM 6209 C C . PRO C 1 186 ? -16.575 -22.039 -38.818 1.00 84.59 186 PRO B C 1
ATOM 6210 O O . PRO C 1 186 ? -16.956 -21.420 -39.814 1.00 81.94 186 PRO B O 1
ATOM 6214 N N . VAL C 1 187 ? -16.646 -23.364 -38.711 1.00 60.63 187 VAL B N 1
ATOM 6215 C CA . VAL C 1 187 ? -17.218 -24.210 -39.745 1.00 74.98 187 VAL B CA 1
ATOM 6216 C C . VAL C 1 187 ? -18.278 -25.100 -39.110 1.00 95.20 187 VAL B C 1
ATOM 6217 O O . VAL C 1 187 ? -18.428 -25.158 -37.889 1.00 81.07 187 VAL B O 1
ATOM 6221 N N . ASN C 1 188 ? -19.022 -25.792 -39.966 1.00 97.13 188 ASN B N 1
ATOM 6222 C CA . ASN C 1 188 ? -20.162 -26.586 -39.539 1.00 113.16 188 ASN B CA 1
ATOM 6223 C C . ASN C 1 188 ? -19.764 -28.035 -39.265 1.00 100.41 188 ASN B C 1
ATOM 6224 O O . ASN C 1 188 ? -18.662 -28.484 -39.588 1.00 94.45 188 ASN B O 1
ATOM 6229 N N . HIS C 1 189 ? -20.698 -28.765 -38.651 1.00 107.79 189 HIS B N 1
ATOM 6230 C CA . HIS C 1 189 ? -20.586 -30.208 -38.428 1.00 108.91 189 HIS B CA 1
ATOM 6231 C C . HIS C 1 189 ? -19.335 -30.564 -37.625 1.00 91.73 189 HIS B C 1
ATOM 6232 O O . HIS C 1 189 ? -18.573 -31.461 -37.988 1.00 86.00 189 HIS B O 1
ATOM 6239 N N . LEU C 1 190 ? -19.139 -29.867 -36.505 1.00 88.73 190 LEU B N 1
ATOM 6240 C CA . LEU C 1 190 ? -17.973 -30.153 -35.676 1.00 87.27 190 LEU B CA 1
ATOM 6241 C C . LEU C 1 190 ? -18.076 -31.515 -35.004 1.00 91.26 190 LEU B C 1
ATOM 6242 O O . LEU C 1 190 ? -17.060 -32.194 -34.831 1.00 102.82 190 LEU B O 1
ATOM 6247 N N . GLU C 1 191 ? -19.285 -31.933 -34.627 1.00 100.28 191 GLU B N 1
ATOM 6248 C CA . GLU C 1 191 ? -19.441 -33.192 -33.906 1.00 111.16 191 GLU B CA 1
ATOM 6249 C C . GLU C 1 191 ? -19.139 -34.382 -34.810 1.00 101.34 191 GLU B C 1
ATOM 6250 O O . GLU C 1 191 ? -18.417 -35.309 -34.418 1.00 98.62 191 GLU B O 1
ATOM 6256 N N . GLU C 1 192 ? -19.681 -34.372 -36.029 1.00 89.26 192 GLU B N 1
ATOM 6257 C CA . GLU C 1 192 ? -19.431 -35.470 -36.957 1.00 87.97 192 GLU B CA 1
ATOM 6258 C C . GLU C 1 192 ? -17.968 -35.510 -37.382 1.00 89.15 192 GLU B C 1
ATOM 6259 O O . GLU C 1 192 ? -17.382 -36.592 -37.513 1.00 82.47 192 GLU B O 1
ATOM 6265 N N . LYS C 1 193 ? -17.359 -34.339 -37.590 1.00 91.29 193 LYS B N 1
ATOM 6266 C CA . LYS C 1 193 ? -15.936 -34.288 -37.913 1.00 89.74 193 LYS B CA 1
ATOM 6267 C C . LYS C 1 193 ? -15.091 -34.820 -36.762 1.00 90.16 193 LYS B C 1
ATOM 6268 O O . LYS C 1 193 ? -14.095 -35.519 -36.985 1.00 94.11 193 LYS B O 1
ATOM 6274 N N . LYS C 1 194 ? -15.467 -34.490 -35.523 1.00 86.84 194 LYS B N 1
ATOM 6275 C CA . LYS C 1 194 ? -14.744 -35.007 -34.367 1.00 86.39 194 LYS B CA 1
ATOM 6276 C C . LYS C 1 194 ? -14.872 -36.520 -34.271 1.00 82.54 194 LYS B C 1
ATOM 6277 O O . LYS C 1 194 ? -13.896 -37.213 -33.964 1.00 91.58 194 LYS B O 1
ATOM 6283 N N . GLU C 1 195 ? -16.066 -37.051 -34.538 1.00 89.73 195 GLU B N 1
ATOM 6284 C CA . GLU C 1 195 ? -16.247 -38.500 -34.534 1.00 100.66 195 GLU B CA 1
ATOM 6285 C C . GLU C 1 195 ? -15.383 -39.161 -35.603 1.00 90.88 195 GLU B C 1
ATOM 6286 O O . GLU C 1 195 ? -14.710 -40.168 -35.344 1.00 98.69 195 GLU B O 1
ATOM 6292 N N . ILE C 1 196 ? -15.382 -38.594 -36.813 1.00 81.84 196 ILE B N 1
ATOM 6293 C CA . ILE C 1 196 ? -14.578 -39.140 -37.906 1.00 75.13 196 ILE B CA 1
ATOM 6294 C C . ILE C 1 196 ? -13.102 -39.140 -37.532 1.00 88.34 196 ILE B C 1
ATOM 6295 O O . ILE C 1 196 ? -12.393 -40.135 -37.723 1.00 94.46 196 ILE B O 1
ATOM 6300 N N . THR C 1 197 ? -12.618 -38.019 -36.993 1.00 79.35 197 THR B N 1
ATOM 6301 C CA . THR C 1 197 ? -11.202 -37.906 -36.662 1.00 83.94 197 THR B CA 1
ATOM 6302 C C . THR C 1 197 ? -10.820 -38.847 -35.525 1.00 92.30 197 THR B C 1
ATOM 6303 O O . THR C 1 197 ? -9.738 -39.446 -35.545 1.00 104.90 197 THR B O 1
ATOM 6307 N N . GLU C 1 198 ? -11.695 -38.997 -34.527 1.00 89.93 198 GLU B N 1
ATOM 6308 C CA . GLU C 1 198 ? -11.393 -39.894 -33.419 1.00 100.63 198 GLU B CA 1
ATOM 6309 C C . GLU C 1 198 ? -11.436 -41.354 -33.848 1.00 108.59 198 GLU B C 1
ATOM 6310 O O . GLU C 1 198 ? -10.748 -42.190 -33.250 1.00 121.06 198 GLU B O 1
ATOM 6316 N N . LYS C 1 199 ? -12.225 -41.685 -34.875 1.00 96.33 199 LYS B N 1
ATOM 6317 C CA . LYS C 1 199 ? -12.184 -43.051 -35.391 1.00 109.68 199 LYS B CA 1
ATOM 6318 C C . LYS C 1 199 ? -10.839 -43.373 -36.032 1.00 111.55 199 LYS B C 1
ATOM 6319 O O . LYS C 1 199 ? -10.373 -44.515 -35.947 1.00 113.02 199 LYS B O 1
ATOM 6325 N N . ALA C 1 200 ? -10.200 -42.391 -36.663 1.00 111.74 200 ALA B N 1
ATOM 6326 C CA . ALA C 1 200 ? -8.885 -42.574 -37.265 1.00 97.83 200 ALA B CA 1
ATOM 6327 C C . ALA C 1 200 ? -7.742 -42.423 -36.267 1.00 97.96 200 ALA B C 1
ATOM 6328 O O . ALA C 1 200 ? -6.590 -42.283 -36.693 1.00 96.35 200 ALA B O 1
ATOM 6330 N N . LYS C 1 201 ? -8.036 -42.432 -34.965 1.00 96.00 201 LYS B N 1
ATOM 6331 C CA . LYS C 1 201 ? -7.018 -42.353 -33.916 1.00 116.30 201 LYS B CA 1
ATOM 6332 C C . LYS C 1 201 ? -6.207 -41.063 -34.030 1.00 107.78 201 LYS B C 1
ATOM 6333 O O . LYS C 1 201 ? -4.976 -41.065 -33.970 1.00 105.91 201 LYS B O 1
ATOM 6339 N N . LYS C 1 202 ? -6.913 -39.947 -34.203 1.00 99.20 202 LYS B N 1
ATOM 6340 C CA . LYS C 1 202 ? -6.292 -38.631 -34.230 1.00 89.59 202 LYS B CA 1
ATOM 6341 C C . LYS C 1 202 ? -7.191 -37.639 -33.506 1.00 102.28 202 LYS B C 1
ATOM 6342 O O . LYS C 1 202 ? -8.384 -37.881 -33.309 1.00 108.09 202 LYS B O 1
ATOM 6348 N N . VAL C 1 203 ? -6.598 -36.515 -33.096 1.00 96.17 203 VAL B N 1
ATOM 6349 C CA . VAL C 1 203 ? -7.325 -35.447 -32.419 1.00 85.56 203 VAL B CA 1
ATOM 6350 C C . VAL C 1 203 ? -7.676 -34.369 -33.431 1.00 85.73 203 VAL B C 1
ATOM 6351 O O . VAL C 1 203 ? -6.927 -34.105 -34.378 1.00 90.44 203 VAL B O 1
ATOM 6355 N N . LEU C 1 204 ? -8.825 -33.732 -33.230 1.00 85.87 204 LEU B N 1
ATOM 6356 C CA . LEU C 1 204 ? -9.320 -32.705 -34.136 1.00 81.93 204 LEU B CA 1
ATOM 6357 C C . LEU C 1 204 ? -9.234 -31.343 -33.469 1.00 82.74 204 LEU B C 1
ATOM 6358 O O . LEU C 1 204 ? -9.646 -31.179 -32.315 1.00 82.48 204 LEU B O 1
ATOM 6363 N N . ILE C 1 205 ? -8.700 -30.371 -34.198 1.00 79.52 205 ILE B N 1
ATOM 6364 C CA . ILE C 1 205 ? -8.621 -28.993 -33.737 1.00 90.02 205 ILE B CA 1
ATOM 6365 C C . ILE C 1 205 ? -9.577 -28.160 -34.575 1.00 90.73 205 ILE B C 1
ATOM 6366 O O . ILE C 1 205 ? -9.426 -28.063 -35.800 1.00 81.84 205 ILE B O 1
ATOM 6371 N N . THR C 1 206 ? -10.547 -27.558 -33.913 1.00 80.69 206 THR B N 1
ATOM 6372 C CA . THR C 1 206 ? -11.625 -26.800 -34.519 1.00 68.90 206 THR B CA 1
ATOM 6373 C C . THR C 1 206 ? -11.371 -25.311 -34.362 1.00 85.64 206 THR B C 1
ATOM 6374 O O . THR C 1 206 ? -10.519 -24.889 -33.573 1.00 92.20 206 THR B O 1
ATOM 6378 N N . PRO C 1 207 ? -12.089 -24.469 -35.112 1.00 72.28 207 PRO B N 1
ATOM 6379 C CA . PRO C 1 207 ? -11.940 -23.019 -34.918 1.00 80.33 207 PRO B CA 1
ATOM 6380 C C . PRO C 1 207 ? -12.302 -22.562 -33.518 1.00 89.73 207 PRO B C 1
ATOM 6381 O O . PRO C 1 207 ? -11.966 -21.432 -33.144 1.00 89.85 207 PRO B O 1
ATOM 6385 N N . GLU C 1 208 ? -12.991 -23.393 -32.735 1.00 79.78 208 GLU B N 1
ATOM 6386 C CA . GLU C 1 208 ? -13.252 -23.060 -31.343 1.00 83.38 208 GLU B CA 1
ATOM 6387 C C . GLU C 1 208 ? -12.045 -23.311 -30.452 1.00 77.10 208 GLU B C 1
ATOM 6388 O O . GLU C 1 208 ? -12.025 -22.829 -29.314 1.00 85.03 208 GLU B O 1
ATOM 6394 N N . ASP C 1 209 ? -11.045 -24.052 -30.940 1.00 90.68 209 ASP B N 1
ATOM 6395 C CA . ASP C 1 209 ? -9.829 -24.287 -30.165 1.00 91.83 209 ASP B CA 1
ATOM 6396 C C . ASP C 1 209 ? -8.828 -23.148 -30.319 1.00 90.89 209 ASP B C 1
ATOM 6397 O O . ASP C 1 209 ? -8.235 -22.704 -29.330 1.00 98.30 209 ASP B O 1
ATOM 6402 N N . ILE C 1 210 ? -8.633 -22.657 -31.541 1.00 73.75 210 ILE B N 1
ATOM 6403 C CA . ILE C 1 210 ? -7.686 -21.582 -31.812 1.00 101.39 210 ILE B CA 1
ATOM 6404 C C . ILE C 1 210 ? -8.405 -20.477 -32.575 1.00 102.15 210 ILE B C 1
ATOM 6405 O O . ILE C 1 210 ? -9.244 -20.749 -33.440 1.00 81.16 210 ILE B O 1
ATOM 6410 N N . GLU C 1 211 ? -8.057 -19.226 -32.263 1.00 108.08 211 GLU B N 1
ATOM 6411 C CA . GLU C 1 211 ? -8.748 -18.058 -32.800 1.00 90.44 211 GLU B CA 1
ATOM 6412 C C . GLU C 1 211 ? -8.174 -17.586 -34.131 1.00 93.28 211 GLU B C 1
ATOM 6413 O O . GLU C 1 211 ? -8.933 -17.287 -35.060 1.00 81.99 211 GLU B O 1
ATOM 6419 N N . ASN C 1 212 ? -6.850 -17.521 -34.250 1.00 103.05 212 ASN B N 1
ATOM 6420 C CA . ASN C 1 212 ? -6.215 -16.943 -35.425 1.00 82.15 212 ASN B CA 1
ATOM 6421 C C . ASN C 1 212 ? -4.934 -17.710 -35.735 1.00 92.91 212 ASN B C 1
ATOM 6422 O O . ASN C 1 212 ? -4.569 -18.663 -35.041 1.00 89.19 212 ASN B O 1
ATOM 6427 N N . LEU C 1 213 ? -4.257 -17.284 -36.804 1.00 84.15 213 LEU B N 1
ATOM 6428 C CA . LEU C 1 213 ? -3.029 -17.944 -37.232 1.00 77.93 213 LEU B CA 1
ATOM 6429 C C . LEU C 1 213 ? -1.895 -17.751 -36.230 1.00 88.95 213 LEU B C 1
ATOM 6430 O O . LEU C 1 213 ? -0.983 -18.583 -36.168 1.00 84.04 213 LEU B O 1
ATOM 6435 N N . GLU C 1 214 ? -1.932 -16.670 -35.440 1.00 101.51 214 GLU B N 1
ATOM 6436 C CA . GLU C 1 214 ? -0.885 -16.438 -34.445 1.00 92.03 214 GLU B CA 1
ATOM 6437 C C . GLU C 1 214 ? -0.880 -17.521 -33.379 1.00 82.70 214 GLU B C 1
ATOM 6438 O O . GLU C 1 214 ? 0.179 -18.053 -33.032 1.00 97.14 214 GLU B O 1
ATOM 6444 N N . GLU C 1 215 ? -2.058 -17.867 -32.856 1.00 85.92 215 GLU B N 1
ATOM 6445 C CA . GLU C 1 215 ? -2.161 -18.936 -31.868 1.00 82.42 215 GLU B CA 1
ATOM 6446 C C . GLU C 1 215 ? -1.725 -20.272 -32.458 1.00 90.59 215 GLU B C 1
ATOM 6447 O O . GLU C 1 215 ? -1.026 -21.060 -31.803 1.00 95.62 215 GLU B O 1
ATOM 6453 N N . LEU C 1 216 ? -2.119 -20.537 -33.705 1.00 86.88 216 LEU B N 1
ATOM 6454 C CA . LEU C 1 216 ? -1.707 -21.773 -34.355 1.00 81.58 216 LEU B CA 1
ATOM 6455 C C . LEU C 1 216 ? -0.192 -21.837 -34.492 1.00 87.90 216 LEU B C 1
ATOM 6456 O O . LEU C 1 216 ? 0.415 -22.885 -34.249 1.00 93.80 216 LEU B O 1
ATOM 6461 N N . SER C 1 217 ? 0.437 -20.723 -34.872 1.00 80.33 217 SER B N 1
ATOM 6462 C CA . SER C 1 217 ? 1.891 -20.695 -34.977 1.00 75.20 217 SER B CA 1
ATOM 6463 C C . SER C 1 217 ? 2.549 -20.816 -33.609 1.00 86.44 217 SER B C 1
ATOM 6464 O O . SER C 1 217 ? 3.630 -21.401 -33.490 1.00 95.47 217 SER B O 1
ATOM 6467 N N . PHE C 1 218 ? 1.914 -20.263 -32.574 1.00 89.84 218 PHE B N 1
ATOM 6468 C CA . PHE C 1 218 ? 2.414 -20.425 -31.215 1.00 88.67 218 PHE B CA 1
ATOM 6469 C C . PHE C 1 218 ? 2.460 -21.894 -30.824 1.00 88.21 218 PHE B C 1
ATOM 6470 O O . PHE C 1 218 ? 3.409 -22.344 -30.172 1.00 104.30 218 PHE B O 1
ATOM 6478 N N . TRP C 1 219 ? 1.437 -22.659 -31.212 1.00 85.04 219 TRP B N 1
ATOM 6479 C CA . TRP C 1 219 ? 1.412 -24.071 -30.834 1.00 88.70 219 TRP B CA 1
ATOM 6480 C C . TRP C 1 219 ? 2.266 -24.952 -31.746 1.00 90.08 219 TRP B C 1
ATOM 6481 O O . TRP C 1 219 ? 2.903 -25.895 -31.268 1.00 86.90 219 TRP B O 1
ATOM 6492 N N . LEU C 1 220 ? 2.295 -24.675 -33.051 1.00 89.42 220 LEU B N 1
ATOM 6493 C CA . LEU C 1 220 ? 2.961 -25.584 -33.983 1.00 88.49 220 LEU B CA 1
ATOM 6494 C C . LEU C 1 220 ? 4.479 -25.531 -33.844 1.00 98.32 220 LEU B C 1
ATOM 6495 O O . LEU C 1 220 ? 5.125 -26.556 -33.596 1.00 121.07 220 LEU B O 1
ATOM 6500 N N . ASN C 1 221 ? 5.072 -24.344 -34.002 1.00 78.49 221 ASN B N 1
ATOM 6501 C CA . ASN C 1 221 ? 6.521 -24.162 -33.907 1.00 101.55 221 ASN B CA 1
ATOM 6502 C C . ASN C 1 221 ? 6.806 -23.150 -32.804 1.00 86.65 221 ASN B C 1
ATOM 6503 O O . ASN C 1 221 ? 7.122 -21.982 -33.076 1.00 84.57 221 ASN B O 1
ATOM 6508 N N . PRO C 1 222 ? 6.720 -23.567 -31.544 1.00 91.55 222 PRO B N 1
ATOM 6509 C CA . PRO C 1 222 ? 6.949 -22.637 -30.436 1.00 105.38 222 PRO B CA 1
ATOM 6510 C C . PRO C 1 222 ? 8.430 -22.393 -30.201 1.00 119.37 222 PRO B C 1
ATOM 6511 O O . PRO C 1 222 ? 9.265 -23.287 -30.362 1.00 124.76 222 PRO B O 1
ATOM 6515 N N . GLU C 1 223 ? 8.752 -21.152 -29.834 1.00 122.74 223 GLU B N 1
ATOM 6516 C CA . GLU C 1 223 ? 10.104 -20.841 -29.391 1.00 114.97 223 GLU B CA 1
ATOM 6517 C C . GLU C 1 223 ? 10.300 -21.178 -27.918 1.00 122.14 223 GLU B C 1
ATOM 6518 O O . GLU C 1 223 ? 11.411 -21.534 -27.511 1.00 138.56 223 GLU B O 1
ATOM 6524 N N . HIS C 1 224 ? 9.233 -21.073 -27.107 1.00 108.00 224 HIS B N 1
ATOM 6525 C CA . HIS C 1 224 ? 9.256 -21.472 -25.695 1.00 133.56 224 HIS B CA 1
ATOM 6526 C C . HIS C 1 224 ? 7.882 -22.050 -25.339 1.00 127.85 224 HIS B C 1
ATOM 6527 O O . HIS C 1 224 ? 7.029 -21.375 -24.758 1.00 130.47 224 HIS B O 1
ATOM 6534 N N . LEU C 1 225 ? 7.672 -23.314 -25.692 1.00 117.04 225 LEU B N 1
ATOM 6535 C CA . LEU C 1 225 ? 6.423 -24.002 -25.364 1.00 108.21 225 LEU B CA 1
ATOM 6536 C C . LEU C 1 225 ? 6.330 -24.228 -23.861 1.00 98.84 225 LEU B C 1
ATOM 6537 O O . LEU C 1 225 ? 7.207 -24.886 -23.291 1.00 110.11 225 LEU B O 1
ATOM 6542 N N . PRO C 1 226 ? 5.305 -23.716 -23.184 1.00 98.35 226 PRO B N 1
ATOM 6543 C CA . PRO C 1 226 ? 5.231 -23.894 -21.729 1.00 101.19 226 PRO B CA 1
ATOM 6544 C C . PRO C 1 226 ? 4.497 -25.161 -21.307 1.00 95.01 226 PRO B C 1
ATOM 6545 O O . PRO C 1 226 ? 3.332 -25.364 -21.663 1.00 94.71 226 PRO B O 1
ATOM 6549 N N . VAL C 1 227 ? 5.174 -26.019 -20.550 1.00 87.71 227 VAL B N 1
ATOM 6550 C CA . VAL C 1 227 ? 4.549 -27.179 -19.931 1.00 98.12 227 VAL B CA 1
ATOM 6551 C C . VAL C 1 227 ? 4.499 -26.947 -18.422 1.00 101.99 227 VAL B C 1
ATOM 6552 O O . VAL C 1 227 ? 5.167 -26.064 -17.888 1.00 79.47 227 VAL B O 1
ATOM 6556 N N . ILE C 1 228 ? 3.699 -27.758 -17.732 1.00 92.46 228 ILE B N 1
ATOM 6557 C CA . ILE C 1 228 ? 3.348 -27.521 -16.335 1.00 83.60 228 ILE B CA 1
ATOM 6558 C C . ILE C 1 228 ? 3.769 -28.713 -15.487 1.00 99.40 228 ILE B C 1
ATOM 6559 O O . ILE C 1 228 ? 3.544 -29.867 -15.867 1.00 100.92 228 ILE B O 1
ATOM 6564 N N . PHE C 1 229 ? 4.367 -28.429 -14.327 1.00 105.52 229 PHE B N 1
ATOM 6565 C CA . PHE C 1 229 ? 4.601 -29.437 -13.298 1.00 92.06 229 PHE B CA 1
ATOM 6566 C C . PHE C 1 229 ? 4.398 -28.803 -11.930 1.00 101.86 229 PHE B C 1
ATOM 6567 O O . PHE C 1 229 ? 5.147 -27.899 -11.537 1.00 109.20 229 PHE B O 1
ATOM 6575 N N . ILE C 1 230 ? 3.398 -29.290 -11.200 1.00 94.76 230 ILE B N 1
ATOM 6576 C CA . ILE C 1 230 ? 3.074 -28.785 -9.873 1.00 115.11 230 ILE B CA 1
ATOM 6577 C C . ILE C 1 230 ? 2.938 -29.966 -8.922 1.00 114.21 230 ILE B C 1
ATOM 6578 O O . ILE C 1 230 ? 2.110 -30.857 -9.144 1.00 112.25 230 ILE B O 1
ATOM 6583 N N . HIS C 1 231 ? 3.754 -29.979 -7.874 1.00 115.03 231 HIS B N 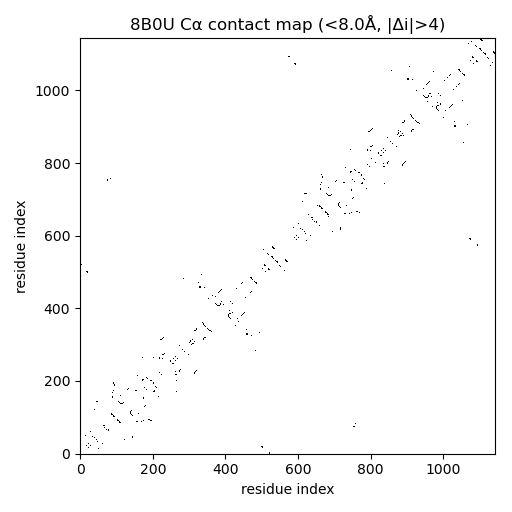1
ATOM 6584 C CA . HIS C 1 231 ? 3.595 -30.931 -6.787 1.00 112.60 231 HIS B CA 1
ATOM 6585 C C . HIS C 1 231 ? 2.658 -30.341 -5.743 1.00 118.64 231 HIS B C 1
ATOM 6586 O O . HIS C 1 231 ? 2.808 -29.180 -5.349 1.00 110.81 231 HIS B O 1
ATOM 6593 N N . ILE C 1 232 ? 1.688 -31.138 -5.308 1.00 113.78 232 ILE B N 1
ATOM 6594 C CA . ILE C 1 232 ? 0.686 -30.690 -4.354 1.00 109.43 232 ILE B CA 1
ATOM 6595 C C . ILE C 1 232 ? 0.531 -31.739 -3.265 1.00 136.20 232 ILE B C 1
ATOM 6596 O O . ILE C 1 232 ? 0.750 -32.934 -3.485 1.00 142.53 232 ILE B O 1
ATOM 6601 N N . ASN C 1 233 ? 0.140 -31.278 -2.080 1.00 146.67 233 ASN B N 1
ATOM 6602 C CA . ASN C 1 233 ? -0.168 -32.151 -0.959 1.00 160.82 233 ASN B CA 1
ATOM 6603 C C . ASN C 1 233 ? -1.659 -32.426 -0.828 1.00 152.58 233 ASN B C 1
ATOM 6604 O O . ASN C 1 233 ? -2.053 -33.258 -0.005 1.00 146.44 233 ASN B O 1
ATOM 6609 N N . LYS C 1 234 ? -2.485 -31.746 -1.618 1.00 145.01 234 LYS B N 1
ATOM 6610 C CA . LYS C 1 234 ? -3.934 -31.885 -1.573 1.00 131.74 234 LYS B CA 1
ATOM 6611 C C . LYS C 1 234 ? -4.423 -32.507 -2.873 1.00 126.63 234 LYS B C 1
ATOM 6612 O O . LYS C 1 234 ? -4.430 -31.828 -3.913 1.00 135.33 234 LYS B O 1
ATOM 6618 N N . PRO C 1 235 ? -4.836 -33.778 -2.877 1.00 128.62 235 PRO B N 1
ATOM 6619 C CA . PRO C 1 235 ? -5.218 -34.402 -4.156 1.00 128.90 235 PRO B CA 1
ATOM 6620 C C . PRO C 1 235 ? -6.500 -33.839 -4.743 1.00 134.25 235 PRO B C 1
ATOM 6621 O O . PRO C 1 235 ? -6.578 -33.638 -5.963 1.00 129.77 235 PRO B O 1
ATOM 6625 N N . GLU C 1 236 ? -7.501 -33.549 -3.908 1.00 146.91 236 GLU B N 1
ATOM 6626 C CA . GLU C 1 236 ? -8.788 -33.084 -4.412 1.00 143.00 236 GLU B CA 1
ATOM 6627 C C . GLU C 1 236 ? -8.706 -31.704 -5.049 1.00 135.39 236 GLU B C 1
ATOM 6628 O O . GLU C 1 236 ? -9.679 -31.270 -5.675 1.00 133.94 236 GLU B O 1
ATOM 6634 N N . LEU C 1 237 ? -7.575 -31.014 -4.917 1.00 131.22 237 LEU B N 1
ATOM 6635 C CA . LEU C 1 237 ? -7.339 -29.742 -5.586 1.00 121.92 237 LEU B CA 1
ATOM 6636 C C . LEU C 1 237 ? -6.374 -29.897 -6.755 1.00 123.63 237 LEU B C 1
ATOM 6637 O O . LEU C 1 237 ? -5.664 -28.956 -7.108 1.00 127.80 237 LEU B O 1
ATOM 6642 N N . ALA C 1 238 ? -6.327 -31.080 -7.359 1.00 131.71 238 ALA B N 1
ATOM 6643 C CA . ALA C 1 238 ? -5.422 -31.292 -8.480 1.00 129.10 238 ALA B CA 1
ATOM 6644 C C . ALA C 1 238 ? -5.826 -30.419 -9.656 1.00 123.20 238 ALA B C 1
ATOM 6645 O O . ALA C 1 238 ? -5.122 -29.456 -9.987 1.00 114.44 238 ALA B O 1
ATOM 6647 N N . LEU C 1 239 ? -6.988 -30.715 -10.248 1.00 132.38 239 LEU B N 1
ATOM 6648 C CA . LEU C 1 239 ? -7.388 -30.020 -11.466 1.00 126.20 239 LEU B CA 1
ATOM 6649 C C . LEU C 1 239 ? -7.437 -28.515 -11.243 1.00 111.80 239 LEU B C 1
ATOM 6650 O O . LEU C 1 239 ? -6.885 -27.744 -12.041 1.00 117.78 239 LEU B O 1
ATOM 6655 N N . GLN C 1 240 ? -8.034 -28.085 -10.127 1.00 104.55 240 GLN B N 1
ATOM 6656 C CA . GLN C 1 240 ? -8.105 -26.663 -9.823 1.00 117.86 240 GLN B CA 1
ATOM 6657 C C . GLN C 1 240 ? -6.718 -26.040 -9.852 1.00 116.77 240 GLN B C 1
ATOM 6658 O O . GLN C 1 240 ? -6.495 -25.028 -10.530 1.00 109.34 240 GLN B O 1
ATOM 6664 N N . SER C 1 241 ? -5.754 -26.678 -9.176 1.00 124.77 241 SER B N 1
ATOM 6665 C CA . SER C 1 241 ? -4.404 -26.133 -9.155 1.00 115.33 241 SER B CA 1
ATOM 6666 C C . SER C 1 241 ? -3.857 -26.009 -10.567 1.00 117.73 241 SER B C 1
ATOM 6667 O O . SER C 1 241 ? -3.289 -24.970 -10.927 1.00 118.57 241 SER B O 1
ATOM 6670 N N . LEU C 1 242 ? -4.079 -27.032 -11.401 1.00 111.97 242 LEU B N 1
ATOM 6671 C CA . LEU C 1 242 ? -3.640 -26.947 -12.788 1.00 109.41 242 LEU B CA 1
ATOM 6672 C C . LEU C 1 242 ? -4.218 -25.704 -13.444 1.00 119.21 242 LEU B C 1
ATOM 6673 O O . LEU C 1 242 ? -3.479 -24.882 -14.003 1.00 110.53 242 LEU B O 1
ATOM 6678 N N . LYS C 1 243 ? -5.533 -25.508 -13.307 1.00 122.43 243 LYS B N 1
ATOM 6679 C CA . LYS C 1 243 ? -6.154 -24.334 -13.901 1.00 107.93 243 LYS B CA 1
ATOM 6680 C C . LYS C 1 243 ? -5.530 -23.066 -13.342 1.00 113.80 243 LYS B C 1
ATOM 6681 O O . LYS C 1 243 ? -5.219 -22.136 -14.098 1.00 117.69 243 LYS B O 1
ATOM 6687 N N . GLN C 1 244 ? -5.269 -23.039 -12.030 1.00 109.24 244 GLN B N 1
ATOM 6688 C CA . GLN C 1 244 ? -4.615 -21.877 -11.445 1.00 110.96 244 GLN B CA 1
ATOM 6689 C C . GLN C 1 244 ? -3.277 -21.631 -12.121 1.00 105.85 244 GLN B C 1
ATOM 6690 O O . GLN C 1 244 ? -2.990 -20.513 -12.568 1.00 112.05 244 GLN B O 1
ATOM 6696 N N . MET C 1 245 ? -2.470 -22.688 -12.265 1.00 100.49 245 MET B N 1
ATOM 6697 C CA . MET C 1 245 ? -1.198 -22.534 -12.955 1.00 111.00 245 MET B CA 1
ATOM 6698 C C . MET C 1 245 ? -1.419 -22.006 -14.362 1.00 112.75 245 MET B C 1
ATOM 6699 O O . MET C 1 245 ? -0.715 -21.089 -14.805 1.00 119.57 245 MET B O 1
ATOM 6704 N N . GLU C 1 246 ? -2.435 -22.530 -15.056 1.00 109.18 246 GLU B N 1
ATOM 6705 C CA . GLU C 1 246 ? -2.742 -22.030 -16.390 1.00 111.69 246 GLU B CA 1
ATOM 6706 C C . GLU C 1 246 ? -2.978 -20.529 -16.348 1.00 114.78 246 GLU B C 1
ATOM 6707 O O . GLU C 1 246 ? -2.384 -19.774 -17.128 1.00 109.43 246 GLU B O 1
ATOM 6713 N N . ASP C 1 247 ? -3.798 -20.069 -15.397 1.00 122.31 247 ASP B N 1
ATOM 6714 C CA . ASP C 1 247 ? -4.032 -18.637 -15.273 1.00 110.92 247 ASP B CA 1
ATOM 6715 C C . ASP C 1 247 ? -2.725 -17.900 -15.027 1.00 103.78 247 ASP B C 1
ATOM 6716 O O . ASP C 1 247 ? -2.446 -16.881 -15.673 1.00 104.50 247 ASP B O 1
ATOM 6721 N N . ALA C 1 248 ? -1.880 -18.440 -14.141 1.00 104.04 248 ALA B N 1
ATOM 6722 C CA . ALA C 1 248 ? -0.602 -17.797 -13.864 1.00 114.32 248 ALA B CA 1
ATOM 6723 C C . ALA C 1 248 ? 0.260 -17.729 -15.114 1.00 108.14 248 ALA B C 1
ATOM 6724 O O . ALA C 1 248 ? 1.027 -16.774 -15.289 1.00 92.92 248 ALA B O 1
ATOM 6726 N N . ILE C 1 249 ? 0.143 -18.723 -15.996 1.00 120.59 249 ILE B N 1
ATOM 6727 C CA . ILE C 1 249 ? 0.897 -18.686 -17.243 1.00 123.16 249 ILE B CA 1
ATOM 6728 C C . ILE C 1 249 ? 0.290 -17.664 -18.197 1.00 125.84 249 ILE B C 1
ATOM 6729 O O . ILE C 1 249 ? 1.009 -16.974 -18.931 1.00 113.96 249 ILE B O 1
ATOM 6734 N N . LYS C 1 250 ? -1.040 -17.531 -18.186 1.00 126.16 250 LYS B N 1
ATOM 6735 C CA . LYS C 1 250 ? -1.697 -16.593 -19.089 1.00 103.05 250 LYS B CA 1
ATOM 6736 C C . LYS C 1 250 ? -1.383 -15.143 -18.745 1.00 123.86 250 LYS B C 1
ATOM 6737 O O . LYS C 1 250 ? -1.475 -14.279 -19.624 1.00 121.96 250 LYS B O 1
ATOM 6743 N N . LYS C 1 251 ? -1.014 -14.862 -17.492 1.00 124.90 251 LYS B N 1
ATOM 6744 C CA . LYS C 1 251 ? -0.652 -13.507 -17.093 1.00 105.57 251 LYS B CA 1
ATOM 6745 C C . LYS C 1 251 ? 0.643 -13.036 -17.741 1.00 99.48 251 LYS B C 1
ATOM 6746 O O . LYS C 1 251 ? 0.887 -11.826 -17.796 1.00 99.02 251 LYS B O 1
ATOM 6752 N N . ASP C 1 252 ? 1.472 -13.956 -18.231 1.00 102.57 252 ASP B N 1
ATOM 6753 C CA . ASP C 1 252 ? 2.701 -13.584 -18.917 1.00 101.13 252 ASP B CA 1
ATOM 6754 C C . ASP C 1 252 ? 2.408 -13.221 -20.367 1.00 107.30 252 ASP B C 1
ATOM 6755 O O . ASP C 1 252 ? 1.633 -13.898 -21.049 1.00 133.97 252 ASP B O 1
ATOM 6760 N N . GLU C 1 253 ? 3.036 -12.139 -20.836 1.00 118.11 253 GLU B N 1
ATOM 6761 C CA . GLU C 1 253 ? 2.796 -11.675 -22.199 1.00 131.27 253 GLU B CA 1
ATOM 6762 C C . GLU C 1 253 ? 3.290 -12.671 -23.243 1.00 123.65 253 GLU B C 1
ATOM 6763 O O . GLU C 1 253 ? 2.670 -12.810 -24.304 1.00 108.88 253 GLU B O 1
ATOM 6769 N N . ARG C 1 254 ? 4.389 -13.377 -22.963 1.00 128.94 254 ARG B N 1
ATOM 6770 C CA . ARG C 1 254 ? 4.925 -14.326 -23.933 1.00 122.92 254 ARG B CA 1
ATOM 6771 C C . ARG C 1 254 ? 4.032 -15.547 -24.106 1.00 109.62 254 ARG B C 1
ATOM 6772 O O . ARG C 1 254 ? 4.161 -16.256 -25.110 1.00 106.43 254 ARG B O 1
ATOM 6780 N N . PHE C 1 255 ? 3.144 -15.813 -23.153 1.00 99.93 255 PHE B N 1
ATOM 6781 C CA . PHE C 1 255 ? 2.291 -16.993 -23.165 1.00 105.47 255 PHE B CA 1
ATOM 6782 C C . PHE C 1 255 ? 0.820 -16.601 -23.107 1.00 113.38 255 PHE B C 1
ATOM 6783 O O . PHE C 1 255 ? 0.003 -17.272 -22.472 1.00 116.99 255 PHE B O 1
ATOM 6791 N N . LYS C 1 256 ? 0.465 -15.496 -23.767 1.00 114.81 256 LYS B N 1
ATOM 6792 C CA . LYS C 1 256 ? -0.920 -15.041 -23.753 1.00 109.34 256 LYS B CA 1
ATOM 6793 C C . LYS C 1 256 ? -1.843 -15.968 -24.534 1.00 103.03 256 LYS B C 1
ATOM 6794 O O . LYS C 1 256 ? -3.052 -15.973 -24.280 1.00 100.42 256 LYS B O 1
ATOM 6800 N N . TYR C 1 257 ? -1.305 -16.756 -25.461 1.00 91.74 257 TYR B N 1
ATOM 6801 C CA . TYR C 1 257 ? -2.094 -17.706 -26.232 1.00 85.83 257 TYR B CA 1
ATOM 6802 C C . TYR C 1 257 ? -2.165 -19.082 -25.582 1.00 94.94 257 TYR B C 1
ATOM 6803 O O . TYR C 1 257 ? -2.749 -19.998 -26.171 1.00 94.00 257 TYR B O 1
ATOM 6812 N N . PHE C 1 258 ? -1.598 -19.246 -24.389 1.00 98.29 258 PHE B N 1
ATOM 6813 C CA . PHE C 1 258 ? -1.526 -20.562 -23.766 1.00 94.14 258 PHE B CA 1
ATOM 6814 C C . PHE C 1 258 ? -2.896 -21.002 -23.271 1.00 89.62 258 PHE B C 1
ATOM 6815 O O . PHE C 1 258 ? -3.625 -20.227 -22.643 1.00 107.50 258 PHE B O 1
ATOM 6823 N N . LYS C 1 259 ? -3.239 -22.256 -23.556 1.00 89.68 259 LYS B N 1
ATOM 6824 C CA . LYS C 1 259 ? -4.453 -22.887 -23.058 1.00 103.63 259 LYS B CA 1
ATOM 6825 C C . LYS C 1 259 ? -4.114 -24.322 -22.687 1.00 100.48 259 LYS B C 1
ATOM 6826 O O . LYS C 1 259 ? -3.448 -25.022 -23.457 1.00 100.68 259 LYS B O 1
ATOM 6832 N N . LEU C 1 260 ? -4.571 -24.757 -21.511 1.00 98.83 260 LEU B N 1
ATOM 6833 C CA . LEU C 1 260 ? -4.229 -26.094 -21.035 1.00 109.22 260 LEU B CA 1
ATOM 6834 C C . LEU C 1 260 ? -4.754 -27.162 -21.986 1.00 105.21 260 LEU B C 1
ATOM 6835 O O . LEU C 1 260 ? -4.031 -28.099 -22.354 1.00 107.70 260 LEU B O 1
ATOM 6840 N N . GLU C 1 261 ? -6.012 -27.026 -22.409 1.00 95.32 261 GLU B N 1
ATOM 6841 C CA . GLU C 1 261 ? -6.585 -28.007 -23.320 1.00 104.83 261 GLU B CA 1
ATOM 6842 C C . GLU C 1 261 ? -5.858 -28.016 -24.656 1.00 96.35 261 GLU B C 1
ATOM 6843 O O . GLU C 1 261 ? -5.697 -29.079 -25.264 1.00 99.55 261 GLU B O 1
ATOM 6849 N N . ASN C 1 262 ? -5.393 -26.854 -25.121 1.00 82.94 262 ASN B N 1
ATOM 6850 C CA . ASN C 1 262 ? -4.658 -26.823 -26.381 1.00 92.74 262 ASN B CA 1
ATOM 6851 C C . ASN C 1 262 ? -3.322 -27.542 -26.258 1.00 103.06 262 ASN B C 1
ATOM 6852 O O . ASN C 1 262 ? -2.909 -28.247 -27.183 1.00 105.94 262 ASN B O 1
ATOM 6857 N N . LEU C 1 263 ? -2.636 -27.384 -25.124 1.00 97.92 263 LEU B N 1
ATOM 6858 C CA . LEU C 1 263 ? -1.405 -28.134 -24.894 1.00 85.67 263 LEU B CA 1
ATOM 6859 C C . LEU C 1 263 ? -1.679 -29.633 -24.874 1.00 92.38 263 LEU B C 1
ATOM 6860 O O . LEU C 1 263 ? -0.952 -30.424 -25.493 1.00 97.12 263 LEU B O 1
ATOM 6865 N N . LYS C 1 264 ? -2.732 -30.039 -24.159 1.00 98.95 264 LYS B N 1
ATOM 6866 C CA . LYS C 1 264 ? -3.078 -31.456 -24.074 1.00 91.41 264 LYS B CA 1
ATOM 6867 C C . LYS C 1 264 ? -3.417 -32.030 -25.447 1.00 103.68 264 LYS B C 1
ATOM 6868 O O . LYS C 1 264 ? -3.071 -33.178 -25.751 1.00 111.23 264 LYS B O 1
ATOM 6874 N N . LYS C 1 265 ? -4.094 -31.245 -26.289 1.00 100.70 265 LYS B N 1
ATOM 6875 C CA . LYS C 1 265 ? -4.465 -31.720 -27.619 1.00 98.22 265 LYS B CA 1
ATOM 6876 C C . LYS C 1 265 ? -3.253 -31.786 -28.541 1.00 95.36 265 LYS B C 1
ATOM 6877 O O . LYS C 1 265 ? -3.014 -32.808 -29.195 1.00 94.25 265 LYS B O 1
ATOM 6883 N N . PHE C 1 266 ? -2.476 -30.702 -28.604 1.00 92.91 266 PHE B N 1
ATOM 6884 C CA . PHE C 1 266 ? -1.358 -30.636 -29.537 1.00 94.10 266 PHE B CA 1
ATOM 6885 C C . PHE C 1 266 ? -0.279 -31.657 -29.201 1.00 102.55 266 PHE B C 1
ATOM 6886 O O . PHE C 1 266 ? 0.272 -32.299 -30.102 1.00 107.23 266 PHE B O 1
ATOM 6894 N N . TYR C 1 267 ? 0.048 -31.819 -27.916 1.00 98.02 267 TYR B N 1
ATOM 6895 C CA . TYR C 1 267 ? 1.199 -32.628 -27.538 1.00 95.06 267 TYR B CA 1
ATOM 6896 C C . TYR C 1 267 ? 0.816 -33.904 -26.793 1.00 104.40 267 TYR B C 1
ATOM 6897 O O . TYR C 1 267 ? 1.676 -34.530 -26.166 1.00 100.63 267 TYR B O 1
ATOM 6906 N N . ARG C 1 268 ? -0.451 -34.310 -26.872 1.00 109.61 268 ARG B N 1
ATOM 6907 C CA . ARG C 1 268 ? -0.916 -35.611 -26.389 1.00 119.89 268 ARG B CA 1
ATOM 6908 C C . ARG C 1 268 ? -0.535 -35.839 -24.925 1.00 114.12 268 ARG B C 1
ATOM 6909 O O . ARG C 1 268 ? 0.160 -36.793 -24.570 1.00 116.20 268 ARG B O 1
ATOM 6917 N N . LEU C 1 269 ? -1.005 -34.933 -24.074 1.00 106.01 269 LEU B N 1
ATOM 6918 C CA . LEU C 1 269 ? -0.772 -35.004 -22.640 1.00 93.90 269 LEU B CA 1
ATOM 6919 C C . LEU C 1 269 ? -2.096 -35.133 -21.902 1.00 109.61 269 LEU B C 1
ATOM 6920 O O . LEU C 1 269 ? -3.143 -34.689 -22.383 1.00 114.28 269 LEU B O 1
ATOM 6925 N N . GLU C 1 270 ? -2.037 -35.743 -20.723 1.00 106.07 270 GLU B N 1
ATOM 6926 C CA . GLU C 1 270 ? -3.172 -35.850 -19.821 1.00 103.31 270 GLU B CA 1
ATOM 6927 C C . GLU C 1 270 ? -2.928 -34.977 -18.597 1.00 106.60 270 GLU B C 1
ATOM 6928 O O . GLU C 1 270 ? -1.843 -34.421 -18.408 1.00 125.81 270 GLU B O 1
ATOM 6934 N N . ASP C 1 271 ? -3.964 -34.845 -17.766 1.00 106.82 271 ASP B N 1
ATOM 6935 C CA . ASP C 1 271 ? -3.831 -34.058 -16.543 1.00 114.05 271 ASP B CA 1
ATOM 6936 C C . ASP C 1 271 ? -2.778 -34.660 -15.619 1.00 113.23 271 ASP B C 1
ATOM 6937 O O . ASP C 1 271 ? -1.917 -33.948 -15.089 1.00 102.10 271 ASP B O 1
ATOM 6942 N N . GLN C 1 272 ? -2.821 -35.983 -15.434 1.00 121.28 272 GLN B N 1
ATOM 6943 C CA . GLN C 1 272 ? -1.906 -36.656 -14.519 1.00 106.88 272 GLN B CA 1
ATOM 6944 C C . GLN C 1 272 ? -0.445 -36.453 -14.898 1.00 108.73 272 GLN B C 1
ATOM 6945 O O . GLN C 1 272 ? 0.430 -36.574 -14.034 1.00 114.48 272 GLN B O 1
ATOM 6951 N N . ASP C 1 273 ? -0.158 -36.143 -16.163 1.00 99.92 273 ASP B N 1
ATOM 6952 C CA . ASP C 1 273 ? 1.217 -35.917 -16.586 1.00 112.26 273 ASP B CA 1
ATOM 6953 C C . ASP C 1 273 ? 1.786 -34.601 -16.078 1.00 113.76 273 ASP B C 1
ATOM 6954 O O . ASP C 1 273 ? 2.986 -34.360 -16.256 1.00 111.80 273 ASP B O 1
ATOM 6959 N N . MET C 1 274 ? 0.974 -33.751 -15.447 1.00 96.87 274 MET B N 1
ATOM 6960 C CA . MET C 1 274 ? 1.405 -32.403 -15.100 1.00 91.44 274 MET B CA 1
ATOM 6961 C C . MET C 1 274 ? 1.374 -32.120 -13.603 1.00 100.06 274 MET B C 1
ATOM 6962 O O . MET C 1 274 ? 1.630 -30.980 -13.199 1.00 102.38 274 MET B O 1
ATOM 6967 N N . TYR C 1 275 ? 1.085 -33.115 -12.767 1.00 97.53 275 TYR B N 1
ATOM 6968 C CA . TYR C 1 275 ? 1.121 -32.911 -11.325 1.00 95.79 275 TYR B CA 1
ATOM 6969 C C . TYR C 1 275 ? 1.526 -34.206 -10.635 1.00 110.10 275 TYR B C 1
ATOM 6970 O O . TYR C 1 275 ? 1.465 -35.291 -11.218 1.00 114.59 275 TYR B O 1
ATOM 6979 N N . LEU C 1 276 ? 1.945 -34.074 -9.375 1.00 118.62 276 LEU B N 1
ATOM 6980 C CA . LEU C 1 276 ? 2.414 -35.193 -8.568 1.00 113.11 276 LEU B CA 1
ATOM 6981 C C . LEU C 1 276 ? 1.771 -35.111 -7.191 1.00 115.13 276 LEU B C 1
ATOM 6982 O O . LEU C 1 276 ? 1.750 -34.040 -6.576 1.00 125.61 276 LEU B O 1
ATOM 6987 N N . ILE C 1 277 ? 1.251 -36.240 -6.713 1.00 114.22 277 ILE B N 1
ATOM 6988 C CA . ILE C 1 277 ? 0.557 -36.327 -5.432 1.00 116.28 277 ILE B CA 1
ATOM 6989 C C . ILE C 1 277 ? 1.376 -37.195 -4.485 1.00 132.48 277 ILE B C 1
ATOM 6990 O O . ILE C 1 277 ? 1.795 -38.300 -4.851 1.00 137.02 277 ILE B O 1
ATOM 6995 N N . THR C 1 278 ? 1.599 -36.698 -3.270 1.00 143.34 278 THR B N 1
ATOM 6996 C CA . THR C 1 278 ? 2.208 -37.475 -2.189 1.00 136.35 278 THR B CA 1
ATOM 6997 C C . THR C 1 278 ? 1.223 -37.521 -1.030 1.00 142.85 278 THR B C 1
ATOM 6998 O O . THR C 1 278 ? 1.116 -36.548 -0.262 1.00 142.01 278 THR B O 1
ATOM 7002 N N . PRO C 1 279 ? 0.477 -38.618 -0.866 1.00 149.20 279 PRO B N 1
ATOM 7003 C CA . PRO C 1 279 ? -0.592 -38.618 0.153 1.00 152.46 279 PRO B CA 1
ATOM 7004 C C . PRO C 1 279 ? -0.073 -38.496 1.578 1.00 163.22 279 PRO B C 1
ATOM 7005 O O . PRO C 1 279 ? -0.528 -37.619 2.328 1.00 180.70 279 PRO B O 1
ATOM 7009 N N . SER C 1 280 ? 0.884 -39.333 1.971 1.00 153.89 280 SER B N 1
ATOM 7010 C CA . SER C 1 280 ? 1.467 -39.278 3.309 1.00 146.71 280 SER B CA 1
ATOM 7011 C C . SER C 1 280 ? 2.951 -39.566 3.158 1.00 141.98 280 SER B C 1
ATOM 7012 O O . SER C 1 280 ? 3.341 -40.715 2.928 1.00 157.35 280 SER B O 1
ATOM 7015 N N . VAL C 1 281 ? 3.775 -38.533 3.290 1.00 117.66 281 VAL B N 1
ATOM 7016 C CA . VAL C 1 281 ? 5.208 -38.646 3.060 1.00 101.57 281 VAL B CA 1
ATOM 7017 C C . VAL C 1 281 ? 5.919 -38.740 4.402 1.00 115.82 281 VAL B C 1
ATOM 7018 O O . VAL C 1 281 ? 5.634 -37.967 5.325 1.00 129.38 281 VAL B O 1
ATOM 7022 N N . ASP C 1 282 ? 6.814 -39.715 4.523 1.00 133.26 282 ASP B N 1
ATOM 7023 C CA . ASP C 1 282 ? 7.679 -39.870 5.686 1.00 125.48 282 ASP B CA 1
ATOM 7024 C C . ASP C 1 282 ? 9.101 -39.571 5.226 1.00 109.69 282 ASP B C 1
ATOM 7025 O O . ASP C 1 282 ? 9.706 -40.371 4.506 1.00 118.39 282 ASP B O 1
ATOM 7030 N N . PHE C 1 283 ? 9.633 -38.421 5.637 1.00 108.51 283 PHE B N 1
ATOM 7031 C CA . PHE C 1 283 ? 10.953 -37.999 5.186 1.00 118.85 283 PHE B CA 1
ATOM 7032 C C . PHE C 1 283 ? 12.089 -38.751 5.865 1.00 127.17 283 PHE B C 1
ATOM 7033 O O . PHE C 1 283 ? 13.257 -38.460 5.582 1.00 123.42 283 PHE B O 1
ATOM 7041 N N . SER C 1 284 ? 11.783 -39.695 6.752 1.00 130.24 284 SER B N 1
ATOM 7042 C CA . SER C 1 284 ? 12.780 -40.607 7.292 1.00 126.32 284 SER B CA 1
ATOM 7043 C C . SER C 1 284 ? 12.753 -41.961 6.595 1.00 117.85 284 SER B C 1
ATOM 7044 O O . SER C 1 284 ? 13.591 -42.819 6.895 1.00 127.43 284 SER B O 1
ATOM 7047 N N . ASN C 1 285 ? 11.818 -42.163 5.669 1.00 125.80 285 ASN B N 1
ATOM 7048 C CA . ASN C 1 285 ? 11.679 -43.408 4.927 1.00 123.07 285 ASN B CA 1
ATOM 7049 C C . ASN C 1 285 ? 12.400 -43.256 3.592 1.00 115.63 285 ASN B C 1
ATOM 7050 O O . ASN C 1 285 ? 11.992 -42.446 2.752 1.00 128.84 285 ASN B O 1
ATOM 7055 N N . ARG C 1 286 ? 13.465 -44.037 3.398 1.00 103.35 286 ARG B N 1
ATOM 7056 C CA . ARG C 1 286 ? 14.272 -43.894 2.191 1.00 98.31 286 ARG B CA 1
ATOM 7057 C C . ARG C 1 286 ? 13.536 -44.392 0.953 1.00 118.36 286 ARG B C 1
ATOM 7058 O O . ARG C 1 286 ? 13.617 -43.769 -0.111 1.00 113.88 286 ARG B O 1
ATOM 7066 N N . GLU C 1 287 ? 12.812 -45.508 1.068 1.00 130.95 287 GLU B N 1
ATOM 7067 C CA . GLU C 1 287 ? 12.194 -46.108 -0.112 1.00 124.24 287 GLU B CA 1
ATOM 7068 C C . GLU C 1 287 ? 11.081 -45.232 -0.673 1.00 123.67 287 GLU B C 1
ATOM 7069 O O . GLU C 1 287 ? 10.949 -45.097 -1.897 1.00 125.62 287 GLU B O 1
ATOM 7075 N N . GLU C 1 288 ? 10.267 -44.632 0.199 1.00 115.53 288 GLU B N 1
ATOM 7076 C CA . GLU C 1 288 ? 9.199 -43.762 -0.280 1.00 117.51 288 GLU B CA 1
ATOM 7077 C C . GLU C 1 288 ? 9.765 -42.537 -0.989 1.00 129.73 288 GLU B C 1
ATOM 7078 O O . GLU C 1 288 ? 9.255 -42.128 -2.040 1.00 143.57 288 GLU B O 1
ATOM 7084 N N . LEU C 1 289 ? 10.823 -41.942 -0.431 1.00 118.13 289 LEU B N 1
ATOM 7085 C CA . LEU C 1 289 ? 11.457 -40.799 -1.080 1.00 114.69 289 LEU B CA 1
ATOM 7086 C C . LEU C 1 289 ? 12.083 -41.195 -2.411 1.00 113.38 289 LEU B C 1
ATOM 7087 O O . LEU C 1 289 ? 12.041 -40.422 -3.375 1.00 122.29 289 LEU B O 1
ATOM 7092 N N . ILE C 1 290 ? 12.674 -42.389 -2.482 1.00 111.36 290 ILE B N 1
ATOM 7093 C CA . ILE C 1 290 ? 13.221 -42.876 -3.746 1.00 106.26 290 ILE B CA 1
ATOM 7094 C C . ILE C 1 290 ? 12.118 -43.006 -4.787 1.00 104.33 290 ILE B C 1
ATOM 7095 O O . ILE C 1 290 ? 12.274 -42.577 -5.938 1.00 113.85 290 ILE B O 1
ATOM 7100 N N . LYS C 1 291 ? 10.982 -43.587 -4.395 1.00 114.09 291 LYS B N 1
ATOM 7101 C CA . LYS C 1 291 ? 9.868 -43.747 -5.323 1.00 110.60 291 LYS B CA 1
ATOM 7102 C C . LYS C 1 291 ? 9.353 -42.396 -5.804 1.00 120.58 291 LYS B C 1
ATOM 7103 O O . LYS C 1 291 ? 9.111 -42.202 -7.004 1.00 125.60 291 LYS B O 1
ATOM 7109 N N . ILE C 1 292 ? 9.197 -41.442 -4.883 1.00 126.85 292 ILE B N 1
ATOM 7110 C CA . ILE C 1 292 ? 8.693 -40.119 -5.246 1.00 112.51 292 ILE B CA 1
ATOM 7111 C C . ILE C 1 292 ? 9.666 -39.412 -6.188 1.00 97.48 292 ILE B C 1
ATOM 7112 O O . ILE C 1 292 ? 9.255 -38.783 -7.173 1.00 116.11 292 ILE B O 1
ATOM 7117 N N . LEU C 1 293 ? 10.969 -39.508 -5.908 1.00 92.10 293 LEU B N 1
ATOM 7118 C CA . LEU C 1 293 ? 11.956 -38.831 -6.743 1.00 89.38 293 LEU B CA 1
ATOM 7119 C C . LEU C 1 293 ? 12.026 -39.457 -8.130 1.00 101.57 293 LEU B C 1
ATOM 7120 O O . LEU C 1 293 ? 12.205 -38.750 -9.130 1.00 98.17 293 LEU B O 1
ATOM 7125 N N . ASN C 1 294 ? 11.876 -40.781 -8.216 1.00 109.90 294 ASN B N 1
ATOM 7126 C CA . ASN C 1 294 ? 11.851 -41.430 -9.522 1.00 109.57 294 ASN B CA 1
ATOM 7127 C C . ASN C 1 294 ? 10.593 -41.062 -10.300 1.00 116.50 294 ASN B C 1
ATOM 7128 O O . ASN C 1 294 ? 10.641 -40.898 -11.526 1.00 119.68 294 ASN B O 1
ATOM 7133 N N . GLU C 1 295 ? 9.458 -40.929 -9.609 1.00 107.76 295 GLU B N 1
ATOM 7134 C CA . GLU C 1 295 ? 8.245 -40.463 -10.274 1.00 105.49 295 GLU B CA 1
ATOM 7135 C C . GLU C 1 295 ? 8.435 -39.054 -10.823 1.00 101.26 295 GLU B C 1
ATOM 7136 O O . GLU C 1 295 ? 8.018 -38.752 -11.950 1.00 107.20 295 GLU B O 1
ATOM 7142 N N . PHE C 1 296 ? 9.065 -38.180 -10.032 1.00 98.64 296 PHE B N 1
ATOM 7143 C CA . PHE C 1 296 ? 9.396 -36.836 -10.498 1.00 99.54 296 PHE B CA 1
ATOM 7144 C C . PHE C 1 296 ? 10.270 -36.890 -11.745 1.00 101.90 296 PHE B C 1
ATOM 7145 O O . PHE C 1 296 ? 10.019 -36.180 -12.727 1.00 100.58 296 PHE B O 1
ATOM 7153 N N . ARG C 1 297 ? 11.314 -37.723 -11.711 1.00 100.06 297 ARG B N 1
ATOM 7154 C CA . ARG C 1 297 ? 12.196 -37.879 -12.864 1.00 103.23 297 ARG B CA 1
ATOM 7155 C C . ARG C 1 297 ? 11.410 -38.292 -14.101 1.00 112.08 297 ARG B C 1
ATOM 7156 O O . ARG C 1 297 ? 11.556 -37.695 -15.176 1.00 104.51 297 ARG B O 1
ATOM 7164 N N . GLU C 1 298 ? 10.569 -39.319 -13.962 1.00 112.58 298 GLU B N 1
ATOM 7165 C CA . GLU C 1 298 ? 9.810 -39.836 -15.096 1.00 113.48 298 GLU B CA 1
ATOM 7166 C C . GLU C 1 298 ? 8.887 -38.769 -15.674 1.00 115.03 298 GLU B C 1
ATOM 7167 O O . GLU C 1 298 ? 8.850 -38.555 -16.894 1.00 114.99 298 GLU B O 1
ATOM 7173 N N . LYS C 1 299 ? 8.140 -38.079 -14.807 1.00 110.98 299 LYS B N 1
ATOM 7174 C CA . LYS C 1 299 ? 7.182 -37.088 -15.288 1.00 97.22 299 LYS B CA 1
ATOM 7175 C C . LYS C 1 299 ? 7.882 -35.907 -15.949 1.00 94.98 299 LYS B C 1
ATOM 7176 O O . LYS C 1 299 ? 7.432 -35.422 -16.995 1.00 99.43 299 LYS B O 1
ATOM 7182 N N . VAL C 1 300 ? 8.988 -35.437 -15.368 1.00 98.56 300 VAL B N 1
ATOM 7183 C CA . VAL C 1 300 ? 9.702 -34.311 -15.961 1.00 97.47 300 VAL B CA 1
ATOM 7184 C C . VAL C 1 300 ? 10.305 -34.708 -17.301 1.00 101.01 300 VAL B C 1
ATOM 7185 O O . VAL C 1 300 ? 10.281 -33.930 -18.263 1.00 93.34 300 VAL B O 1
ATOM 7189 N N . SER C 1 301 ? 10.842 -35.928 -17.397 1.00 117.01 301 SER B N 1
ATOM 7190 C CA . SER C 1 301 ? 11.408 -36.375 -18.665 1.00 113.04 301 SER B CA 1
ATOM 7191 C C . SER C 1 301 ? 10.332 -36.486 -19.737 1.00 107.44 301 SER B C 1
ATOM 7192 O O . SER C 1 301 ? 10.561 -36.119 -20.897 1.00 104.15 301 SER B O 1
ATOM 7195 N N . LYS C 1 302 ? 9.142 -36.971 -19.367 1.00 106.85 302 LYS B N 1
ATOM 7196 C CA . LYS C 1 302 ? 8.047 -37.022 -20.332 1.00 105.00 302 LYS B CA 1
ATOM 7197 C C . LYS C 1 302 ? 7.626 -35.623 -20.765 1.00 102.92 302 LYS B C 1
ATOM 7198 O O . LYS C 1 302 ? 7.378 -35.380 -21.952 1.00 103.33 302 LYS B O 1
ATOM 7204 N N . LEU C 1 303 ? 7.537 -34.687 -19.816 1.00 108.43 303 LEU B N 1
ATOM 7205 C CA . LEU C 1 303 ? 7.150 -33.324 -20.165 1.00 95.85 303 LEU B CA 1
ATOM 7206 C C . LEU C 1 303 ? 8.196 -32.639 -21.034 1.00 94.86 303 LEU B C 1
ATOM 7207 O O . LEU C 1 303 ? 7.857 -31.748 -21.820 1.00 104.05 303 LEU B O 1
ATOM 7212 N N . LEU C 1 304 ? 9.464 -33.028 -20.909 1.00 93.54 304 LEU B N 1
ATOM 7213 C CA . LEU C 1 304 ? 10.516 -32.398 -21.697 1.00 100.57 304 LEU B CA 1
ATOM 7214 C C . LEU C 1 304 ? 10.762 -33.075 -23.041 1.00 114.17 304 LEU B C 1
ATOM 7215 O O . LEU C 1 304 ? 11.327 -32.440 -23.940 1.00 100.43 304 LEU B O 1
ATOM 7220 N N . THR C 1 305 ? 10.351 -34.333 -23.210 1.00 117.60 305 THR B N 1
ATOM 7221 C CA . THR C 1 305 ? 10.516 -34.989 -24.504 1.00 115.30 305 THR B CA 1
ATOM 7222 C C . THR C 1 305 ? 9.269 -34.878 -25.377 1.00 118.49 305 THR B C 1
ATOM 7223 O O . THR C 1 305 ? 9.384 -34.606 -26.577 1.00 104.31 305 THR B O 1
ATOM 7227 N N . LEU C 1 306 ? 8.086 -35.089 -24.795 1.00 117.14 306 LEU B N 1
ATOM 7228 C CA . LEU C 1 306 ? 6.803 -34.950 -25.493 1.00 102.66 306 LEU B CA 1
ATOM 7229 C C . LEU C 1 306 ? 6.705 -35.883 -26.702 1.00 121.73 306 LEU B C 1
ATOM 7230 O O . LEU C 1 306 ? 6.277 -35.487 -27.788 1.00 120.99 306 LEU B O 1
ATOM 7235 N N . GLU C 1 307 ? 7.100 -37.142 -26.493 1.00 134.93 307 GLU B N 1
ATOM 7236 C CA . GLU C 1 307 ? 6.993 -38.201 -27.501 1.00 119.44 307 GLU B CA 1
ATOM 7237 C C . GLU C 1 307 ? 7.718 -37.835 -28.797 1.00 125.36 307 GLU B C 1
ATOM 7238 O O . GLU C 1 307 ? 7.244 -38.125 -29.897 1.00 139.23 307 GLU B O 1
ATOM 7244 N N . GLY C 1 308 ? 8.876 -37.191 -28.670 1.00 119.22 308 GLY B N 1
ATOM 7245 C CA . GLY C 1 308 ? 9.709 -36.900 -29.818 1.00 127.19 308 GLY B CA 1
ATOM 7246 C C . GLY C 1 308 ? 9.254 -35.752 -30.694 1.00 130.03 308 GLY B C 1
ATOM 7247 O O . GLY C 1 308 ? 9.939 -35.442 -31.678 1.00 142.06 308 GLY B O 1
ATOM 7248 N N . VAL C 1 309 ? 8.122 -35.116 -30.384 1.00 131.47 309 VAL B N 1
ATOM 7249 C CA . VAL C 1 309 ? 7.668 -33.983 -31.186 1.00 129.57 309 VAL B CA 1
ATOM 7250 C C . VAL C 1 309 ? 8.628 -32.809 -31.039 1.00 129.48 309 VAL B C 1
ATOM 7251 O O . VAL C 1 309 ? 8.904 -32.086 -32.005 1.00 108.11 309 VAL B O 1
ATOM 7255 N N . ILE C 1 310 ? 9.154 -32.607 -29.837 1.00 127.02 310 ILE B N 1
ATOM 7256 C CA . ILE C 1 310 ? 10.096 -31.531 -29.558 1.00 119.27 310 ILE B CA 1
ATOM 7257 C C . ILE C 1 310 ? 11.506 -32.028 -29.849 1.00 129.32 310 ILE B C 1
ATOM 7258 O O . ILE C 1 310 ? 11.905 -33.101 -29.381 1.00 146.04 310 ILE B O 1
ATOM 7263 N N . LYS C 1 311 ? 12.261 -31.252 -30.628 1.00 123.12 311 LYS B N 1
ATOM 7264 C CA . LYS C 1 311 ? 13.634 -31.614 -30.962 1.00 138.80 311 LYS B CA 1
ATOM 7265 C C . LYS C 1 311 ? 14.641 -30.991 -29.999 1.00 160.64 311 LYS B C 1
ATOM 7266 O O . LYS C 1 311 ? 15.541 -31.680 -29.507 1.00 157.34 311 LYS B O 1
ATOM 7272 N N . ASP C 1 312 ? 14.507 -29.696 -29.724 1.00 163.16 312 ASP B N 1
ATOM 7273 C CA . ASP C 1 312 ? 15.404 -28.982 -28.825 1.00 149.39 312 ASP B CA 1
ATOM 7274 C C . ASP C 1 312 ? 14.752 -28.909 -27.450 1.00 144.48 312 ASP B C 1
ATOM 7275 O O . ASP C 1 312 ? 13.686 -28.304 -27.297 1.00 149.38 312 ASP B O 1
ATOM 7280 N N . HIS C 1 313 ? 15.404 -29.506 -26.449 1.00 141.54 313 HIS B N 1
ATOM 7281 C CA . HIS C 1 313 ? 14.836 -29.517 -25.105 1.00 124.78 313 HIS B CA 1
ATOM 7282 C C . HIS C 1 313 ? 14.778 -28.117 -24.506 1.00 124.65 313 HIS B C 1
ATOM 7283 O O . HIS C 1 313 ? 13.945 -27.854 -23.632 1.00 124.92 313 HIS B O 1
ATOM 7290 N N . ASN C 1 314 ? 15.643 -27.208 -24.960 1.00 142.02 314 ASN B N 1
ATOM 7291 C CA . ASN C 1 314 ? 15.614 -25.835 -24.471 1.00 138.98 314 ASN B CA 1
ATOM 7292 C C . ASN C 1 314 ? 14.446 -25.035 -25.032 1.00 138.34 314 ASN B C 1
ATOM 7293 O O . ASN C 1 314 ? 14.180 -23.935 -24.536 1.00 154.80 314 ASN B O 1
ATOM 7298 N N . LYS C 1 315 ? 13.748 -25.551 -26.041 1.00 115.09 315 LYS B N 1
ATOM 7299 C CA . LYS C 1 315 ? 12.560 -24.893 -26.567 1.00 119.93 315 LYS B CA 1
ATOM 7300 C C . LYS C 1 315 ? 11.312 -25.186 -25.743 1.00 116.26 315 LYS B C 1
ATOM 7301 O O . LYS C 1 315 ? 10.208 -24.827 -26.165 1.00 114.86 315 LYS B O 1
ATOM 7307 N N . VAL C 1 316 ? 11.464 -25.823 -24.584 1.00 116.02 316 VAL B N 1
ATOM 7308 C CA . VAL C 1 316 ? 10.358 -26.121 -23.683 1.00 100.56 316 VAL B CA 1
ATOM 7309 C C . VAL C 1 316 ? 10.646 -25.470 -22.338 1.00 107.79 316 VAL B C 1
ATOM 7310 O O . VAL C 1 316 ? 11.742 -25.628 -21.788 1.00 125.13 316 VAL B O 1
ATOM 7314 N N . VAL C 1 317 ? 9.665 -24.742 -21.814 1.00 111.59 317 VAL B N 1
ATOM 7315 C CA . VAL C 1 317 ? 9.777 -24.033 -20.544 1.00 105.62 317 VAL B CA 1
ATOM 7316 C C . VAL C 1 317 ? 8.930 -24.769 -19.515 1.00 102.03 317 VAL B C 1
ATOM 7317 O O . VAL C 1 317 ? 7.708 -24.886 -19.672 1.00 95.80 317 VAL B O 1
ATOM 7321 N N . LEU C 1 318 ? 9.578 -25.249 -18.457 1.00 91.13 318 LEU B N 1
ATOM 7322 C CA . LEU C 1 318 ? 8.907 -25.999 -17.401 1.00 92.02 318 LEU B CA 1
ATOM 7323 C C . LEU C 1 318 ? 8.437 -25.027 -16.325 1.00 96.66 318 LEU B C 1
ATOM 7324 O O . LEU C 1 318 ? 9.251 -24.465 -15.586 1.00 100.47 318 LEU B O 1
ATOM 7329 N N . ASN C 1 319 ? 7.127 -24.809 -16.248 1.00 88.65 319 ASN B N 1
ATOM 7330 C CA . ASN C 1 319 ? 6.536 -24.010 -15.183 1.00 95.33 319 ASN B CA 1
ATOM 7331 C C . ASN C 1 319 ? 6.339 -24.915 -13.976 1.00 103.60 319 ASN B C 1
ATOM 7332 O O . ASN C 1 319 ? 5.451 -25.774 -13.974 1.00 94.66 319 ASN B O 1
ATOM 7337 N N . ILE C 1 320 ? 7.165 -24.728 -12.951 1.00 104.20 320 ILE B N 1
ATOM 7338 C CA . ILE C 1 320 ? 7.296 -25.690 -11.867 1.00 105.33 320 ILE B CA 1
ATOM 7339 C C . ILE C 1 320 ? 6.923 -25.038 -10.542 1.00 100.72 320 ILE B C 1
ATOM 7340 O O . ILE C 1 320 ? 7.261 -23.874 -10.281 1.00 97.43 320 ILE B O 1
ATOM 7345 N N . SER C 1 321 ? 6.207 -25.802 -9.719 1.00 95.35 321 SER B N 1
ATOM 7346 C CA . SER C 1 321 ? 5.915 -25.416 -8.344 1.00 94.64 321 SER B CA 1
ATOM 7347 C C . SER C 1 321 ? 5.809 -26.673 -7.492 1.00 104.77 321 SER B C 1
ATOM 7348 O O . SER C 1 321 ? 5.601 -27.775 -8.002 1.00 103.28 321 SER B O 1
ATOM 7351 N N . ALA C 1 322 ? 5.938 -26.495 -6.177 1.00 120.51 322 ALA B N 1
ATOM 7352 C CA . ALA C 1 322 ? 5.906 -27.611 -5.240 1.00 114.62 322 ALA B CA 1
ATOM 7353 C C . ALA C 1 322 ? 5.089 -27.216 -4.016 1.00 114.29 322 ALA B C 1
ATOM 7354 O O . ALA C 1 322 ? 4.617 -26.081 -3.896 1.00 125.09 322 ALA B O 1
ATOM 7356 N N . GLY C 1 323 ? 4.924 -28.166 -3.097 1.00 109.39 323 GLY B N 1
ATOM 7357 C CA . GLY C 1 323 ? 4.132 -27.931 -1.905 1.00 113.22 323 GLY B CA 1
ATOM 7358 C C . GLY C 1 323 ? 4.857 -28.216 -0.604 1.00 107.79 323 GLY B C 1
ATOM 7359 O O . GLY C 1 323 ? 4.342 -27.911 0.476 1.00 106.72 323 GLY B O 1
ATOM 7360 N N . ILE C 1 324 ? 6.044 -28.812 -0.690 1.00 123.83 324 ILE B N 1
ATOM 7361 C CA . ILE C 1 324 ? 6.883 -29.092 0.470 1.00 99.18 324 ILE B CA 1
ATOM 7362 C C . ILE C 1 324 ? 8.299 -28.632 0.151 1.00 108.85 324 ILE B C 1
ATOM 7363 O O . ILE C 1 324 ? 8.856 -29.005 -0.887 1.00 109.79 324 ILE B O 1
ATOM 7368 N N . SER C 1 325 ? 8.881 -27.829 1.046 1.00 116.66 325 SER B N 1
ATOM 7369 C CA . SER C 1 325 ? 10.194 -27.248 0.780 1.00 109.34 325 SER B CA 1
ATOM 7370 C C . SER C 1 325 ? 11.291 -28.307 0.776 1.00 112.78 325 SER B C 1
ATOM 7371 O O . SER C 1 325 ? 12.184 -28.279 -0.080 1.00 112.78 325 SER B O 1
ATOM 7374 N N . THR C 1 326 ? 11.250 -29.241 1.730 1.00 110.38 326 THR B N 1
ATOM 7375 C CA . THR C 1 326 ? 12.269 -30.285 1.784 1.00 106.44 326 THR B CA 1
ATOM 7376 C C . THR C 1 326 ? 12.260 -31.129 0.515 1.00 118.66 326 THR B C 1
ATOM 7377 O O . THR C 1 326 ? 13.319 -31.435 -0.045 1.00 120.59 326 THR B O 1
ATOM 7381 N N . LEU C 1 327 ? 11.070 -31.497 0.035 1.00 112.74 327 LEU B N 1
ATOM 7382 C CA . LEU C 1 327 ? 10.975 -32.242 -1.215 1.00 88.93 327 LEU B CA 1
ATOM 7383 C C . LEU C 1 327 ? 11.346 -31.374 -2.411 1.00 97.30 327 LEU B C 1
ATOM 7384 O O . LEU C 1 327 ? 11.929 -31.873 -3.381 1.00 99.39 327 LEU B O 1
ATOM 7389 N N . ALA C 1 328 ? 11.026 -30.077 -2.356 1.00 97.03 328 ALA B N 1
ATOM 7390 C CA . ALA C 1 328 ? 11.382 -29.174 -3.445 1.00 96.57 328 ALA B CA 1
ATOM 7391 C C . ALA C 1 328 ? 12.891 -29.028 -3.579 1.00 100.29 328 ALA B C 1
ATOM 7392 O O . ALA C 1 328 ? 13.395 -28.815 -4.687 1.00 105.85 328 ALA B O 1
ATOM 7394 N N . LEU C 1 329 ? 13.623 -29.136 -2.469 1.00 99.04 329 LEU B N 1
ATOM 7395 C CA . LEU C 1 329 ? 15.080 -29.097 -2.544 1.00 101.92 329 LEU B CA 1
ATOM 7396 C C . LEU C 1 329 ? 15.609 -30.223 -3.425 1.00 105.12 329 LEU B C 1
ATOM 7397 O O . LEU C 1 329 ? 16.416 -29.992 -4.333 1.00 111.39 329 LEU B O 1
ATOM 7402 N N . TYR C 1 330 ? 15.143 -31.450 -3.184 1.00 91.73 330 TYR B N 1
ATOM 7403 C CA . TYR C 1 330 ? 15.588 -32.577 -3.996 1.00 102.12 330 TYR B CA 1
ATOM 7404 C C . TYR C 1 330 ? 15.051 -32.490 -5.419 1.00 106.33 330 TYR B C 1
ATOM 7405 O O . TYR C 1 330 ? 15.738 -32.898 -6.364 1.00 103.58 330 TYR B O 1
ATOM 7414 N N . PHE C 1 331 ? 13.835 -31.964 -5.590 1.00 100.98 331 PHE B N 1
ATOM 7415 C CA . PHE C 1 331 ? 13.319 -31.713 -6.932 1.00 97.37 331 PHE B CA 1
ATOM 7416 C C . PHE C 1 331 ? 14.266 -30.811 -7.715 1.00 103.73 331 PHE B C 1
ATOM 7417 O O . PHE C 1 331 ? 14.575 -31.076 -8.883 1.00 114.61 331 PHE B O 1
ATOM 7425 N N . GLY C 1 332 ? 14.739 -29.737 -7.081 1.00 99.54 332 GLY B N 1
ATOM 7426 C CA . GLY C 1 332 ? 15.672 -28.844 -7.747 1.00 99.94 332 GLY B CA 1
ATOM 7427 C C . GLY C 1 332 ? 17.027 -29.483 -7.988 1.00 107.64 332 GLY B C 1
ATOM 7428 O O . GLY C 1 332 ? 17.647 -29.267 -9.033 1.00 100.98 332 GLY B O 1
ATOM 7429 N N . VAL C 1 333 ? 17.510 -30.270 -7.023 1.00 115.38 333 VAL B N 1
ATOM 7430 C CA . VAL C 1 333 ? 18.784 -30.964 -7.199 1.00 118.46 333 VAL B CA 1
ATOM 7431 C C . VAL C 1 333 ? 18.726 -31.882 -8.413 1.00 120.47 333 VAL B C 1
ATOM 7432 O O . VAL C 1 333 ? 19.669 -31.941 -9.213 1.00 115.75 333 VAL B O 1
ATOM 7436 N N . ILE C 1 334 ? 17.610 -32.592 -8.584 1.00 112.08 334 ILE B N 1
ATOM 7437 C CA . ILE C 1 334 ? 17.479 -33.506 -9.714 1.00 108.17 334 ILE B CA 1
ATOM 7438 C C . ILE C 1 334 ? 17.259 -32.735 -11.012 1.00 113.42 334 ILE B C 1
ATOM 7439 O O . ILE C 1 334 ? 17.753 -33.131 -12.075 1.00 116.95 334 ILE B O 1
ATOM 7444 N N . LEU C 1 335 ? 16.533 -31.616 -10.949 1.00 121.50 335 LEU B N 1
ATOM 7445 C CA . LEU C 1 335 ? 16.187 -30.890 -12.168 1.00 114.64 335 LEU B CA 1
ATOM 7446 C C . LEU C 1 335 ? 17.421 -30.295 -12.838 1.00 110.74 335 LEU B C 1
ATOM 7447 O O . LEU C 1 335 ? 17.508 -30.259 -14.071 1.00 110.90 335 LEU B O 1
ATOM 7452 N N . GLY C 1 336 ? 18.385 -29.834 -12.051 1.00 105.33 336 GLY B N 1
ATOM 7453 C CA . GLY C 1 336 ? 19.580 -29.240 -12.612 1.00 122.61 336 GLY B CA 1
ATOM 7454 C C . GLY C 1 336 ? 19.406 -27.770 -12.930 1.00 122.39 336 GLY B C 1
ATOM 7455 O O . GLY C 1 336 ? 18.417 -27.124 -12.573 1.00 114.30 336 GLY B O 1
ATOM 7456 N N . ASN C 1 337 ? 20.409 -27.232 -13.626 1.00 128.83 337 ASN B N 1
ATOM 7457 C CA . ASN C 1 337 ? 20.441 -25.819 -13.983 1.00 115.82 337 ASN B CA 1
ATOM 7458 C C . ASN C 1 337 ? 20.659 -25.625 -15.480 1.00 127.14 337 ASN B C 1
ATOM 7459 O O . ASN C 1 337 ? 21.270 -24.640 -15.901 1.00 142.89 337 ASN B O 1
ATOM 7464 N N . ARG C 1 338 ? 20.155 -26.551 -16.300 1.00 119.80 338 ARG B N 1
ATOM 7465 C CA . ARG C 1 338 ? 20.264 -26.451 -17.749 1.00 142.56 338 ARG B CA 1
ATOM 7466 C C . ARG C 1 338 ? 18.924 -26.293 -18.455 1.00 149.58 338 ARG B C 1
ATOM 7467 O O . ARG C 1 338 ? 18.894 -25.749 -19.565 1.00 135.81 338 ARG B O 1
ATOM 7475 N N . GLN C 1 339 ? 17.822 -26.697 -17.831 1.00 146.77 339 GLN B N 1
ATOM 7476 C CA . GLN C 1 339 ? 16.512 -26.646 -18.464 1.00 142.65 339 GLN B CA 1
ATOM 7477 C C . GLN C 1 339 ? 15.873 -25.282 -18.237 1.00 124.91 339 GLN B C 1
ATOM 7478 O O . GLN C 1 339 ? 15.830 -24.790 -17.104 1.00 108.03 339 GLN B O 1
ATOM 7484 N N . ALA C 1 340 ? 15.388 -24.671 -19.317 1.00 118.86 340 ALA B N 1
ATOM 7485 C CA . ALA C 1 340 ? 14.653 -23.419 -19.197 1.00 120.41 340 ALA B CA 1
ATOM 7486 C C . ALA C 1 340 ? 13.362 -23.654 -18.424 1.00 116.37 340 ALA B C 1
ATOM 7487 O O . ALA C 1 340 ? 12.610 -24.586 -18.722 1.00 119.12 340 ALA B O 1
ATOM 7489 N N . SER C 1 341 ? 13.104 -22.811 -17.426 1.00 115.33 341 SER B N 1
ATOM 7490 C CA . SER C 1 341 ? 11.985 -23.065 -16.528 1.00 106.01 341 SER B CA 1
ATOM 7491 C C . SER C 1 341 ? 11.529 -21.766 -15.876 1.00 104.86 341 SER B C 1
ATOM 7492 O O . SER C 1 341 ? 12.128 -20.704 -16.057 1.00 106.42 341 SER B O 1
ATOM 7495 N N . ILE C 1 342 ? 10.438 -21.869 -15.120 1.00 98.09 342 ILE B N 1
ATOM 7496 C CA . ILE C 1 342 ? 9.918 -20.764 -14.319 1.00 94.82 342 ILE B CA 1
ATOM 7497 C C . ILE C 1 342 ? 9.404 -21.343 -13.009 1.00 100.67 342 ILE B C 1
ATOM 7498 O O . ILE C 1 342 ? 8.459 -22.139 -13.008 1.00 104.22 342 ILE B O 1
ATOM 7503 N N . ILE C 1 343 ? 10.009 -20.937 -11.900 1.00 111.03 343 ILE B N 1
ATOM 7504 C CA . ILE C 1 343 ? 9.609 -21.405 -10.579 1.00 102.99 343 ILE B CA 1
ATOM 7505 C C . ILE C 1 343 ? 8.584 -20.437 -10.005 1.00 105.91 343 ILE B C 1
ATOM 7506 O O . ILE C 1 343 ? 8.816 -19.217 -9.964 1.00 116.07 343 ILE B O 1
ATOM 7511 N N . TYR C 1 344 ? 7.450 -20.983 -9.563 1.00 99.38 344 TYR B N 1
ATOM 7512 C CA . TYR C 1 344 ? 6.360 -20.199 -9.002 1.00 97.31 344 TYR B CA 1
ATOM 7513 C C . TYR C 1 344 ? 6.254 -20.413 -7.496 1.00 110.76 344 TYR B C 1
ATOM 7514 O O . TYR C 1 344 ? 6.728 -21.409 -6.948 1.00 121.75 344 TYR B O 1
ATOM 7523 N N . HIS C 1 345 ? 5.606 -19.457 -6.834 1.00 114.90 345 HIS B N 1
ATOM 7524 C CA . HIS C 1 345 ? 5.340 -19.500 -5.402 1.00 119.70 345 HIS B CA 1
ATOM 7525 C C . HIS C 1 345 ? 3.836 -19.383 -5.197 1.00 124.24 345 HIS B C 1
ATOM 7526 O O . HIS C 1 345 ? 3.206 -18.459 -5.723 1.00 125.75 345 HIS B O 1
ATOM 7533 N N . TYR C 1 346 ? 3.263 -20.317 -4.441 1.00 118.43 346 TYR B N 1
ATOM 7534 C CA . TYR C 1 346 ? 1.819 -20.365 -4.236 1.00 115.07 346 TYR B CA 1
ATOM 7535 C C . TYR C 1 346 ? 1.454 -19.514 -3.027 1.00 127.50 346 TYR B C 1
ATOM 7536 O O . TYR C 1 346 ? 1.780 -19.864 -1.886 1.00 125.53 346 TYR B O 1
ATOM 7545 N N . GLN C 1 347 ? 0.768 -18.402 -3.283 1.00 143.10 347 GLN B N 1
ATOM 7546 C CA . GLN C 1 347 ? 0.151 -17.558 -2.268 1.00 133.15 347 GLN B CA 1
ATOM 7547 C C . GLN C 1 347 ? -1.286 -17.264 -2.672 1.00 135.42 347 GLN B C 1
ATOM 7548 O O . GLN C 1 347 ? -1.739 -16.115 -2.661 1.00 142.20 347 GLN B O 1
ATOM 7554 N N . LYS C 1 348 ? -1.991 -18.309 -3.105 1.00 137.40 348 LYS B N 1
ATOM 7555 C CA . LYS C 1 348 ? -3.367 -18.338 -3.606 1.00 141.58 348 LYS B CA 1
ATOM 7556 C C . LYS C 1 348 ? -3.435 -17.874 -5.059 1.00 136.32 348 LYS B C 1
ATOM 7557 O O . LYS C 1 348 ? -4.526 -17.890 -5.644 1.00 123.03 348 LYS B O 1
ATOM 7563 N N . GLU C 1 349 ? -2.312 -17.495 -5.674 1.00 134.30 349 GLU B N 1
ATOM 7564 C CA . GLU C 1 349 ? -2.328 -17.049 -7.061 1.00 153.71 349 GLU B CA 1
ATOM 7565 C C . GLU C 1 349 ? -1.197 -17.601 -7.919 1.00 150.78 349 GLU B C 1
ATOM 7566 O O . GLU C 1 349 ? -1.158 -17.289 -9.114 1.00 154.29 349 GLU B O 1
ATOM 7572 N N . TYR C 1 350 ? -0.291 -18.409 -7.364 1.00 118.87 350 TYR B N 1
ATOM 7573 C CA . TYR C 1 350 ? 0.834 -18.970 -8.118 1.00 116.12 350 TYR B CA 1
ATOM 7574 C C . TYR C 1 350 ? 1.667 -17.867 -8.774 1.00 121.64 350 TYR B C 1
ATOM 7575 O O . TYR C 1 350 ? 1.871 -17.853 -9.989 1.00 129.99 350 TYR B O 1
ATOM 7584 N N . HIS C 1 351 ? 2.133 -16.923 -7.959 1.00 111.04 351 HIS B N 1
ATOM 7585 C CA . HIS C 1 351 ? 2.897 -15.799 -8.484 1.00 124.92 351 HIS B CA 1
ATOM 7586 C C . HIS C 1 351 ? 4.246 -16.265 -9.013 1.00 108.21 351 HIS B C 1
ATOM 7587 O O . HIS C 1 351 ? 4.956 -17.037 -8.362 1.00 91.10 351 HIS B O 1
ATOM 7594 N N . LYS C 1 352 ? 4.616 -15.760 -10.187 1.00 100.36 352 LYS B N 1
ATOM 7595 C CA . LYS C 1 352 ? 5.933 -16.048 -10.737 1.00 104.27 352 LYS B CA 1
ATOM 7596 C C . LYS C 1 352 ? 7.002 -15.358 -9.902 1.00 106.59 352 LYS B C 1
ATOM 7597 O O . LYS C 1 352 ? 6.911 -14.158 -9.629 1.00 123.70 352 LYS B O 1
ATOM 7603 N N . VAL C 1 353 ? 8.022 -16.114 -9.498 1.00 112.51 353 VAL B N 1
ATOM 7604 C CA . VAL C 1 353 ? 9.053 -15.557 -8.631 1.00 123.99 353 VAL B CA 1
ATOM 7605 C C . VAL C 1 353 ? 10.442 -15.758 -9.222 1.00 134.64 353 VAL B C 1
ATOM 7606 O O . VAL C 1 353 ? 11.347 -14.954 -8.962 1.00 133.73 353 VAL B O 1
ATOM 7610 N N . ILE C 1 354 ? 10.642 -16.809 -10.021 1.00 134.81 354 ILE B N 1
ATOM 7611 C CA . ILE C 1 354 ? 11.960 -17.059 -10.598 1.00 116.42 354 ILE B CA 1
ATOM 7612 C C . ILE C 1 354 ? 11.800 -17.432 -12.064 1.00 109.97 354 ILE B C 1
ATOM 7613 O O . ILE C 1 354 ? 10.978 -18.286 -12.405 1.00 117.82 354 ILE B O 1
ATOM 7618 N N . ASP C 1 355 ? 12.585 -16.790 -12.930 1.00 111.15 355 ASP B N 1
ATOM 7619 C CA . ASP C 1 355 ? 12.508 -16.976 -14.377 1.00 114.84 355 ASP B CA 1
ATOM 7620 C C . ASP C 1 355 ? 13.887 -17.395 -14.876 1.00 119.78 355 ASP B C 1
ATOM 7621 O O . ASP C 1 355 ? 14.838 -16.609 -14.817 1.00 109.99 355 ASP B O 1
ATOM 7626 N N . LEU C 1 356 ? 13.995 -18.626 -15.375 1.00 110.05 356 LEU B N 1
ATOM 7627 C CA . LEU C 1 356 ? 15.213 -19.172 -15.956 1.00 112.00 356 LEU B CA 1
ATOM 7628 C C . LEU C 1 356 ? 14.918 -19.704 -17.354 1.00 116.82 356 LEU B C 1
ATOM 7629 O O . LEU C 1 356 ? 15.249 -20.839 -17.705 1.00 133.70 356 LEU B O 1
ATOM 7634 N N . THR C 1 357 ? 14.248 -18.883 -18.166 1.00 116.23 357 THR B N 1
ATOM 7635 C CA . THR C 1 357 ? 13.938 -19.274 -19.538 1.00 133.96 357 THR B CA 1
ATOM 7636 C C . THR C 1 357 ? 15.117 -19.014 -20.467 1.00 140.41 357 THR B C 1
ATOM 7637 O O . THR C 1 357 ? 15.563 -19.916 -21.185 1.00 155.49 357 THR B O 1
ATOM 7641 N N . ASP C 1 358 ? 15.632 -17.784 -20.471 1.00 139.83 358 ASP B N 1
ATOM 7642 C CA . ASP C 1 358 ? 16.708 -17.433 -21.392 1.00 153.25 358 ASP B CA 1
ATOM 7643 C C . ASP C 1 358 ? 18.019 -18.074 -20.956 1.00 161.81 358 ASP B C 1
ATOM 7644 O O . ASP C 1 358 ? 18.642 -18.827 -21.714 1.00 159.94 358 ASP B O 1
ATOM 7649 N N . ASN C 1 359 ? 18.454 -17.784 -19.734 1.00 155.12 359 ASN B N 1
ATOM 7650 C CA . ASN C 1 359 ? 19.694 -18.337 -19.190 1.00 159.81 359 ASN B CA 1
ATOM 7651 C C . ASN C 1 359 ? 19.357 -19.144 -17.945 1.00 153.30 359 ASN B C 1
ATOM 7652 O O . ASN C 1 359 ? 19.144 -18.565 -16.865 1.00 155.15 359 ASN B O 1
ATOM 7657 N N . PRO C 1 360 ? 19.288 -20.471 -18.038 1.00 147.88 360 PRO B N 1
ATOM 7658 C CA . PRO C 1 360 ? 18.903 -21.272 -16.868 1.00 140.76 360 PRO B CA 1
ATOM 7659 C C . PRO C 1 360 ? 20.039 -21.432 -15.872 1.00 146.96 360 PRO B C 1
ATOM 7660 O O . PRO C 1 360 ? 19.806 -21.582 -14.669 1.00 145.80 360 PRO B O 1
ATOM 7664 N N . ARG C 1 361 ? 21.273 -21.402 -16.365 1.00 153.67 361 ARG B N 1
ATOM 7665 C CA . ARG C 1 361 ? 22.447 -21.661 -15.542 1.00 158.28 361 ARG B CA 1
ATOM 7666 C C . ARG C 1 361 ? 22.936 -20.429 -14.787 1.00 159.45 361 ARG B C 1
ATOM 7667 O O . ARG C 1 361 ? 24.060 -20.448 -14.277 1.00 175.40 361 ARG B O 1
ATOM 7675 N N . LYS C 1 362 ? 22.135 -19.366 -14.694 1.00 142.91 362 LYS B N 1
ATOM 7676 C CA . LYS C 1 362 ? 22.568 -18.142 -14.033 1.00 153.42 362 LYS B CA 1
ATOM 7677 C C . LYS C 1 362 ? 22.237 -18.132 -12.544 1.00 157.14 362 LYS B C 1
ATOM 7678 O O . LYS C 1 362 ? 22.237 -17.065 -11.920 1.00 154.80 362 LYS B O 1
ATOM 7684 N N . ILE C 1 363 ? 21.967 -19.299 -11.964 1.00 153.09 363 ILE B N 1
ATOM 7685 C CA . ILE C 1 363 ? 21.871 -19.450 -10.519 1.00 158.56 363 ILE B CA 1
ATOM 7686 C C . ILE C 1 363 ? 23.217 -19.984 -10.052 1.00 163.92 363 ILE B C 1
ATOM 7687 O O . ILE C 1 363 ? 23.646 -19.733 -8.919 1.00 156.96 363 ILE B O 1
ATOM 7692 N N . LYS C 1 364 ? 23.892 -20.725 -10.936 1.00 174.02 364 LYS B N 1
ATOM 7693 C CA . LYS C 1 364 ? 25.228 -21.231 -10.648 1.00 172.42 364 LYS B CA 1
ATOM 7694 C C . LYS C 1 364 ? 26.244 -20.104 -10.526 1.00 185.92 364 LYS B C 1
ATOM 7695 O O . LYS C 1 364 ? 27.299 -20.298 -9.912 1.00 182.92 364 LYS B O 1
ATOM 7701 N N . GLU C 1 365 ? 25.947 -18.937 -11.095 1.00 183.99 365 GLU B N 1
ATOM 7702 C CA . GLU C 1 365 ? 26.844 -17.794 -11.007 1.00 183.80 365 GLU B CA 1
ATOM 7703 C C . GLU C 1 365 ? 26.889 -17.259 -9.583 1.00 192.53 365 GLU B C 1
ATOM 7704 O O . GLU C 1 365 ? 25.882 -17.267 -8.869 1.00 173.51 365 GLU B O 1
ATOM 7710 N N . LYS C 1 366 ? 28.060 -16.795 -9.163 1.00 197.77 366 LYS B N 1
ATOM 7711 C CA . LYS C 1 366 ? 28.189 -16.262 -7.817 1.00 176.57 366 LYS B CA 1
ATOM 7712 C C . LYS C 1 366 ? 28.124 -14.738 -7.847 1.00 181.51 366 LYS B C 1
ATOM 7713 O O . LYS C 1 366 ? 28.247 -14.106 -8.900 1.00 192.88 366 LYS B O 1
ATOM 7719 N N . LYS C 1 367 ? 27.906 -14.153 -6.671 1.00 187.19 367 LYS B N 1
ATOM 7720 C CA . LYS C 1 367 ? 27.825 -12.710 -6.495 1.00 200.06 367 LYS B CA 1
ATOM 7721 C C . LYS C 1 367 ? 28.926 -12.265 -5.544 1.00 189.75 367 LYS B C 1
ATOM 7722 O O . LYS C 1 367 ? 29.216 -12.949 -4.557 1.00 166.59 367 LYS B O 1
ATOM 7728 N N . SER C 1 368 ? 29.539 -11.118 -5.844 1.00 187.49 368 SER B N 1
ATOM 7729 C CA . SER C 1 368 ? 30.640 -10.627 -5.024 1.00 190.31 368 SER B CA 1
ATOM 7730 C C . SER C 1 368 ? 30.163 -9.864 -3.794 1.00 188.47 368 SER B C 1
ATOM 7731 O O . SER C 1 368 ? 30.885 -9.804 -2.792 1.00 175.85 368 SER B O 1
ATOM 7734 N N . GLU C 1 369 ? 28.965 -9.287 -3.840 1.00 186.13 369 GLU B N 1
ATOM 7735 C CA . GLU C 1 369 ? 28.429 -8.513 -2.728 1.00 176.84 369 GLU B CA 1
ATOM 7736 C C . GLU C 1 369 ? 27.055 -9.040 -2.349 1.00 173.72 369 GLU B C 1
ATOM 7737 O O . GLU C 1 369 ? 26.180 -9.180 -3.210 1.00 173.32 369 GLU B O 1
ATOM 7743 N N . PHE C 1 370 ? 26.867 -9.324 -1.063 1.00 169.70 370 PHE B N 1
ATOM 7744 C CA . PHE C 1 370 ? 25.572 -9.766 -0.567 1.00 165.19 370 PHE B CA 1
ATOM 7745 C C . PHE C 1 370 ? 24.687 -8.556 -0.300 1.00 162.72 370 PHE B C 1
ATOM 7746 O O . PHE C 1 370 ? 25.069 -7.648 0.444 1.00 165.65 370 PHE B O 1
ATOM 7754 N N . GLU C 1 371 ? 23.500 -8.549 -0.907 1.00 168.11 371 GLU B N 1
ATOM 7755 C CA . GLU C 1 371 ? 22.571 -7.435 -0.792 1.00 167.35 371 GLU B CA 1
ATOM 7756 C C . GLU C 1 371 ? 21.226 -7.817 -0.198 1.00 165.69 371 GLU B C 1
ATOM 7757 O O . GLU C 1 371 ? 20.480 -6.923 0.215 1.00 164.06 371 GLU B O 1
ATOM 7763 N N . LYS C 1 372 ? 20.893 -9.105 -0.149 1.00 165.59 372 LYS B N 1
ATOM 7764 C CA . LYS C 1 372 ? 19.615 -9.557 0.370 1.00 148.84 372 LYS B CA 1
ATOM 7765 C C . LYS C 1 372 ? 19.736 -10.471 1.578 1.00 145.49 372 LYS B C 1
ATOM 7766 O O . LYS C 1 372 ? 18.729 -10.694 2.261 1.00 117.43 372 LYS B O 1
ATOM 7772 N N . ILE C 1 373 ? 20.922 -11.003 1.868 1.00 153.80 373 ILE B N 1
ATOM 7773 C CA . ILE C 1 373 ? 21.089 -11.934 2.975 1.00 156.13 373 ILE B CA 1
ATOM 7774 C C . ILE C 1 373 ? 22.126 -11.397 3.952 1.00 165.51 373 ILE B C 1
ATOM 7775 O O . ILE C 1 373 ? 23.030 -10.636 3.592 1.00 156.86 373 ILE B O 1
ATOM 7780 N N . SER C 1 374 ? 21.971 -11.807 5.206 1.00 160.53 374 SER B N 1
ATOM 7781 C CA . SER C 1 374 ? 22.916 -11.580 6.286 1.00 158.27 374 SER B CA 1
ATOM 7782 C C . SER C 1 374 ? 23.375 -12.934 6.806 1.00 155.64 374 SER B C 1
ATOM 7783 O O . SER C 1 374 ? 22.558 -13.845 7.009 1.00 156.72 374 SER B O 1
ATOM 7786 N N . VAL C 1 375 ? 24.681 -13.063 7.021 1.00 149.53 375 VAL B N 1
ATOM 7787 C CA . VAL C 1 375 ? 25.299 -14.327 7.395 1.00 156.38 375 VAL B CA 1
ATOM 7788 C C . VAL C 1 375 ? 25.981 -14.176 8.748 1.00 162.95 375 VAL B C 1
ATOM 7789 O O . VAL C 1 375 ? 26.666 -13.180 9.011 1.00 170.34 375 VAL B O 1
ATOM 7793 N N . ASN C 1 376 ? 25.770 -15.166 9.610 1.00 167.78 376 ASN B N 1
ATOM 7794 C CA . ASN C 1 376 ? 26.446 -15.296 10.897 1.00 164.86 376 ASN B CA 1
ATOM 7795 C C . ASN C 1 376 ? 27.196 -16.620 10.818 1.00 167.46 376 ASN B C 1
ATOM 7796 O O . ASN C 1 376 ? 26.598 -17.692 10.960 1.00 170.94 376 ASN B O 1
ATOM 7801 N N . LYS C 1 377 ? 28.491 -16.541 10.539 1.00 172.67 377 LYS B N 1
ATOM 7802 C CA . LYS C 1 377 ? 29.301 -17.714 10.256 1.00 171.21 377 LYS B CA 1
ATOM 7803 C C . LYS C 1 377 ? 30.211 -18.053 11.428 1.00 165.19 377 LYS B C 1
ATOM 7804 O O . LYS C 1 377 ? 30.616 -17.185 12.206 1.00 164.35 377 LYS B O 1
ATOM 7810 N N . ASN C 1 378 ? 30.520 -19.344 11.542 1.00 179.90 378 ASN B N 1
ATOM 7811 C CA . ASN C 1 378 ? 31.487 -19.888 12.494 1.00 180.10 378 ASN B CA 1
ATOM 7812 C C . ASN C 1 378 ? 31.967 -21.196 11.863 1.00 172.21 378 ASN B C 1
ATOM 7813 O O . ASN C 1 378 ? 31.351 -22.254 12.043 1.00 164.88 378 ASN B O 1
ATOM 7818 N N . ILE C 1 379 ? 33.043 -21.086 11.086 1.00 164.58 379 ILE B N 1
ATOM 7819 C CA . ILE C 1 379 ? 33.516 -22.145 10.200 1.00 156.37 379 ILE B CA 1
ATOM 7820 C C . ILE C 1 379 ? 34.239 -23.206 11.023 1.00 166.42 379 ILE B C 1
ATOM 7821 O O . ILE C 1 379 ? 35.310 -22.952 11.578 1.00 174.45 379 ILE B O 1
ATOM 7826 N N . GLN C 1 380 ? 33.657 -24.399 11.097 1.00 175.44 380 GLN B N 1
ATOM 7827 C CA . GLN C 1 380 ? 34.303 -25.571 11.670 1.00 183.04 380 GLN B CA 1
ATOM 7828 C C . GLN C 1 380 ? 34.082 -26.735 10.711 1.00 179.56 380 GLN B C 1
ATOM 7829 O O . GLN C 1 380 ? 33.425 -26.590 9.675 1.00 176.35 380 GLN B O 1
ATOM 7835 N N . ASP C 1 381 ? 34.644 -27.902 11.043 1.00 182.98 381 ASP B N 1
ATOM 7836 C CA . ASP C 1 381 ? 34.569 -29.019 10.102 1.00 171.62 381 ASP B CA 1
ATOM 7837 C C . ASP C 1 381 ? 33.143 -29.538 9.949 1.00 176.75 381 ASP B C 1
ATOM 7838 O O . ASP C 1 381 ? 32.675 -29.657 8.804 1.00 187.04 381 ASP B O 1
ATOM 7843 N N . PRO C 1 382 ? 32.395 -29.860 11.025 1.00 179.01 382 PRO B N 1
ATOM 7844 C CA . PRO C 1 382 ? 30.976 -30.196 10.838 1.00 178.57 382 PRO B CA 1
ATOM 7845 C C . PRO C 1 382 ? 30.071 -28.974 10.937 1.00 172.86 382 PRO B C 1
ATOM 7846 O O . PRO C 1 382 ? 29.804 -28.471 12.034 1.00 174.81 382 PRO B O 1
ATOM 7850 N N . LEU C 1 383 ? 29.596 -28.489 9.793 1.00 162.34 383 LEU B N 1
ATOM 7851 C CA . LEU C 1 383 ? 28.802 -27.269 9.733 1.00 159.37 383 LEU B CA 1
ATOM 7852 C C . LEU C 1 383 ? 27.322 -27.558 9.931 1.00 153.56 383 LEU B C 1
ATOM 7853 O O . LEU C 1 383 ? 26.775 -28.503 9.356 1.00 156.82 383 LEU B O 1
ATOM 7858 N N . MET C 1 384 ? 26.677 -26.732 10.745 1.00 159.23 384 MET B N 1
ATOM 7859 C CA . MET C 1 384 ? 25.228 -26.748 10.892 1.00 142.00 384 MET B CA 1
ATOM 7860 C C . MET C 1 384 ? 24.701 -25.524 10.156 1.00 136.82 384 MET B C 1
ATOM 7861 O O . MET C 1 384 ? 24.865 -24.392 10.622 1.00 148.26 384 MET B O 1
ATOM 7866 N N . ILE C 1 385 ? 24.069 -25.748 9.008 1.00 145.60 385 ILE B N 1
ATOM 7867 C CA . ILE C 1 385 ? 23.588 -24.670 8.152 1.00 141.38 385 ILE B CA 1
ATOM 7868 C C . ILE C 1 385 ? 22.122 -24.426 8.470 1.00 140.21 385 ILE B C 1
ATOM 7869 O O . ILE C 1 385 ? 21.308 -25.357 8.444 1.00 138.35 385 ILE B O 1
ATOM 7874 N N . ILE C 1 386 ? 21.786 -23.179 8.780 1.00 132.33 386 ILE B N 1
ATOM 7875 C CA . ILE C 1 386 ? 20.420 -22.792 9.106 1.00 140.75 386 ILE B CA 1
ATOM 7876 C C . ILE C 1 386 ? 20.016 -21.675 8.159 1.00 147.23 386 ILE B C 1
ATOM 7877 O O . ILE C 1 386 ? 20.778 -20.724 7.960 1.00 146.97 386 ILE B O 1
ATOM 7882 N N . ILE C 1 387 ? 18.852 -21.821 7.533 1.00 142.01 387 ILE B N 1
ATOM 7883 C CA . ILE C 1 387 ? 18.308 -20.813 6.632 1.00 146.18 387 ILE B CA 1
ATOM 7884 C C . ILE C 1 387 ? 16.985 -20.341 7.217 1.00 150.27 387 ILE B C 1
ATOM 7885 O O . ILE C 1 387 ? 16.069 -21.147 7.426 1.00 137.63 387 ILE B O 1
ATOM 7890 N N . TYR C 1 388 ? 16.882 -19.038 7.468 1.00 155.43 388 TYR B N 1
ATOM 7891 C CA . TYR C 1 388 ? 15.710 -18.433 8.095 1.00 148.64 388 TYR B CA 1
ATOM 7892 C C . TYR C 1 388 ? 15.139 -17.398 7.131 1.00 138.59 388 TYR B C 1
ATOM 7893 O O . TYR C 1 388 ? 15.656 -16.281 7.029 1.00 141.80 388 TYR B O 1
ATOM 7902 N N . LEU C 1 389 ? 14.070 -17.776 6.421 1.00 127.24 389 LEU B N 1
ATOM 7903 C CA . LEU C 1 389 ? 13.417 -16.894 5.462 1.00 125.75 389 LEU B CA 1
ATOM 7904 C C . LEU C 1 389 ? 11.904 -17.082 5.475 1.00 136.44 389 LEU B C 1
ATOM 7905 O O . LEU C 1 389 ? 11.246 -16.928 4.440 1.00 141.07 389 LEU B O 1
ATOM 7910 N N . ALA C 1 390 ? 11.335 -17.425 6.629 1.00 136.63 390 ALA B N 1
ATOM 7911 C CA . ALA C 1 390 ? 9.905 -17.665 6.748 1.00 133.11 390 ALA B CA 1
ATOM 7912 C C . ALA C 1 390 ? 9.421 -17.122 8.084 1.00 142.58 390 ALA B C 1
ATOM 7913 O O . ALA C 1 390 ? 10.182 -16.526 8.853 1.00 143.96 390 ALA B O 1
ATOM 7915 N N . SER C 1 391 ? 8.133 -17.333 8.358 1.00 158.36 391 SER B N 1
ATOM 7916 C CA . SER C 1 391 ? 7.556 -16.871 9.615 1.00 162.73 391 SER B CA 1
ATOM 7917 C C . SER C 1 391 ? 8.119 -17.651 10.797 1.00 157.06 391 SER B C 1
ATOM 7918 O O . SER C 1 391 ? 8.512 -17.064 11.812 1.00 161.62 391 SER B O 1
ATOM 7921 N N . HIS C 1 392 ? 8.177 -18.976 10.680 1.00 146.36 392 HIS B N 1
ATOM 7922 C CA . HIS C 1 392 ? 8.715 -19.800 11.754 1.00 150.17 392 HIS B CA 1
ATOM 7923 C C . HIS C 1 392 ? 10.227 -19.628 11.843 1.00 156.67 392 HIS B C 1
ATOM 7924 O O . HIS C 1 392 ? 10.925 -19.632 10.824 1.00 153.11 392 HIS B O 1
ATOM 7931 N N . ASN C 1 393 ? 10.733 -19.471 13.069 1.00 155.85 393 ASN B N 1
ATOM 7932 C CA . ASN C 1 393 ? 12.153 -19.245 13.297 1.00 154.76 393 ASN B CA 1
ATOM 7933 C C . ASN C 1 393 ? 12.817 -20.547 13.714 1.00 167.26 393 ASN B C 1
ATOM 7934 O O . ASN C 1 393 ? 12.542 -21.049 14.813 1.00 165.99 393 ASN B O 1
ATOM 7939 N N . PRO C 1 394 ? 13.692 -21.131 12.888 1.00 166.81 394 PRO B N 1
ATOM 7940 C CA . PRO C 1 394 ? 14.349 -22.399 13.252 1.00 156.18 394 PRO B CA 1
ATOM 7941 C C . PRO C 1 394 ? 15.727 -22.254 13.889 1.00 153.17 394 PRO B C 1
ATOM 7942 O O . PRO C 1 394 ? 16.439 -23.260 13.975 1.00 161.25 394 PRO B O 1
ATOM 7946 N N . ILE C 1 395 ? 16.121 -21.055 14.321 1.00 155.26 395 ILE B N 1
ATOM 7947 C CA . ILE C 1 395 ? 17.485 -20.858 14.807 1.00 147.66 395 ILE B CA 1
ATOM 7948 C C . ILE C 1 395 ? 17.688 -21.542 16.155 1.00 133.03 395 ILE B C 1
ATOM 7949 O O . ILE C 1 395 ? 18.722 -22.176 16.393 1.00 123.80 395 ILE B O 1
ATOM 7954 N N . GLU C 1 396 ? 16.711 -21.428 17.056 1.00 132.84 396 GLU B N 1
ATOM 7955 C CA . GLU C 1 396 ? 16.856 -22.019 18.384 1.00 139.26 396 GLU B CA 1
ATOM 7956 C C . GLU C 1 396 ? 16.911 -23.542 18.300 1.00 155.19 396 GLU B C 1
ATOM 7957 O O . GLU C 1 396 ? 17.859 -24.173 18.790 1.00 148.99 396 GLU B O 1
ATOM 7963 N N . LYS C 1 397 ? 15.899 -24.151 17.670 1.00 155.28 397 LYS B N 1
ATOM 7964 C CA . LYS C 1 397 ? 15.917 -25.595 17.455 1.00 142.67 397 LYS B CA 1
ATOM 7965 C C . LYS C 1 397 ? 17.087 -26.008 16.573 1.00 131.07 397 LYS B C 1
ATOM 7966 O O . LYS C 1 397 ? 17.614 -27.117 16.720 1.00 120.34 397 LYS B O 1
ATOM 7972 N N . GLY C 1 398 ? 17.520 -25.123 15.671 1.00 139.77 398 GLY B N 1
ATOM 7973 C CA . GLY C 1 398 ? 18.675 -25.430 14.842 1.00 126.65 398 GLY B CA 1
ATOM 7974 C C . GLY C 1 398 ? 19.944 -25.584 15.658 1.00 134.18 398 GLY B C 1
ATOM 7975 O O . GLY C 1 398 ? 20.722 -26.519 15.456 1.00 143.36 398 GLY B O 1
ATOM 7976 N N . LEU C 1 399 ? 20.171 -24.664 16.596 1.00 136.65 399 LEU B N 1
ATOM 7977 C CA . LEU C 1 399 ? 21.342 -24.771 17.460 1.00 125.66 399 LEU B CA 1
ATOM 7978 C C . LEU C 1 399 ? 21.215 -25.938 18.433 1.00 136.69 399 LEU B C 1
ATOM 7979 O O . LEU C 1 399 ? 22.222 -26.580 18.765 1.00 131.75 399 LEU B O 1
ATOM 7984 N N . GLU C 1 400 ? 19.995 -26.230 18.900 1.00 140.10 400 GLU B N 1
ATOM 7985 C CA . GLU C 1 400 ? 19.795 -27.422 19.722 1.00 137.00 400 GLU B CA 1
ATOM 7986 C C . GLU C 1 400 ? 20.166 -28.687 18.957 1.00 146.76 400 GLU B C 1
ATOM 7987 O O . GLU C 1 400 ? 20.781 -29.604 19.514 1.00 144.72 400 GLU B O 1
ATOM 7993 N N . LEU C 1 401 ? 19.800 -28.753 17.675 1.00 152.65 401 LEU B N 1
ATOM 7994 C CA . LEU C 1 401 ? 20.202 -29.879 16.836 1.00 148.33 401 LEU B CA 1
ATOM 7995 C C . LEU C 1 401 ? 21.710 -29.891 16.617 1.00 152.22 401 LEU B C 1
ATOM 7996 O O . LEU C 1 401 ? 22.334 -30.959 16.607 1.00 160.46 401 LEU B O 1
ATOM 8001 N N . LYS C 1 402 ? 22.307 -28.712 16.430 1.00 142.38 402 LYS B N 1
ATOM 8002 C CA . LYS C 1 402 ? 23.753 -28.611 16.256 1.00 138.73 402 LYS B CA 1
ATOM 8003 C C . LYS C 1 402 ? 24.488 -29.216 17.444 1.00 149.18 402 LYS B C 1
ATOM 8004 O O . LYS C 1 402 ? 25.449 -29.976 17.280 1.00 144.75 402 LYS B O 1
ATOM 8010 N N . GLU C 1 403 ? 24.041 -28.889 18.655 1.00 162.09 403 GLU B N 1
ATOM 8011 C CA . GLU C 1 403 ? 24.680 -29.411 19.857 1.00 167.21 403 GLU B CA 1
ATOM 8012 C C . GLU C 1 403 ? 24.270 -30.844 20.181 1.00 168.91 403 GLU B C 1
ATOM 8013 O O . GLU C 1 403 ? 25.011 -31.535 20.888 1.00 170.22 403 GLU B O 1
ATOM 8019 N N . LYS C 1 404 ? 23.122 -31.309 19.683 1.00 162.71 404 LYS B N 1
ATOM 8020 C CA . LYS C 1 404 ? 22.670 -32.658 20.016 1.00 163.36 404 LYS B CA 1
ATOM 8021 C C . LYS C 1 404 ? 23.491 -33.730 19.303 1.00 154.92 404 LYS B C 1
ATOM 8022 O O . LYS C 1 404 ? 23.840 -34.751 19.908 1.00 144.41 404 LYS B O 1
ATOM 8028 N N . LEU C 1 405 ? 23.812 -33.524 18.025 1.00 143.13 405 LEU B N 1
ATOM 8029 C CA . LEU C 1 405 ? 24.572 -34.504 17.256 1.00 146.10 405 LEU B CA 1
ATOM 8030 C C . LEU C 1 405 ? 26.073 -34.233 17.252 1.00 138.56 405 LEU B C 1
ATOM 8031 O O . LEU C 1 405 ? 26.801 -34.881 16.490 1.00 138.93 405 LEU B O 1
ATOM 8036 N N . ARG C 1 406 ? 26.543 -33.284 18.066 1.00 141.23 406 ARG B N 1
ATOM 8037 C CA . ARG C 1 406 ? 27.967 -32.950 18.178 1.00 148.34 406 ARG B CA 1
ATOM 8038 C C . ARG C 1 406 ? 28.513 -32.354 16.876 1.00 140.66 406 ARG B C 1
ATOM 8039 O O . ARG C 1 406 ? 29.541 -32.785 16.353 1.00 130.57 406 ARG B O 1
ATOM 8047 N N . ALA C 1 407 ? 27.805 -31.354 16.354 1.00 141.19 407 ALA B N 1
ATOM 8048 C CA . ALA C 1 407 ? 28.279 -30.560 15.226 1.00 133.83 407 ALA B CA 1
ATOM 8049 C C . ALA C 1 407 ? 28.978 -29.312 15.754 1.00 152.26 407 ALA B C 1
ATOM 8050 O O . ALA C 1 407 ? 28.391 -28.550 16.530 1.00 173.56 407 ALA B O 1
ATOM 8052 N N . LYS C 1 408 ? 30.229 -29.106 15.338 1.00 158.63 408 LYS B N 1
ATOM 8053 C CA . LYS C 1 408 ? 31.008 -27.978 15.841 1.00 162.13 408 LYS B CA 1
ATOM 8054 C C . LYS C 1 408 ? 30.594 -26.661 15.191 1.00 172.46 408 LYS B C 1
ATOM 8055 O O . LYS C 1 408 ? 30.300 -25.684 15.888 1.00 161.27 408 LYS B O 1
ATOM 8061 N N . GLY C 1 409 ? 30.567 -26.614 13.855 1.00 169.37 409 GLY B N 1
ATOM 8062 C CA . GLY C 1 409 ? 30.374 -25.361 13.156 1.00 163.55 409 GLY B CA 1
ATOM 8063 C C . GLY C 1 409 ? 28.940 -24.891 13.130 1.00 168.95 409 GLY B C 1
ATOM 8064 O O . GLY C 1 409 ? 28.006 -25.615 13.473 1.00 179.16 409 GLY B O 1
ATOM 8065 N N . GLU C 1 410 ? 28.770 -23.636 12.718 1.00 167.57 410 GLU B N 1
ATOM 8066 C CA . GLU C 1 410 ? 27.433 -23.073 12.582 1.00 161.00 410 GLU B CA 1
ATOM 8067 C C . GLU C 1 410 ? 27.460 -22.005 11.501 1.00 158.40 410 GLU B C 1
ATOM 8068 O O . GLU C 1 410 ? 28.445 -21.280 11.361 1.00 157.52 410 GLU B O 1
ATOM 8074 N N . LEU C 1 411 ? 26.398 -21.948 10.702 1.00 164.66 411 LEU B N 1
ATOM 8075 C CA . LEU C 1 411 ? 26.322 -20.970 9.621 1.00 160.38 411 LEU B CA 1
ATOM 8076 C C . LEU C 1 411 ? 24.851 -20.602 9.448 1.00 159.37 411 LEU B C 1
ATOM 8077 O O . LEU C 1 411 ? 24.087 -21.351 8.831 1.00 151.98 411 LEU B O 1
ATOM 8082 N N . ILE C 1 412 ? 24.458 -19.480 10.041 1.00 149.74 412 ILE B N 1
ATOM 8083 C CA . ILE C 1 412 ? 23.090 -18.990 9.948 1.00 146.02 412 ILE B CA 1
ATOM 8084 C C . ILE C 1 412 ? 23.008 -17.989 8.805 1.00 146.47 412 ILE B C 1
ATOM 8085 O O . ILE C 1 412 ? 23.859 -17.101 8.677 1.00 142.54 412 ILE B O 1
ATOM 8090 N N . ILE C 1 413 ? 21.983 -18.136 7.972 1.00 156.44 413 ILE B N 1
ATOM 8091 C CA . ILE C 1 413 ? 21.729 -17.264 6.834 1.00 159.30 413 ILE B CA 1
ATOM 8092 C C . ILE C 1 413 ? 20.290 -16.796 6.948 1.00 153.68 413 ILE B C 1
ATOM 8093 O O . ILE C 1 413 ? 19.384 -17.620 7.116 1.00 146.85 413 ILE B O 1
ATOM 8098 N N . GLN C 1 414 ? 20.076 -15.488 6.859 1.00 159.68 414 GLN B N 1
ATOM 8099 C CA . GLN C 1 414 ? 18.724 -14.964 6.970 1.00 153.73 414 GLN B CA 1
ATOM 8100 C C . GLN C 1 414 ? 18.623 -13.697 6.137 1.00 150.23 414 GLN B C 1
ATOM 8101 O O . GLN C 1 414 ? 19.587 -13.272 5.503 1.00 136.43 414 GLN B O 1
ATOM 8107 N N . SER C 1 415 ? 17.425 -13.131 6.088 1.00 153.14 415 SER B N 1
ATOM 8108 C CA . SER C 1 415 ? 17.212 -11.901 5.347 1.00 162.16 415 SER B CA 1
ATOM 8109 C C . SER C 1 415 ? 17.738 -10.700 6.133 1.00 171.70 415 SER B C 1
ATOM 8110 O O . SER C 1 415 ? 17.954 -10.763 7.346 1.00 169.08 415 SER B O 1
ATOM 8113 N N . LYS C 1 416 ? 17.950 -9.596 5.421 1.00 174.77 416 LYS B N 1
ATOM 8114 C CA . LYS C 1 416 ? 18.429 -8.354 6.020 1.00 177.59 416 LYS B CA 1
ATOM 8115 C C . LYS C 1 416 ? 17.217 -7.481 6.325 1.00 194.64 416 LYS B C 1
ATOM 8116 O O . LYS C 1 416 ? 16.593 -6.938 5.407 1.00 177.52 416 LYS B O 1
ATOM 8122 N N . GLU C 1 417 ? 16.881 -7.367 7.616 1.00 201.92 417 GLU B N 1
ATOM 8123 C CA . GLU C 1 417 ? 15.817 -6.481 8.108 1.00 201.82 417 GLU B CA 1
ATOM 8124 C C . GLU C 1 417 ? 14.508 -6.698 7.343 1.00 197.07 417 GLU B C 1
ATOM 8125 O O . GLU C 1 417 ? 13.730 -5.771 7.104 1.00 209.30 417 GLU B O 1
ATOM 8131 N N . HIS C 1 418 ? 14.230 -7.957 7.010 1.00 183.43 418 HIS B N 1
ATOM 8132 C CA . HIS C 1 418 ? 13.005 -8.331 6.318 1.00 194.78 418 HIS B CA 1
ATOM 8133 C C . HIS C 1 418 ? 11.974 -8.956 7.250 1.00 194.90 418 HIS B C 1
ATOM 8134 O O . HIS C 1 418 ? 10.947 -9.451 6.773 1.00 190.59 418 HIS B O 1
ATOM 8141 N N . GLN C 1 419 ? 12.229 -8.937 8.559 1.00 191.19 419 GLN B N 1
ATOM 8142 C CA . GLN C 1 419 ? 11.328 -9.435 9.607 1.00 189.37 419 GLN B CA 1
ATOM 8143 C C . GLN C 1 419 ? 10.716 -10.784 9.227 1.00 186.15 419 GLN B C 1
ATOM 8144 O O . GLN C 1 419 ? 9.499 -10.958 9.152 1.00 181.82 419 GLN B O 1
ATOM 8150 N N . GLY C 1 420 ? 11.599 -11.750 8.994 1.00 179.43 420 GLY B N 1
ATOM 8151 C CA . GLY C 1 420 ? 11.203 -13.112 8.690 1.00 167.07 420 GLY B CA 1
ATOM 8152 C C . GLY C 1 420 ? 10.652 -13.302 7.291 1.00 169.88 420 GLY B C 1
ATOM 8153 O O . GLY C 1 420 ? 11.420 -13.431 6.333 1.00 158.95 420 GLY B O 1
ATOM 8154 N N . ASN C 1 421 ? 9.326 -13.351 7.166 1.00 165.39 421 ASN B N 1
ATOM 8155 C CA . ASN C 1 421 ? 8.706 -13.584 5.867 1.00 164.39 421 ASN B CA 1
ATOM 8156 C C . ASN C 1 421 ? 9.022 -12.446 4.903 1.00 167.71 421 ASN B C 1
ATOM 8157 O O . ASN C 1 421 ? 8.977 -11.268 5.267 1.00 160.11 421 ASN B O 1
ATOM 8162 N N . LEU C 1 422 ? 9.334 -12.809 3.664 1.00 163.38 422 LEU B N 1
ATOM 8163 C CA . LEU C 1 422 ? 9.711 -11.871 2.616 1.00 169.27 422 LEU B CA 1
ATOM 8164 C C . LEU C 1 422 ? 8.518 -11.558 1.720 1.00 167.20 422 LEU B C 1
ATOM 8165 O O . LEU C 1 422 ? 7.572 -12.341 1.605 1.00 150.31 422 LEU B O 1
ATOM 8170 N N . GLU C 1 423 ? 8.571 -10.389 1.089 1.00 173.21 423 GLU B N 1
ATOM 8171 C CA . GLU C 1 423 ? 7.499 -10.018 0.185 1.00 158.06 423 GLU B CA 1
ATOM 8172 C C . GLU C 1 423 ? 7.722 -10.679 -1.171 1.00 138.65 423 GLU B C 1
ATOM 8173 O O . GLU C 1 423 ? 8.836 -11.078 -1.523 1.00 127.64 423 GLU B O 1
ATOM 8179 N N . ILE C 1 424 ? 6.635 -10.800 -1.933 1.00 137.92 424 ILE B N 1
ATOM 8180 C CA . ILE C 1 424 ? 6.696 -11.444 -3.239 1.00 118.07 424 ILE B CA 1
ATOM 8181 C C . ILE C 1 424 ? 7.506 -10.590 -4.203 1.00 129.99 424 ILE B C 1
ATOM 8182 O O . ILE C 1 424 ? 7.405 -9.356 -4.209 1.00 141.41 424 ILE B O 1
ATOM 8187 N N . GLY C 1 425 ? 8.316 -11.246 -5.026 1.00 107.31 425 GLY B N 1
ATOM 8188 C CA . GLY C 1 425 ? 9.158 -10.540 -5.967 1.00 131.00 425 GLY B CA 1
ATOM 8189 C C . GLY C 1 425 ? 10.174 -11.483 -6.580 1.00 127.68 425 GLY B C 1
ATOM 8190 O O . GLY C 1 425 ? 10.115 -12.699 -6.388 1.00 125.89 425 GLY B O 1
ATOM 8191 N N . ASP C 1 426 ? 11.095 -10.895 -7.339 1.00 129.12 426 ASP B N 1
ATOM 8192 C CA . ASP C 1 426 ? 12.188 -11.656 -7.933 1.00 110.21 426 ASP B CA 1
ATOM 8193 C C . ASP C 1 426 ? 13.106 -12.184 -6.836 1.00 125.18 426 ASP B C 1
ATOM 8194 O O . ASP C 1 426 ? 13.684 -11.404 -6.071 1.00 141.08 426 ASP B O 1
ATOM 8199 N N . TRP C 1 427 ? 13.248 -13.507 -6.766 1.00 131.19 427 TRP B N 1
ATOM 8200 C CA . TRP C 1 427 ? 14.023 -14.162 -5.719 1.00 135.15 427 TRP B CA 1
ATOM 8201 C C . TRP C 1 427 ? 15.294 -14.814 -6.249 1.00 131.93 427 TRP B C 1
ATOM 8202 O O . TRP C 1 427 ? 15.934 -15.582 -5.523 1.00 134.85 427 TRP B O 1
ATOM 8213 N N . SER C 1 428 ? 15.677 -14.526 -7.495 1.00 134.49 428 SER B N 1
ATOM 8214 C CA . SER C 1 428 ? 16.870 -15.147 -8.063 1.00 150.68 428 SER B CA 1
ATOM 8215 C C . SER C 1 428 ? 18.131 -14.688 -7.343 1.00 152.31 428 SER B C 1
ATOM 8216 O O . SER C 1 428 ? 19.053 -15.484 -7.126 1.00 153.28 428 SER B O 1
ATOM 8219 N N . ASP C 1 429 ? 18.189 -13.411 -6.963 1.00 150.11 429 ASP B N 1
ATOM 8220 C CA . ASP C 1 429 ? 19.377 -12.901 -6.288 1.00 136.91 429 ASP B CA 1
ATOM 8221 C C . ASP C 1 429 ? 19.524 -13.507 -4.898 1.00 133.25 429 ASP B C 1
ATOM 8222 O O . ASP C 1 429 ? 20.642 -13.800 -4.461 1.00 138.06 429 ASP B O 1
ATOM 8227 N N . ILE C 1 430 ? 18.408 -13.718 -4.196 1.00 121.69 430 ILE B N 1
ATOM 8228 C CA . ILE C 1 430 ? 18.467 -14.328 -2.869 1.00 134.01 430 ILE B CA 1
ATOM 8229 C C . ILE C 1 430 ? 19.015 -15.747 -2.963 1.00 141.50 430 ILE B C 1
ATOM 8230 O O . ILE C 1 430 ? 19.879 -16.155 -2.176 1.00 139.04 430 ILE B O 1
ATOM 8235 N N . VAL C 1 431 ? 18.516 -16.520 -3.930 1.00 144.29 431 VAL B N 1
ATOM 8236 C CA . VAL C 1 431 ? 18.986 -17.892 -4.104 1.00 151.63 431 VAL B CA 1
ATOM 8237 C C . VAL C 1 431 ? 20.454 -17.908 -4.508 1.00 152.11 431 VAL B C 1
ATOM 8238 O O . VAL C 1 431 ? 21.239 -18.731 -4.018 1.00 153.76 431 VAL B O 1
ATOM 8242 N N . SER C 1 432 ? 20.849 -17.002 -5.406 1.00 149.02 432 SER B N 1
ATOM 8243 C CA . SER C 1 432 ? 22.249 -16.940 -5.812 1.00 138.42 432 SER B CA 1
ATOM 8244 C C . SER C 1 432 ? 23.149 -16.606 -4.630 1.00 148.35 432 SER B C 1
ATOM 8245 O O . SER C 1 432 ? 24.225 -17.192 -4.478 1.00 154.93 432 SER B O 1
ATOM 8248 N N . GLU C 1 433 ? 22.710 -15.691 -3.762 1.00 144.34 433 GLU B N 1
ATOM 8249 C CA . GLU C 1 433 ? 23.521 -15.320 -2.607 1.00 142.04 433 GLU B CA 1
ATOM 8250 C C . GLU C 1 433 ? 23.604 -16.459 -1.598 1.00 138.52 433 GLU B C 1
ATOM 8251 O O . GLU C 1 433 ? 24.665 -16.695 -1.005 1.00 158.93 433 GLU B O 1
ATOM 8257 N N . ILE C 1 434 ? 22.498 -17.177 -1.387 1.00 112.53 434 ILE B N 1
ATOM 8258 C CA . ILE C 1 434 ? 22.531 -18.335 -0.498 1.00 131.61 434 ILE B CA 1
ATOM 8259 C C . ILE C 1 434 ? 23.482 -19.393 -1.043 1.00 136.82 434 ILE B C 1
ATOM 8260 O O . ILE C 1 434 ? 24.265 -19.993 -0.295 1.00 133.88 434 ILE B O 1
ATOM 8265 N N . TYR C 1 435 ? 23.435 -19.631 -2.357 1.00 135.68 435 TYR B N 1
ATOM 8266 C CA . TYR C 1 435 ? 24.348 -20.593 -2.965 1.00 128.64 435 TYR B CA 1
ATOM 8267 C C . TYR C 1 435 ? 25.797 -20.149 -2.827 1.00 150.86 435 TYR B C 1
ATOM 8268 O O . TYR C 1 435 ? 26.681 -20.974 -2.576 1.00 155.60 435 TYR B O 1
ATOM 8277 N N . THR C 1 436 ? 26.063 -18.850 -2.983 1.00 154.53 436 THR B N 1
ATOM 8278 C CA . THR C 1 436 ? 27.421 -18.347 -2.792 1.00 153.90 436 THR B CA 1
ATOM 8279 C C . THR C 1 436 ? 27.899 -18.599 -1.371 1.00 149.83 436 THR B C 1
ATOM 8280 O O . THR C 1 436 ? 29.012 -19.091 -1.155 1.00 159.55 436 THR B O 1
ATOM 8284 N N . ALA C 1 437 ? 27.069 -18.255 -0.385 1.00 133.33 437 ALA B N 1
ATOM 8285 C CA . ALA C 1 437 ? 27.463 -18.438 1.007 1.00 132.33 437 ALA B CA 1
ATOM 8286 C C . ALA C 1 437 ? 27.700 -19.909 1.331 1.00 140.67 437 ALA B C 1
ATOM 8287 O O . ALA C 1 437 ? 28.642 -20.247 2.057 1.00 140.30 437 ALA B O 1
ATOM 8289 N N . ILE C 1 438 ? 26.858 -20.800 0.803 1.00 144.24 438 ILE B N 1
ATOM 8290 C CA . ILE C 1 438 ? 27.014 -22.221 1.104 1.00 133.41 438 ILE B CA 1
ATOM 8291 C C . ILE C 1 438 ? 28.239 -22.795 0.397 1.00 126.90 438 ILE B C 1
ATOM 8292 O O . ILE C 1 438 ? 28.989 -23.590 0.975 1.00 136.87 438 ILE B O 1
ATOM 8297 N N . ASP C 1 439 ? 28.475 -22.391 -0.855 1.00 125.74 439 ASP B N 1
ATOM 8298 C CA . ASP C 1 439 ? 29.581 -22.955 -1.621 1.00 143.82 439 ASP B CA 1
ATOM 8299 C C . ASP C 1 439 ? 30.928 -22.410 -1.168 1.00 155.64 439 ASP B C 1
ATOM 8300 O O . ASP C 1 439 ? 31.935 -23.125 -1.231 1.00 162.69 439 ASP B O 1
ATOM 8305 N N . ASP C 1 440 ? 30.975 -21.157 -0.713 1.00 161.39 440 ASP B N 1
ATOM 8306 C CA . ASP C 1 440 ? 32.234 -20.570 -0.279 1.00 156.78 440 ASP B CA 1
ATOM 8307 C C . ASP C 1 440 ? 32.664 -21.038 1.103 1.00 153.72 440 ASP B C 1
ATOM 8308 O O . ASP C 1 440 ? 33.848 -20.923 1.438 1.00 147.62 440 ASP B O 1
ATOM 8313 N N . ASN C 1 441 ? 31.741 -21.561 1.913 1.00 151.34 441 ASN B N 1
ATOM 8314 C CA . ASN C 1 441 ? 32.084 -22.047 3.243 1.00 154.15 441 ASN B CA 1
ATOM 8315 C C . ASN C 1 441 ? 31.803 -23.536 3.410 1.00 153.51 441 ASN B C 1
ATOM 8316 O O . ASN C 1 441 ? 31.724 -24.017 4.541 1.00 150.17 441 ASN B O 1
ATOM 8321 N N . LYS C 1 442 ? 31.666 -24.280 2.314 1.00 153.47 442 LYS B N 1
ATOM 8322 C CA . LYS C 1 442 ? 31.393 -25.709 2.404 1.00 139.56 442 LYS B CA 1
ATOM 8323 C C . LYS C 1 442 ? 32.573 -26.455 3.021 1.00 151.60 442 LYS B C 1
ATOM 8324 O O . LYS C 1 442 ? 33.736 -26.080 2.848 1.00 167.69 442 LYS B O 1
ATOM 8330 N N . GLN C 1 443 ? 32.258 -27.519 3.761 1.00 150.37 443 GLN B N 1
ATOM 8331 C CA . GLN C 1 443 ? 33.276 -28.316 4.438 1.00 160.52 443 GLN B CA 1
ATOM 8332 C C . GLN C 1 443 ? 33.140 -29.797 4.102 1.00 152.73 443 GLN B C 1
ATOM 8333 O O . GLN C 1 443 ? 32.346 -30.177 3.235 1.00 144.28 443 GLN B O 1
ATOM 8339 N N . LYS C 1 444 ? 33.922 -30.638 4.786 1.00 163.49 444 LYS B N 1
ATOM 8340 C CA . LYS C 1 444 ? 33.921 -32.071 4.503 1.00 168.92 444 LYS B CA 1
ATOM 8341 C C . LYS C 1 444 ? 32.579 -32.706 4.850 1.00 148.68 444 LYS B C 1
ATOM 8342 O O . LYS C 1 444 ? 32.096 -33.586 4.128 1.00 139.45 444 LYS B O 1
ATOM 8348 N N . GLU C 1 445 ? 31.966 -32.274 5.948 1.00 146.81 445 GLU B N 1
ATOM 8349 C CA . GLU C 1 445 ? 30.686 -32.802 6.403 1.00 151.37 445 GLU B CA 1
ATOM 8350 C C . GLU C 1 445 ? 29.837 -31.653 6.915 1.00 148.39 445 GLU B C 1
ATOM 8351 O O . GLU C 1 445 ? 30.287 -30.878 7.764 1.00 155.14 445 GLU B O 1
ATOM 8357 N N . ASN C 1 446 ? 28.615 -31.541 6.398 1.00 149.64 446 ASN B N 1
ATOM 8358 C CA . ASN C 1 446 ? 27.736 -30.444 6.764 1.00 140.19 446 ASN B CA 1
ATOM 8359 C C . ASN C 1 446 ? 26.313 -30.955 6.924 1.00 133.79 446 ASN B C 1
ATOM 8360 O O . ASN C 1 446 ? 25.894 -31.908 6.261 1.00 128.58 446 ASN B O 1
ATOM 8365 N N . TYR C 1 447 ? 25.574 -30.294 7.808 1.00 128.37 447 TYR B N 1
ATOM 8366 C CA . TYR C 1 447 ? 24.167 -30.570 8.041 1.00 113.87 447 TYR B CA 1
ATOM 8367 C C . TYR C 1 447 ? 23.394 -29.285 7.785 1.00 125.78 447 TYR B C 1
ATOM 8368 O O . TYR C 1 447 ? 23.903 -28.186 8.021 1.00 147.40 447 TYR B O 1
ATOM 8377 N N . MET C 1 448 ? 22.165 -29.416 7.294 1.00 129.94 448 MET B N 1
ATOM 8378 C CA . MET C 1 448 ? 21.409 -28.233 6.910 1.00 126.41 448 MET B CA 1
ATOM 8379 C C . MET C 1 448 ? 19.945 -28.377 7.295 1.00 124.85 448 MET B C 1
ATOM 8380 O O . MET C 1 448 ? 19.331 -29.425 7.075 1.00 127.69 448 MET B O 1
ATOM 8385 N N . VAL C 1 449 ? 19.402 -27.308 7.878 1.00 127.34 449 VAL B N 1
ATOM 8386 C CA . VAL C 1 449 ? 17.980 -27.165 8.152 1.00 142.85 449 VAL B CA 1
ATOM 8387 C C . VAL C 1 449 ? 17.544 -25.818 7.594 1.00 141.90 449 VAL B C 1
ATOM 8388 O O . VAL C 1 449 ? 18.364 -24.939 7.321 1.00 128.69 449 VAL B O 1
ATOM 8392 N N . PHE C 1 450 ? 16.234 -25.661 7.421 1.00 141.54 450 PHE B N 1
ATOM 8393 C CA . PHE C 1 450 ? 15.739 -24.455 6.777 1.00 136.93 450 PHE B CA 1
ATOM 8394 C C . PHE C 1 450 ? 14.272 -24.243 7.117 1.00 129.22 450 PHE B C 1
ATOM 8395 O O . PHE C 1 450 ? 13.527 -25.197 7.358 1.00 116.20 450 PHE B O 1
ATOM 8403 N N . SER C 1 451 ? 13.881 -22.970 7.149 1.00 136.77 451 SER B N 1
ATOM 8404 C CA . SER C 1 451 ? 12.484 -22.542 7.205 1.00 127.65 451 SER B CA 1
ATOM 8405 C C . SER C 1 451 ? 12.348 -21.475 6.122 1.00 127.75 451 SER B C 1
ATOM 8406 O O . SER C 1 451 ? 12.621 -20.296 6.360 1.00 125.94 451 SER B O 1
ATOM 8409 N N . ALA C 1 452 ? 11.940 -21.898 4.931 1.00 129.04 452 ALA B N 1
ATOM 8410 C CA . ALA C 1 452 ? 11.972 -21.063 3.740 1.00 123.34 452 ALA B CA 1
ATOM 8411 C C . ALA C 1 452 ? 10.858 -21.513 2.809 1.00 125.82 452 ALA B C 1
ATOM 8412 O O . ALA C 1 452 ? 10.328 -22.621 2.964 1.00 130.63 452 ALA B O 1
ATOM 8414 N N . PRO C 1 453 ? 10.464 -20.680 1.844 1.00 121.12 453 PRO B N 1
ATOM 8415 C CA . PRO C 1 453 ? 9.415 -21.096 0.906 1.00 135.21 453 PRO B CA 1
ATOM 8416 C C . PRO C 1 453 ? 9.928 -22.128 -0.090 1.00 122.57 453 PRO B C 1
ATOM 8417 O O . PRO C 1 453 ? 11.132 -22.324 -0.267 1.00 125.43 453 PRO B O 1
ATOM 8421 N N . VAL C 1 454 ? 8.974 -22.791 -0.750 1.00 100.99 454 VAL B N 1
ATOM 8422 C CA . VAL C 1 454 ? 9.304 -23.914 -1.625 1.00 98.14 454 VAL B CA 1
ATOM 8423 C C . VAL C 1 454 ? 10.152 -23.456 -2.805 1.00 100.87 454 VAL B C 1
ATOM 8424 O O . VAL C 1 454 ? 11.054 -24.174 -3.252 1.00 112.47 454 VAL B O 1
ATOM 8428 N N . ALA C 1 455 ? 9.875 -22.261 -3.333 1.00 94.45 455 ALA B N 1
ATOM 8429 C CA . ALA C 1 455 ? 10.596 -21.787 -4.512 1.00 102.47 455 ALA B CA 1
ATOM 8430 C C . ALA C 1 455 ? 12.066 -21.536 -4.201 1.00 109.10 455 ALA B C 1
ATOM 8431 O O . ALA C 1 455 ? 12.945 -21.863 -5.010 1.00 110.96 455 ALA B O 1
ATOM 8433 N N . ILE C 1 456 ? 12.351 -20.949 -3.037 1.00 103.85 456 ILE B N 1
ATOM 8434 C CA . ILE C 1 456 ? 13.735 -20.695 -2.645 1.00 116.87 456 ILE B CA 1
ATOM 8435 C C . ILE C 1 456 ? 14.506 -22.005 -2.553 1.00 120.18 456 ILE B C 1
ATOM 8436 O O . ILE C 1 456 ? 15.616 -22.132 -3.082 1.00 107.10 456 ILE B O 1
ATOM 8441 N N . MET C 1 457 ? 13.917 -23.005 -1.893 1.00 122.21 457 MET B N 1
ATOM 8442 C CA . MET C 1 457 ? 14.581 -24.296 -1.735 1.00 121.07 457 MET B CA 1
ATOM 8443 C C . MET C 1 457 ? 14.762 -25.001 -3.075 1.00 121.92 457 MET B C 1
ATOM 8444 O O . MET C 1 457 ? 15.803 -25.620 -3.319 1.00 124.58 457 MET B O 1
ATOM 8449 N N . LEU C 1 458 ? 13.763 -24.919 -3.956 1.00 108.88 458 LEU B N 1
ATOM 8450 C CA . LEU C 1 458 ? 13.870 -25.569 -5.259 1.00 97.49 458 LEU B CA 1
ATOM 8451 C C . LEU C 1 458 ? 14.983 -24.941 -6.091 1.00 104.38 458 LEU B C 1
ATOM 8452 O O . LEU C 1 458 ? 15.808 -25.647 -6.686 1.00 112.70 458 LEU B O 1
ATOM 8457 N N . ALA C 1 459 ? 15.032 -23.607 -6.134 1.00 97.97 459 ALA B N 1
ATOM 8458 C CA . ALA C 1 459 ? 16.103 -22.944 -6.869 1.00 96.81 459 ALA B CA 1
ATOM 8459 C C . ALA C 1 459 ? 17.464 -23.193 -6.231 1.00 115.03 459 ALA B C 1
ATOM 8460 O O . ALA C 1 459 ? 18.467 -23.316 -6.943 1.00 117.45 459 ALA B O 1
ATOM 8462 N N . LEU C 1 460 ? 17.524 -23.278 -4.899 1.00 120.43 460 LEU B N 1
ATOM 8463 C CA . LEU C 1 460 ? 18.786 -23.586 -4.237 1.00 129.62 460 LEU B CA 1
ATOM 8464 C C . LEU C 1 460 ? 19.253 -24.994 -4.580 1.00 134.19 460 LEU B C 1
ATOM 8465 O O . LEU C 1 460 ? 20.453 -25.234 -4.744 1.00 139.89 460 LEU B O 1
ATOM 8470 N N . GLY C 1 461 ? 18.317 -25.938 -4.691 1.00 123.53 461 GLY B N 1
ATOM 8471 C CA . GLY C 1 461 ? 18.678 -27.271 -5.141 1.00 109.81 461 GLY B CA 1
ATOM 8472 C C . GLY C 1 461 ? 19.171 -27.278 -6.575 1.00 118.36 461 GLY B C 1
ATOM 8473 O O . GLY C 1 461 ? 20.121 -27.992 -6.911 1.00 124.07 461 GLY B O 1
ATOM 8474 N N . MET C 1 462 ? 18.529 -26.491 -7.442 1.00 116.99 462 MET B N 1
ATOM 8475 C CA . MET C 1 462 ? 19.012 -26.369 -8.815 1.00 115.53 462 MET B CA 1
ATOM 8476 C C . MET C 1 462 ? 20.409 -25.765 -8.871 1.00 108.82 462 MET B C 1
ATOM 8477 O O . MET C 1 462 ? 21.210 -26.128 -9.740 1.00 106.32 462 MET B O 1
ATOM 8482 N N . ALA C 1 463 ? 20.715 -24.840 -7.962 1.00 117.05 463 ALA B N 1
ATOM 8483 C CA . ALA C 1 463 ? 22.021 -24.192 -7.973 1.00 127.89 463 ALA B CA 1
ATOM 8484 C C . ALA C 1 463 ? 23.103 -25.085 -7.379 1.00 127.91 463 ALA B C 1
ATOM 8485 O O . ALA C 1 463 ? 24.234 -25.106 -7.875 1.00 134.50 463 ALA B O 1
ATOM 8487 N N . LEU C 1 464 ? 22.779 -25.834 -6.323 1.00 117.54 464 LEU B N 1
ATOM 8488 C CA . LEU C 1 464 ? 23.795 -26.636 -5.652 1.00 132.38 464 LEU B CA 1
ATOM 8489 C C . LEU C 1 464 ? 24.216 -27.828 -6.501 1.00 129.50 464 LEU B C 1
ATOM 8490 O O . LEU C 1 464 ? 25.411 -28.124 -6.616 1.00 144.43 464 LEU B O 1
ATOM 8495 N N . GLY C 1 465 ? 23.255 -28.517 -7.108 1.00 130.07 465 GLY B N 1
ATOM 8496 C CA . GLY C 1 465 ? 23.598 -29.760 -7.757 1.00 131.89 465 GLY B CA 1
ATOM 8497 C C . GLY C 1 465 ? 23.825 -30.844 -6.714 1.00 130.83 465 GLY B C 1
ATOM 8498 O O . GLY C 1 465 ? 23.420 -30.733 -5.553 1.00 126.18 465 GLY B O 1
ATOM 8499 N N . TYR C 1 466 ? 24.497 -31.909 -7.145 1.00 137.15 466 TYR B N 1
ATOM 8500 C CA . TYR C 1 466 ? 24.826 -33.027 -6.271 1.00 139.72 466 TYR B CA 1
ATOM 8501 C C . TYR C 1 466 ? 26.313 -33.058 -5.925 1.00 137.44 466 TYR B C 1
ATOM 8502 O O . TYR C 1 466 ? 26.892 -34.127 -5.716 1.00 140.73 466 TYR B O 1
ATOM 8511 N N . PHE C 1 467 ? 26.937 -31.882 -5.837 1.00 127.65 467 PHE B N 1
ATOM 8512 C CA . PHE C 1 467 ? 28.369 -31.779 -5.601 1.00 137.49 467 PHE B CA 1
ATOM 8513 C C . PHE C 1 467 ? 28.735 -31.556 -4.139 1.00 139.32 467 PHE B C 1
ATOM 8514 O O . PHE C 1 467 ? 29.898 -31.755 -3.774 1.00 145.89 467 PHE B O 1
ATOM 8522 N N . LEU C 1 468 ? 27.782 -31.157 -3.297 1.00 130.11 468 LEU B N 1
ATOM 8523 C CA . LEU C 1 468 ? 28.083 -30.794 -1.919 1.00 112.36 468 LEU B CA 1
ATOM 8524 C C . LEU C 1 468 ? 27.612 -31.877 -0.963 1.00 121.17 468 LEU B C 1
ATOM 8525 O O . LEU C 1 468 ? 26.462 -32.324 -1.060 1.00 126.19 468 LEU B O 1
ATOM 8530 N N . PRO C 1 469 ? 28.460 -32.313 -0.025 1.00 127.52 469 PRO B N 1
ATOM 8531 C CA . PRO C 1 469 ? 28.093 -33.378 0.935 1.00 136.23 469 PRO B CA 1
ATOM 8532 C C . PRO C 1 469 ? 27.299 -32.865 2.136 1.00 125.06 469 PRO B C 1
ATOM 8533 O O . PRO C 1 469 ? 27.805 -32.663 3.239 1.00 130.75 469 PRO B O 1
ATOM 8537 N N . ILE C 1 470 ? 26.005 -32.650 1.919 1.00 119.43 470 ILE B N 1
ATOM 8538 C CA . ILE C 1 470 ? 25.123 -32.060 2.917 1.00 122.63 470 ILE B CA 1
ATOM 8539 C C . ILE C 1 470 ? 24.079 -33.086 3.336 1.00 120.32 470 ILE B C 1
ATOM 8540 O O . ILE C 1 470 ? 23.500 -33.777 2.490 1.00 133.74 470 ILE B O 1
ATOM 8545 N N . LYS C 1 471 ? 23.841 -33.183 4.641 1.00 115.60 471 LYS B N 1
ATOM 8546 C CA . LYS C 1 471 ? 22.764 -34.002 5.183 1.00 129.35 471 LYS B CA 1
ATOM 8547 C C . LYS C 1 471 ? 21.618 -33.090 5.600 1.00 127.36 471 LYS B C 1
ATOM 8548 O O . LYS C 1 471 ? 21.822 -32.136 6.358 1.00 133.36 471 LYS B O 1
ATOM 8554 N N . VAL C 1 472 ? 20.420 -33.390 5.118 1.00 130.07 472 VAL B N 1
ATOM 8555 C CA . VAL C 1 472 ? 19.265 -32.519 5.291 1.00 122.74 472 VAL B CA 1
ATOM 8556 C C . VAL C 1 472 ? 18.382 -33.076 6.397 1.00 119.88 472 VAL B C 1
ATOM 8557 O O . VAL C 1 472 ? 18.198 -34.296 6.510 1.00 126.60 472 VAL B O 1
ATOM 8561 N N . PHE C 1 473 ? 17.838 -32.183 7.221 1.00 110.98 473 PHE B N 1
ATOM 8562 C CA . PHE C 1 473 ? 16.925 -32.547 8.297 1.00 114.55 473 PHE B CA 1
ATOM 8563 C C . PHE C 1 473 ? 15.602 -31.832 8.071 1.00 121.80 473 PHE B C 1
ATOM 8564 O O . PHE C 1 473 ? 15.568 -30.602 7.957 1.00 137.92 473 PHE B O 1
ATOM 8572 N N . HIS C 1 474 ? 14.522 -32.602 8.009 1.00 115.92 474 HIS B N 1
ATOM 8573 C CA . HIS C 1 474 ? 13.182 -32.070 7.818 1.00 129.07 474 HIS B CA 1
ATOM 8574 C C . HIS C 1 474 ? 12.491 -31.962 9.171 1.00 150.81 474 HIS B C 1
ATOM 8575 O O . HIS C 1 474 ? 12.518 -32.910 9.963 1.00 146.81 474 HIS B O 1
ATOM 8582 N N . TYR C 1 475 ? 11.877 -30.812 9.434 1.00 152.71 475 TYR B N 1
ATOM 8583 C CA . TYR C 1 475 ? 11.182 -30.569 10.696 1.00 153.54 475 TYR B CA 1
ATOM 8584 C C . TYR C 1 475 ? 9.700 -30.796 10.425 1.00 159.01 475 TYR B C 1
ATOM 8585 O O . TYR C 1 475 ? 9.013 -29.926 9.885 1.00 167.94 475 TYR B O 1
ATOM 8594 N N . ASN C 1 476 ? 9.212 -31.978 10.800 1.00 160.91 476 ASN B N 1
ATOM 8595 C CA . ASN C 1 476 ? 7.821 -32.333 10.543 1.00 179.35 476 ASN B CA 1
ATOM 8596 C C . ASN C 1 476 ? 6.894 -31.779 11.619 1.00 184.81 476 ASN B C 1
ATOM 8597 O O . ASN C 1 476 ? 5.990 -30.987 11.329 1.00 182.71 476 ASN B O 1
ATOM 8602 N N . ARG C 1 477 ? 7.110 -32.179 12.874 1.00 175.88 477 ARG B N 1
ATOM 8603 C CA . ARG C 1 477 ? 6.206 -31.784 13.952 1.00 177.07 477 ARG B CA 1
ATOM 8604 C C . ARG C 1 477 ? 6.981 -31.841 15.268 1.00 184.17 477 ARG B C 1
ATOM 8605 O O . ARG C 1 477 ? 7.123 -32.917 15.855 1.00 193.27 477 ARG B O 1
ATOM 8613 N N . ASP C 1 478 ? 7.490 -30.686 15.698 1.00 178.22 478 ASP B N 1
ATOM 8614 C CA . ASP C 1 478 ? 8.171 -30.433 16.967 1.00 184.87 478 ASP B CA 1
ATOM 8615 C C . ASP C 1 478 ? 9.532 -31.120 17.069 1.00 188.30 478 ASP B C 1
ATOM 8616 O O . ASP C 1 478 ? 10.250 -30.896 18.054 1.00 185.93 478 ASP B O 1
ATOM 8621 N N . GLU C 1 479 ? 9.941 -31.892 16.066 1.00 184.00 479 GLU B N 1
ATOM 8622 C CA . GLU C 1 479 ? 11.207 -32.608 16.117 1.00 167.28 479 GLU B CA 1
ATOM 8623 C C . GLU C 1 479 ? 11.774 -32.737 14.709 1.00 171.20 479 GLU B C 1
ATOM 8624 O O . GLU C 1 479 ? 11.040 -32.708 13.716 1.00 176.62 479 GLU B O 1
ATOM 8630 N N . TYR C 1 480 ? 13.096 -32.878 14.633 1.00 166.41 480 TYR B N 1
ATOM 8631 C CA . TYR C 1 480 ? 13.805 -33.010 13.367 1.00 154.39 480 TYR B CA 1
ATOM 8632 C C . TYR C 1 480 ? 14.199 -34.462 13.128 1.00 153.27 480 TYR B C 1
ATOM 8633 O O . TYR C 1 480 ? 14.602 -35.171 14.056 1.00 142.15 480 TYR B O 1
ATOM 8642 N N . ILE C 1 481 ? 14.077 -34.896 11.875 1.00 151.71 481 ILE B N 1
ATOM 8643 C CA . ILE C 1 481 ? 14.453 -36.240 11.454 1.00 126.14 481 ILE B CA 1
ATOM 8644 C C . ILE C 1 481 ? 15.389 -36.142 10.255 1.00 129.03 481 ILE B C 1
ATOM 8645 O O . ILE C 1 481 ? 15.160 -35.348 9.334 1.00 131.62 481 ILE B O 1
ATOM 8650 N N . GLU C 1 482 ? 16.458 -36.933 10.282 1.00 148.34 482 GLU B N 1
ATOM 8651 C CA . GLU C 1 482 ? 17.425 -36.933 9.191 1.00 142.02 482 GLU B CA 1
ATOM 8652 C C . GLU C 1 482 ? 16.807 -37.536 7.935 1.00 135.08 482 GLU B C 1
ATOM 8653 O O . GLU C 1 482 ? 16.202 -38.610 7.982 1.00 137.00 482 GLU B O 1
ATOM 8659 N N . VAL C 1 483 ? 16.947 -36.836 6.815 1.00 126.19 483 VAL B N 1
ATOM 8660 C CA . VAL C 1 483 ? 16.546 -37.376 5.517 1.00 121.42 483 VAL B CA 1
ATOM 8661 C C . VAL C 1 483 ? 17.620 -38.358 5.064 1.00 117.70 483 VAL B C 1
ATOM 8662 O O . VAL C 1 483 ? 18.798 -37.986 4.970 1.00 117.88 483 VAL B O 1
ATOM 8666 N N . PRO C 1 484 ? 17.262 -39.611 4.760 1.00 108.24 484 PRO B N 1
ATOM 8667 C CA . PRO C 1 484 ? 18.284 -40.635 4.500 1.00 109.49 484 PRO B CA 1
ATOM 8668 C C . PRO C 1 484 ? 18.928 -40.546 3.125 1.00 111.24 484 PRO B C 1
ATOM 8669 O O . PRO C 1 484 ? 19.475 -41.537 2.630 1.00 125.29 484 PRO B O 1
ATOM 8673 N N . ILE C 1 485 ? 18.861 -39.381 2.491 1.00 108.96 485 ILE B N 1
ATOM 8674 C CA . ILE C 1 485 ? 19.462 -39.159 1.181 1.00 107.19 485 ILE B CA 1
ATOM 8675 C C . ILE C 1 485 ? 20.410 -37.975 1.309 1.00 99.64 485 ILE B C 1
ATOM 8676 O O . ILE C 1 485 ? 19.976 -36.850 1.589 1.00 118.01 485 ILE B O 1
ATOM 8681 N N . LYS C 1 486 ? 21.703 -38.227 1.127 1.00 104.58 486 LYS B N 1
ATOM 8682 C CA . LYS C 1 486 ? 22.676 -37.147 1.093 1.00 115.56 486 LYS B CA 1
ATOM 8683 C C . LYS C 1 486 ? 22.537 -36.355 -0.203 1.00 104.88 486 LYS B C 1
ATOM 8684 O O . LYS C 1 486 ? 22.139 -36.886 -1.242 1.00 108.53 486 LYS B O 1
ATOM 8690 N N . LEU C 1 487 ? 22.868 -35.063 -0.133 1.00 100.21 487 LEU B N 1
ATOM 8691 C CA . LEU C 1 487 ? 22.732 -34.198 -1.299 1.00 110.28 487 LEU B CA 1
ATOM 8692 C C . LEU C 1 487 ? 23.799 -34.446 -2.356 1.00 123.20 487 LEU B C 1
ATOM 8693 O O . LEU C 1 487 ? 23.728 -33.839 -3.429 1.00 137.60 487 LEU B O 1
ATOM 8698 N N . ASN C 1 488 ? 24.778 -35.311 -2.088 1.00 117.57 488 ASN B N 1
ATOM 8699 C CA . ASN C 1 488 ? 25.837 -35.611 -3.044 1.00 121.58 488 ASN B CA 1
ATOM 8700 C C . ASN C 1 488 ? 25.789 -37.059 -3.522 1.00 126.57 488 ASN B C 1
ATOM 8701 O O . ASN C 1 488 ? 26.767 -37.554 -4.091 1.00 133.36 488 ASN B O 1
ATOM 8706 N N . GLU C 1 489 ? 24.667 -37.741 -3.312 1.00 117.72 489 GLU B N 1
ATOM 8707 C CA . GLU C 1 489 ? 24.533 -39.135 -3.703 1.00 109.98 489 GLU B CA 1
ATOM 8708 C C . GLU C 1 489 ? 24.334 -39.255 -5.211 1.00 123.63 489 GLU B C 1
ATOM 8709 O O . GLU C 1 489 ? 23.768 -38.370 -5.858 1.00 121.96 489 GLU B O 1
ATOM 8715 N N . GLU C 1 490 ? 24.807 -40.374 -5.768 1.00 137.98 490 GLU B N 1
ATOM 8716 C CA . GLU C 1 490 ? 24.744 -40.578 -7.211 1.00 132.33 490 GLU B CA 1
ATOM 8717 C C . GLU C 1 490 ? 23.312 -40.689 -7.722 1.00 107.28 490 GLU B C 1
ATOM 8718 O O . GLU C 1 490 ? 23.062 -40.406 -8.899 1.00 121.12 490 GLU B O 1
ATOM 8724 N N . ILE C 1 491 ? 22.366 -41.077 -6.863 1.00 95.34 491 ILE B N 1
ATOM 8725 C CA . ILE C 1 491 ? 20.971 -41.189 -7.271 1.00 117.14 491 ILE B CA 1
ATOM 8726 C C . ILE C 1 491 ? 20.368 -39.837 -7.636 1.00 123.44 491 ILE B C 1
ATOM 8727 O O . ILE C 1 491 ? 19.313 -39.787 -8.278 1.00 119.30 491 ILE B O 1
ATOM 8732 N N . LEU C 1 492 ? 21.009 -38.735 -7.244 1.00 114.68 492 LEU B N 1
ATOM 8733 C CA . LEU C 1 492 ? 20.496 -37.394 -7.488 1.00 117.06 492 LEU B CA 1
ATOM 8734 C C . LEU C 1 492 ? 21.130 -36.736 -8.708 1.00 123.25 492 LEU B C 1
ATOM 8735 O O . LEU C 1 492 ? 21.025 -35.515 -8.867 1.00 130.88 492 LEU B O 1
ATOM 8740 N N . ARG C 1 493 ? 21.790 -37.513 -9.564 1.00 119.72 493 ARG B N 1
ATOM 8741 C CA . ARG C 1 493 ? 22.417 -36.952 -10.754 1.00 138.83 493 ARG B CA 1
ATOM 8742 C C . ARG C 1 493 ? 21.365 -36.383 -11.698 1.00 137.42 493 ARG B C 1
ATOM 8743 O O . ARG C 1 493 ? 20.374 -37.045 -12.017 1.00 131.56 493 ARG B O 1
ATOM 8751 N N . SER C 1 494 ? 21.586 -35.150 -12.139 1.00 138.25 494 SER B N 1
ATOM 8752 C CA . SER C 1 494 ? 20.631 -34.471 -13.006 1.00 136.61 494 SER B CA 1
ATOM 8753 C C . SER C 1 494 ? 20.788 -34.958 -14.442 1.00 141.36 494 SER B C 1
ATOM 8754 O O . SER C 1 494 ? 21.857 -34.774 -15.033 1.00 145.19 494 SER B O 1
ATOM 8757 N N . PRO C 1 495 ? 19.765 -35.571 -15.037 1.00 141.02 495 PRO B N 1
ATOM 8758 C CA . PRO C 1 495 ? 19.830 -35.951 -16.455 1.00 136.69 495 PRO B CA 1
ATOM 8759 C C . PRO C 1 495 ? 19.336 -34.884 -17.422 1.00 126.57 495 PRO B C 1
ATOM 8760 O O . PRO C 1 495 ? 19.234 -35.167 -18.619 1.00 107.91 495 PRO B O 1
ATOM 8764 N N . PHE C 1 496 ? 19.020 -33.687 -16.938 1.00 133.02 496 PHE B N 1
ATOM 8765 C CA . PHE C 1 496 ? 18.481 -32.632 -17.784 1.00 138.73 496 PHE B CA 1
ATOM 8766 C C . PHE C 1 496 ? 19.478 -31.487 -17.946 1.00 123.63 496 PHE B C 1
ATOM 8767 O O . PHE C 1 496 ? 20.201 -31.413 -18.939 1.00 131.98 496 PHE B O 1
ATOM 8775 N N . SER D 2 1 ? 2.086 -63.072 -48.383 1.00 165.04 195 SER C N 1
ATOM 8776 C CA . SER D 2 1 ? 1.923 -62.157 -47.259 1.00 195.02 195 SER C CA 1
ATOM 8777 C C . SER D 2 1 ? 2.246 -60.726 -47.679 1.00 206.77 195 SER C C 1
ATOM 8778 O O . SER D 2 1 ? 2.417 -59.843 -46.838 1.00 214.05 195 SER C O 1
ATOM 8781 N N . THR D 2 2 ? 2.320 -60.505 -48.988 1.00 192.87 196 THR C N 1
ATOM 8782 C CA . THR D 2 2 ? 2.624 -59.193 -49.542 1.00 185.78 196 THR C CA 1
ATOM 8783 C C . THR D 2 2 ? 1.335 -58.403 -49.726 1.00 177.12 196 THR C C 1
ATOM 8784 O O . THR D 2 2 ? 0.350 -58.922 -50.262 1.00 164.35 196 THR C O 1
ATOM 8788 N N . SER D 2 3 ? 1.347 -57.146 -49.280 1.00 179.69 197 SER C N 1
ATOM 8789 C CA . SER D 2 3 ? 0.212 -56.243 -49.427 1.00 154.05 197 SER C CA 1
ATOM 8790 C C . SER D 2 3 ? 0.188 -55.560 -50.785 1.00 146.72 197 SER C C 1
ATOM 8791 O O . SER D 2 3 ? -0.525 -54.566 -50.968 1.00 160.69 197 SER C O 1
ATOM 8794 N N . GLN D 2 4 ? 0.960 -56.087 -51.732 1.00 142.51 198 GLN C N 1
ATOM 8795 C CA . GLN D 2 4 ? 1.034 -55.524 -53.071 1.00 115.00 198 GLN C CA 1
ATOM 8796 C C . GLN D 2 4 ? -0.287 -55.733 -53.803 1.00 91.80 198 GLN C C 1
ATOM 8797 O O . GLN D 2 4 ? -0.818 -56.847 -53.842 1.00 105.98 198 GLN C O 1
ATOM 8803 N N . LYS D 2 5 ? -0.826 -54.652 -54.367 1.00 91.31 199 LYS C N 1
ATOM 8804 C CA . LYS D 2 5 ? -2.128 -54.688 -55.022 1.00 98.35 199 LYS C CA 1
ATOM 8805 C C . LYS D 2 5 ? -2.047 -54.947 -56.518 1.00 85.77 199 LYS C C 1
ATOM 8806 O O . LYS D 2 5 ? -3.060 -55.321 -57.122 1.00 79.14 199 LYS C O 1
ATOM 8812 N N . ALA D 2 6 ? -0.883 -54.749 -57.132 1.00 71.16 200 ALA C N 1
ATOM 8813 C CA . ALA D 2 6 ? -0.757 -54.904 -58.572 1.00 68.92 200 ALA C CA 1
ATOM 8814 C C . ALA D 2 6 ? 0.679 -55.255 -58.922 1.00 75.07 200 ALA C C 1
ATOM 8815 O O . ALA D 2 6 ? 1.612 -54.937 -58.181 1.00 86.92 200 ALA C O 1
ATOM 8817 N N . THR D 2 7 ? 0.839 -55.920 -60.064 1.00 68.41 201 THR C N 1
ATOM 8818 C CA . THR D 2 7 ? 2.150 -56.279 -60.586 1.00 59.88 201 THR C CA 1
ATOM 8819 C C . THR D 2 7 ? 2.054 -56.302 -62.103 1.00 71.50 201 THR C C 1
ATOM 8820 O O . THR D 2 7 ? 0.960 -56.322 -62.667 1.00 77.17 201 THR C O 1
ATOM 8824 N N . TYR D 2 8 ? 3.208 -56.283 -62.765 1.00 68.00 202 TYR C N 1
ATOM 8825 C CA . TYR D 2 8 ? 3.237 -56.280 -64.217 1.00 70.51 202 TYR C CA 1
ATOM 8826 C C . TYR D 2 8 ? 4.335 -57.206 -64.712 1.00 69.50 202 TYR C C 1
ATOM 8827 O O . TYR D 2 8 ? 5.322 -57.460 -64.016 1.00 70.93 202 TYR C O 1
ATOM 8836 N N . THR D 2 9 ? 4.123 -57.744 -65.912 1.00 73.65 203 THR C N 1
ATOM 8837 C CA . THR D 2 9 ? 5.174 -58.435 -66.646 1.00 72.71 203 THR C CA 1
ATOM 8838 C C . THR D 2 9 ? 5.181 -57.908 -68.074 1.00 74.78 203 THR C C 1
ATOM 8839 O O . THR D 2 9 ? 4.513 -56.913 -68.373 1.00 92.87 203 THR C O 1
ATOM 8843 N N . ASP D 2 10 ? 5.924 -58.562 -68.963 1.00 71.19 204 ASP C N 1
ATOM 8844 C CA . ASP D 2 10 ? 5.941 -58.123 -70.351 1.00 68.80 204 ASP C CA 1
ATOM 8845 C C . ASP D 2 10 ? 4.651 -58.472 -71.077 1.00 74.59 204 ASP C C 1
ATOM 8846 O O . ASP D 2 10 ? 4.345 -57.853 -72.102 1.00 83.53 204 ASP C O 1
ATOM 8851 N N . ASP D 2 11 ? 3.885 -59.437 -70.566 1.00 66.01 205 ASP C N 1
ATOM 8852 C CA . ASP D 2 11 ? 2.684 -59.918 -71.236 1.00 66.41 205 ASP C CA 1
ATOM 8853 C C . ASP D 2 11 ? 1.382 -59.487 -70.581 1.00 66.76 205 ASP C C 1
ATOM 8854 O O . ASP D 2 11 ? 0.386 -59.313 -71.284 1.00 64.60 205 ASP C O 1
ATOM 8859 N N . PHE D 2 12 ? 1.356 -59.302 -69.265 1.00 68.16 206 PHE C N 1
ATOM 8860 C CA . PHE D 2 12 ? 0.096 -59.086 -68.571 1.00 67.36 206 PHE C CA 1
ATOM 8861 C C . PHE D 2 12 ? 0.324 -58.183 -67.369 1.00 64.94 206 PHE C C 1
ATOM 8862 O O . PHE D 2 12 ? 1.458 -57.920 -66.962 1.00 68.25 206 PHE C O 1
ATOM 8870 N N . VAL D 2 13 ? -0.784 -57.708 -66.808 1.00 64.87 207 VAL C N 1
ATOM 8871 C CA . VAL D 2 13 ? -0.799 -56.939 -65.567 1.00 66.34 207 VAL C CA 1
ATOM 8872 C C . VAL D 2 13 ? -1.741 -57.646 -64.603 1.00 60.23 207 VAL C C 1
ATOM 8873 O O . VAL D 2 13 ? -2.901 -57.905 -64.942 1.00 80.78 207 VAL C O 1
ATOM 8877 N N . LEU D 2 14 ? -1.244 -57.975 -63.417 1.00 57.07 208 LEU C N 1
ATOM 8878 C CA . LEU D 2 14 ? -2.067 -58.592 -62.387 1.00 68.12 208 LEU C CA 1
ATOM 8879 C C . LEU D 2 14 ? -2.613 -57.523 -61.453 1.00 77.59 208 LEU C C 1
ATOM 8880 O O . LEU D 2 14 ? -1.849 -56.707 -60.925 1.00 66.04 208 LEU C O 1
ATOM 8885 N N . TYR D 2 15 ? -3.931 -57.533 -61.256 1.00 76.11 209 TYR C N 1
ATOM 8886 C CA . TYR D 2 15 ? -4.609 -56.622 -60.342 1.00 67.07 209 TYR C CA 1
ATOM 8887 C C . TYR D 2 15 ? -5.350 -57.438 -59.293 1.00 69.97 209 TYR C C 1
ATOM 8888 O O . TYR D 2 15 ? -6.056 -58.394 -59.631 1.00 86.24 209 TYR C O 1
ATOM 8897 N N . ARG D 2 16 ? -5.197 -57.058 -58.028 1.00 65.51 210 ARG C N 1
ATOM 8898 C CA . ARG D 2 16 ? -5.808 -57.776 -56.917 1.00 73.57 210 ARG C CA 1
ATOM 8899 C C . ARG D 2 16 ? -7.106 -57.087 -56.518 1.00 85.32 210 ARG C C 1
ATOM 8900 O O . ARG D 2 16 ? -7.093 -55.927 -56.092 1.00 117.95 210 ARG C O 1
ATOM 8908 N N . GLY D 2 17 ? -8.224 -57.797 -56.672 1.00 78.05 211 GLY C N 1
ATOM 8909 C CA . GLY D 2 17 ? -9.519 -57.296 -56.275 1.00 94.22 211 GLY C CA 1
ATOM 8910 C C . GLY D 2 17 ? -9.920 -57.775 -54.890 1.00 123.02 211 GLY C C 1
ATOM 8911 O O . GLY D 2 17 ? -9.114 -58.288 -54.112 1.00 132.98 211 GLY C O 1
ATOM 8912 N N . ASP D 2 18 ? -11.208 -57.601 -54.587 1.00 122.11 212 ASP C N 1
ATOM 8913 C CA . ASP D 2 18 ? -11.725 -58.028 -53.291 1.00 145.31 212 ASP C CA 1
ATOM 8914 C C . ASP D 2 18 ? -11.768 -59.548 -53.190 1.00 144.13 212 ASP C C 1
ATOM 8915 O O . ASP D 2 18 ? -11.195 -60.136 -52.266 1.00 139.25 212 ASP C O 1
ATOM 8920 N N . ASP D 2 19 ? -12.436 -60.203 -54.141 1.00 136.19 213 ASP C N 1
ATOM 8921 C CA . ASP D 2 19 ? -12.592 -61.652 -54.129 1.00 132.54 213 ASP C CA 1
ATOM 8922 C C . ASP D 2 19 ? -12.087 -62.307 -55.408 1.00 125.72 213 ASP C C 1
ATOM 8923 O O . ASP D 2 19 ? -12.371 -63.489 -55.640 1.00 113.15 213 ASP C O 1
ATOM 8928 N N . PHE D 2 20 ? -11.335 -61.582 -56.234 1.00 127.32 214 PHE C N 1
ATOM 8929 C CA . PHE D 2 20 ? -10.839 -62.104 -57.499 1.00 96.10 214 PHE C CA 1
ATOM 8930 C C . PHE D 2 20 ? -9.429 -61.584 -57.738 1.00 91.98 214 PHE C C 1
ATOM 8931 O O . PHE D 2 20 ? -8.914 -60.744 -56.994 1.00 104.29 214 PHE C O 1
ATOM 8939 N N . ILE D 2 21 ? -8.805 -62.099 -58.794 1.00 88.34 215 ILE C N 1
ATOM 8940 C CA . ILE D 2 21 ? -7.540 -61.594 -59.308 1.00 84.21 215 ILE C CA 1
ATOM 8941 C C . ILE D 2 21 ? -7.679 -61.483 -60.819 1.00 76.45 215 ILE C C 1
ATOM 8942 O O . ILE D 2 21 ? -8.068 -62.452 -61.483 1.00 75.60 215 ILE C O 1
ATOM 8947 N N . GLU D 2 22 ? -7.386 -60.304 -61.357 1.00 76.50 216 GLU C N 1
ATOM 8948 C CA . GLU D 2 22 ? -7.630 -60.005 -62.760 1.00 81.12 216 GLU C CA 1
ATOM 8949 C C . GLU D 2 22 ? -6.314 -59.965 -63.523 1.00 85.28 216 GLU C C 1
ATOM 8950 O O . GLU D 2 22 ? -5.363 -59.293 -63.104 1.00 78.36 216 GLU C O 1
ATOM 8956 N N . ILE D 2 23 ? -6.267 -60.694 -64.634 1.00 74.69 217 ILE C N 1
ATOM 8957 C CA . ILE D 2 23 ? -5.138 -60.695 -65.552 1.00 65.94 217 ILE C CA 1
ATOM 8958 C C . ILE D 2 23 ? -5.528 -59.823 -66.737 1.00 69.54 217 ILE C C 1
ATOM 8959 O O . ILE D 2 23 ? -6.450 -60.159 -67.489 1.00 70.55 217 ILE C O 1
ATOM 8964 N N . ILE D 2 24 ? -4.839 -58.699 -66.897 1.00 71.59 218 ILE C N 1
ATOM 8965 C CA . ILE D 2 24 ? -5.062 -57.774 -67.999 1.00 66.55 218 ILE C CA 1
ATOM 8966 C C . ILE D 2 24 ? -3.976 -58.063 -69.027 1.00 73.72 218 ILE C C 1
ATOM 8967 O O . ILE D 2 24 ? -2.825 -57.653 -68.862 1.00 75.52 218 ILE C O 1
ATOM 8972 N N . ILE D 2 25 ? -4.341 -58.791 -70.082 1.00 76.74 219 ILE C N 1
ATOM 8973 C CA . ILE D 2 25 ? -3.377 -59.177 -71.101 1.00 57.09 219 ILE C CA 1
ATOM 8974 C C . ILE D 2 25 ? -2.989 -57.956 -71.928 1.00 73.13 219 ILE C C 1
ATOM 8975 O O . ILE D 2 25 ? -3.796 -57.042 -72.149 1.00 73.67 219 ILE C O 1
ATOM 8980 N N . ASP D 2 26 ? -1.736 -57.931 -72.377 1.00 74.44 220 ASP C N 1
ATOM 8981 C CA . ASP D 2 26 ? -1.279 -56.858 -73.249 1.00 76.71 220 ASP C CA 1
ATOM 8982 C C . ASP D 2 26 ? -2.113 -56.832 -74.524 1.00 66.97 220 ASP C C 1
ATOM 8983 O O . ASP D 2 26 ? -2.460 -57.877 -75.081 1.00 76.57 220 ASP C O 1
ATOM 8988 N N . GLU D 2 27 ? -2.426 -55.623 -74.993 1.00 77.23 221 GLU C N 1
ATOM 8989 C CA . GLU D 2 27 ? -3.280 -55.467 -76.165 1.00 81.60 221 GLU C CA 1
ATOM 8990 C C . GLU D 2 27 ? -2.681 -56.077 -77.424 1.00 68.19 221 GLU C C 1
ATOM 8991 O O . GLU D 2 27 ? -3.410 -56.257 -78.406 1.00 63.20 221 GLU C O 1
ATOM 8997 N N . LYS D 2 28 ? -1.385 -56.397 -77.428 1.00 69.68 222 LYS C N 1
ATOM 8998 C CA . LYS D 2 28 ? -0.789 -56.968 -78.628 1.00 78.73 222 LYS C CA 1
ATOM 8999 C C . LYS D 2 28 ? -1.349 -58.347 -78.945 1.00 77.18 222 LYS C C 1
ATOM 9000 O O . LYS D 2 28 ? -1.335 -58.752 -80.112 1.00 77.25 222 LYS C O 1
ATOM 9006 N N . TYR D 2 29 ? -1.864 -59.060 -77.945 1.00 85.06 223 TYR C N 1
ATOM 9007 C CA . TYR D 2 29 ? -2.479 -60.364 -78.149 1.00 79.22 223 TYR C CA 1
ATOM 9008 C C . TYR D 2 29 ? -3.964 -60.266 -78.472 1.00 78.59 223 TYR C C 1
ATOM 9009 O O . TYR D 2 29 ? -4.657 -61.290 -78.464 1.00 77.81 223 TYR C O 1
ATOM 9018 N N . LEU D 2 30 ? -4.466 -59.066 -78.749 1.00 75.64 224 LEU C N 1
ATOM 9019 C CA . LEU D 2 30 ? -5.880 -58.900 -79.052 1.00 74.57 224 LEU C CA 1
ATOM 9020 C C . LEU D 2 30 ? -6.189 -59.490 -80.420 1.00 70.04 224 LEU C C 1
ATOM 9021 O O . LEU D 2 30 ? -5.398 -59.360 -81.359 1.00 78.65 224 LEU C O 1
ATOM 9026 N N . ASN D 2 31 ? -7.351 -60.137 -80.528 1.00 72.75 225 ASN C N 1
ATOM 9027 C CA . ASN D 2 31 ? -7.807 -60.787 -81.757 1.00 88.98 225 ASN C CA 1
ATOM 9028 C C . ASN D 2 31 ? -6.856 -61.891 -82.218 1.00 81.19 225 ASN C C 1
ATOM 9029 O O . ASN D 2 31 ? -6.896 -62.304 -83.381 1.00 81.35 225 ASN C O 1
ATOM 9034 N N . LYS D 2 32 ? -6.009 -62.388 -81.320 1.00 78.44 226 LYS C N 1
ATOM 9035 C CA . LYS D 2 32 ? -5.061 -63.451 -81.617 1.00 74.78 226 LYS C CA 1
ATOM 9036 C C . LYS D 2 32 ? -5.446 -64.716 -80.861 1.00 80.93 226 LYS C C 1
ATOM 9037 O O . LYS D 2 32 ? -6.059 -64.660 -79.790 1.00 97.77 226 LYS C O 1
ATOM 9043 N N . LYS D 2 33 ? -5.114 -65.860 -81.449 1.00 79.20 227 LYS C N 1
ATOM 9044 C CA . LYS D 2 33 ? -5.339 -67.146 -80.802 1.00 68.59 227 LYS C CA 1
ATOM 9045 C C . LYS D 2 33 ? -4.255 -67.367 -79.755 1.00 81.96 227 LYS C C 1
ATOM 9046 O O . LYS D 2 33 ? -3.072 -67.478 -80.094 1.00 95.65 227 LYS C O 1
ATOM 9052 N N . VAL D 2 34 ? -4.651 -67.423 -78.482 1.00 80.68 228 VAL C N 1
ATOM 9053 C CA . VAL D 2 34 ? -3.716 -67.589 -77.379 1.00 67.37 228 VAL C CA 1
ATOM 9054 C C . VAL D 2 34 ? -4.186 -68.735 -76.490 1.00 78.11 228 VAL C C 1
ATOM 9055 O O . VAL D 2 34 ? -5.310 -69.231 -76.602 1.00 80.22 228 VAL C O 1
ATOM 9059 N N . LYS D 2 35 ? -3.296 -69.142 -75.587 1.00 77.27 229 LYS C N 1
ATOM 9060 C CA . LYS D 2 35 ? -3.582 -70.187 -74.605 1.00 72.92 229 LYS C CA 1
ATOM 9061 C C . LYS D 2 35 ? -2.945 -69.740 -73.292 1.00 69.03 229 LYS C C 1
ATOM 9062 O O . LYS D 2 35 ? -1.722 -69.794 -73.138 1.00 76.77 229 LYS C O 1
ATOM 9068 N N . ILE D 2 36 ? -3.778 -69.294 -72.359 1.00 73.23 230 ILE C N 1
ATOM 9069 C CA . ILE D 2 36 ? -3.326 -68.809 -71.061 1.00 66.52 230 ILE C CA 1
ATOM 9070 C C . ILE D 2 36 ? -3.377 -69.976 -70.085 1.00 67.44 230 ILE C C 1
ATOM 9071 O O . ILE D 2 36 ? -4.439 -70.588 -69.901 1.00 75.08 230 ILE C O 1
ATOM 9076 N N . LEU D 2 37 ? -2.238 -70.268 -69.453 1.00 66.86 231 LEU C N 1
ATOM 9077 C CA . LEU D 2 37 ? -2.082 -71.411 -68.563 1.00 66.33 231 LEU C CA 1
ATOM 9078 C C . LEU D 2 37 ? -1.667 -70.940 -67.178 1.00 56.22 231 LEU C C 1
ATOM 9079 O O . LEU D 2 37 ? -0.705 -70.180 -67.037 1.00 65.16 231 LEU C O 1
ATOM 9084 N N . LEU D 2 38 ? -2.370 -71.419 -66.158 1.00 72.93 232 LEU C N 1
ATOM 9085 C CA . LEU D 2 38 ? -1.954 -71.258 -64.772 1.00 72.19 232 LEU C CA 1
ATOM 9086 C C . LEU D 2 38 ? -1.264 -72.547 -64.345 1.00 81.92 232 LEU C C 1
ATOM 9087 O O . LEU D 2 38 ? -1.905 -73.601 -64.271 1.00 86.00 232 LEU C O 1
ATOM 9092 N N . ASP D 2 39 ? 0.034 -72.456 -64.050 1.00 84.80 233 ASP C N 1
ATOM 9093 C CA . ASP D 2 39 ? 0.908 -73.621 -63.874 1.00 86.98 233 ASP C CA 1
ATOM 9094 C C . ASP D 2 39 ? 0.886 -74.372 -65.202 1.00 97.09 233 ASP C C 1
ATOM 9095 O O . ASP D 2 39 ? 1.240 -73.769 -66.229 1.00 121.95 233 ASP C O 1
ATOM 9100 N N . ASN D 2 40 ? 0.487 -75.644 -65.249 1.00 76.73 234 ASN C N 1
ATOM 9101 C CA . ASN D 2 40 ? 0.320 -76.346 -66.516 1.00 85.86 234 ASN C CA 1
ATOM 9102 C C . ASN D 2 40 ? -1.146 -76.650 -66.806 1.00 100.22 234 ASN C C 1
ATOM 9103 O O . ASN D 2 40 ? -1.450 -77.503 -67.647 1.00 111.86 234 ASN C O 1
ATOM 9108 N N . ASP D 2 41 ? -2.060 -75.956 -66.136 1.00 89.78 235 ASP C N 1
ATOM 9109 C CA . ASP D 2 41 ? -3.489 -76.131 -66.337 1.00 89.11 235 ASP C CA 1
ATOM 9110 C C . ASP D 2 41 ? -4.028 -74.986 -67.182 1.00 84.80 235 ASP C C 1
ATOM 9111 O O . ASP D 2 41 ? -3.646 -73.828 -66.994 1.00 77.66 235 ASP C O 1
ATOM 9116 N N . THR D 2 42 ? -4.912 -75.315 -68.118 1.00 90.84 236 THR C N 1
ATOM 9117 C CA . THR D 2 42 ? -5.467 -74.311 -69.012 1.00 77.44 236 THR C CA 1
ATOM 9118 C C . THR D 2 42 ? -6.568 -73.519 -68.321 1.00 77.40 236 THR C C 1
ATOM 9119 O O . THR D 2 42 ? -7.528 -74.095 -67.799 1.00 88.65 236 THR C O 1
ATOM 9123 N N . ILE D 2 43 ? -6.418 -72.197 -68.310 1.00 83.10 237 ILE C N 1
ATOM 9124 C CA . ILE D 2 43 ? -7.491 -71.306 -67.894 1.00 78.07 237 ILE C CA 1
ATOM 9125 C C . ILE D 2 43 ? -8.116 -70.571 -69.071 1.00 63.17 237 ILE C C 1
ATOM 9126 O O . ILE D 2 43 ? -9.254 -70.092 -68.943 1.00 67.84 237 ILE C O 1
ATOM 9131 N N . PHE D 2 44 ? -7.428 -70.469 -70.208 1.00 66.28 238 PHE C N 1
ATOM 9132 C CA . PHE D 2 44 ? -8.053 -69.932 -71.410 1.00 62.75 238 PHE C CA 1
ATOM 9133 C C . PHE D 2 44 ? -7.374 -70.530 -72.631 1.00 77.02 238 PHE C C 1
ATOM 9134 O O . PHE D 2 44 ? -6.175 -70.812 -72.611 1.00 76.80 238 PHE C O 1
ATOM 9142 N N . ASN D 2 45 ? -8.151 -70.714 -73.701 1.00 65.63 239 ASN C N 1
ATOM 9143 C CA . ASN D 2 45 ? -7.600 -71.254 -74.943 1.00 74.26 239 ASN C CA 1
ATOM 9144 C C . ASN D 2 45 ? -8.538 -70.855 -76.082 1.00 79.85 239 ASN C C 1
ATOM 9145 O O . ASN D 2 45 ? -9.535 -71.541 -76.326 1.00 79.41 239 ASN C O 1
ATOM 9150 N N . GLY D 2 46 ? -8.206 -69.771 -76.771 1.00 79.68 240 GLY C N 1
ATOM 9151 C CA . GLY D 2 46 ? -9.044 -69.321 -77.863 1.00 71.46 240 GLY C CA 1
ATOM 9152 C C . GLY D 2 46 ? -8.615 -67.953 -78.353 1.00 72.52 240 GLY C C 1
ATOM 9153 O O . GLY D 2 46 ? -7.518 -67.478 -78.050 1.00 85.70 240 GLY C O 1
ATOM 9154 N N . ILE D 2 47 ? -9.497 -67.342 -79.139 1.00 73.53 241 ILE C N 1
ATOM 9155 C CA . ILE D 2 47 ? -9.247 -66.014 -79.690 1.00 76.08 241 ILE C CA 1
ATOM 9156 C C . ILE D 2 47 ? -9.528 -64.982 -78.607 1.00 82.53 241 ILE C C 1
ATOM 9157 O O . ILE D 2 47 ? -10.645 -64.906 -78.083 1.00 77.89 241 ILE C O 1
ATOM 9162 N N . LEU D 2 48 ? -8.519 -64.183 -78.273 1.00 79.43 242 LEU C N 1
ATOM 9163 C CA . LEU D 2 48 ? -8.619 -63.232 -77.169 1.00 72.70 242 LEU C CA 1
ATOM 9164 C C . LEU D 2 48 ? -9.226 -61.933 -77.686 1.00 80.40 242 LEU C C 1
ATOM 9165 O O . LEU D 2 48 ? -8.548 -61.127 -78.329 1.00 79.52 242 LEU C O 1
ATOM 9170 N N . LYS D 2 49 ? -10.513 -61.731 -77.407 1.00 76.33 243 LYS C N 1
ATOM 9171 C CA . LYS D 2 49 ? -11.186 -60.480 -77.722 1.00 72.06 243 LYS C CA 1
ATOM 9172 C C . LYS D 2 49 ? -11.381 -59.595 -76.498 1.00 75.13 243 LYS C C 1
ATOM 9173 O O . LYS D 2 49 ? -11.716 -58.416 -76.652 1.00 72.70 243 LYS C O 1
ATOM 9179 N N . ASP D 2 50 ? -11.180 -60.133 -75.296 1.00 78.81 244 ASP C N 1
ATOM 9180 C CA . ASP D 2 50 ? -11.277 -59.376 -74.054 1.00 65.97 244 ASP C CA 1
ATOM 9181 C C . ASP D 2 50 ? -9.989 -59.579 -73.273 1.00 76.05 244 ASP C C 1
ATOM 9182 O O . ASP D 2 50 ? -9.659 -60.710 -72.903 1.00 92.23 244 ASP C O 1
ATOM 9187 N N . THR D 2 51 ? -9.273 -58.486 -73.009 1.00 78.04 245 THR C N 1
ATOM 9188 C CA . THR D 2 51 ? -7.953 -58.579 -72.393 1.00 69.82 245 THR C CA 1
ATOM 9189 C C . THR D 2 51 ? -7.991 -58.933 -70.914 1.00 84.92 245 THR C C 1
ATOM 9190 O O . THR D 2 51 ? -6.922 -59.038 -70.304 1.00 82.61 245 THR C O 1
ATOM 9194 N N . SER D 2 52 ? -9.163 -59.142 -70.322 1.00 84.15 246 SER C N 1
ATOM 9195 C CA . SER D 2 52 ? -9.285 -59.361 -68.887 1.00 71.02 246 SER C CA 1
ATOM 9196 C C . SER D 2 52 ? -9.775 -60.778 -68.623 1.00 80.79 246 SER C C 1
ATOM 9197 O O . SER D 2 52 ? -10.827 -61.181 -69.131 1.00 92.80 246 SER C O 1
ATOM 9200 N N . ILE D 2 53 ? -9.007 -61.526 -67.836 1.00 71.11 247 ILE C N 1
ATOM 9201 C CA . ILE D 2 53 ? -9.362 -62.877 -67.410 1.00 63.32 247 ILE C CA 1
ATOM 9202 C C . ILE D 2 53 ? -9.336 -62.909 -65.889 1.00 70.58 247 ILE C C 1
ATOM 9203 O O . ILE D 2 53 ? -8.303 -62.620 -65.275 1.00 69.07 247 ILE C O 1
ATOM 9208 N N . PHE D 2 54 ? -10.468 -63.242 -65.281 1.00 63.39 248 PHE C N 1
ATOM 9209 C CA . PHE D 2 54 ? -10.604 -63.214 -63.831 1.00 75.74 248 PHE C CA 1
ATOM 9210 C C . PHE D 2 54 ? -10.496 -64.622 -63.260 1.00 76.57 248 PHE C C 1
ATOM 9211 O O . PHE D 2 54 ? -11.086 -65.565 -63.795 1.00 79.70 248 PHE C O 1
ATOM 9219 N N . ILE D 2 55 ? -9.742 -64.758 -62.171 1.00 76.53 249 ILE C N 1
ATOM 9220 C CA . ILE D 2 55 ? -9.569 -66.048 -61.504 1.00 69.71 249 ILE C CA 1
ATOM 9221 C C . ILE D 2 55 ? -9.805 -65.879 -60.007 1.00 93.26 249 ILE C C 1
ATOM 9222 O O . ILE D 2 55 ? -9.593 -64.785 -59.465 1.00 98.24 249 ILE C O 1
ATOM 9227 N N . PRO D 2 56 ? -10.259 -66.912 -59.302 1.00 95.24 250 PRO C N 1
ATOM 9228 C CA . PRO D 2 56 ? -10.498 -66.766 -57.862 1.00 93.57 250 PRO C CA 1
ATOM 9229 C C . PRO D 2 56 ? -9.202 -66.655 -57.071 1.00 104.40 250 PRO C C 1
ATOM 9230 O O . PRO D 2 56 ? -8.171 -67.235 -57.424 1.00 104.76 250 PRO C O 1
ATOM 9234 N N . VAL D 2 57 ? -9.272 -65.893 -55.981 1.00 101.43 251 VAL C N 1
ATOM 9235 C CA . VAL D 2 57 ? -8.164 -65.698 -55.051 1.00 103.52 251 VAL C CA 1
ATOM 9236 C C . VAL D 2 57 ? -8.527 -66.382 -53.742 1.00 120.71 251 VAL C C 1
ATOM 9237 O O . VAL D 2 57 ? -9.680 -66.324 -53.301 1.00 112.82 251 VAL C O 1
ATOM 9241 N N . LYS D 2 58 ? -7.552 -67.052 -53.130 1.00 154.83 252 LYS C N 1
ATOM 9242 C CA . LYS D 2 58 ? -7.826 -67.880 -51.966 1.00 169.23 252 LYS C CA 1
ATOM 9243 C C . LYS D 2 58 ? -7.318 -67.262 -50.669 1.00 172.59 252 LYS C C 1
ATOM 9244 O O . LYS D 2 58 ? -8.096 -67.071 -49.732 1.00 166.64 252 LYS C O 1
ATOM 9250 N N . GLU D 2 59 ? -6.026 -66.935 -50.580 1.00 178.79 253 GLU C N 1
ATOM 9251 C CA . GLU D 2 59 ? -5.413 -66.551 -49.310 1.00 182.26 253 GLU C CA 1
ATOM 9252 C C . GLU D 2 59 ? -4.528 -65.310 -49.443 1.00 181.65 253 GLU C C 1
ATOM 9253 O O . GLU D 2 59 ? -3.602 -65.123 -48.648 1.00 180.28 253 GLU C O 1
ATOM 9259 N N . GLN D 2 60 ? -4.798 -64.450 -50.430 1.00 175.03 254 GLN C N 1
ATOM 9260 C CA . GLN D 2 60 ? -3.990 -63.251 -50.683 1.00 164.96 254 GLN C CA 1
ATOM 9261 C C . GLN D 2 60 ? -2.528 -63.627 -50.937 1.00 157.85 254 GLN C C 1
ATOM 9262 O O . GLN D 2 60 ? -1.608 -63.194 -50.239 1.00 136.94 254 GLN C O 1
ATOM 9268 N N . ILE D 2 61 ? -2.337 -64.466 -51.956 1.00 151.50 255 ILE C N 1
ATOM 9269 C CA . ILE D 2 61 ? -1.015 -64.989 -52.272 1.00 147.50 255 ILE C CA 1
ATOM 9270 C C . ILE D 2 61 ? -0.136 -63.875 -52.836 1.00 126.86 255 ILE C C 1
ATOM 9271 O O . ILE D 2 61 ? -0.627 -62.867 -53.363 1.00 130.33 255 ILE C O 1
ATOM 9276 N N . ASP D 2 62 ? 1.180 -64.040 -52.688 1.00 95.98 256 ASP C N 1
ATOM 9277 C CA . ASP D 2 62 ? 2.149 -63.100 -53.244 1.00 102.48 256 ASP C CA 1
ATOM 9278 C C . ASP D 2 62 ? 1.936 -62.928 -54.743 1.00 99.67 256 ASP C C 1
ATOM 9279 O O . ASP D 2 62 ? 2.048 -63.890 -55.508 1.00 108.94 256 ASP C O 1
ATOM 9284 N N . LEU D 2 63 ? 1.652 -61.692 -55.165 1.00 96.38 257 LEU C N 1
ATOM 9285 C CA . LEU D 2 63 ? 1.318 -61.450 -56.566 1.00 93.86 257 LEU C CA 1
ATOM 9286 C C . LEU D 2 63 ? 2.505 -61.674 -57.496 1.00 86.48 257 LEU C C 1
ATOM 9287 O O . LEU D 2 63 ? 2.310 -62.036 -58.661 1.00 98.43 257 LEU C O 1
ATOM 9292 N N . GLU D 2 64 ? 3.731 -61.462 -57.014 1.00 82.17 258 GLU C N 1
ATOM 9293 C CA . GLU D 2 64 ? 4.905 -61.685 -57.855 1.00 87.55 258 GLU C CA 1
ATOM 9294 C C . GLU D 2 64 ? 5.073 -63.165 -58.192 1.00 106.82 258 GLU C C 1
ATOM 9295 O O . GLU D 2 64 ? 5.327 -63.529 -59.349 1.00 100.73 258 GLU C O 1
ATOM 9301 N N . GLU D 2 65 ? 4.938 -64.037 -57.190 1.00 102.57 259 GLU C N 1
ATOM 9302 C CA . GLU D 2 65 ? 5.023 -65.472 -57.446 1.00 91.48 259 GLU C CA 1
ATOM 9303 C C . GLU D 2 65 ? 3.913 -65.925 -58.389 1.00 84.88 259 GLU C C 1
ATOM 9304 O O . GLU D 2 65 ? 4.155 -66.692 -59.333 1.00 108.11 259 GLU C O 1
ATOM 9310 N N . LEU D 2 66 ? 2.689 -65.448 -58.155 1.00 75.27 260 LEU C N 1
ATOM 9311 C CA . LEU D 2 66 ? 1.579 -65.799 -59.034 1.00 70.97 260 LEU C CA 1
ATOM 9312 C C . LEU D 2 66 ? 1.842 -65.337 -60.461 1.00 77.01 260 LEU C C 1
ATOM 9313 O O . LEU D 2 66 ? 1.505 -66.041 -61.420 1.00 83.30 260 LEU C O 1
ATOM 9318 N N . ALA D 2 67 ? 2.446 -64.157 -60.624 1.00 91.72 261 ALA C N 1
ATOM 9319 C CA . ALA D 2 67 ? 2.825 -63.705 -61.957 1.00 85.30 261 ALA C CA 1
ATOM 9320 C C . ALA D 2 67 ? 3.875 -64.618 -62.569 1.00 83.04 261 ALA C C 1
ATOM 9321 O O . ALA D 2 67 ? 3.896 -64.814 -63.790 1.00 82.87 261 ALA C O 1
ATOM 9323 N N . LYS D 2 68 ? 4.761 -65.175 -61.741 1.00 80.08 262 LYS C N 1
ATOM 9324 C CA . LYS D 2 68 ? 5.678 -66.189 -62.250 1.00 79.67 262 LYS C CA 1
ATOM 9325 C C . LYS D 2 68 ? 4.954 -67.471 -62.652 1.00 80.07 262 LYS C C 1
ATOM 9326 O O . LYS D 2 68 ? 5.472 -68.223 -63.485 1.00 80.56 262 LYS C O 1
ATOM 9332 N N . HIS D 2 69 ? 3.777 -67.743 -62.084 1.00 73.00 263 HIS C N 1
ATOM 9333 C CA . HIS D 2 69 ? 3.104 -69.007 -62.369 1.00 64.47 263 HIS C CA 1
ATOM 9334 C C . HIS D 2 69 ? 2.210 -68.975 -63.606 1.00 74.22 263 HIS C C 1
ATOM 9335 O O . HIS D 2 69 ? 2.030 -70.016 -64.248 1.00 92.65 263 HIS C O 1
ATOM 9342 N N . ILE D 2 70 ? 1.630 -67.838 -63.965 1.00 88.45 264 ILE C N 1
ATOM 9343 C CA . ILE D 2 70 ? 0.774 -67.799 -65.148 1.00 90.67 264 ILE C CA 1
ATOM 9344 C C . ILE D 2 70 ? 1.647 -67.538 -66.369 1.00 68.67 264 ILE C C 1
ATOM 9345 O O . ILE D 2 70 ? 2.685 -66.873 -66.287 1.00 84.88 264 ILE C O 1
ATOM 9350 N N . SER D 2 71 ? 1.244 -68.093 -67.510 1.00 66.22 265 SER C N 1
ATOM 9351 C CA . SER D 2 71 ? 2.044 -67.979 -68.720 1.00 75.63 265 SER C CA 1
ATOM 9352 C C . SER D 2 71 ? 1.146 -67.941 -69.949 1.00 64.56 265 SER C C 1
ATOM 9353 O O . SER D 2 71 ? 0.090 -68.581 -69.989 1.00 67.44 265 SER C O 1
ATOM 9356 N N . ILE D 2 72 ? 1.575 -67.165 -70.941 1.00 87.92 266 ILE C N 1
ATOM 9357 C CA . ILE D 2 72 ? 0.869 -66.998 -72.206 1.00 78.56 266 ILE C CA 1
ATOM 9358 C C . ILE D 2 72 ? 1.644 -67.725 -73.291 1.00 67.95 266 ILE C C 1
ATOM 9359 O O . ILE D 2 72 ? 2.869 -67.586 -73.385 1.00 99.02 266 ILE C O 1
ATOM 9364 N N . LEU D 2 73 ? 0.937 -68.507 -74.104 1.00 71.99 267 LEU C N 1
ATOM 9365 C CA . LEU D 2 73 ? 1.551 -69.240 -75.208 1.00 88.45 267 LEU C CA 1
ATOM 9366 C C . LEU D 2 73 ? 0.703 -69.013 -76.451 1.00 82.46 267 LEU C C 1
ATOM 9367 O O . LEU D 2 73 ? -0.252 -69.758 -76.713 1.00 90.72 267 LEU C O 1
ATOM 9372 N N . PRO D 2 74 ? 1.010 -67.983 -77.232 1.00 77.05 268 PRO C N 1
ATOM 9373 C CA . PRO D 2 74 ? 0.314 -67.775 -78.503 1.00 84.69 268 PRO C CA 1
ATOM 9374 C C . PRO D 2 74 ? 0.840 -68.686 -79.603 1.00 103.96 268 PRO C C 1
ATOM 9375 O O . PRO D 2 74 ? 1.947 -69.222 -79.536 1.00 116.93 268 PRO C O 1
ATOM 9379 N N . GLU D 2 75 ? 0.011 -68.852 -80.632 1.00 119.44 269 GLU C N 1
ATOM 9380 C CA . GLU D 2 75 ? 0.386 -69.608 -81.818 1.00 137.14 269 GLU C CA 1
ATOM 9381 C C . GLU D 2 75 ? 0.238 -68.800 -83.100 1.00 159.23 269 GLU C C 1
ATOM 9382 O O . GLU D 2 75 ? 0.507 -69.334 -84.184 1.00 173.31 269 GLU C O 1
ATOM 9388 N N . GLY D 2 76 ? -0.172 -67.538 -83.013 1.00 157.48 270 GLY C N 1
ATOM 9389 C CA . GLY D 2 76 ? -0.378 -66.714 -84.190 1.00 174.60 270 GLY C CA 1
ATOM 9390 C C . GLY D 2 76 ? -0.135 -65.236 -83.950 1.00 174.17 270 GLY C C 1
ATOM 9391 O O . GLY D 2 76 ? 0.597 -64.583 -84.697 1.00 154.91 270 GLY C O 1
#